Protein 5SV9 (pdb70)

Secondary structure (DSSP, 8-state):
-HHHHHHHHHHHTTHHHHH-SSTHHHHHHHHHHHHHHHHHHHHHHHHHHTTSSS-HHHHHHHHHHHHHHHHHH-S-SSS-EE--HHHHHHHHHHHHHHTTT-S-HHHHHHHHHHHHHHHHHHHHH--SGGGGGG-SSHHHHHHHHHHHHHHHHHHHHHHHHHHHSSS-SSS--S-HHHHHHHHHHHHHHHHHHHHHHS-SS-HHHHHHHTTTHHHHHHHHHHHHHHS-SSS--S--------SS--B-SSSS-B-TT------S-HHHHHTTHHHHHHHHHHHHHHHHHHHHHHH-TTTT---S--HHHHHHHHHHHHHHHHHHT----EE--SHHHHHHHHT--SSSSSS-------SHHHHHHHHSSTTS-HHHHHHHHHHS-HHHHHHHHHHHHHTTSTT-HHHHHHHHHHS-TTT--SSHHHHHSSHHHHHHHHHHHHHHHHHHHHHHHSSSGGGHHHHHHHHHHHGGGTT-/-HHHHHHHHHHHHHTTGGG-STTHHHHHHHHHHHHHHHHHHHHHHHHHHTTS-S-HHHHHHHHHHHHHHHHHH-S-SSS-B---HHHHHHHHHHHHHHGGG---HHHHHHHHHHHHHHHHHHHHHS-GGGGGGG-SSTTHHHHHHHHHHHHHHHHHHHHHHHHHSS--SSS--SHHHHHHHHHHHHHHHHHHHHHHHS--S-HHHHHHHHHTHHHHHHHHHHHHHHT--SS--S--------SS---S-SS--SS--SS------HHHHHTTHHHHHHHHHHHHHHHHHHHHHHH-TTTT--SS--SHHHHHHHHHHHHHHHHHS-----B-TTHHHHHHHHSB--TTTT----B---SHHHHHHHHSGGGS--TTTHHHHHHS-HHHHHHHHHHHHHTTTT--HHHHHHHHHHS-TT---TTHHHHHHTHHHHHHHHHHHHHHHHHHHHHHBTB-GGGHHHHHHHHHHHGGGGT-

Solvent-accessible surface area: 46030 Å² total; per-residue (Å²): 46,144,122,15,62,125,43,32,69,55,92,42,126,40,25,128,99,45,0,148,41,186,40,7,106,36,7,19,59,13,9,20,42,28,14,24,8,15,12,15,9,12,7,16,10,3,35,64,59,8,74,81,6,16,0,24,1,7,3,16,27,6,5,1,125,4,7,47,41,20,3,79,67,4,1,14,14,34,33,9,8,2,7,22,7,19,4,1,55,26,19,95,47,0,38,66,54,20,150,83,108,111,22,46,20,16,2,8,16,23,15,3,11,92,29,3,78,62,94,3,104,97,32,8,141,38,86,50,29,43,73,32,85,115,24,108,93,43,8,6,16,9,3,8,34,17,19,22,39,45,18,58,92,44,2,85,49,12,14,38,70,35,14,86,152,47,77,58,132,123,52,35,55,6,13,12,10,21,16,15,22,0,64,30,3,11,34,64,0,64,98,58,18,25,64,52,109,150,58,84,71,49,64,135,62,19,51,141,90,3,46,48,1,10,14,72,1,4,106,82,38,7,65,66,16,106,185,25,36,185,123,36,70,12,105,48,85,39,20,58,98,27,156,54,46,16,21,3,7,154,59,138,110,58,10,41,39,121,71,73,140,101,93,79,72,101,149,29,45,122,88,0,63,58,21,0,86,96,16,4,50,14,7,20,8,18,30,8,10,13,11,43,40,30,45,41,129,100,92,108,45,205,109,35,33,15,52,28,96,5,9,12,18,8,0,58,18,11,11,91,12,0,50,54,0,10,5,8,3,7,14,14,22,50,15,5,48,42,23,44,78,29,13,62,29,74,31,54,38,107,96,50,84,73,13,52,32,6,29,83,5,8,38,89,4,0,100,15,94,61,3,31,71,3,67,61,5,78,78,28,10,36,85,20,2,24,8,0,6,3,0,6,7,25,4,27,10,56,39,32,70,94,42,7,62,21,50,41,43,55,47,30,116,79,9,19,88,136,96,26,84,127,124,8,50,131,10,39,125,47,63,142,25,6,54,82,50,14,54,79,5,85,51,28,42,59,35,17,82,57,106,31,97,91,142,78,13,31,38,6,3,70,54,5,38,86,37,15,60,76,15,124,50,61,73,205,35,137,90,35,53,123,67,30,70,61,82,83,106,37,7,82,99,40,12,149,69,168,55,6,90,7,9,14,55,12,23,23,24,22,34,17,1,23,5,24,8,26,2,34,25,15,62,67,62,2,96,89,22,144,0,16,38,42,4,29,68,0,29,2,104,11,5,42,60,15,2,90,100,12,6,6,23,21,10,15,6,5,9,14,2,11,8,0,39,18,18,123,51,6,38,41,58,9,73,97,122,128,34,35,62,58,14,16,26,37,41,10,6,24,30,5,22,71,103,2,105,88,42,5,93,64,116,25,49,35,45,33,125,83,44,110,81,34,14,14,16,18,10,22,31,12,14,15,39,26,36,64,98,60,0,68,88,6,7,34,51,10,31,92,151,50,41,33,128,88,42,13,107,14,5,24,6,15,19,8,11,0,45,32,10,11,36,75,0,64,91,71,54,26,52,46,97,134,44,62,50,46,53,121,63,26,17,157,98,8,36,61,2,11,12,70,8,15,105,142,39,18,63,57,41,139,187,33,20,160,19,22,48,103,174,64,66,110,23,99,54,66,132,58,143,119,103,58,46,100,100,156,142,106,141,90,63,169,117,42,148,63,109,114,79,99,152,24,45,95,73,0,74,38,47,0,69,96,19,8,65,18,8,5,14,20,9,13,8,19,12,33,32,12,48,71,116,100,57,105,28,165,66,75,37,9,140,24,26,5,18,21,30,8,0,77,17,10,8,44,9,14,54,73,30,34,13,9,1,6,4,24,29,35,38,4,33,70,21,33,58,23,2,34,33,41,24,40,42,73,60,50,80,134,13,24,27,4,3,65,6,2,22,96,13,4,80,6,110,60,12,49,70,24,49,82,46,53,91,81,16,10,92,26,9,11,10,2,7,0,0,4,22,34,4,16,7,61,29,19,73,101,56,7,60,21,72,88,66,36,52,22,86,53,13,19,92,136,138,92,82,111,109,18,48,98,12,51,137,49,46,134,30,12,45,86,44,25,56,61,12,91,68,34,77,92,19,21,112,46,57,49,99,110,120,23,8,29,21,17,3,90,61,23,15,97,45,12,61,74,24,115,62,57,73,196

Structure (mmCIF, N/CA/C/O backbone):
data_5SV9
#
_entry.id   5SV9
#
_cell.length_a   1
_cell.length_b   1
_cell.length_c   1
_cell.angle_alpha   90
_cell.angle_beta   90
_cell.angle_gamma   90
#
_symmetry.space_group_name_H-M   'P 1'
#
loop_
_atom_site.group_PDB
_atom_site.id
_atom_site.type_symbol
_atom_site.label_atom_id
_atom_site.label_alt_id
_atom_site.label_comp_id
_atom_site.label_asym_id
_atom_site.label_entity_id
_atom_site.label_seq_id
_atom_site.pdbx_PDB_ins_code
_atom_site.Cartn_x
_atom_site.Cartn_y
_atom_site.Cartn_z
_atom_site.occupancy
_atom_site.B_iso_or_equiv
_atom_site.auth_seq_id
_atom_site.auth_comp_id
_atom_site.auth_asym_id
_atom_site.auth_atom_id
_atom_site.pdbx_PDB_model_num
ATOM 1 N N . ILE A 1 1 ? 47.121 -16.139 -1.993 1.00 0.00 24 ILE A N 1
ATOM 2 C CA . ILE A 1 1 ? 47.023 -15.104 -2.955 1.00 0.00 24 ILE A CA 1
ATOM 3 C C . ILE A 1 1 ? 46.905 -15.622 -4.325 1.00 0.00 24 ILE A C 1
ATOM 4 O O . ILE A 1 1 ? 46.089 -15.209 -5.123 1.00 0.00 24 ILE A O 1
ATOM 9 N N . TRP A 1 2 ? 47.710 -16.605 -4.664 1.00 0.00 25 TRP A N 1
ATOM 10 C CA . TRP A 1 2 ? 47.791 -17.165 -5.971 1.00 0.00 25 TRP A CA 1
ATOM 11 C C . TRP A 1 2 ? 46.584 -17.759 -6.294 1.00 0.00 25 TRP A C 1
ATOM 12 O O . TRP A 1 2 ? 46.062 -17.582 -7.340 1.00 0.00 25 TRP A O 1
ATOM 23 N N . LEU A 1 3 ? 46.081 -18.381 -5.305 1.00 0.00 26 LEU A N 1
ATOM 24 C CA . LEU A 1 3 ? 44.915 -19.133 -5.204 1.00 0.00 26 LEU A CA 1
ATOM 25 C C . LEU A 1 3 ? 43.768 -18.307 -5.524 1.00 0.00 26 LEU A C 1
ATOM 26 O O . LEU A 1 3 ? 42.762 -18.700 -6.109 1.00 0.00 26 LEU A O 1
ATOM 31 N N . ASP A 1 4 ? 43.878 -17.083 -5.046 1.00 0.00 27 ASP A N 1
ATOM 32 C CA . ASP A 1 4 ? 42.801 -16.179 -5.129 1.00 0.00 27 ASP A CA 1
ATOM 33 C C . ASP A 1 4 ? 42.593 -15.949 -6.566 1.00 0.00 27 ASP A C 1
ATOM 34 O O . ASP A 1 4 ? 41.517 -16.054 -7.164 1.00 0.00 27 ASP A O 1
ATOM 39 N N . LEU A 1 5 ? 43.772 -15.740 -7.157 1.00 0.00 28 LEU A N 1
ATOM 40 C CA . LEU A 1 5 ? 44.001 -15.451 -8.514 1.00 0.00 28 LEU A CA 1
ATOM 41 C C . LEU A 1 5 ? 43.492 -16.586 -9.242 1.00 0.00 28 LEU A C 1
ATOM 42 O O . LEU A 1 5 ? 42.891 -16.474 -10.299 1.00 0.00 28 LEU A O 1
ATOM 47 N N . LYS A 1 6 ? 43.781 -17.742 -8.670 1.00 0.00 29 LYS A N 1
ATOM 48 C CA . LYS A 1 6 ? 43.537 -18.959 -9.265 1.00 0.00 29 LYS A CA 1
ATOM 49 C C . LYS A 1 6 ? 42.102 -19.074 -9.505 1.00 0.00 29 LYS A C 1
ATOM 50 O O . LYS A 1 6 ? 41.797 -19.384 -10.634 1.00 0.00 29 LYS A O 1
ATOM 56 N N . ASP A 1 7 ? 41.157 -18.680 -8.628 1.00 0.00 30 ASP A N 1
ATOM 57 C CA . ASP A 1 7 ? 39.835 -18.736 -9.200 1.00 0.00 30 ASP A CA 1
ATOM 58 C C . ASP A 1 7 ? 39.679 -17.756 -10.305 1.00 0.00 30 ASP A C 1
ATOM 59 O O . ASP A 1 7 ? 38.979 -17.978 -11.277 1.00 0.00 30 ASP A O 1
ATOM 64 N N . ARG A 1 8 ? 40.063 -16.548 -9.983 1.00 0.00 31 ARG A N 1
ATOM 65 C CA . ARG A 1 8 ? 39.407 -15.541 -10.729 1.00 0.00 31 ARG A CA 1
ATOM 66 C C . ARG A 1 8 ? 39.863 -15.483 -12.117 1.00 0.00 31 ARG A C 1
ATOM 67 O O . ARG A 1 8 ? 39.045 -15.354 -12.997 1.00 0.00 31 ARG A O 1
ATOM 75 N N . ILE A 1 9 ? 41.133 -15.741 -12.374 1.00 0.00 32 ILE A N 1
ATOM 76 C CA . ILE A 1 9 ? 41.641 -15.644 -13.688 1.00 0.00 32 ILE A CA 1
ATOM 77 C C . ILE A 1 9 ? 40.951 -16.539 -14.621 1.00 0.00 32 ILE A C 1
ATOM 78 O O . ILE A 1 9 ? 40.630 -16.079 -15.698 1.00 0.00 32 ILE A O 1
ATOM 83 N N . PRO A 1 10 ? 40.593 -17.738 -14.294 1.00 0.00 33 PRO A N 1
ATOM 84 C CA . PRO A 1 10 ? 39.839 -18.567 -15.173 1.00 0.00 33 PRO A CA 1
ATOM 85 C C . PRO A 1 10 ? 38.564 -18.003 -15.447 1.00 0.00 33 PRO A C 1
ATOM 86 O O . PRO A 1 10 ? 38.012 -18.082 -16.526 1.00 0.00 33 PRO A O 1
ATOM 90 N N . TYR A 1 11 ? 38.023 -17.467 -14.410 1.00 0.00 34 TYR A N 1
ATOM 91 C CA . TYR A 1 11 ? 36.753 -16.958 -14.562 1.00 0.00 34 TYR A CA 1
ATOM 92 C C . TYR A 1 11 ? 36.735 -15.767 -15.410 1.00 0.00 34 TYR A C 1
ATOM 93 O O . TYR A 1 11 ? 35.760 -15.637 -16.097 1.00 0.00 34 TYR A O 1
ATOM 102 N N . TYR A 1 12 ? 37.795 -14.943 -15.355 1.00 0.00 35 TYR A N 1
ATOM 103 C CA . TYR A 1 12 ? 38.106 -13.639 -15.904 1.00 0.00 35 TYR A CA 1
ATOM 104 C C . TYR A 1 12 ? 37.874 -13.588 -17.312 1.00 0.00 35 TYR A C 1
ATOM 105 O O . TYR A 1 12 ? 37.360 -12.698 -17.970 1.00 0.00 35 TYR A O 1
ATOM 114 N N . LYS A 1 13 ? 38.324 -14.677 -17.803 1.00 0.00 36 LYS A N 1
ATOM 115 C CA . LYS A 1 13 ? 38.360 -14.999 -19.129 1.00 0.00 36 LYS A CA 1
ATOM 116 C C . LYS A 1 13 ? 36.951 -15.021 -19.627 1.00 0.00 36 LYS A C 1
ATOM 117 O O . LYS A 1 13 ? 36.711 -14.842 -20.803 1.00 0.00 36 LYS A O 1
ATOM 123 N N . SER A 1 14 ? 35.997 -15.458 -18.828 1.00 0.00 37 SER A N 1
ATOM 124 C CA . SER A 1 14 ? 34.733 -15.738 -19.414 1.00 0.00 37 SER A CA 1
ATOM 125 C C . SER A 1 14 ? 33.916 -14.534 -19.755 1.00 0.00 37 SER A C 1
ATOM 126 O O . SER A 1 14 ? 32.827 -14.651 -20.253 1.00 0.00 37 SER A O 1
ATOM 129 N N . ASP A 1 15 ? 34.279 -13.517 -19.046 1.00 0.00 38 ASP A N 1
ATOM 130 C CA . ASP A 1 15 ? 33.359 -12.558 -18.559 1.00 0.00 38 ASP A CA 1
ATOM 131 C C . ASP A 1 15 ? 32.574 -11.690 -19.396 1.00 0.00 38 ASP A C 1
ATOM 132 O O . ASP A 1 15 ? 31.560 -11.140 -19.027 1.00 0.00 38 ASP A O 1
ATOM 137 N N . TRP A 1 16 ? 33.145 -11.425 -20.488 1.00 0.00 39 TRP A N 1
ATOM 138 C CA . TRP A 1 16 ? 32.746 -10.581 -21.525 1.00 0.00 39 TRP A CA 1
ATOM 139 C C . TRP A 1 16 ? 31.590 -11.188 -22.151 1.00 0.00 39 TRP A C 1
ATOM 140 O O . TRP A 1 16 ? 30.568 -10.605 -22.466 1.00 0.00 39 TRP A O 1
ATOM 151 N N . VAL A 1 17 ? 31.731 -12.476 -22.354 1.00 0.00 40 VAL A N 1
ATOM 152 C CA . VAL A 1 17 ? 30.699 -13.193 -22.982 1.00 0.00 40 VAL A CA 1
ATOM 153 C C . VAL A 1 17 ? 29.566 -13.277 -22.058 1.00 0.00 40 VAL A C 1
ATOM 154 O O . VAL A 1 17 ? 28.402 -13.183 -22.415 1.00 0.00 40 VAL A O 1
ATOM 158 N N . ASP A 1 18 ? 29.962 -13.448 -20.785 1.00 0.00 41 ASP A N 1
ATOM 159 C CA . ASP A 1 18 ? 29.050 -13.664 -19.719 1.00 0.00 41 ASP A CA 1
ATOM 160 C C . ASP A 1 18 ? 28.240 -12.507 -19.549 1.00 0.00 41 ASP A C 1
ATOM 161 O O . ASP A 1 18 ? 27.080 -12.604 -19.214 1.00 0.00 41 ASP A O 1
ATOM 166 N N . ALA A 1 19 ? 28.884 -11.388 -19.879 1.00 0.00 42 ALA A N 1
ATOM 167 C CA . ALA A 1 19 ? 28.332 -10.118 -19.855 1.00 0.00 42 ALA A CA 1
ATOM 168 C C . ALA A 1 19 ? 27.345 -9.984 -20.928 1.00 0.00 42 ALA A C 1
ATOM 169 O O . ALA A 1 19 ? 26.351 -9.293 -20.785 1.00 0.00 42 ALA A O 1
ATOM 171 N N . PHE A 1 20 ? 27.618 -10.615 -22.074 1.00 0.00 43 PHE A N 1
ATOM 172 C CA . PHE A 1 20 ? 26.799 -10.459 -23.218 1.00 0.00 43 PHE A CA 1
ATOM 173 C C . PHE A 1 20 ? 25.534 -11.248 -22.977 1.00 0.00 43 PHE A C 1
ATOM 174 O O . PHE A 1 20 ? 25.620 -12.467 -23.022 1.00 0.00 43 PHE A O 1
ATOM 182 N N . ASN A 1 21 ? 24.373 -10.551 -22.723 1.00 0.00 44 ASN A N 1
ATOM 183 C CA . ASN A 1 21 ? 23.038 -11.113 -22.468 1.00 0.00 44 ASN A CA 1
ATOM 184 C C . ASN A 1 21 ? 21.953 -9.985 -22.481 1.00 0.00 44 ASN A C 1
ATOM 185 O O . ASN A 1 21 ? 22.330 -8.853 -22.749 1.00 0.00 44 ASN A O 1
ATOM 190 N N . TYR A 1 22 ? 20.593 -10.218 -22.288 1.00 0.00 45 TYR A N 1
ATOM 191 C CA . TYR A 1 22 ? 19.592 -9.141 -22.388 1.00 0.00 45 TYR A CA 1
ATOM 192 C C . TYR A 1 22 ? 19.028 -8.496 -21.159 1.00 0.00 45 TYR A C 1
ATOM 193 O O . TYR A 1 22 ? 18.626 -7.350 -21.246 1.00 0.00 45 TYR A O 1
ATOM 202 N N . ARG A 1 23 ? 19.196 -9.081 -19.958 1.00 0.00 46 ARG A N 1
ATOM 203 C CA . ARG A 1 23 ? 18.780 -8.487 -18.690 1.00 0.00 46 ARG A CA 1
ATOM 204 C C . ARG A 1 23 ? 19.614 -7.256 -18.473 1.00 0.00 46 ARG A C 1
ATOM 205 O O . ARG A 1 23 ? 19.408 -6.491 -17.556 1.00 0.00 46 ARG A O 1
ATOM 213 N N . VAL A 1 24 ? 20.785 -7.374 -19.095 1.00 0.00 47 VAL A N 1
ATOM 214 C CA . VAL A 1 24 ? 22.018 -6.681 -18.954 1.00 0.00 47 VAL A CA 1
ATOM 215 C C . VAL A 1 24 ? 21.829 -5.314 -19.207 1.00 0.00 47 VAL A C 1
ATOM 216 O O . VAL A 1 24 ? 22.310 -4.396 -18.578 1.00 0.00 47 VAL A O 1
ATOM 220 N N . ILE A 1 25 ? 21.063 -5.173 -20.214 1.00 0.00 48 ILE A N 1
ATOM 221 C CA . ILE A 1 25 ? 20.777 -4.003 -20.834 1.00 0.00 48 ILE A CA 1
ATOM 222 C C . ILE A 1 25 ? 20.087 -3.213 -19.805 1.00 0.00 48 ILE A C 1
ATOM 223 O O . ILE A 1 25 ? 20.515 -2.100 -19.523 1.00 0.00 48 ILE A O 1
ATOM 228 N N . PRO A 1 26 ? 19.109 -3.749 -19.123 1.00 0.00 49 PRO A N 1
ATOM 229 C CA . PRO A 1 26 ? 18.540 -2.957 -18.085 1.00 0.00 49 PRO A CA 1
ATOM 230 C C . PRO A 1 26 ? 19.493 -2.591 -17.014 1.00 0.00 49 PRO A C 1
ATOM 231 O O . PRO A 1 26 ? 19.395 -1.568 -16.324 1.00 0.00 49 PRO A O 1
ATOM 235 N N . SER A 1 27 ? 20.375 -3.526 -16.787 1.00 0.00 50 SER A N 1
ATOM 236 C CA . SER A 1 27 ? 21.180 -3.346 -15.650 1.00 0.00 50 SER A CA 1
ATOM 237 C C . SER A 1 27 ? 22.050 -2.192 -15.725 1.00 0.00 50 SER A C 1
ATOM 238 O O . SER A 1 27 ? 22.317 -1.444 -14.788 1.00 0.00 50 SER A O 1
ATOM 241 N N . THR A 1 28 ? 22.579 -2.113 -16.918 1.00 0.00 51 THR A N 1
ATOM 242 C CA . THR A 1 28 ? 23.649 -1.267 -17.160 1.00 0.00 51 THR A CA 1
ATOM 243 C C . THR A 1 28 ? 23.212 0.105 -16.916 1.00 0.00 51 THR A C 1
ATOM 244 O O . THR A 1 28 ? 23.891 0.867 -16.237 1.00 0.00 51 THR A O 1
ATOM 248 N N . VAL A 1 29 ? 22.034 0.415 -17.428 1.00 0.00 52 VAL A N 1
ATOM 249 C CA . VAL A 1 29 ? 21.560 1.745 -17.267 1.00 0.00 52 VAL A CA 1
ATOM 250 C C . VAL A 1 29 ? 21.227 2.245 -15.912 1.00 0.00 52 VAL A C 1
ATOM 251 O O . VAL A 1 29 ? 21.603 3.366 -15.519 1.00 0.00 52 VAL A O 1
ATOM 255 N N . ASP A 1 30 ? 20.468 1.456 -15.136 1.00 0.00 53 ASP A N 1
ATOM 256 C CA . ASP A 1 30 ? 19.951 2.010 -13.917 1.00 0.00 53 ASP A CA 1
ATOM 257 C C . ASP A 1 30 ? 21.087 2.412 -13.124 1.00 0.00 53 ASP A C 1
ATOM 258 O O . ASP A 1 30 ? 21.054 3.442 -12.499 1.00 0.00 53 ASP A O 1
ATOM 263 N N . THR A 1 31 ? 22.116 1.588 -13.109 1.00 0.00 54 THR A N 1
ATOM 264 C CA . THR A 1 31 ? 23.193 1.760 -12.206 1.00 0.00 54 THR A CA 1
ATOM 265 C C . THR A 1 31 ? 23.848 3.042 -12.253 1.00 0.00 54 THR A C 1
ATOM 266 O O . THR A 1 31 ? 24.293 3.564 -11.241 1.00 0.00 54 THR A O 1
ATOM 270 N N . TYR A 1 32 ? 23.898 3.632 -13.412 1.00 0.00 55 TYR A N 1
ATOM 271 C CA . TYR A 1 32 ? 24.486 4.898 -13.523 1.00 0.00 55 TYR A CA 1
ATOM 272 C C . TYR A 1 32 ? 23.804 5.851 -12.638 1.00 0.00 55 TYR A C 1
ATOM 273 O O . TYR A 1 32 ? 24.359 6.652 -11.900 1.00 0.00 55 TYR A O 1
ATOM 282 N N . PHE A 1 33 ? 22.515 5.788 -12.756 1.00 0.00 56 PHE A N 1
ATOM 283 C CA . PHE A 1 33 ? 21.732 6.735 -12.045 1.00 0.00 56 PHE A CA 1
ATOM 284 C C . PHE A 1 33 ? 21.885 6.560 -10.630 1.00 0.00 56 PHE A C 1
ATOM 285 O O . PHE A 1 33 ? 22.001 7.460 -9.805 1.00 0.00 56 PHE A O 1
ATOM 293 N N . ASN A 1 34 ? 21.952 5.302 -10.350 1.00 0.00 57 ASN A N 1
ATOM 294 C CA . ASN A 1 34 ? 22.047 4.813 -9.069 1.00 0.00 57 ASN A CA 1
ATOM 295 C C . ASN A 1 34 ? 23.241 5.360 -8.453 1.00 0.00 57 ASN A C 1
ATOM 296 O O . ASN A 1 34 ? 23.255 5.642 -7.276 1.00 0.00 57 ASN A O 1
ATOM 301 N N . ASN A 1 35 ? 24.298 5.540 -9.208 1.00 0.00 58 ASN A N 1
ATOM 302 C CA . ASN A 1 35 ? 25.421 6.157 -8.621 1.00 0.00 58 ASN A CA 1
ATOM 303 C C . ASN A 1 35 ? 25.183 7.559 -8.423 1.00 0.00 58 ASN A C 1
ATOM 304 O O . ASN A 1 35 ? 25.736 8.211 -7.551 1.00 0.00 58 ASN A O 1
ATOM 309 N N . LEU A 1 36 ? 24.591 8.121 -9.419 1.00 0.00 59 LEU A N 1
ATOM 310 C CA . LEU A 1 36 ? 24.764 9.470 -9.561 1.00 0.00 59 LEU A CA 1
ATOM 311 C C . LEU A 1 36 ? 24.207 10.153 -8.457 1.00 0.00 59 LEU A C 1
ATOM 312 O O . LEU A 1 36 ? 24.875 10.937 -7.847 1.00 0.00 59 LEU A O 1
ATOM 317 N N . LEU A 1 37 ? 23.063 9.754 -8.044 1.00 0.00 60 LEU A N 1
ATOM 318 C CA . LEU A 1 37 ? 22.581 10.416 -6.918 1.00 0.00 60 LEU A CA 1
ATOM 319 C C . LEU A 1 37 ? 23.365 10.328 -5.727 1.00 0.00 60 LEU A C 1
ATOM 320 O O . LEU A 1 37 ? 23.438 11.313 -5.083 1.00 0.00 60 LEU A O 1
ATOM 325 N N . PRO A 1 38 ? 23.870 9.323 -5.232 1.00 0.00 61 PRO A N 1
ATOM 326 C CA . PRO A 1 38 ? 24.470 9.356 -3.935 1.00 0.00 61 PRO A CA 1
ATOM 327 C C . PRO A 1 38 ? 25.613 10.098 -3.976 1.00 0.00 61 PRO A C 1
ATOM 328 O O . PRO A 1 38 ? 26.029 10.700 -3.011 1.00 0.00 61 PRO A O 1
ATOM 332 N N . ALA A 1 39 ? 26.140 10.017 -5.179 1.00 0.00 62 ALA A N 1
ATOM 333 C CA . ALA A 1 39 ? 27.325 10.632 -5.512 1.00 0.00 62 ALA A CA 1
ATOM 334 C C . ALA A 1 39 ? 27.021 12.013 -5.315 1.00 0.00 62 ALA A C 1
ATOM 335 O O . ALA A 1 39 ? 27.686 12.728 -4.602 1.00 0.00 62 ALA A O 1
ATOM 337 N N . ILE A 1 40 ? 25.863 12.385 -5.774 1.00 0.00 63 ILE A N 1
ATOM 338 C CA . ILE A 1 40 ? 25.411 13.664 -5.532 1.00 0.00 63 ILE A CA 1
ATOM 339 C C . ILE A 1 40 ? 25.255 13.859 -4.113 1.00 0.00 63 ILE A C 1
ATOM 340 O O . ILE A 1 40 ? 25.517 14.927 -3.609 1.00 0.00 63 ILE A O 1
ATOM 345 N N . ALA A 1 41 ? 24.643 12.925 -3.468 1.00 0.00 64 ALA A N 1
ATOM 346 C CA . ALA A 1 41 ? 24.065 13.202 -2.253 1.00 0.00 64 ALA A CA 1
ATOM 347 C C . ALA A 1 41 ? 25.053 13.611 -1.305 1.00 0.00 64 ALA A C 1
ATOM 348 O O . ALA A 1 41 ? 25.066 14.724 -0.799 1.00 0.00 64 ALA A O 1
ATOM 350 N N . PHE A 1 42 ? 26.058 12.811 -1.231 1.00 0.00 65 PHE A N 1
ATOM 351 C CA . PHE A 1 42 ? 27.130 13.165 -0.434 1.00 0.00 65 PHE A CA 1
ATOM 352 C C . PHE A 1 42 ? 27.740 14.328 -0.911 1.00 0.00 65 PHE A C 1
ATOM 353 O O . PHE A 1 42 ? 28.273 15.102 -0.155 1.00 0.00 65 PHE A O 1
ATOM 361 N N . ALA A 1 43 ? 27.791 14.461 -2.212 1.00 0.00 66 ALA A N 1
ATOM 362 C CA . ALA A 1 43 ? 28.585 15.515 -2.706 1.00 0.00 66 ALA A CA 1
ATOM 363 C C . ALA A 1 43 ? 28.176 16.788 -2.202 1.00 0.00 66 ALA A C 1
ATOM 364 O O . ALA A 1 43 ? 28.995 17.616 -1.841 1.00 0.00 66 ALA A O 1
ATOM 366 N N . GLN A 1 44 ? 26.883 16.975 -2.182 1.00 0.00 67 GLN A N 1
ATOM 367 C CA . GLN A 1 44 ? 26.457 18.243 -1.858 1.00 0.00 67 GLN A CA 1
ATOM 368 C C . GLN A 1 44 ? 26.830 18.596 -0.524 1.00 0.00 67 GLN A C 1
ATOM 369 O O . GLN A 1 44 ? 27.441 19.635 -0.314 1.00 0.00 67 GLN A O 1
ATOM 375 N N . ASP A 1 45 ? 26.600 17.694 0.393 1.00 0.00 68 ASP A N 1
ATOM 376 C CA . ASP A 1 45 ? 27.015 18.102 1.681 1.00 0.00 68 ASP A CA 1
ATOM 377 C C . ASP A 1 45 ? 28.458 18.303 1.823 1.00 0.00 68 ASP A C 1
ATOM 378 O O . ASP A 1 45 ? 28.959 19.218 2.436 1.00 0.00 68 ASP A O 1
ATOM 383 N N . MET A 1 46 ? 29.174 17.371 1.279 1.00 0.00 69 MET A N 1
ATOM 384 C CA . MET A 1 46 ? 30.542 17.344 1.535 1.00 0.00 69 MET A CA 1
ATOM 385 C C . MET A 1 46 ? 31.291 18.457 1.057 1.00 0.00 69 MET A C 1
ATOM 386 O O . MET A 1 46 ? 32.211 18.953 1.664 1.00 0.00 69 MET A O 1
ATOM 391 N N . PHE A 1 47 ? 30.950 18.822 -0.137 1.00 0.00 70 PHE A N 1
ATOM 392 C CA . PHE A 1 47 ? 31.663 19.794 -0.846 1.00 0.00 70 PHE A CA 1
ATOM 393 C C . PHE A 1 47 ? 31.542 21.030 -0.137 1.00 0.00 70 PHE A C 1
ATOM 394 O O . PHE A 1 47 ? 32.490 21.748 0.111 1.00 0.00 70 PHE A O 1
ATOM 402 N N . ASP A 1 48 ? 30.300 21.283 0.242 1.00 0.00 71 ASP A N 1
ATOM 403 C CA . ASP A 1 48 ? 29.969 22.503 0.849 1.00 0.00 71 ASP A CA 1
ATOM 404 C C . ASP A 1 48 ? 30.708 22.583 2.078 1.00 0.00 71 ASP A C 1
ATOM 405 O O . ASP A 1 48 ? 31.203 23.623 2.434 1.00 0.00 71 ASP A O 1
ATOM 410 N N . ARG A 1 49 ? 30.798 21.437 2.733 1.00 0.00 72 ARG A N 1
ATOM 411 C CA . ARG A 1 49 ? 31.390 21.275 3.982 1.00 0.00 72 ARG A CA 1
ATOM 412 C C . ARG A 1 49 ? 32.779 21.629 3.853 1.00 0.00 72 ARG A C 1
ATOM 413 O O . ARG A 1 49 ? 33.358 22.262 4.708 1.00 0.00 72 ARG A O 1
ATOM 421 N N . THR A 1 50 ? 33.393 21.286 2.758 1.00 0.00 73 THR A N 1
ATOM 422 C CA . THR A 1 50 ? 34.763 21.546 2.706 1.00 0.00 73 THR A CA 1
ATOM 423 C C . THR A 1 50 ? 34.937 22.765 1.983 1.00 0.00 73 THR A C 1
ATOM 424 O O . THR A 1 50 ? 36.031 23.132 1.612 1.00 0.00 73 THR A O 1
ATOM 428 N N . ASP A 1 51 ? 33.845 23.514 1.928 1.00 0.00 74 ASP A N 1
ATOM 429 C CA . ASP A 1 51 ? 33.681 24.850 1.487 1.00 0.00 74 ASP A CA 1
ATOM 430 C C . ASP A 1 51 ? 34.361 24.901 0.287 1.00 0.00 74 ASP A C 1
ATOM 431 O O . ASP A 1 51 ? 35.325 25.622 0.127 1.00 0.00 74 ASP A O 1
ATOM 436 N N . ASN A 1 52 ? 33.974 23.898 -0.464 1.00 0.00 75 ASN A N 1
ATOM 437 C CA . ASN A 1 52 ? 34.569 23.563 -1.659 1.00 0.00 75 ASN A CA 1
ATOM 438 C C . ASN A 1 52 ? 35.834 22.863 -1.368 1.00 0.00 75 ASN A C 1
ATOM 439 O O . ASN A 1 52 ? 36.795 23.494 -0.945 1.00 0.00 75 ASN A O 1
ATOM 444 N N . SER A 1 53 ? 35.881 21.597 -1.788 1.00 0.00 76 SER A N 1
ATOM 445 C CA . SER A 1 53 ? 37.086 20.845 -1.922 1.00 0.00 76 SER A CA 1
ATOM 446 C C . SER A 1 53 ? 36.777 19.737 -2.897 1.00 0.00 76 SER A C 1
ATOM 447 O O . SER A 1 53 ? 37.030 19.914 -4.085 1.00 0.00 76 SER A O 1
ATOM 450 N N . TYR A 1 54 ? 36.195 18.575 -2.506 1.00 0.00 77 TYR A N 1
ATOM 451 C CA . TYR A 1 54 ? 35.972 17.564 -3.507 1.00 0.00 77 TYR A CA 1
ATOM 452 C C . TYR A 1 54 ? 34.698 17.781 -4.143 1.00 0.00 77 TYR A C 1
ATOM 453 O O . TYR A 1 54 ? 33.664 17.356 -3.669 1.00 0.00 77 TYR A O 1
ATOM 462 N N . GLY A 1 55 ? 34.745 18.374 -5.317 1.00 0.00 78 GLY A N 1
ATOM 463 C CA . GLY A 1 55 ? 33.596 18.722 -6.014 1.00 0.00 78 GLY A CA 1
ATOM 464 C C . GLY A 1 55 ? 33.034 17.546 -6.620 1.00 0.00 78 GLY A C 1
ATOM 465 O O . GLY A 1 55 ? 33.355 16.409 -6.323 1.00 0.00 78 GLY A O 1
ATOM 466 N N . VAL A 1 56 ? 32.099 17.839 -7.497 1.00 0.00 79 VAL A N 1
ATOM 467 C CA . VAL A 1 56 ? 31.214 16.968 -8.177 1.00 0.00 79 VAL A CA 1
ATOM 468 C C . VAL A 1 56 ? 32.102 16.124 -8.877 1.00 0.00 79 VAL A C 1
ATOM 469 O O . VAL A 1 56 ? 32.070 14.928 -8.777 1.00 0.00 79 VAL A O 1
ATOM 473 N N . ASN A 1 57 ? 33.016 16.782 -9.520 1.00 0.00 80 ASN A N 1
ATOM 474 C CA . ASN A 1 57 ? 33.942 16.176 -10.329 1.00 0.00 80 ASN A CA 1
ATOM 475 C C . ASN A 1 57 ? 34.703 15.245 -9.539 1.00 0.00 80 ASN A C 1
ATOM 476 O O . ASN A 1 57 ? 35.112 14.223 -10.012 1.00 0.00 80 ASN A O 1
ATOM 481 N N . GLU A 1 58 ? 35.019 15.606 -8.312 1.00 0.00 81 GLU A N 1
ATOM 482 C CA . GLU A 1 58 ? 35.907 14.811 -7.548 1.00 0.00 81 GLU A CA 1
ATOM 483 C C . GLU A 1 58 ? 35.352 13.540 -7.364 1.00 0.00 81 GLU A C 1
ATOM 484 O O . GLU A 1 58 ? 35.924 12.544 -7.747 1.00 0.00 81 GLU A O 1
ATOM 490 N N . VAL A 1 59 ? 34.103 13.572 -7.058 1.00 0.00 82 VAL A N 1
ATOM 491 C CA . VAL A 1 59 ? 33.422 12.359 -7.142 1.00 0.00 82 VAL A CA 1
ATOM 492 C C . VAL A 1 59 ? 33.334 11.771 -8.496 1.00 0.00 82 VAL A C 1
ATOM 493 O O . VAL A 1 59 ? 33.310 10.581 -8.679 1.00 0.00 82 VAL A O 1
ATOM 497 N N . LEU A 1 60 ? 33.068 12.581 -9.471 1.00 0.00 83 LEU A N 1
ATOM 498 C CA . LEU A 1 60 ? 32.672 12.103 -10.731 1.00 0.00 83 LEU A CA 1
ATOM 499 C C . LEU A 1 60 ? 33.678 11.292 -11.336 1.00 0.00 83 LEU A C 1
ATOM 500 O O . LEU A 1 60 ? 33.453 10.183 -11.752 1.00 0.00 83 LEU A O 1
ATOM 505 N N . LEU A 1 61 ? 34.856 11.808 -11.222 1.00 0.00 84 LEU A N 1
ATOM 506 C CA . LEU A 1 61 ? 36.049 11.214 -11.597 1.00 0.00 84 LEU A CA 1
ATOM 507 C C . LEU A 1 61 ? 36.239 10.065 -10.766 1.00 0.00 84 LEU A C 1
ATOM 508 O O . LEU A 1 61 ? 36.658 9.031 -11.264 1.00 0.00 84 LEU A O 1
ATOM 513 N N . SER A 1 62 ? 35.997 10.248 -9.451 1.00 0.00 85 SER A N 1
ATOM 514 C CA . SER A 1 62 ? 36.367 9.261 -8.512 1.00 0.00 85 SER A CA 1
ATOM 515 C C . SER A 1 62 ? 35.728 8.031 -8.899 1.00 0.00 85 SER A C 1
ATOM 516 O O . SER A 1 62 ? 36.374 7.053 -9.235 1.00 0.00 85 SER A O 1
ATOM 519 N N . SER A 1 63 ? 34.449 8.134 -9.079 1.00 0.00 86 SER A N 1
ATOM 520 C CA . SER A 1 63 ? 33.716 7.063 -9.574 1.00 0.00 86 SER A CA 1
ATOM 521 C C . SER A 1 63 ? 34.104 6.642 -10.931 1.00 0.00 86 SER A C 1
ATOM 522 O O . SER A 1 63 ? 34.019 5.481 -11.263 1.00 0.00 86 SER A O 1
ATOM 525 N N . ALA A 1 64 ? 34.325 7.603 -11.811 1.00 0.00 87 ALA A N 1
ATOM 526 C CA . ALA A 1 64 ? 34.379 7.257 -13.177 1.00 0.00 87 ALA A CA 1
ATOM 527 C C . ALA A 1 64 ? 35.513 6.397 -13.499 1.00 0.00 87 ALA A C 1
ATOM 528 O O . ALA A 1 64 ? 35.307 5.281 -13.970 1.00 0.00 87 ALA A O 1
ATOM 530 N N . MET A 1 65 ? 36.743 6.810 -13.085 1.00 0.00 88 MET A N 1
ATOM 531 C CA . MET A 1 65 ? 37.952 6.025 -13.285 1.00 0.00 88 MET A CA 1
ATOM 532 C C . MET A 1 65 ? 37.648 4.831 -12.459 1.00 0.00 88 MET A C 1
ATOM 533 O O . MET A 1 65 ? 37.886 3.730 -12.906 1.00 0.00 88 MET A O 1
ATOM 538 N N . ALA A 1 66 ? 37.090 4.970 -11.235 1.00 0.00 89 ALA A N 1
ATOM 539 C CA . ALA A 1 66 ? 36.943 3.795 -10.440 1.00 0.00 89 ALA A CA 1
ATOM 540 C C . ALA A 1 66 ? 36.126 2.741 -11.036 1.00 0.00 89 ALA A C 1
ATOM 541 O O . ALA A 1 66 ? 36.494 1.596 -10.936 1.00 0.00 89 ALA A O 1
ATOM 543 N N . GLY A 1 67 ? 35.011 3.057 -11.683 1.00 0.00 90 GLY A N 1
ATOM 544 C CA . GLY A 1 67 ? 34.172 2.037 -12.190 1.00 0.00 90 GLY A CA 1
ATOM 545 C C . GLY A 1 67 ? 34.899 1.275 -13.173 1.00 0.00 90 GLY A C 1
ATOM 546 O O . GLY A 1 67 ? 34.935 0.055 -13.124 1.00 0.00 90 GLY A O 1
ATOM 547 N N . ILE A 1 68 ? 35.599 1.976 -14.046 1.00 0.00 91 ILE A N 1
ATOM 548 C CA . ILE A 1 68 ? 36.353 1.177 -14.927 1.00 0.00 91 ILE A CA 1
ATOM 549 C C . ILE A 1 68 ? 37.514 0.459 -14.354 1.00 0.00 91 ILE A C 1
ATOM 550 O O . ILE A 1 68 ? 37.654 -0.697 -14.651 1.00 0.00 91 ILE A O 1
ATOM 555 N N . VAL A 1 69 ? 38.393 1.091 -13.585 1.00 0.00 92 VAL A N 1
ATOM 556 C CA . VAL A 1 69 ? 39.622 0.517 -13.140 1.00 0.00 92 VAL A CA 1
ATOM 557 C C . VAL A 1 69 ? 39.389 -0.607 -12.271 1.00 0.00 92 VAL A C 1
ATOM 558 O O . VAL A 1 69 ? 39.980 -1.682 -12.386 1.00 0.00 92 VAL A O 1
ATOM 562 N N . PHE A 1 70 ? 38.418 -0.356 -11.380 1.00 0.00 93 PHE A N 1
ATOM 563 C CA . PHE A 1 70 ? 37.976 -1.275 -10.400 1.00 0.00 93 PHE A CA 1
ATOM 564 C C . PHE A 1 70 ? 37.406 -2.368 -11.179 1.00 0.00 93 PHE A C 1
ATOM 565 O O . PHE A 1 70 ? 37.684 -3.522 -10.908 1.00 0.00 93 PHE A O 1
ATOM 573 N N . GLY A 1 71 ? 36.723 -2.000 -12.271 1.00 0.00 94 GLY A N 1
ATOM 574 C CA . GLY A 1 71 ? 36.179 -2.917 -13.204 1.00 0.00 94 GLY A CA 1
ATOM 575 C C . GLY A 1 71 ? 37.271 -3.794 -13.729 1.00 0.00 94 GLY A C 1
ATOM 576 O O . GLY A 1 71 ? 37.026 -4.966 -13.988 1.00 0.00 94 GLY A O 1
ATOM 577 N N . VAL A 1 72 ? 38.457 -3.235 -14.040 1.00 0.00 95 VAL A N 1
ATOM 578 C CA . VAL A 1 72 ? 39.446 -4.014 -14.703 1.00 0.00 95 VAL A CA 1
ATOM 579 C C . VAL A 1 72 ? 39.981 -5.052 -13.839 1.00 0.00 95 VAL A C 1
ATOM 580 O O . VAL A 1 72 ? 39.889 -6.209 -14.223 1.00 0.00 95 VAL A O 1
ATOM 584 N N . LEU A 1 73 ? 40.494 -4.728 -12.653 1.00 0.00 96 LEU A N 1
ATOM 585 C CA . LEU A 1 73 ? 41.023 -5.848 -11.932 1.00 0.00 96 LEU A CA 1
ATOM 586 C C . LEU A 1 73 ? 39.963 -6.689 -11.303 1.00 0.00 96 LEU A C 1
ATOM 587 O O . LEU A 1 73 ? 40.144 -7.893 -11.319 1.00 0.00 96 LEU A O 1
ATOM 592 N N . ALA A 1 74 ? 38.815 -6.093 -10.891 1.00 0.00 97 ALA A N 1
ATOM 593 C CA . ALA A 1 74 ? 37.638 -6.591 -10.164 1.00 0.00 97 ALA A CA 1
ATOM 594 C C . ALA A 1 74 ? 37.669 -7.911 -9.441 1.00 0.00 97 ALA A C 1
ATOM 595 O O . ALA A 1 74 ? 38.063 -8.907 -10.022 1.00 0.00 97 ALA A O 1
ATOM 597 N N . GLY A 1 75 ? 37.306 -7.966 -8.134 1.00 0.00 98 GLY A N 1
ATOM 598 C CA . GLY A 1 75 ? 37.145 -9.217 -7.413 1.00 0.00 98 GLY A CA 1
ATOM 599 C C . GLY A 1 75 ? 35.755 -9.538 -7.150 1.00 0.00 98 GLY A C 1
ATOM 600 O O . GLY A 1 75 ? 35.408 -10.599 -6.671 1.00 0.00 98 GLY A O 1
ATOM 601 N N . GLN A 1 76 ? 34.967 -8.710 -7.759 1.00 0.00 99 GLN A N 1
ATOM 602 C CA . GLN A 1 76 ? 33.674 -9.013 -8.050 1.00 0.00 99 GLN A CA 1
ATOM 603 C C . GLN A 1 76 ? 33.407 -7.929 -8.962 1.00 0.00 99 GLN A C 1
ATOM 604 O O . GLN A 1 76 ? 34.062 -6.921 -8.804 1.00 0.00 99 GLN A O 1
ATOM 610 N N . PRO A 1 77 ? 32.481 -7.926 -9.823 1.00 0.00 100 PRO A N 1
ATOM 611 C CA . PRO A 1 77 ? 32.358 -6.701 -10.565 1.00 0.00 100 PRO A CA 1
ATOM 612 C C . PRO A 1 77 ? 30.939 -6.706 -10.782 1.00 0.00 100 PRO A C 1
ATOM 613 O O . PRO A 1 77 ? 30.451 -6.167 -11.754 1.00 0.00 100 PRO A O 1
ATOM 617 N N . LEU A 1 78 ? 30.237 -7.400 -9.926 1.00 0.00 101 LEU A N 1
ATOM 618 C CA . LEU A 1 78 ? 28.837 -7.459 -10.026 1.00 0.00 101 LEU A CA 1
ATOM 619 C C . LEU A 1 78 ? 28.352 -6.307 -9.300 1.00 0.00 101 LEU A C 1
ATOM 620 O O . LEU A 1 78 ? 27.744 -5.406 -9.843 1.00 0.00 101 LEU A O 1
ATOM 625 N N . CYS A 1 79 ? 28.931 -6.259 -8.124 1.00 0.00 102 CYS A N 1
ATOM 626 C CA . CYS A 1 79 ? 29.085 -5.255 -7.113 1.00 0.00 102 CYS A CA 1
ATOM 627 C C . CYS A 1 79 ? 29.311 -3.873 -7.658 1.00 0.00 102 CYS A C 1
ATOM 628 O O . CYS A 1 79 ? 29.764 -3.790 -8.799 1.00 0.00 102 CYS A O 1
ATOM 631 N N . ILE A 1 80 ? 29.114 -2.795 -6.828 1.00 0.00 103 ILE A N 1
ATOM 632 C CA . ILE A 1 80 ? 29.490 -1.450 -7.230 1.00 0.00 103 ILE A CA 1
ATOM 633 C C . ILE A 1 80 ? 30.128 -0.690 -6.090 1.00 0.00 103 ILE A C 1
ATOM 634 O O . ILE A 1 80 ? 29.559 -0.621 -5.021 1.00 0.00 103 ILE A O 1
ATOM 639 N N . VAL A 1 81 ? 31.261 0.000 -6.361 1.00 0.00 104 VAL A N 1
ATOM 640 C CA . VAL A 1 81 ? 31.925 0.795 -5.418 1.00 0.00 104 VAL A CA 1
ATOM 641 C C . VAL A 1 81 ? 31.833 2.217 -5.729 1.00 0.00 104 VAL A C 1
ATOM 642 O O . VAL A 1 81 ? 32.159 2.660 -6.807 1.00 0.00 104 VAL A O 1
ATOM 646 N N . GLY A 1 82 ? 31.532 3.024 -4.764 1.00 0.00 105 GLY A N 1
ATOM 647 C CA . GLY A 1 82 ? 31.547 4.399 -4.845 1.00 0.00 105 GLY A CA 1
ATOM 648 C C . GLY A 1 82 ? 31.534 4.779 -3.413 1.00 0.00 105 GLY A C 1
ATOM 649 O O . GLY A 1 82 ? 31.311 3.953 -2.534 1.00 0.00 105 GLY A O 1
ATOM 650 N N . VAL A 1 83 ? 31.684 6.113 -3.246 1.00 0.00 106 VAL A N 1
ATOM 651 C CA . VAL A 1 83 ? 31.689 7.084 -2.148 1.00 0.00 106 VAL A CA 1
ATOM 652 C C . VAL A 1 83 ? 30.693 6.908 -0.988 1.00 0.00 106 VAL A C 1
ATOM 653 O O . VAL A 1 83 ? 29.616 6.357 -1.181 1.00 0.00 106 VAL A O 1
ATOM 657 N N . THR A 1 84 ? 30.953 7.550 0.193 1.00 0.00 107 THR A N 1
ATOM 658 C CA . THR A 1 84 ? 29.939 7.713 1.186 1.00 0.00 107 THR A CA 1
ATOM 659 C C . THR A 1 84 ? 30.275 8.876 1.994 1.00 0.00 107 THR A C 1
ATOM 660 O O . THR A 1 84 ? 31.408 9.299 2.091 1.00 0.00 107 THR A O 1
ATOM 664 N N . GLY A 1 85 ? 29.245 9.320 2.703 1.00 0.00 108 GLY A N 1
ATOM 665 C CA . GLY A 1 85 ? 29.134 10.383 3.617 1.00 0.00 108 GLY A CA 1
ATOM 666 C C . GLY A 1 85 ? 30.109 10.027 4.609 1.00 0.00 108 GLY A C 1
ATOM 667 O O . GLY A 1 85 ? 30.879 10.850 4.978 1.00 0.00 108 GLY A O 1
ATOM 668 N N . PRO A 1 86 ? 30.225 8.850 5.010 1.00 0.00 109 PRO A N 1
ATOM 669 C CA . PRO A 1 86 ? 31.265 8.540 5.912 1.00 0.00 109 PRO A CA 1
ATOM 670 C C . PRO A 1 86 ? 32.634 8.756 5.453 1.00 0.00 109 PRO A C 1
ATOM 671 O O . PRO A 1 86 ? 33.442 9.141 6.272 1.00 0.00 109 PRO A O 1
ATOM 675 N N . ILE A 1 87 ? 32.996 8.581 4.184 1.00 0.00 110 ILE A N 1
ATOM 676 C CA . ILE A 1 87 ? 34.357 8.838 3.821 1.00 0.00 110 ILE A CA 1
ATOM 677 C C . ILE A 1 87 ? 34.582 10.227 4.066 1.00 0.00 110 ILE A C 1
ATOM 678 O O . ILE A 1 87 ? 35.585 10.676 4.563 1.00 0.00 110 ILE A O 1
ATOM 683 N N . SER A 1 88 ? 33.541 10.930 3.696 1.00 0.00 111 SER A N 1
ATOM 684 C CA . SER A 1 88 ? 33.415 12.311 3.729 1.00 0.00 111 SER A CA 1
ATOM 685 C C . SER A 1 88 ? 33.590 12.716 5.063 1.00 0.00 111 SER A C 1
ATOM 686 O O . SER A 1 88 ? 34.233 13.687 5.320 1.00 0.00 111 SER A O 1
ATOM 689 N N . ILE A 1 89 ? 33.035 11.995 5.987 1.00 0.00 112 ILE A N 1
ATOM 690 C CA . ILE A 1 89 ? 33.080 12.370 7.324 1.00 0.00 112 ILE A CA 1
ATOM 691 C C . ILE A 1 89 ? 34.488 12.370 7.723 1.00 0.00 112 ILE A C 1
ATOM 692 O O . ILE A 1 89 ? 34.965 13.274 8.384 1.00 0.00 112 ILE A O 1
ATOM 697 N N . PHE A 1 90 ? 35.234 11.384 7.267 1.00 0.00 113 PHE A N 1
ATOM 698 C CA . PHE A 1 90 ? 36.609 11.347 7.576 1.00 0.00 113 PHE A CA 1
ATOM 699 C C . PHE A 1 90 ? 37.282 12.519 7.042 1.00 0.00 113 PHE A C 1
ATOM 700 O O . PHE A 1 90 ? 38.073 13.185 7.670 1.00 0.00 113 PHE A O 1
ATOM 708 N N . ASN A 1 91 ? 36.890 12.827 5.851 1.00 0.00 114 ASN A N 1
ATOM 709 C CA . ASN A 1 91 ? 37.382 13.904 5.138 1.00 0.00 114 ASN A CA 1
ATOM 710 C C . ASN A 1 91 ? 37.103 15.158 5.886 1.00 0.00 114 ASN A C 1
ATOM 711 O O . ASN A 1 91 ? 37.915 16.043 5.896 1.00 0.00 114 ASN A O 1
ATOM 716 N N . TYR A 1 92 ? 35.943 15.309 6.523 1.00 0.00 115 TYR A N 1
ATOM 717 C CA . TYR A 1 92 ? 35.458 16.463 7.227 1.00 0.00 115 TYR A CA 1
ATOM 718 C C . TYR A 1 92 ? 36.388 16.655 8.333 1.00 0.00 115 TYR A C 1
ATOM 719 O O . TYR A 1 92 ? 36.815 17.756 8.604 1.00 0.00 115 TYR A O 1
ATOM 728 N N . THR A 1 93 ? 36.783 15.551 8.974 1.00 0.00 116 THR A N 1
ATOM 729 C CA . THR A 1 93 ? 37.642 15.517 10.117 1.00 0.00 116 THR A CA 1
ATOM 730 C C . THR A 1 93 ? 38.834 16.085 9.704 1.00 0.00 116 THR A C 1
ATOM 731 O O . THR A 1 93 ? 39.416 16.974 10.241 1.00 0.00 116 THR A O 1
ATOM 735 N N . VAL A 1 94 ? 39.192 15.620 8.581 1.00 0.00 117 VAL A N 1
ATOM 736 C CA . VAL A 1 94 ? 40.316 16.064 8.009 1.00 0.00 117 VAL A CA 1
ATOM 737 C C . VAL A 1 94 ? 40.166 17.500 7.679 1.00 0.00 117 VAL A C 1
ATOM 738 O O . VAL A 1 94 ? 41.083 18.233 7.876 1.00 0.00 117 VAL A O 1
ATOM 742 N N . TYR A 1 95 ? 39.064 18.013 7.188 1.00 0.00 118 TYR A N 1
ATOM 743 C CA . TYR A 1 95 ? 39.047 19.392 6.885 1.00 0.00 118 TYR A CA 1
ATOM 744 C C . TYR A 1 95 ? 39.173 20.264 8.025 1.00 0.00 118 TYR A C 1
ATOM 745 O O . TYR A 1 95 ? 40.032 21.132 8.058 1.00 0.00 118 TYR A O 1
ATOM 754 N N . GLU A 1 96 ? 38.397 20.006 9.048 1.00 0.00 119 GLU A N 1
ATOM 755 C CA . GLU A 1 96 ? 38.566 20.853 10.143 1.00 0.00 119 GLU A CA 1
ATOM 756 C C . GLU A 1 96 ? 39.844 20.675 10.805 1.00 0.00 119 GLU A C 1
ATOM 757 O O . GLU A 1 96 ? 40.435 21.617 11.286 1.00 0.00 119 GLU A O 1
ATOM 763 N N . ILE A 1 97 ? 40.196 19.409 10.993 1.00 0.00 120 ILE A N 1
ATOM 764 C CA . ILE A 1 97 ? 41.285 19.065 11.826 1.00 0.00 120 ILE A CA 1
ATOM 765 C C . ILE A 1 97 ? 42.499 19.508 11.186 1.00 0.00 120 ILE A C 1
ATOM 766 O O . ILE A 1 97 ? 43.409 19.981 11.845 1.00 0.00 120 ILE A O 1
ATOM 771 N N . ILE A 1 98 ? 42.536 19.412 9.863 1.00 0.00 121 ILE A N 1
ATOM 772 C CA . ILE A 1 98 ? 43.675 19.841 9.111 1.00 0.00 121 ILE A CA 1
ATOM 773 C C . ILE A 1 98 ? 43.790 21.292 9.198 1.00 0.00 121 ILE A C 1
ATOM 774 O O . ILE A 1 98 ? 44.894 21.774 9.099 1.00 0.00 121 ILE A O 1
ATOM 779 N N . LYS A 1 99 ? 42.701 22.054 9.256 1.00 0.00 122 LYS A N 1
ATOM 780 C CA . LYS A 1 99 ? 42.852 23.457 9.092 1.00 0.00 122 LYS A CA 1
ATOM 781 C C . LYS A 1 99 ? 43.819 24.065 10.094 1.00 0.00 122 LYS A C 1
ATOM 782 O O . LYS A 1 99 ? 44.718 24.743 9.620 1.00 0.00 122 LYS A O 1
ATOM 788 N N . PRO A 1 100 ? 43.823 23.914 11.376 1.00 0.00 123 PRO A N 1
ATOM 789 C CA . PRO A 1 100 ? 44.794 24.535 12.225 1.00 0.00 123 PRO A CA 1
ATOM 790 C C . PRO A 1 100 ? 45.962 23.691 12.338 1.00 0.00 123 PRO A C 1
ATOM 791 O O . PRO A 1 100 ? 46.868 24.042 13.069 1.00 0.00 123 PRO A O 1
ATOM 795 N N . LEU A 1 101 ? 46.001 22.596 11.621 1.00 0.00 124 LEU A N 1
ATOM 796 C CA . LEU A 1 101 ? 47.160 21.799 11.653 1.00 0.00 124 LEU A CA 1
ATOM 797 C C . LEU A 1 101 ? 47.840 21.971 10.338 1.00 0.00 124 LEU A C 1
ATOM 798 O O . LEU A 1 101 ? 49.026 21.735 10.225 1.00 0.00 124 LEU A O 1
ATOM 803 N N . ASN A 1 102 ? 47.193 22.820 9.541 1.00 0.00 125 ASN A N 1
ATOM 804 C CA . ASN A 1 102 ? 47.708 23.614 8.491 1.00 0.00 125 ASN A CA 1
ATOM 805 C C . ASN A 1 102 ? 48.289 23.019 7.276 1.00 0.00 125 ASN A C 1
ATOM 806 O O . ASN A 1 102 ? 48.260 23.713 6.266 1.00 0.00 125 ASN A O 1
ATOM 811 N N . THR A 1 103 ? 48.835 21.773 7.250 1.00 0.00 126 THR A N 1
ATOM 812 C CA . THR A 1 103 ? 49.300 21.229 5.992 1.00 0.00 126 THR A CA 1
ATOM 813 C C . THR A 1 103 ? 48.110 21.086 5.186 1.00 0.00 126 THR A C 1
ATOM 814 O O . THR A 1 103 ? 47.136 20.521 5.652 1.00 0.00 126 THR A O 1
ATOM 818 N N . SER A 1 104 ? 48.204 21.550 3.946 1.00 0.00 127 SER A N 1
ATOM 819 C CA . SER A 1 104 ? 47.252 21.425 2.895 1.00 0.00 127 SER A CA 1
ATOM 820 C C . SER A 1 104 ? 46.524 20.172 2.987 1.00 0.00 127 SER A C 1
ATOM 821 O O . SER A 1 104 ? 47.114 19.154 3.280 1.00 0.00 127 SER A O 1
ATOM 824 N N . TYR A 1 105 ? 45.237 20.203 2.697 1.00 0.00 128 TYR A N 1
ATOM 825 C CA . TYR A 1 105 ? 44.351 19.111 2.845 1.00 0.00 128 TYR A CA 1
ATOM 826 C C . TYR A 1 105 ? 44.902 18.055 1.972 1.00 0.00 128 TYR A C 1
ATOM 827 O O . TYR A 1 105 ? 45.092 16.913 2.313 1.00 0.00 128 TYR A O 1
ATOM 836 N N . PHE A 1 106 ? 45.242 18.501 0.804 1.00 0.00 129 PHE A N 1
ATOM 837 C CA . PHE A 1 106 ? 45.776 17.695 -0.181 1.00 0.00 129 PHE A CA 1
ATOM 838 C C . PHE A 1 106 ? 47.108 17.214 0.254 1.00 0.00 129 PHE A C 1
ATOM 839 O O . PHE A 1 106 ? 47.447 16.077 -0.005 1.00 0.00 129 PHE A O 1
ATOM 847 N N . GLY A 1 107 ? 47.952 18.079 0.850 1.00 0.00 130 GLY A N 1
ATOM 848 C CA . GLY A 1 107 ? 49.322 17.705 1.141 1.00 0.00 130 GLY A CA 1
ATOM 849 C C . GLY A 1 107 ? 49.337 16.647 2.117 1.00 0.00 130 GLY A C 1
ATOM 850 O O . GLY A 1 107 ? 49.976 15.621 1.947 1.00 0.00 130 GLY A O 1
ATOM 851 N N . PHE A 1 108 ? 48.472 16.823 3.089 1.00 0.00 131 PHE A N 1
ATOM 852 C CA . PHE A 1 108 ? 48.218 15.910 4.128 1.00 0.00 131 PHE A CA 1
ATOM 853 C C . PHE A 1 108 ? 47.797 14.565 3.596 1.00 0.00 131 PHE A C 1
ATOM 854 O O . PHE A 1 108 ? 48.059 13.476 4.133 1.00 0.00 131 PHE A O 1
ATOM 862 N N . MET A 1 109 ? 46.973 14.649 2.546 1.00 0.00 132 MET A N 1
ATOM 863 C CA . MET A 1 109 ? 46.315 13.512 2.059 1.00 0.00 132 MET A CA 1
ATOM 864 C C . MET A 1 109 ? 47.276 12.490 1.671 1.00 0.00 132 MET A C 1
ATOM 865 O O . MET A 1 109 ? 46.996 11.302 1.780 1.00 0.00 132 MET A O 1
ATOM 870 N N . PHE A 1 110 ? 48.399 12.935 1.105 1.00 0.00 133 PHE A N 1
ATOM 871 C CA . PHE A 1 110 ? 49.317 12.078 0.469 1.00 0.00 133 PHE A CA 1
ATOM 872 C C . PHE A 1 110 ? 49.698 11.025 1.425 1.00 0.00 133 PHE A C 1
ATOM 873 O O . PHE A 1 110 ? 49.682 9.865 1.106 1.00 0.00 133 PHE A O 1
ATOM 881 N N . TRP A 1 111 ? 50.004 11.337 2.655 1.00 0.00 134 TRP A N 1
ATOM 882 C CA . TRP A 1 111 ? 50.344 10.280 3.513 1.00 0.00 134 TRP A CA 1
ATOM 883 C C . TRP A 1 111 ? 49.240 9.353 3.764 1.00 0.00 134 TRP A C 1
ATOM 884 O O . TRP A 1 111 ? 49.470 8.172 3.978 1.00 0.00 134 TRP A O 1
ATOM 895 N N . ILE A 1 112 ? 48.022 9.883 3.856 1.00 0.00 135 ILE A N 1
ATOM 896 C CA . ILE A 1 112 ? 47.004 8.987 4.286 1.00 0.00 135 ILE A CA 1
ATOM 897 C C . ILE A 1 112 ? 46.799 7.760 3.534 1.00 0.00 135 ILE A C 1
ATOM 898 O O . ILE A 1 112 ? 46.628 6.641 4.018 1.00 0.00 135 ILE A O 1
ATOM 903 N N . CYS A 1 113 ? 46.843 7.960 2.266 1.00 0.00 136 CYS A N 1
ATOM 904 C CA . CYS A 1 113 ? 46.575 6.958 1.318 1.00 0.00 136 CYS A CA 1
ATOM 905 C C . CYS A 1 113 ? 47.551 5.896 1.463 1.00 0.00 136 CYS A C 1
ATOM 906 O O . CYS A 1 113 ? 47.253 4.716 1.298 1.00 0.00 136 CYS A O 1
ATOM 909 N N . LEU A 1 114 ? 48.790 6.315 1.713 1.00 0.00 137 LEU A N 1
ATOM 910 C CA . LEU A 1 114 ? 49.870 5.390 1.686 1.00 0.00 137 LEU A CA 1
ATOM 911 C C . LEU A 1 114 ? 49.680 4.321 2.661 1.00 0.00 137 LEU A C 1
ATOM 912 O O . LEU A 1 114 ? 49.934 3.148 2.415 1.00 0.00 137 LEU A O 1
ATOM 917 N N . TRP A 1 115 ? 49.243 4.745 3.826 1.00 0.00 138 TRP A N 1
ATOM 918 C CA . TRP A 1 115 ? 49.149 3.818 4.899 1.00 0.00 138 TRP A CA 1
ATOM 919 C C . TRP A 1 115 ? 48.220 2.756 4.609 1.00 0.00 138 TRP A C 1
ATOM 920 O O . TRP A 1 115 ? 48.408 1.578 4.894 1.00 0.00 138 TRP A O 1
ATOM 931 N N . SER A 1 116 ? 47.144 3.212 3.974 1.00 0.00 139 SER A N 1
ATOM 932 C CA . SER A 1 116 ? 46.112 2.302 3.664 1.00 0.00 139 SER A CA 1
ATOM 933 C C . SER A 1 116 ? 46.638 1.253 2.844 1.00 0.00 139 SER A C 1
ATOM 934 O O . SER A 1 116 ? 46.394 0.097 3.111 1.00 0.00 139 SER A O 1
ATOM 937 N N . MET A 1 117 ? 47.438 1.637 1.867 1.00 0.00 140 MET A N 1
ATOM 938 C CA . MET A 1 117 ? 47.890 0.601 1.081 1.00 0.00 140 MET A CA 1
ATOM 939 C C . MET A 1 117 ? 48.683 -0.387 1.705 1.00 0.00 140 MET A C 1
ATOM 940 O O . MET A 1 117 ? 48.546 -1.559 1.447 1.00 0.00 140 MET A O 1
ATOM 945 N N . ILE A 1 118 ? 49.608 0.074 2.473 1.00 0.00 141 ILE A N 1
ATOM 946 C CA . ILE A 1 118 ? 50.590 -0.824 2.899 1.00 0.00 141 ILE A CA 1
ATOM 947 C C . ILE A 1 118 ? 50.071 -1.798 3.766 1.00 0.00 141 ILE A C 1
ATOM 948 O O . ILE A 1 118 ? 50.195 -2.993 3.615 1.00 0.00 141 ILE A O 1
ATOM 953 N N . PHE A 1 119 ? 49.331 -1.258 4.662 1.00 0.00 142 PHE A N 1
ATOM 954 C CA . PHE A 1 119 ? 48.694 -1.978 5.633 1.00 0.00 142 PHE A CA 1
ATOM 955 C C . PHE A 1 119 ? 47.785 -2.872 4.997 1.00 0.00 142 PHE A C 1
ATOM 956 O O . PHE A 1 119 ? 47.774 -4.049 5.257 1.00 0.00 142 PHE A O 1
ATOM 964 N N . HIS A 1 120 ? 47.126 -2.381 3.991 1.00 0.00 143 HIS A N 1
ATOM 965 C CA . HIS A 1 120 ? 46.336 -3.209 3.219 1.00 0.00 143 HIS A CA 1
ATOM 966 C C . HIS A 1 120 ? 47.050 -4.295 2.556 1.00 0.00 143 HIS A C 1
ATOM 967 O O . HIS A 1 120 ? 46.472 -5.343 2.475 1.00 0.00 143 HIS A O 1
ATOM 974 N N . LEU A 1 121 ? 48.292 -4.203 2.075 1.00 0.00 144 LEU A N 1
ATOM 975 C CA . LEU A 1 121 ? 48.958 -5.290 1.359 1.00 0.00 144 LEU A CA 1
ATOM 976 C C . LEU A 1 121 ? 48.969 -6.457 2.211 1.00 0.00 144 LEU A C 1
ATOM 977 O O . LEU A 1 121 ? 48.778 -7.631 1.879 1.00 0.00 144 LEU A O 1
ATOM 982 N N . LEU A 1 122 ? 49.306 -6.087 3.410 1.00 0.00 145 LEU A N 1
ATOM 983 C CA . LEU A 1 122 ? 49.565 -6.975 4.418 1.00 0.00 145 LEU A CA 1
ATOM 984 C C . LEU A 1 122 ? 48.294 -7.666 4.658 1.00 0.00 145 LEU A C 1
ATOM 985 O O . LEU A 1 122 ? 48.225 -8.882 4.568 1.00 0.00 145 LEU A O 1
ATOM 990 N N . LEU A 1 123 ? 47.233 -6.849 4.714 1.00 0.00 146 LEU A N 1
ATOM 991 C CA . LEU A 1 123 ? 45.866 -7.256 4.853 1.00 0.00 146 LEU A CA 1
ATOM 992 C C . LEU A 1 123 ? 45.473 -8.178 3.753 1.00 0.00 146 LEU A C 1
ATOM 993 O O . LEU A 1 123 ? 44.642 -9.056 3.948 1.00 0.00 146 LEU A O 1
ATOM 998 N N . ALA A 1 124 ? 45.946 -7.967 2.517 1.00 0.00 147 ALA A N 1
ATOM 999 C CA . ALA A 1 124 ? 45.479 -8.715 1.385 1.00 0.00 147 ALA A CA 1
ATOM 1000 C C . ALA A 1 124 ? 45.819 -10.106 1.647 1.00 0.00 147 ALA A C 1
ATOM 1001 O O . ALA A 1 124 ? 44.918 -10.932 1.669 1.00 0.00 147 ALA A O 1
ATOM 1003 N N . PHE A 1 125 ? 47.031 -10.324 2.140 1.00 0.00 148 PHE A N 1
ATOM 1004 C CA . PHE A 1 125 ? 47.292 -11.622 2.613 1.00 0.00 148 PHE A CA 1
ATOM 1005 C C . PHE A 1 125 ? 46.384 -12.020 3.830 1.00 0.00 148 PHE A C 1
ATOM 1006 O O . PHE A 1 125 ? 45.872 -13.127 3.805 1.00 0.00 148 PHE A O 1
ATOM 1014 N N . THR A 1 126 ? 46.161 -11.193 4.905 1.00 0.00 149 THR A N 1
ATOM 1015 C CA . THR A 1 126 ? 45.297 -11.446 6.094 1.00 0.00 149 THR A CA 1
ATOM 1016 C C . THR A 1 126 ? 43.916 -12.013 5.996 1.00 0.00 149 THR A C 1
ATOM 1017 O O . THR A 1 126 ? 43.309 -12.088 4.941 1.00 0.00 149 THR A O 1
ATOM 1021 N N . ASN A 1 127 ? 43.424 -12.442 7.181 1.00 0.00 150 ASN A N 1
ATOM 1022 C CA . ASN A 1 127 ? 42.183 -13.058 7.422 1.00 0.00 150 ASN A CA 1
ATOM 1023 C C . ASN A 1 127 ? 41.729 -12.580 8.694 1.00 0.00 150 ASN A C 1
ATOM 1024 O O . ASN A 1 127 ? 41.030 -13.213 9.438 1.00 0.00 150 ASN A O 1
ATOM 1029 N N . VAL A 1 128 ? 41.771 -11.280 8.738 1.00 0.00 151 VAL A N 1
ATOM 1030 C CA . VAL A 1 128 ? 40.888 -10.492 9.520 1.00 0.00 151 VAL A CA 1
ATOM 1031 C C . VAL A 1 128 ? 39.623 -10.663 8.778 1.00 0.00 151 VAL A C 1
ATOM 1032 O O . VAL A 1 128 ? 38.522 -10.732 9.256 1.00 0.00 151 VAL A O 1
ATOM 1036 N N . VAL A 1 129 ? 39.779 -10.893 7.499 1.00 0.00 152 VAL A N 1
ATOM 1037 C CA . VAL A 1 129 ? 38.750 -11.158 6.611 1.00 0.00 152 VAL A CA 1
ATOM 1038 C C . VAL A 1 129 ? 38.040 -12.375 7.053 1.00 0.00 152 VAL A C 1
ATOM 1039 O O . VAL A 1 129 ? 36.865 -12.561 6.803 1.00 0.00 152 VAL A O 1
ATOM 1043 N N . CYS A 1 130 ? 38.727 -13.213 7.819 1.00 0.00 153 CYS A N 1
ATOM 1044 C CA . CYS A 1 130 ? 38.158 -14.379 8.312 1.00 0.00 153 CYS A CA 1
ATOM 1045 C C . CYS A 1 130 ? 36.936 -14.098 9.032 1.00 0.00 153 CYS A C 1
ATOM 1046 O O . CYS A 1 130 ? 35.992 -14.830 9.115 1.00 0.00 153 CYS A O 1
ATOM 1049 N N . LEU A 1 131 ? 36.990 -13.043 9.723 1.00 0.00 154 LEU A N 1
ATOM 1050 C CA . LEU A 1 131 ? 36.039 -12.760 10.662 1.00 0.00 154 LEU A CA 1
ATOM 1051 C C . LEU A 1 131 ? 34.686 -12.664 10.186 1.00 0.00 154 LEU A C 1
ATOM 1052 O O . LEU A 1 131 ? 33.727 -12.885 10.892 1.00 0.00 154 LEU A O 1
ATOM 1057 N N . LEU A 1 132 ? 34.536 -12.193 8.995 1.00 0.00 155 LEU A N 1
ATOM 1058 C CA . LEU A 1 132 ? 33.217 -11.847 8.621 1.00 0.00 155 LEU A CA 1
ATOM 1059 C C . LEU A 1 132 ? 32.246 -12.922 8.621 1.00 0.00 155 LEU A C 1
ATOM 1060 O O . LEU A 1 132 ? 31.049 -12.802 8.603 1.00 0.00 155 LEU A O 1
ATOM 1065 N N . GLN A 1 133 ? 32.875 -13.934 8.211 1.00 0.00 156 GLN A N 1
ATOM 1066 C CA . GLN A 1 133 ? 32.330 -14.989 7.530 1.00 0.00 156 GLN A CA 1
ATOM 1067 C C . GLN A 1 133 ? 31.250 -15.640 8.223 1.00 0.00 156 GLN A C 1
ATOM 1068 O O . GLN A 1 133 ? 30.450 -16.434 7.771 1.00 0.00 156 GLN A O 1
ATOM 1074 N N . TYR A 1 134 ? 31.448 -15.486 9.467 1.00 0.00 157 TYR A N 1
ATOM 1075 C CA . TYR A 1 134 ? 30.912 -16.165 10.527 1.00 0.00 157 TYR A CA 1
ATOM 1076 C C . TYR A 1 134 ? 29.517 -15.982 10.493 1.00 0.00 157 TYR A C 1
ATOM 1077 O O . TYR A 1 134 ? 28.731 -16.905 10.569 1.00 0.00 157 TYR A O 1
ATOM 1086 N N . VAL A 1 135 ? 29.239 -14.813 10.032 1.00 0.00 158 VAL A N 1
ATOM 1087 C CA . VAL A 1 135 ? 28.026 -14.471 9.586 1.00 0.00 158 VAL A CA 1
ATOM 1088 C C . VAL A 1 135 ? 27.437 -15.441 8.718 1.00 0.00 158 VAL A C 1
ATOM 1089 O O . VAL A 1 135 ? 27.900 -15.855 7.682 1.00 0.00 158 VAL A O 1
ATOM 1093 N N . THR A 1 136 ? 26.287 -15.716 9.194 1.00 0.00 159 THR A N 1
ATOM 1094 C CA . THR A 1 136 ? 25.385 -16.568 8.656 1.00 0.00 159 THR A CA 1
ATOM 1095 C C . THR A 1 136 ? 24.308 -15.573 8.913 1.00 0.00 159 THR A C 1
ATOM 1096 O O . THR A 1 136 ? 24.521 -14.514 8.358 1.00 0.00 159 THR A O 1
ATOM 1100 N N . THR A 1 137 ? 23.077 -15.786 9.442 1.00 0.00 160 THR A N 1
ATOM 1101 C CA . THR A 1 137 ? 22.104 -14.682 9.206 1.00 0.00 160 THR A CA 1
ATOM 1102 C C . THR A 1 137 ? 22.161 -13.123 9.773 1.00 0.00 160 THR A C 1
ATOM 1103 O O . THR A 1 137 ? 21.822 -12.057 9.146 1.00 0.00 160 THR A O 1
ATOM 1107 N N . PHE A 1 138 ? 22.535 -12.936 11.039 1.00 0.00 161 PHE A N 1
ATOM 1108 C CA . PHE A 1 138 ? 22.348 -11.637 11.680 1.00 0.00 161 PHE A CA 1
ATOM 1109 C C . PHE A 1 138 ? 22.853 -10.248 11.380 1.00 0.00 161 PHE A C 1
ATOM 1110 O O . PHE A 1 138 ? 22.094 -9.341 11.611 1.00 0.00 161 PHE A O 1
ATOM 1118 N N . PRO A 1 139 ? 24.030 -9.951 11.118 1.00 0.00 162 PRO A N 1
ATOM 1119 C CA . PRO A 1 139 ? 24.429 -8.595 10.990 1.00 0.00 162 PRO A CA 1
ATOM 1120 C C . PRO A 1 139 ? 23.987 -7.909 9.853 1.00 0.00 162 PRO A C 1
ATOM 1121 O O . PRO A 1 139 ? 23.709 -6.750 9.917 1.00 0.00 162 PRO A O 1
ATOM 1125 N N . CYS A 1 140 ? 24.230 -8.531 8.740 1.00 0.00 163 CYS A N 1
ATOM 1126 C CA . CYS A 1 140 ? 24.500 -7.793 7.592 1.00 0.00 163 CYS A CA 1
ATOM 1127 C C . CYS A 1 140 ? 23.358 -7.054 7.281 1.00 0.00 163 CYS A C 1
ATOM 1128 O O . CYS A 1 140 ? 23.417 -5.940 6.819 1.00 0.00 163 CYS A O 1
ATOM 1131 N N . ASP A 1 141 ? 22.236 -7.694 7.492 1.00 0.00 164 ASP A N 1
ATOM 1132 C CA . ASP A 1 141 ? 21.059 -7.022 7.057 1.00 0.00 164 ASP A CA 1
ATOM 1133 C C . ASP A 1 141 ? 20.898 -5.753 7.799 1.00 0.00 164 ASP A C 1
ATOM 1134 O O . ASP A 1 141 ? 20.560 -4.712 7.275 1.00 0.00 164 ASP A O 1
ATOM 1139 N N . ILE A 1 142 ? 21.295 -5.804 9.033 1.00 0.00 165 ILE A N 1
ATOM 1140 C CA . ILE A 1 142 ? 21.407 -4.710 9.871 1.00 0.00 165 ILE A CA 1
ATOM 1141 C C . ILE A 1 142 ? 22.344 -3.748 9.354 1.00 0.00 165 ILE A C 1
ATOM 1142 O O . ILE A 1 142 ? 22.166 -2.550 9.404 1.00 0.00 165 ILE A O 1
ATOM 1147 N N . PHE A 1 143 ? 23.434 -4.228 8.833 1.00 0.00 166 PHE A N 1
ATOM 1148 C CA . PHE A 1 143 ? 24.494 -3.428 8.391 1.00 0.00 166 PHE A CA 1
ATOM 1149 C C . PHE A 1 143 ? 23.921 -2.529 7.392 1.00 0.00 166 PHE A C 1
ATOM 1150 O O . PHE A 1 143 ? 24.021 -1.309 7.439 1.00 0.00 166 PHE A O 1
ATOM 1158 N N . GLY A 1 144 ? 23.234 -3.139 6.462 1.00 0.00 167 GLY A N 1
ATOM 1159 C CA . GLY A 1 144 ? 22.704 -2.383 5.382 1.00 0.00 167 GLY A CA 1
ATOM 1160 C C . GLY A 1 144 ? 21.726 -1.409 5.935 1.00 0.00 167 GLY A C 1
ATOM 1161 O O . GLY A 1 144 ? 21.565 -0.310 5.444 1.00 0.00 167 GLY A O 1
ATOM 1162 N N . LEU A 1 145 ? 21.038 -1.795 6.995 1.00 0.00 168 LEU A N 1
ATOM 1163 C CA . LEU A 1 145 ? 20.107 -0.943 7.592 1.00 0.00 168 LEU A CA 1
ATOM 1164 C C . LEU A 1 145 ? 20.759 0.276 8.052 1.00 0.00 168 LEU A C 1
ATOM 1165 O O . LEU A 1 145 ? 20.190 1.337 7.902 1.00 0.00 168 LEU A O 1
ATOM 1170 N N . PHE A 1 146 ? 21.978 0.221 8.557 1.00 0.00 169 PHE A N 1
ATOM 1171 C CA . PHE A 1 146 ? 22.665 1.382 9.020 1.00 0.00 169 PHE A CA 1
ATOM 1172 C C . PHE A 1 146 ? 22.718 2.321 7.898 1.00 0.00 169 PHE A C 1
ATOM 1173 O O . PHE A 1 146 ? 22.420 3.502 7.999 1.00 0.00 169 PHE A O 1
ATOM 1181 N N . ILE A 1 147 ? 23.033 1.777 6.765 1.00 0.00 170 ILE A N 1
ATOM 1182 C CA . ILE A 1 147 ? 23.122 2.584 5.614 1.00 0.00 170 ILE A CA 1
ATOM 1183 C C . ILE A 1 147 ? 21.856 3.220 5.307 1.00 0.00 170 ILE A C 1
ATOM 1184 O O . ILE A 1 147 ? 21.781 4.385 4.968 1.00 0.00 170 ILE A O 1
ATOM 1189 N N . ASN A 1 148 ? 20.794 2.450 5.426 1.00 0.00 171 ASN A N 1
ATOM 1190 C CA . ASN A 1 148 ? 19.504 2.894 5.039 1.00 0.00 171 ASN A CA 1
ATOM 1191 C C . ASN A 1 148 ? 19.183 4.074 5.767 1.00 0.00 171 ASN A C 1
ATOM 1192 O O . ASN A 1 148 ? 18.490 4.952 5.287 1.00 0.00 171 ASN A O 1
ATOM 1197 N N . VAL A 1 149 ? 19.528 4.000 7.041 1.00 0.00 172 VAL A N 1
ATOM 1198 C CA . VAL A 1 149 ? 18.978 4.930 7.932 1.00 0.00 172 VAL A CA 1
ATOM 1199 C C . VAL A 1 149 ? 19.428 6.254 7.531 1.00 0.00 172 VAL A C 1
ATOM 1200 O O . VAL A 1 149 ? 18.671 7.212 7.359 1.00 0.00 172 VAL A O 1
ATOM 1204 N N . VAL A 1 150 ? 20.723 6.304 7.319 1.00 0.00 173 VAL A N 1
ATOM 1205 C CA . VAL A 1 150 ? 21.285 7.556 6.996 1.00 0.00 173 VAL A CA 1
ATOM 1206 C C . VAL A 1 150 ? 20.790 8.055 5.726 1.00 0.00 173 VAL A C 1
ATOM 1207 O O . VAL A 1 150 ? 20.622 9.239 5.503 1.00 0.00 173 VAL A O 1
ATOM 1211 N N . TYR A 1 151 ? 20.565 7.120 4.853 1.00 0.00 174 TYR A N 1
ATOM 1212 C CA . TYR A 1 151 ? 20.195 7.410 3.551 1.00 0.00 174 TYR A CA 1
ATOM 1213 C C . TYR A 1 151 ? 18.955 8.140 3.515 1.00 0.00 174 TYR A C 1
ATOM 1214 O O . TYR A 1 151 ? 18.825 9.200 2.934 1.00 0.00 174 TYR A O 1
ATOM 1223 N N . ILE A 1 152 ? 18.013 7.653 4.243 1.00 0.00 175 ILE A N 1
ATOM 1224 C CA . ILE A 1 152 ? 16.787 8.324 4.280 1.00 0.00 175 ILE A CA 1
ATOM 1225 C C . ILE A 1 152 ? 16.889 9.633 4.875 1.00 0.00 175 ILE A C 1
ATOM 1226 O O . ILE A 1 152 ? 16.265 10.575 4.417 1.00 0.00 175 ILE A O 1
ATOM 1231 N N . GLN A 1 153 ? 17.637 9.699 5.963 1.00 0.00 176 GLN A N 1
ATOM 1232 C CA . GLN A 1 153 ? 17.659 10.883 6.746 1.00 0.00 176 GLN A CA 1
ATOM 1233 C C . GLN A 1 153 ? 18.177 11.959 5.978 1.00 0.00 176 GLN A C 1
ATOM 1234 O O . GLN A 1 153 ? 17.778 13.107 6.013 1.00 0.00 176 GLN A O 1
ATOM 1240 N N . LYS A 1 154 ? 19.150 11.554 5.219 1.00 0.00 177 LYS A N 1
ATOM 1241 C CA . LYS A 1 154 ? 19.829 12.438 4.427 1.00 0.00 177 LYS A CA 1
ATOM 1242 C C . LYS A 1 154 ? 18.901 12.961 3.481 1.00 0.00 177 LYS A C 1
ATOM 1243 O O . LYS A 1 154 ? 18.964 14.124 3.189 1.00 0.00 177 LYS A O 1
ATOM 1249 N N . GLY A 1 155 ? 18.065 12.093 2.907 1.00 0.00 178 GLY A N 1
ATOM 1250 C CA . GLY A 1 155 ? 17.280 12.485 1.787 1.00 0.00 178 GLY A CA 1
ATOM 1251 C C . GLY A 1 155 ? 16.465 13.592 2.205 1.00 0.00 178 GLY A C 1
ATOM 1252 O O . GLY A 1 155 ? 16.346 14.619 1.563 1.00 0.00 178 GLY A O 1
ATOM 1253 N N . ILE A 1 156 ? 15.955 13.438 3.388 1.00 0.00 179 ILE A N 1
ATOM 1254 C CA . ILE A 1 156 ? 15.175 14.435 3.944 1.00 0.00 179 ILE A CA 1
ATOM 1255 C C . ILE A 1 156 ? 15.939 15.621 4.173 1.00 0.00 179 ILE A C 1
ATOM 1256 O O . ILE A 1 156 ? 15.547 16.738 3.916 1.00 0.00 179 ILE A O 1
ATOM 1261 N N . GLN A 1 157 ? 17.125 15.412 4.643 1.00 0.00 180 GLN A N 1
ATOM 1262 C CA . GLN A 1 157 ? 17.896 16.489 4.954 1.00 0.00 180 GLN A CA 1
ATOM 1263 C C . GLN A 1 157 ? 18.180 17.247 3.763 1.00 0.00 180 GLN A C 1
ATOM 1264 O O . GLN A 1 157 ? 18.165 18.437 3.730 1.00 0.00 180 GLN A O 1
ATOM 1270 N N . ILE A 1 158 ? 18.368 16.616 2.665 1.00 0.00 181 ILE A N 1
ATOM 1271 C CA . ILE A 1 158 ? 18.592 17.349 1.491 1.00 0.00 181 ILE A CA 1
ATOM 1272 C C . ILE A 1 158 ? 17.441 18.150 1.187 1.00 0.00 181 ILE A C 1
ATOM 1273 O O . ILE A 1 158 ? 17.526 19.243 0.682 1.00 0.00 181 ILE A O 1
ATOM 1278 N N . LEU A 1 159 ? 16.297 17.585 1.407 1.00 0.00 182 LEU A N 1
ATOM 1279 C CA . LEU A 1 159 ? 15.150 18.228 0.959 1.00 0.00 182 LEU A CA 1
ATOM 1280 C C . LEU A 1 159 ? 15.006 19.528 1.592 1.00 0.00 182 LEU A C 1
ATOM 1281 O O . LEU A 1 159 ? 14.878 20.603 1.037 1.00 0.00 182 LEU A O 1
ATOM 1286 N N . THR A 1 160 ? 15.208 19.427 2.854 1.00 0.00 183 THR A N 1
ATOM 1287 C CA . THR A 1 160 ? 15.213 20.516 3.671 1.00 0.00 183 THR A CA 1
ATOM 1288 C C . THR A 1 160 ? 16.316 21.347 3.374 1.00 0.00 183 THR A C 1
ATOM 1289 O O . THR A 1 160 ? 16.208 22.532 3.471 1.00 0.00 183 THR A O 1
ATOM 1293 N N . ARG A 1 161 ? 17.413 20.765 2.970 1.00 0.00 184 ARG A N 1
ATOM 1294 C CA . ARG A 1 161 ? 18.586 21.464 2.647 1.00 0.00 184 ARG A CA 1
ATOM 1295 C C . ARG A 1 161 ? 18.344 22.427 1.617 1.00 0.00 184 ARG A C 1
ATOM 1296 O O . ARG A 1 161 ? 18.808 23.574 1.642 1.00 0.00 184 ARG A O 1
ATOM 1304 N N . GLN A 1 162 ? 17.548 21.967 0.672 1.00 0.00 185 GLN A N 1
ATOM 1305 C CA . GLN A 1 162 ? 17.211 22.757 -0.439 1.00 0.00 185 GLN A CA 1
ATOM 1306 C C . GLN A 1 162 ? 16.495 23.953 -0.002 1.00 0.00 185 GLN A C 1
ATOM 1307 O O . GLN A 1 162 ? 16.687 25.041 -0.524 1.00 0.00 185 GLN A O 1
ATOM 1313 N N . PHE A 1 163 ? 15.672 23.768 1.006 1.00 0.00 186 PHE A N 1
ATOM 1314 C CA . PHE A 1 163 ? 14.919 24.807 1.609 1.00 0.00 186 PHE A CA 1
ATOM 1315 C C . PHE A 1 163 ? 15.757 25.843 2.238 1.00 0.00 186 PHE A C 1
ATOM 1316 O O . PHE A 1 163 ? 15.440 27.033 2.215 1.00 0.00 186 PHE A O 1
ATOM 1324 N N . HIS A 1 164 ? 16.798 25.333 2.908 1.00 0.00 187 HIS A N 1
ATOM 1325 C CA . HIS A 1 164 ? 17.698 26.036 3.768 1.00 0.00 187 HIS A CA 1
ATOM 1326 C C . HIS A 1 164 ? 18.552 27.168 3.160 1.00 0.00 187 HIS A C 1
ATOM 1327 O O . HIS A 1 164 ? 18.718 28.178 3.845 1.00 0.00 187 HIS A O 1
ATOM 1334 N N . ASN A 1 165 ? 19.176 27.074 1.942 1.00 0.00 188 ASN A N 1
ATOM 1335 C CA . ASN A 1 165 ? 20.153 28.150 1.558 1.00 0.00 188 ASN A CA 1
ATOM 1336 C C . ASN A 1 165 ? 19.547 29.501 1.567 1.00 0.00 188 ASN A C 1
ATOM 1337 O O . ASN A 1 165 ? 20.048 30.446 2.165 1.00 0.00 188 ASN A O 1
ATOM 1342 N N . THR A 1 166 ? 18.380 29.594 0.972 1.00 0.00 189 THR A N 1
ATOM 1343 C CA . THR A 1 166 ? 17.668 30.792 1.030 1.00 0.00 189 THR A CA 1
ATOM 1344 C C . THR A 1 166 ? 16.988 30.674 2.318 1.00 0.00 189 THR A C 1
ATOM 1345 O O . THR A 1 166 ? 16.701 29.584 2.777 1.00 0.00 189 THR A O 1
ATOM 1349 N N . SER A 1 167 ? 16.747 31.810 2.911 1.00 0.00 190 SER A N 1
ATOM 1350 C CA . SER A 1 167 ? 16.230 32.037 4.215 1.00 0.00 190 SER A CA 1
ATOM 1351 C C . SER A 1 167 ? 15.093 31.172 4.684 1.00 0.00 190 SER A C 1
ATOM 1352 O O . SER A 1 167 ? 14.504 30.433 3.913 1.00 0.00 190 SER A O 1
ATOM 1355 N N . GLY A 1 168 ? 14.723 31.304 5.988 1.00 0.00 191 GLY A N 1
ATOM 1356 C CA . GLY A 1 168 ? 13.628 30.589 6.666 1.00 0.00 191 GLY A CA 1
ATOM 1357 C C . GLY A 1 168 ? 14.112 29.641 7.756 1.00 0.00 191 GLY A C 1
ATOM 1358 O O . GLY A 1 168 ? 15.242 29.168 7.641 1.00 0.00 191 GLY A O 1
ATOM 1359 N N . GLU A 1 169 ? 13.303 29.335 8.846 1.00 0.00 192 GLU A N 1
ATOM 1360 C CA . GLU A 1 169 ? 13.711 28.310 9.808 1.00 0.00 192 GLU A CA 1
ATOM 1361 C C . GLU A 1 169 ? 12.942 27.034 9.696 1.00 0.00 192 GLU A C 1
ATOM 1362 O O . GLU A 1 169 ? 13.566 25.999 9.499 1.00 0.00 192 GLU A O 1
ATOM 1368 N N . LYS A 1 170 ? 11.602 27.024 9.852 1.00 0.00 193 LYS A N 1
ATOM 1369 C CA . LYS A 1 170 ? 10.866 25.772 9.844 1.00 0.00 193 LYS A CA 1
ATOM 1370 C C . LYS A 1 170 ? 9.481 26.060 9.338 1.00 0.00 193 LYS A C 1
ATOM 1371 O O . LYS A 1 170 ? 8.558 25.253 9.450 1.00 0.00 193 LYS A O 1
ATOM 1377 N N . SER A 1 171 ? 9.341 27.287 8.822 1.00 0.00 194 SER A N 1
ATOM 1378 C CA . SER A 1 171 ? 8.154 27.880 8.305 1.00 0.00 194 SER A CA 1
ATOM 1379 C C . SER A 1 171 ? 7.513 27.393 7.016 1.00 0.00 194 SER A C 1
ATOM 1380 O O . SER A 1 171 ? 6.294 27.294 7.040 1.00 0.00 194 SER A O 1
ATOM 1383 N N . VAL A 1 172 ? 8.132 27.096 5.819 1.00 0.00 195 VAL A N 1
ATOM 1384 C CA . VAL A 1 172 ? 9.490 27.012 5.262 1.00 0.00 195 VAL A CA 1
ATOM 1385 C C . VAL A 1 172 ? 9.610 27.587 3.795 1.00 0.00 195 VAL A C 1
ATOM 1386 O O . VAL A 1 172 ? 8.638 27.666 3.046 1.00 0.00 195 VAL A O 1
ATOM 1390 N N . GLN A 1 173 ? 10.826 28.012 3.320 1.00 0.00 196 GLN A N 1
ATOM 1391 C CA . GLN A 1 173 ? 11.017 28.521 1.972 1.00 0.00 196 GLN A CA 1
ATOM 1392 C C . GLN A 1 173 ? 11.413 27.373 1.182 1.00 0.00 196 GLN A C 1
ATOM 1393 O O . GLN A 1 173 ? 12.545 26.923 1.261 1.00 0.00 196 GLN A O 1
ATOM 1399 N N . ASP A 1 174 ? 10.513 26.867 0.368 1.00 0.00 197 ASP A N 1
ATOM 1400 C CA . ASP A 1 174 ? 10.864 25.688 -0.288 1.00 0.00 197 ASP A CA 1
ATOM 1401 C C . ASP A 1 174 ? 10.216 25.868 -1.509 1.00 0.00 197 ASP A C 1
ATOM 1402 O O . ASP A 1 174 ? 9.106 26.347 -1.514 1.00 0.00 197 ASP A O 1
ATOM 1407 N N . GLY A 1 175 ? 10.704 24.998 -2.387 1.00 0.00 198 GLY A N 1
ATOM 1408 C CA . GLY A 1 175 ? 9.870 24.517 -3.407 1.00 0.00 198 GLY A CA 1
ATOM 1409 C C . GLY A 1 175 ? 9.134 23.494 -2.638 1.00 0.00 198 GLY A C 1
ATOM 1410 O O . GLY A 1 175 ? 9.615 22.444 -2.270 1.00 0.00 198 GLY A O 1
ATOM 1411 N N . PHE A 1 176 ? 7.881 23.817 -2.393 1.00 0.00 199 PHE A N 1
ATOM 1412 C CA . PHE A 1 176 ? 6.887 23.008 -1.769 1.00 0.00 199 PHE A CA 1
ATOM 1413 C C . PHE A 1 176 ? 6.669 21.954 -2.720 1.00 0.00 199 PHE A C 1
ATOM 1414 O O . PHE A 1 176 ? 6.606 20.800 -2.415 1.00 0.00 199 PHE A O 1
ATOM 1422 N N . ALA A 1 177 ? 6.699 22.394 -3.962 1.00 0.00 200 ALA A N 1
ATOM 1423 C CA . ALA A 1 177 ? 6.614 21.685 -5.168 1.00 0.00 200 ALA A CA 1
ATOM 1424 C C . ALA A 1 177 ? 7.734 20.761 -5.175 1.00 0.00 200 ALA A C 1
ATOM 1425 O O . ALA A 1 177 ? 7.603 19.643 -5.622 1.00 0.00 200 ALA A O 1
ATOM 1427 N N . SER A 1 178 ? 8.901 21.169 -4.659 1.00 0.00 201 SER A N 1
ATOM 1428 C CA . SER A 1 178 ? 10.016 20.283 -4.666 1.00 0.00 201 SER A CA 1
ATOM 1429 C C . SER A 1 178 ? 9.642 19.113 -3.883 1.00 0.00 201 SER A C 1
ATOM 1430 O O . SER A 1 178 ? 9.780 17.961 -4.286 1.00 0.00 201 SER A O 1
ATOM 1433 N N . VAL A 1 179 ? 9.015 19.418 -2.757 1.00 0.00 202 VAL A N 1
ATOM 1434 C CA . VAL A 1 179 ? 8.584 18.404 -1.878 1.00 0.00 202 VAL A CA 1
ATOM 1435 C C . VAL A 1 179 ? 7.635 17.559 -2.615 1.00 0.00 202 VAL A C 1
ATOM 1436 O O . VAL A 1 179 ? 7.678 16.333 -2.575 1.00 0.00 202 VAL A O 1
ATOM 1440 N N . VAL A 1 180 ? 6.761 18.203 -3.363 1.00 0.00 203 VAL A N 1
ATOM 1441 C CA . VAL A 1 180 ? 5.796 17.422 -3.976 1.00 0.00 203 VAL A CA 1
ATOM 1442 C C . VAL A 1 180 ? 6.383 16.467 -4.885 1.00 0.00 203 VAL A C 1
ATOM 1443 O O . VAL A 1 180 ? 6.062 15.317 -4.797 1.00 0.00 203 VAL A O 1
ATOM 1447 N N . VAL A 1 181 ? 7.225 16.912 -5.763 1.00 0.00 204 VAL A N 1
ATOM 1448 C CA . VAL A 1 181 ? 7.642 16.054 -6.782 1.00 0.00 204 VAL A CA 1
ATOM 1449 C C . VAL A 1 181 ? 8.351 14.910 -6.348 1.00 0.00 204 VAL A C 1
ATOM 1450 O O . VAL A 1 181 ? 8.176 13.846 -6.893 1.00 0.00 204 VAL A O 1
ATOM 1454 N N . ALA A 1 182 ? 9.248 15.145 -5.419 1.00 0.00 205 ALA A N 1
ATOM 1455 C CA . ALA A 1 182 ? 10.151 14.143 -5.041 1.00 0.00 205 ALA A CA 1
ATOM 1456 C C . ALA A 1 182 ? 9.381 13.067 -4.493 1.00 0.00 205 ALA A C 1
ATOM 1457 O O . ALA A 1 182 ? 9.493 11.940 -4.910 1.00 0.00 205 ALA A O 1
ATOM 1459 N N . LEU A 1 183 ? 8.450 13.454 -3.647 1.00 0.00 206 LEU A N 1
ATOM 1460 C CA . LEU A 1 183 ? 7.608 12.540 -3.006 1.00 0.00 206 LEU A CA 1
ATOM 1461 C C . LEU A 1 183 ? 6.819 11.822 -3.945 1.00 0.00 206 LEU A C 1
ATOM 1462 O O . LEU A 1 183 ? 6.455 10.680 -3.758 1.00 0.00 206 LEU A O 1
ATOM 1467 N N . VAL A 1 184 ? 6.356 12.584 -4.901 1.00 0.00 207 VAL A N 1
ATOM 1468 C CA . VAL A 1 184 ? 5.288 12.174 -5.709 1.00 0.00 207 VAL A CA 1
ATOM 1469 C C . VAL A 1 184 ? 5.749 11.100 -6.472 1.00 0.00 207 VAL A C 1
ATOM 1470 O O . VAL A 1 184 ? 5.187 10.029 -6.567 1.00 0.00 207 VAL A O 1
ATOM 1474 N N . MET A 1 185 ? 6.956 11.331 -6.890 1.00 0.00 208 MET A N 1
ATOM 1475 C CA . MET A 1 185 ? 7.716 10.444 -7.581 1.00 0.00 208 MET A CA 1
ATOM 1476 C C . MET A 1 185 ? 7.833 9.269 -6.764 1.00 0.00 208 MET A C 1
ATOM 1477 O O . MET A 1 185 ? 7.702 8.173 -7.263 1.00 0.00 208 MET A O 1
ATOM 1482 N N . THR A 1 186 ? 8.106 9.450 -5.497 1.00 0.00 209 THR A N 1
ATOM 1483 C CA . THR A 1 186 ? 8.425 8.353 -4.689 1.00 0.00 209 THR A CA 1
ATOM 1484 C C . THR A 1 186 ? 7.351 7.395 -4.597 1.00 0.00 209 THR A C 1
ATOM 1485 O O . THR A 1 186 ? 7.569 6.192 -4.705 1.00 0.00 209 THR A O 1
ATOM 1489 N N . ALA A 1 187 ? 6.137 7.900 -4.517 1.00 0.00 210 ALA A N 1
ATOM 1490 C CA . ALA A 1 187 ? 5.037 7.028 -4.432 1.00 0.00 210 ALA A CA 1
ATOM 1491 C C . ALA A 1 187 ? 5.010 6.164 -5.617 1.00 0.00 210 ALA A C 1
ATOM 1492 O O . ALA A 1 187 ? 4.779 4.964 -5.622 1.00 0.00 210 ALA A O 1
ATOM 1494 N N . PHE A 1 188 ? 5.248 6.824 -6.709 1.00 0.00 211 PHE A N 1
ATOM 1495 C CA . PHE A 1 188 ? 5.123 6.176 -7.946 1.00 0.00 211 PHE A CA 1
ATOM 1496 C C . PHE A 1 188 ? 6.046 5.087 -8.132 1.00 0.00 211 PHE A C 1
ATOM 1497 O O . PHE A 1 188 ? 5.719 4.091 -8.737 1.00 0.00 211 PHE A O 1
ATOM 1505 N N . GLY A 1 189 ? 7.258 5.326 -7.650 1.00 0.00 212 GLY A N 1
ATOM 1506 C CA . GLY A 1 189 ? 8.425 4.513 -7.756 1.00 0.00 212 GLY A CA 1
ATOM 1507 C C . GLY A 1 189 ? 8.131 3.248 -7.149 1.00 0.00 212 GLY A C 1
ATOM 1508 O O . GLY A 1 189 ? 8.476 2.169 -7.597 1.00 0.00 212 GLY A O 1
ATOM 1509 N N . LEU A 1 190 ? 7.411 3.403 -6.059 1.00 0.00 213 LEU A N 1
ATOM 1510 C CA . LEU A 1 190 ? 6.993 2.354 -5.258 1.00 0.00 213 LEU A CA 1
ATOM 1511 C C . LEU A 1 190 ? 6.138 1.535 -6.138 1.00 0.00 213 LEU A C 1
ATOM 1512 O O . LEU A 1 190 ? 6.354 0.351 -6.305 1.00 0.00 213 LEU A O 1
ATOM 1517 N N . PHE A 1 191 ? 5.260 2.161 -6.886 1.00 0.00 214 PHE A N 1
ATOM 1518 C CA . PHE A 1 191 ? 4.451 1.434 -7.816 1.00 0.00 214 PHE A CA 1
ATOM 1519 C C . PHE A 1 191 ? 5.232 0.776 -8.811 1.00 0.00 214 PHE A C 1
ATOM 1520 O O . PHE A 1 191 ? 4.962 -0.361 -9.155 1.00 0.00 214 PHE A O 1
ATOM 1528 N N . PHE A 1 192 ? 6.253 1.464 -9.268 1.00 0.00 215 PHE A N 1
ATOM 1529 C CA . PHE A 1 192 ? 7.103 0.980 -10.283 1.00 0.00 215 PHE A CA 1
ATOM 1530 C C . PHE A 1 192 ? 7.732 -0.262 -9.858 1.00 0.00 215 PHE A C 1
ATOM 1531 O O . PHE A 1 192 ? 7.693 -1.206 -10.583 1.00 0.00 215 PHE A O 1
ATOM 1539 N N . LYS A 1 193 ? 8.119 -0.382 -8.641 1.00 0.00 216 LYS A N 1
ATOM 1540 C CA . LYS A 1 193 ? 8.490 -1.600 -8.049 1.00 0.00 216 LYS A CA 1
ATOM 1541 C C . LYS A 1 193 ? 7.456 -2.700 -7.914 1.00 0.00 216 LYS A C 1
ATOM 1542 O O . LYS A 1 193 ? 7.779 -3.866 -7.719 1.00 0.00 216 LYS A O 1
ATOM 1548 N N . SER A 1 194 ? 6.236 -2.306 -7.566 1.00 0.00 217 SER A N 1
ATOM 1549 C CA . SER A 1 194 ? 5.382 -3.202 -6.826 1.00 0.00 217 SER A CA 1
ATOM 1550 C C . SER A 1 194 ? 4.967 -4.508 -7.332 1.00 0.00 217 SER A C 1
ATOM 1551 O O . SER A 1 194 ? 4.956 -5.474 -6.596 1.00 0.00 217 SER A O 1
ATOM 1554 N N . PHE A 1 195 ? 4.712 -4.645 -8.603 1.00 0.00 218 PHE A N 1
ATOM 1555 C CA . PHE A 1 195 ? 4.408 -5.918 -9.106 1.00 0.00 218 PHE A CA 1
ATOM 1556 C C . PHE A 1 195 ? 5.513 -6.775 -8.958 1.00 0.00 218 PHE A C 1
ATOM 1557 O O . PHE A 1 195 ? 5.316 -7.929 -8.668 1.00 0.00 218 PHE A O 1
ATOM 1565 N N . HIS A 1 196 ? 6.730 -6.250 -9.109 1.00 0.00 219 HIS A N 1
ATOM 1566 C CA . HIS A 1 196 ? 7.803 -7.153 -8.948 1.00 0.00 219 HIS A CA 1
ATOM 1567 C C . HIS A 1 196 ? 7.880 -7.830 -7.611 1.00 0.00 219 HIS A C 1
ATOM 1568 O O . HIS A 1 196 ? 7.843 -9.056 -7.612 1.00 0.00 219 HIS A O 1
ATOM 1575 N N . HIS A 1 197 ? 7.806 -7.186 -6.441 1.00 0.00 220 HIS A N 1
ATOM 1576 C CA . HIS A 1 197 ? 7.712 -8.150 -5.342 1.00 0.00 220 HIS A CA 1
ATOM 1577 C C . HIS A 1 197 ? 6.390 -8.792 -5.249 1.00 0.00 220 HIS A C 1
ATOM 1578 O O . HIS A 1 197 ? 6.278 -9.942 -4.867 1.00 0.00 220 HIS A O 1
ATOM 1585 N N . TYR A 1 198 ? 5.386 -7.950 -5.455 1.00 0.00 221 TYR A N 1
ATOM 1586 C CA . TYR A 1 198 ? 4.048 -8.235 -5.079 1.00 0.00 221 TYR A CA 1
ATOM 1587 C C . TYR A 1 198 ? 3.231 -7.909 -6.340 1.00 0.00 221 TYR A C 1
ATOM 1588 O O . TYR A 1 198 ? 2.681 -6.837 -6.380 1.00 0.00 221 TYR A O 1
ATOM 1597 N N . PRO A 1 199 ? 3.094 -8.760 -7.330 1.00 0.00 222 PRO A N 1
ATOM 1598 C CA . PRO A 1 199 ? 2.386 -8.680 -8.611 1.00 0.00 222 PRO A CA 1
ATOM 1599 C C . PRO A 1 199 ? 1.037 -8.143 -8.764 1.00 0.00 222 PRO A C 1
ATOM 1600 O O . PRO A 1 199 ? 0.322 -8.187 -7.792 1.00 0.00 222 PRO A O 1
ATOM 1604 N N . LEU A 1 200 ? 0.682 -7.843 -10.030 1.00 0.00 223 LEU A N 1
ATOM 1605 C CA . LEU A 1 200 ? -0.597 -7.459 -10.529 1.00 0.00 223 LEU A CA 1
ATOM 1606 C C . LEU A 1 200 ? -0.696 -7.347 -12.103 1.00 0.00 223 LEU A C 1
ATOM 1607 O O . LEU A 1 200 ? -1.790 -7.047 -12.558 1.00 0.00 223 LEU A O 1
ATOM 1612 N N . PHE A 1 201 ? 0.292 -7.630 -13.039 1.00 0.00 224 PHE A N 1
ATOM 1613 C CA . PHE A 1 201 ? 0.083 -7.707 -14.531 1.00 0.00 224 PHE A CA 1
ATOM 1614 C C . PHE A 1 201 ? 0.753 -8.936 -15.158 1.00 0.00 224 PHE A C 1
ATOM 1615 O O . PHE A 1 201 ? 0.221 -10.000 -14.894 1.00 0.00 224 PHE A O 1
ATOM 1623 N N . THR A 1 202 ? 1.919 -8.897 -15.922 1.00 0.00 225 THR A N 1
ATOM 1624 C CA . THR A 1 202 ? 2.530 -10.131 -16.439 1.00 0.00 225 THR A CA 1
ATOM 1625 C C . THR A 1 202 ? 3.964 -10.078 -16.237 1.00 0.00 225 THR A C 1
ATOM 1626 O O . THR A 1 202 ? 4.535 -9.029 -16.172 1.00 0.00 225 THR A O 1
ATOM 1630 N N . HIS A 1 203 ? 4.597 -11.250 -16.215 1.00 0.00 226 HIS A N 1
ATOM 1631 C CA . HIS A 1 203 ? 5.944 -11.576 -15.862 1.00 0.00 226 HIS A CA 1
ATOM 1632 C C . HIS A 1 203 ? 6.709 -10.774 -16.690 1.00 0.00 226 HIS A C 1
ATOM 1633 O O . HIS A 1 203 ? 7.452 -9.941 -16.276 1.00 0.00 226 HIS A O 1
ATOM 1640 N N . LYS A 1 204 ? 6.405 -10.950 -17.925 1.00 0.00 227 LYS A N 1
ATOM 1641 C CA . LYS A 1 204 ? 7.020 -10.285 -18.927 1.00 0.00 227 LYS A CA 1
ATOM 1642 C C . LYS A 1 204 ? 6.755 -8.858 -18.791 1.00 0.00 227 LYS A C 1
ATOM 1643 O O . LYS A 1 204 ? 7.633 -8.043 -18.935 1.00 0.00 227 LYS A O 1
ATOM 1649 N N . ILE A 1 205 ? 5.533 -8.464 -18.529 1.00 0.00 228 ILE A N 1
ATOM 1650 C CA . ILE A 1 205 ? 5.200 -7.092 -18.574 1.00 0.00 228 ILE A CA 1
ATOM 1651 C C . ILE A 1 205 ? 5.989 -6.378 -17.599 1.00 0.00 228 ILE A C 1
ATOM 1652 O O . ILE A 1 205 ? 6.679 -5.426 -17.936 1.00 0.00 228 ILE A O 1
ATOM 1657 N N . ARG A 1 206 ? 6.063 -6.931 -16.403 1.00 0.00 229 ARG A N 1
ATOM 1658 C CA . ARG A 1 206 ? 6.855 -6.388 -15.383 1.00 0.00 229 ARG A CA 1
ATOM 1659 C C . ARG A 1 206 ? 8.173 -6.440 -15.800 1.00 0.00 229 ARG A C 1
ATOM 1660 O O . ARG A 1 206 ? 8.941 -5.580 -15.442 1.00 0.00 229 ARG A O 1
ATOM 1668 N N . THR A 1 207 ? 8.529 -7.547 -16.402 1.00 0.00 230 THR A N 1
ATOM 1669 C CA . THR A 1 207 ? 9.861 -7.832 -16.555 1.00 0.00 230 THR A CA 1
ATOM 1670 C C . THR A 1 207 ? 10.442 -6.783 -17.392 1.00 0.00 230 THR A C 1
ATOM 1671 O O . THR A 1 207 ? 11.447 -6.264 -16.944 1.00 0.00 230 THR A O 1
ATOM 1675 N N . PHE A 1 208 ? 9.798 -6.264 -18.472 1.00 0.00 231 PHE A N 1
ATOM 1676 C CA . PHE A 1 208 ? 10.442 -5.065 -18.991 1.00 0.00 231 PHE A CA 1
ATOM 1677 C C . PHE A 1 208 ? 10.280 -4.025 -17.914 1.00 0.00 231 PHE A C 1
ATOM 1678 O O . PHE A 1 208 ? 11.217 -3.447 -17.430 1.00 0.00 231 PHE A O 1
ATOM 1686 N N . ILE A 1 209 ? 9.084 -3.737 -17.476 1.00 0.00 232 ILE A N 1
ATOM 1687 C CA . ILE A 1 209 ? 9.049 -2.590 -16.622 1.00 0.00 232 ILE A CA 1
ATOM 1688 C C . ILE A 1 209 ? 9.550 -2.263 -15.205 1.00 0.00 232 ILE A C 1
ATOM 1689 O O . ILE A 1 209 ? 9.890 -1.114 -14.986 1.00 0.00 232 ILE A O 1
ATOM 1694 N N . SER A 1 210 ? 9.282 -3.104 -14.186 1.00 0.00 233 SER A N 1
ATOM 1695 C CA . SER A 1 210 ? 9.219 -2.629 -12.790 1.00 0.00 233 SER A CA 1
ATOM 1696 C C . SER A 1 210 ? 10.471 -2.295 -12.097 1.00 0.00 233 SER A C 1
ATOM 1697 O O . SER A 1 210 ? 10.584 -1.519 -11.162 1.00 0.00 233 SER A O 1
ATOM 1700 N N . ASP A 1 211 ? 11.403 -2.906 -12.707 1.00 0.00 234 ASP A N 1
ATOM 1701 C CA . ASP A 1 211 ? 12.759 -2.916 -12.603 1.00 0.00 234 ASP A CA 1
ATOM 1702 C C . ASP A 1 211 ? 13.280 -1.676 -13.134 1.00 0.00 234 ASP A C 1
ATOM 1703 O O . ASP A 1 211 ? 14.395 -1.294 -12.828 1.00 0.00 234 ASP A O 1
ATOM 1708 N N . TYR A 1 212 ? 12.606 -1.055 -14.083 1.00 0.00 235 TYR A N 1
ATOM 1709 C CA . TYR A 1 212 ? 13.332 0.026 -14.656 1.00 0.00 235 TYR A CA 1
ATOM 1710 C C . TYR A 1 212 ? 12.976 1.241 -14.024 1.00 0.00 235 TYR A C 1
ATOM 1711 O O . TYR A 1 212 ? 12.873 2.312 -14.604 1.00 0.00 235 TYR A O 1
ATOM 1720 N N . SER A 1 213 ? 12.754 1.100 -12.763 1.00 0.00 236 SER A N 1
ATOM 1721 C CA . SER A 1 213 ? 12.223 2.153 -12.107 1.00 0.00 236 SER A CA 1
ATOM 1722 C C . SER A 1 213 ? 13.111 3.266 -12.119 1.00 0.00 236 SER A C 1
ATOM 1723 O O . SER A 1 213 ? 12.669 4.365 -12.365 1.00 0.00 236 SER A O 1
ATOM 1726 N N . THR A 1 214 ? 14.357 3.025 -11.749 1.00 0.00 237 THR A N 1
ATOM 1727 C CA . THR A 1 214 ? 15.111 4.177 -11.463 1.00 0.00 237 THR A CA 1
ATOM 1728 C C . THR A 1 214 ? 15.292 5.023 -12.583 1.00 0.00 237 THR A C 1
ATOM 1729 O O . THR A 1 214 ? 15.065 6.212 -12.535 1.00 0.00 237 THR A O 1
ATOM 1733 N N . ALA A 1 215 ? 15.737 4.417 -13.637 1.00 0.00 238 ALA A N 1
ATOM 1734 C CA . ALA A 1 215 ? 16.105 5.215 -14.700 1.00 0.00 238 ALA A CA 1
ATOM 1735 C C . ALA A 1 215 ? 14.964 5.917 -15.214 1.00 0.00 238 ALA A C 1
ATOM 1736 O O . ALA A 1 215 ? 15.004 7.065 -15.649 1.00 0.00 238 ALA A O 1
ATOM 1738 N N . LEU A 1 216 ? 13.894 5.120 -15.254 1.00 0.00 239 LEU A N 1
ATOM 1739 C CA . LEU A 1 216 ? 12.787 5.587 -15.954 1.00 0.00 239 LEU A CA 1
ATOM 1740 C C . LEU A 1 216 ? 12.350 6.750 -15.355 1.00 0.00 239 LEU A C 1
ATOM 1741 O O . LEU A 1 216 ? 12.166 7.728 -16.002 1.00 0.00 239 LEU A O 1
ATOM 1746 N N . SER A 1 217 ? 12.281 6.660 -14.091 1.00 0.00 240 SER A N 1
ATOM 1747 C CA . SER A 1 217 ? 11.837 7.707 -13.363 1.00 0.00 240 SER A CA 1
ATOM 1748 C C . SER A 1 217 ? 12.624 8.842 -13.463 1.00 0.00 240 SER A C 1
ATOM 1749 O O . SER A 1 217 ? 12.112 9.927 -13.427 1.00 0.00 240 SER A O 1
ATOM 1752 N N . VAL A 1 218 ? 13.919 8.650 -13.378 1.00 0.00 241 VAL A N 1
ATOM 1753 C CA . VAL A 1 218 ? 14.677 9.809 -13.093 1.00 0.00 241 VAL A CA 1
ATOM 1754 C C . VAL A 1 218 ? 14.522 10.709 -14.158 1.00 0.00 241 VAL A C 1
ATOM 1755 O O . VAL A 1 218 ? 14.131 11.847 -14.037 1.00 0.00 241 VAL A O 1
ATOM 1759 N N . LEU A 1 219 ? 14.625 10.080 -15.275 1.00 0.00 242 LEU A N 1
ATOM 1760 C CA . LEU A 1 219 ? 14.385 10.750 -16.421 1.00 0.00 242 LEU A CA 1
ATOM 1761 C C . LEU A 1 219 ? 13.007 11.206 -16.458 1.00 0.00 242 LEU A C 1
ATOM 1762 O O . LEU A 1 219 ? 12.737 12.334 -16.843 1.00 0.00 242 LEU A O 1
ATOM 1767 N N . PHE A 1 220 ? 12.113 10.288 -16.135 1.00 0.00 243 PHE A N 1
ATOM 1768 C CA . PHE A 1 220 ? 10.746 10.468 -16.438 1.00 0.00 243 PHE A CA 1
ATOM 1769 C C . PHE A 1 220 ? 10.283 11.616 -15.783 1.00 0.00 243 PHE A C 1
ATOM 1770 O O . PHE A 1 220 ? 9.821 12.524 -16.440 1.00 0.00 243 PHE A O 1
ATOM 1778 N N . TRP A 1 221 ? 10.496 11.706 -14.509 1.00 0.00 244 TRP A N 1
ATOM 1779 C CA . TRP A 1 221 ? 10.078 12.868 -13.930 1.00 0.00 244 TRP A CA 1
ATOM 1780 C C . TRP A 1 221 ? 10.805 14.071 -14.220 1.00 0.00 244 TRP A C 1
ATOM 1781 O O . TRP A 1 221 ? 10.229 15.142 -14.153 1.00 0.00 244 TRP A O 1
ATOM 1792 N N . SER A 1 222 ? 12.105 13.950 -14.374 1.00 0.00 245 SER A N 1
ATOM 1793 C CA . SER A 1 222 ? 12.850 15.159 -14.418 1.00 0.00 245 SER A CA 1
ATOM 1794 C C . SER A 1 222 ? 12.429 16.099 -15.464 1.00 0.00 245 SER A C 1
ATOM 1795 O O . SER A 1 222 ? 12.389 17.303 -15.236 1.00 0.00 245 SER A O 1
ATOM 1798 N N . SER A 1 223 ? 12.065 15.569 -16.632 1.00 0.00 246 SER A N 1
ATOM 1799 C CA . SER A 1 223 ? 11.626 16.461 -17.678 1.00 0.00 246 SER A CA 1
ATOM 1800 C C . SER A 1 223 ? 10.359 17.184 -17.376 1.00 0.00 246 SER A C 1
ATOM 1801 O O . SER A 1 223 ? 10.188 18.329 -17.759 1.00 0.00 246 SER A O 1
ATOM 1804 N N . PHE A 1 224 ? 9.454 16.578 -16.605 1.00 0.00 247 PHE A N 1
ATOM 1805 C CA . PHE A 1 224 ? 8.246 17.206 -16.189 1.00 0.00 247 PHE A CA 1
ATOM 1806 C C . PHE A 1 224 ? 8.661 18.324 -15.435 1.00 0.00 247 PHE A C 1
ATOM 1807 O O . PHE A 1 224 ? 8.163 19.409 -15.542 1.00 0.00 247 PHE A O 1
ATOM 1815 N N . THR A 1 225 ? 9.621 18.086 -14.582 1.00 0.00 248 THR A N 1
ATOM 1816 C CA . THR A 1 225 ? 10.034 19.127 -13.743 1.00 0.00 248 THR A CA 1
ATOM 1817 C C . THR A 1 225 ? 10.604 20.236 -14.531 1.00 0.00 248 THR A C 1
ATOM 1818 O O . THR A 1 225 ? 10.302 21.403 -14.315 1.00 0.00 248 THR A O 1
ATOM 1822 N N . HIS A 1 226 ? 11.348 19.885 -15.564 1.00 0.00 249 HIS A N 1
ATOM 1823 C CA . HIS A 1 226 ? 11.878 20.891 -16.382 1.00 0.00 249 HIS A CA 1
ATOM 1824 C C . HIS A 1 226 ? 10.808 21.644 -17.091 1.00 0.00 249 HIS A C 1
ATOM 1825 O O . HIS A 1 226 ? 10.892 22.853 -17.180 1.00 0.00 249 HIS A O 1
ATOM 1832 N N . PHE A 1 227 ? 9.737 20.971 -17.511 1.00 0.00 250 PHE A N 1
ATOM 1833 C CA . PHE A 1 227 ? 8.686 21.545 -18.292 1.00 0.00 250 PHE A CA 1
ATOM 1834 C C . PHE A 1 227 ? 7.573 20.763 -17.789 1.00 0.00 250 PHE A C 1
ATOM 1835 O O . PHE A 1 227 ? 7.468 19.591 -18.121 1.00 0.00 250 PHE A O 1
ATOM 1843 N N . GLY A 1 228 ? 6.671 21.393 -17.037 1.00 0.00 251 GLY A N 1
ATOM 1844 C CA . GLY A 1 228 ? 5.467 20.723 -16.654 1.00 0.00 251 GLY A CA 1
ATOM 1845 C C . GLY A 1 228 ? 5.341 20.548 -15.199 1.00 0.00 251 GLY A C 1
ATOM 1846 O O . GLY A 1 228 ? 6.292 20.651 -14.438 1.00 0.00 251 GLY A O 1
ATOM 1847 N N . GLY A 1 229 ? 4.091 20.243 -14.825 1.00 0.00 252 GLY A N 1
ATOM 1848 C CA . GLY A 1 229 ? 3.581 20.071 -13.494 1.00 0.00 252 GLY A CA 1
ATOM 1849 C C . GLY A 1 229 ? 2.097 20.182 -13.649 1.00 0.00 252 GLY A C 1
ATOM 1850 O O . GLY A 1 229 ? 1.650 20.582 -14.724 1.00 0.00 252 GLY A O 1
ATOM 1851 N N . TYR A 1 230 ? 1.279 19.901 -12.569 1.00 0.00 253 TYR A N 1
ATOM 1852 C CA . TYR A 1 230 ? -0.177 20.024 -12.561 1.00 0.00 253 TYR A CA 1
ATOM 1853 C C . TYR A 1 230 ? -0.428 21.477 -13.053 1.00 0.00 253 TYR A C 1
ATOM 1854 O O . TYR A 1 230 ? -1.164 21.638 -14.018 1.00 0.00 253 TYR A O 1
ATOM 1863 N N . LEU A 1 231 ? 0.514 22.395 -12.657 1.00 0.00 254 LEU A N 1
ATOM 1864 C CA . LEU A 1 231 ? 1.035 23.533 -13.412 1.00 0.00 254 LEU A CA 1
ATOM 1865 C C . LEU A 1 231 ? 2.397 23.703 -12.784 1.00 0.00 254 LEU A C 1
ATOM 1866 O O . LEU A 1 231 ? 2.699 22.981 -11.856 1.00 0.00 254 LEU A O 1
ATOM 1871 N N . ASN A 1 232 ? 3.283 24.616 -13.209 1.00 0.00 255 ASN A N 1
ATOM 1872 C CA . ASN A 1 232 ? 4.586 24.706 -12.590 1.00 0.00 255 ASN A CA 1
ATOM 1873 C C . ASN A 1 232 ? 5.122 25.885 -13.239 1.00 0.00 255 ASN A C 1
ATOM 1874 O O . ASN A 1 232 ? 4.726 26.152 -14.357 1.00 0.00 255 ASN A O 1
ATOM 1879 N N . ASP A 1 233 ? 5.886 26.703 -12.540 1.00 0.00 256 ASP A N 1
ATOM 1880 C CA . ASP A 1 233 ? 6.126 28.004 -13.053 1.00 0.00 256 ASP A CA 1
ATOM 1881 C C . ASP A 1 233 ? 6.915 28.681 -12.018 1.00 0.00 256 ASP A C 1
ATOM 1882 O O . ASP A 1 233 ? 6.655 29.815 -11.676 1.00 0.00 256 ASP A O 1
ATOM 1887 N N . VAL A 1 234 ? 7.778 27.949 -11.345 1.00 0.00 257 VAL A N 1
ATOM 1888 C CA . VAL A 1 234 ? 8.376 28.392 -10.130 1.00 0.00 257 VAL A CA 1
ATOM 1889 C C . VAL A 1 234 ? 9.813 28.179 -10.260 1.00 0.00 257 VAL A C 1
ATOM 1890 O O . VAL A 1 234 ? 10.202 27.470 -11.161 1.00 0.00 257 VAL A O 1
ATOM 1894 N N . LYS A 1 235 ? 10.680 28.730 -9.368 1.00 0.00 258 LYS A N 1
ATOM 1895 C CA . LYS A 1 235 ? 12.074 28.438 -9.519 1.00 0.00 258 LYS A CA 1
ATOM 1896 C C . LYS A 1 235 ? 12.298 27.111 -8.987 1.00 0.00 258 LYS A C 1
ATOM 1897 O O . LYS A 1 235 ? 11.876 26.734 -7.908 1.00 0.00 258 LYS A O 1
ATOM 1903 N N . PHE A 1 236 ? 12.858 26.351 -9.884 1.00 0.00 259 PHE A N 1
ATOM 1904 C CA . PHE A 1 236 ? 13.106 24.990 -9.750 1.00 0.00 259 PHE A CA 1
ATOM 1905 C C . PHE A 1 23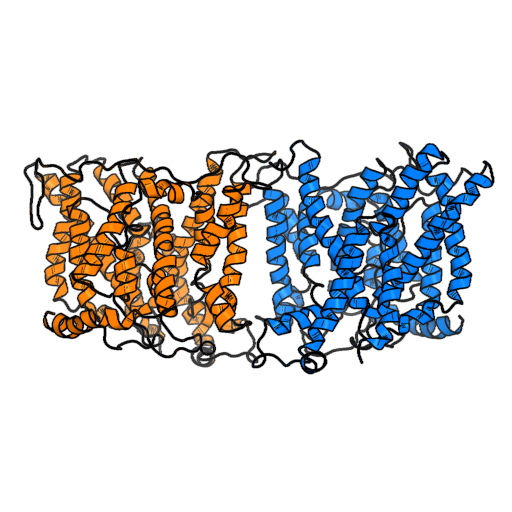6 ? 14.561 24.931 -9.523 1.00 0.00 259 PHE A C 1
ATOM 1906 O O . PHE A 1 236 ? 15.235 25.929 -9.725 1.00 0.00 259 PHE A O 1
ATOM 1914 N N . LYS A 1 237 ? 15.051 23.830 -8.916 1.00 0.00 260 LYS A N 1
ATOM 1915 C CA . LYS A 1 237 ? 16.419 23.770 -8.477 1.00 0.00 260 LYS A CA 1
ATOM 1916 C C . LYS A 1 237 ? 17.057 22.489 -8.842 1.00 0.00 260 LYS A C 1
ATOM 1917 O O . LYS A 1 237 ? 16.502 21.422 -8.637 1.00 0.00 260 LYS A O 1
ATOM 1923 N N . LYS A 1 238 ? 18.167 22.648 -9.576 1.00 0.00 261 LYS A N 1
ATOM 1924 C CA . LYS A 1 238 ? 18.832 21.625 -10.280 1.00 0.00 261 LYS A CA 1
ATOM 1925 C C . LYS A 1 238 ? 20.024 21.030 -9.703 1.00 0.00 261 LYS A C 1
ATOM 1926 O O . LYS A 1 238 ? 19.797 20.090 -8.974 1.00 0.00 261 LYS A O 1
ATOM 1932 N N . LEU A 1 239 ? 21.266 21.442 -10.081 1.00 0.00 262 LEU A N 1
ATOM 1933 C CA . LEU A 1 239 ? 22.485 20.752 -9.734 1.00 0.00 262 LEU A CA 1
ATOM 1934 C C . LEU A 1 239 ? 23.722 21.580 -10.064 1.00 0.00 262 LEU A C 1
ATOM 1935 O O . LEU A 1 239 ? 23.865 21.974 -11.213 1.00 0.00 262 LEU A O 1
ATOM 1940 N N . PRO A 1 240 ? 24.628 21.807 -9.143 1.00 0.00 263 PRO A N 1
ATOM 1941 C CA . PRO A 1 240 ? 25.974 22.407 -9.232 1.00 0.00 263 PRO A CA 1
ATOM 1942 C C . PRO A 1 240 ? 26.950 22.067 -10.327 1.00 0.00 263 PRO A C 1
ATOM 1943 O O . PRO A 1 240 ? 26.466 21.550 -11.303 1.00 0.00 263 PRO A O 1
ATOM 1947 N N . ILE A 1 241 ? 28.185 22.687 -10.319 1.00 0.00 264 ILE A N 1
ATOM 1948 C CA . ILE A 1 241 ? 28.988 22.804 -11.551 1.00 0.00 264 ILE A CA 1
ATOM 1949 C C . ILE A 1 241 ? 30.521 23.200 -11.506 1.00 0.00 264 ILE A C 1
ATOM 1950 O O . ILE A 1 241 ? 30.943 23.753 -10.499 1.00 0.00 264 ILE A O 1
ATOM 1955 N N . THR A 1 242 ? 31.273 23.091 -12.704 1.00 0.00 265 THR A N 1
ATOM 1956 C CA . THR A 1 242 ? 32.630 23.498 -13.226 1.00 0.00 265 THR A CA 1
ATOM 1957 C C . THR A 1 242 ? 32.764 23.035 -14.690 1.00 0.00 265 THR A C 1
ATOM 1958 O O . THR A 1 242 ? 32.307 21.956 -15.031 1.00 0.00 265 THR A O 1
ATOM 1962 N N . LYS A 1 243 ? 33.444 23.777 -15.610 1.00 0.00 266 LYS A N 1
ATOM 1963 C CA . LYS A 1 243 ? 33.567 23.327 -16.984 1.00 0.00 266 LYS A CA 1
ATOM 1964 C C . LYS A 1 243 ? 34.823 22.581 -17.155 1.00 0.00 266 LYS A C 1
ATOM 1965 O O . LYS A 1 243 ? 35.178 22.192 -18.253 1.00 0.00 266 LYS A O 1
ATOM 1971 N N . SER A 1 244 ? 35.592 22.460 -16.099 1.00 0.00 267 SER A N 1
ATOM 1972 C CA . SER A 1 244 ? 36.875 21.926 -16.229 1.00 0.00 267 SER A CA 1
ATOM 1973 C C . SER A 1 244 ? 36.905 20.997 -15.173 1.00 0.00 267 SER A C 1
ATOM 1974 O O . SER A 1 244 ? 35.889 20.567 -14.675 1.00 0.00 267 SER A O 1
ATOM 1977 N N . PHE A 1 245 ? 38.099 20.777 -14.699 1.00 0.00 268 PHE A N 1
ATOM 1978 C CA . PHE A 1 245 ? 38.309 20.023 -13.547 1.00 0.00 268 PHE A CA 1
ATOM 1979 C C . PHE A 1 245 ? 38.108 21.019 -12.443 1.00 0.00 268 PHE A C 1
ATOM 1980 O O . PHE A 1 245 ? 38.093 22.206 -12.727 1.00 0.00 268 PHE A O 1
ATOM 1988 N N . PHE A 1 246 ? 37.836 20.557 -11.199 1.00 0.00 269 PHE A N 1
ATOM 1989 C CA . PHE A 1 246 ? 37.566 21.311 -9.958 1.00 0.00 269 PHE A CA 1
ATOM 1990 C C . PHE A 1 246 ? 38.846 21.675 -9.151 1.00 0.00 269 PHE A C 1
ATOM 1991 O O . PHE A 1 246 ? 39.922 21.269 -9.584 1.00 0.00 269 PHE A O 1
ATOM 1999 N N . PRO A 1 247 ? 38.795 22.384 -7.961 1.00 0.00 270 PRO A N 1
ATOM 2000 C CA . PRO A 1 247 ? 39.911 22.614 -7.027 1.00 0.00 270 PRO A CA 1
ATOM 2001 C C . PRO A 1 247 ? 40.123 21.408 -6.129 1.00 0.00 270 PRO A C 1
ATOM 2002 O O . PRO A 1 247 ? 39.363 20.458 -6.297 1.00 0.00 270 PRO A O 1
ATOM 2006 N N . THR A 1 248 ? 41.158 21.372 -5.219 1.00 0.00 271 THR A N 1
ATOM 2007 C CA . THR A 1 248 ? 41.378 20.200 -4.348 1.00 0.00 271 THR A CA 1
ATOM 2008 C C . THR A 1 248 ? 41.630 20.579 -2.893 1.00 0.00 271 THR A C 1
ATOM 2009 O O . THR A 1 248 ? 40.738 20.456 -2.054 1.00 0.00 271 THR A O 1
ATOM 2013 N N . SER A 1 249 ? 42.791 21.214 -2.566 1.00 0.00 272 SER A N 1
ATOM 2014 C CA . SER A 1 249 ? 43.007 21.794 -1.265 1.00 0.00 272 SER A CA 1
ATOM 2015 C C . SER A 1 249 ? 42.260 23.048 -1.405 1.00 0.00 272 SER A C 1
ATOM 2016 O O . SER A 1 249 ? 41.637 23.298 -2.432 1.00 0.00 272 SER A O 1
ATOM 2019 N N . LYS A 1 250 ? 42.171 23.843 -0.337 1.00 0.00 273 LYS A N 1
ATOM 2020 C CA . LYS A 1 250 ? 41.401 25.049 -0.404 1.00 0.00 273 LYS A CA 1
ATOM 2021 C C . LYS A 1 250 ? 41.930 25.869 -1.516 1.00 0.00 273 LYS A C 1
ATOM 2022 O O . LYS A 1 250 ? 43.128 26.090 -1.668 1.00 0.00 273 LYS A O 1
ATOM 2028 N N . PHE A 1 251 ? 41.037 26.007 -2.474 1.00 0.00 274 PHE A N 1
ATOM 2029 C CA . PHE A 1 251 ? 41.555 26.445 -3.647 1.00 0.00 274 PHE A CA 1
ATOM 2030 C C . PHE A 1 251 ? 40.498 26.946 -4.369 1.00 0.00 274 PHE A C 1
ATOM 2031 O O . PHE A 1 251 ? 39.386 26.460 -4.424 1.00 0.00 274 PHE A O 1
ATOM 2039 N N . ASN A 1 252 ? 41.071 27.773 -5.176 1.00 0.00 275 ASN A N 1
ATOM 2040 C CA . ASN A 1 252 ? 40.573 28.304 -6.328 1.00 0.00 275 ASN A CA 1
ATOM 2041 C C . ASN A 1 252 ? 41.180 27.294 -7.212 1.00 0.00 275 ASN A C 1
ATOM 2042 O O . ASN A 1 252 ? 40.452 26.564 -7.851 1.00 0.00 275 ASN A O 1
ATOM 2047 N N . ARG A 1 253 ? 42.528 27.174 -7.220 1.00 0.00 276 ARG A N 1
ATOM 2048 C CA . ARG A 1 253 ? 43.247 26.195 -7.995 1.00 0.00 276 ARG A CA 1
ATOM 2049 C C . ARG A 1 253 ? 42.680 24.851 -8.180 1.00 0.00 276 ARG A C 1
ATOM 2050 O O . ARG A 1 253 ? 42.505 24.130 -7.214 1.00 0.00 276 ARG A O 1
ATOM 2058 N N . PRO A 1 254 ? 42.701 24.459 -9.437 1.00 0.00 277 PRO A N 1
ATOM 2059 C CA . PRO A 1 254 ? 42.614 23.094 -9.827 1.00 0.00 277 PRO A CA 1
ATOM 2060 C C . PRO A 1 254 ? 43.991 22.660 -9.883 1.00 0.00 277 PRO A C 1
ATOM 2061 O O . PRO A 1 254 ? 44.893 23.434 -10.202 1.00 0.00 277 PRO A O 1
ATOM 2065 N N . GLN A 1 255 ? 44.113 21.386 -9.596 1.00 0.00 278 GLN A N 1
ATOM 2066 C CA . GLN A 1 255 ? 45.343 20.756 -9.657 1.00 0.00 278 GLN A CA 1
ATOM 2067 C C . GLN A 1 255 ? 44.981 19.383 -9.928 1.00 0.00 278 GLN A C 1
ATOM 2068 O O . GLN A 1 255 ? 45.255 18.504 -9.127 1.00 0.00 278 GLN A O 1
ATOM 2074 N N . ASN A 1 256 ? 44.270 19.230 -11.060 1.00 0.00 279 ASN A N 1
ATOM 2075 C CA . ASN A 1 256 ? 43.696 18.057 -11.618 1.00 0.00 279 ASN A CA 1
ATOM 2076 C C . ASN A 1 256 ? 44.634 16.941 -11.506 1.00 0.00 279 ASN A C 1
ATOM 2077 O O . ASN A 1 256 ? 45.313 16.642 -12.461 1.00 0.00 279 ASN A O 1
ATOM 2082 N N . THR A 1 257 ? 44.601 16.276 -10.357 1.00 0.00 280 THR A N 1
ATOM 2083 C CA . THR A 1 257 ? 45.289 15.100 -10.046 1.00 0.00 280 THR A CA 1
ATOM 2084 C C . THR A 1 257 ? 46.673 15.167 -9.661 1.00 0.00 280 THR A C 1
ATOM 2085 O O . THR A 1 257 ? 47.358 14.168 -9.717 1.00 0.00 280 THR A O 1
ATOM 2089 N N . TRP A 1 258 ? 47.161 16.354 -9.404 1.00 0.00 281 TRP A N 1
ATOM 2090 C CA . TRP A 1 258 ? 48.558 16.599 -9.201 1.00 0.00 281 TRP A CA 1
ATOM 2091 C C . TRP A 1 258 ? 49.128 16.141 -7.846 1.00 0.00 281 TRP A C 1
ATOM 2092 O O . TRP A 1 258 ? 48.419 15.448 -7.130 1.00 0.00 281 TRP A O 1
ATOM 2103 N N . LEU A 1 259 ? 50.442 16.427 -7.523 1.00 0.00 282 LEU A N 1
ATOM 2104 C CA . LEU A 1 259 ? 51.176 16.088 -6.297 1.00 0.00 282 LEU A CA 1
ATOM 2105 C C . LEU A 1 259 ? 52.481 16.748 -6.408 1.00 0.00 282 LEU A C 1
ATOM 2106 O O . LEU A 1 259 ? 53.402 16.256 -7.043 1.00 0.00 282 LEU A O 1
ATOM 2111 N N . ALA A 1 260 ? 52.590 17.931 -5.866 1.00 0.00 283 ALA A N 1
ATOM 2112 C CA . ALA A 1 260 ? 53.776 18.637 -6.115 1.00 0.00 283 ALA A CA 1
ATOM 2113 C C . ALA A 1 260 ? 54.132 19.223 -4.856 1.00 0.00 283 ALA A C 1
ATOM 2114 O O . ALA A 1 260 ? 54.935 20.129 -4.842 1.00 0.00 283 ALA A O 1
ATOM 2116 N N . TYR A 1 261 ? 53.605 18.745 -3.741 1.00 0.00 284 TYR A N 1
ATOM 2117 C CA . TYR A 1 261 ? 54.005 19.374 -2.551 1.00 0.00 284 TYR A CA 1
ATOM 2118 C C . TYR A 1 261 ? 54.509 18.369 -1.723 1.00 0.00 284 TYR A C 1
ATOM 2119 O O . TYR A 1 261 ? 53.895 17.952 -0.765 1.00 0.00 284 TYR A O 1
ATOM 2128 N N . GLU A 1 262 ? 55.765 18.114 -2.021 1.00 0.00 285 GLU A N 1
ATOM 2129 C CA . GLU A 1 262 ? 56.547 17.215 -1.306 1.00 0.00 285 GLU A CA 1
ATOM 2130 C C . GLU A 1 262 ? 57.722 17.845 -0.533 1.00 0.00 285 GLU A C 1
ATOM 2131 O O . GLU A 1 262 ? 58.820 17.359 -0.765 1.00 0.00 285 GLU A O 1
ATOM 2137 N N . PRO A 1 263 ? 57.604 18.745 0.490 1.00 0.00 286 PRO A N 1
ATOM 2138 C CA . PRO A 1 263 ? 58.823 19.225 1.136 1.00 0.00 286 PRO A CA 1
ATOM 2139 C C . PRO A 1 263 ? 58.540 19.975 2.455 1.00 0.00 286 PRO A C 1
ATOM 2140 O O . PRO A 1 263 ? 58.654 21.197 2.485 1.00 0.00 286 PRO A O 1
ATOM 2144 N N . ILE A 1 264 ? 58.185 19.278 3.567 1.00 0.00 287 ILE A N 1
ATOM 2145 C CA . ILE A 1 264 ? 57.796 19.862 4.859 1.00 0.00 287 ILE A CA 1
ATOM 2146 C C . ILE A 1 264 ? 58.151 18.861 5.958 1.00 0.00 287 ILE A C 1
ATOM 2147 O O . ILE A 1 264 ? 58.686 17.829 5.579 1.00 0.00 287 ILE A O 1
ATOM 2152 N N . PRO A 1 265 ? 57.990 19.018 7.287 1.00 0.00 288 PRO A N 1
ATOM 2153 C CA . PRO A 1 265 ? 58.379 18.021 8.256 1.00 0.00 288 PRO A CA 1
ATOM 2154 C C . PRO A 1 265 ? 57.669 16.745 8.129 1.00 0.00 288 PRO A C 1
ATOM 2155 O O . PRO A 1 265 ? 56.622 16.621 7.514 1.00 0.00 288 PRO A O 1
ATOM 2159 N N . VAL A 1 266 ? 58.294 15.751 8.712 1.00 0.00 289 VAL A N 1
ATOM 2160 C CA . VAL A 1 266 ? 57.959 14.371 8.696 1.00 0.00 289 VAL A CA 1
ATOM 2161 C C . VAL A 1 266 ? 56.689 14.216 9.347 1.00 0.00 289 VAL A C 1
ATOM 2162 O O . VAL A 1 266 ? 55.899 13.334 9.157 1.00 0.00 289 VAL A O 1
ATOM 2166 N N . LYS A 1 267 ? 56.560 15.070 10.285 1.00 0.00 290 LYS A N 1
ATOM 2167 C CA . LYS A 1 267 ? 55.672 15.214 11.305 1.00 0.00 290 LYS A CA 1
ATOM 2168 C C . LYS A 1 267 ? 54.368 15.308 10.650 1.00 0.00 290 LYS A C 1
ATOM 2169 O O . LYS A 1 267 ? 53.365 14.690 11.006 1.00 0.00 290 LYS A O 1
ATOM 2175 N N . ASP A 1 268 ? 54.384 16.116 9.599 1.00 0.00 291 ASP A N 1
ATOM 2176 C CA . ASP A 1 268 ? 53.217 16.410 8.890 1.00 0.00 291 ASP A CA 1
ATOM 2177 C C . ASP A 1 268 ? 52.778 15.220 8.253 1.00 0.00 291 ASP A C 1
ATOM 2178 O O . ASP A 1 268 ? 51.614 14.916 8.299 1.00 0.00 291 ASP A O 1
ATOM 2183 N N . VAL A 1 269 ? 53.730 14.491 7.720 1.00 0.00 292 VAL A N 1
ATOM 2184 C CA . VAL A 1 269 ? 53.521 13.259 7.086 1.00 0.00 292 VAL A CA 1
ATOM 2185 C C . VAL A 1 269 ? 52.952 12.280 7.945 1.00 0.00 292 VAL A C 1
ATOM 2186 O O . VAL A 1 269 ? 52.466 11.258 7.514 1.00 0.00 292 VAL A O 1
ATOM 2190 N N . PHE A 1 270 ? 53.334 12.428 9.171 1.00 0.00 293 PHE A N 1
ATOM 2191 C CA . PHE A 1 270 ? 53.083 11.443 10.079 1.00 0.00 293 PHE A CA 1
ATOM 2192 C C . PHE A 1 270 ? 51.663 11.316 10.402 1.00 0.00 293 PHE A C 1
ATOM 2193 O O . PHE A 1 270 ? 51.121 10.221 10.445 1.00 0.00 293 PHE A O 1
ATOM 2201 N N . ILE A 1 271 ? 50.996 12.406 10.679 1.00 0.00 294 ILE A N 1
ATOM 2202 C CA . ILE A 1 271 ? 49.757 12.120 11.342 1.00 0.00 294 ILE A CA 1
ATOM 2203 C C . ILE A 1 271 ? 48.588 11.803 10.489 1.00 0.00 294 ILE A C 1
ATOM 2204 O O . ILE A 1 271 ? 47.463 11.737 10.924 1.00 0.00 294 ILE A O 1
ATOM 2209 N N . ALA A 1 272 ? 48.771 11.435 9.241 1.00 0.00 295 ALA A N 1
ATOM 2210 C CA . ALA A 1 272 ? 47.675 10.962 8.448 1.00 0.00 295 ALA A CA 1
ATOM 2211 C C . ALA A 1 272 ? 47.173 9.663 8.880 1.00 0.00 295 ALA A C 1
ATOM 2212 O O . ALA A 1 272 ? 46.162 9.148 8.408 1.00 0.00 295 ALA A O 1
ATOM 2214 N N . LEU A 1 273 ? 48.041 8.979 9.593 1.00 0.00 296 LEU A N 1
ATOM 2215 C CA . LEU A 1 273 ? 47.880 7.595 9.773 1.00 0.00 296 LEU A CA 1
ATOM 2216 C C . LEU A 1 273 ? 46.601 7.157 10.347 1.00 0.00 296 LEU A C 1
ATOM 2217 O O . LEU A 1 273 ? 46.099 6.160 9.849 1.00 0.00 296 LEU A O 1
ATOM 2222 N N . PRO A 1 274 ? 46.009 7.746 11.313 1.00 0.00 297 PRO A N 1
ATOM 2223 C CA . PRO A 1 274 ? 44.821 7.208 11.924 1.00 0.00 297 PRO A CA 1
ATOM 2224 C C . PRO A 1 274 ? 43.742 6.994 10.976 1.00 0.00 297 PRO A C 1
ATOM 2225 O O . PRO A 1 274 ? 42.888 6.130 11.103 1.00 0.00 297 PRO A O 1
ATOM 2229 N N . PHE A 1 275 ? 43.682 8.030 10.194 1.00 0.00 298 PHE A N 1
ATOM 2230 C CA . PHE A 1 275 ? 42.626 8.323 9.354 1.00 0.00 298 PHE A CA 1
ATOM 2231 C C . PHE A 1 275 ? 42.625 7.292 8.340 1.00 0.00 298 PHE A C 1
ATOM 2232 O O . PHE A 1 275 ? 41.597 6.709 8.025 1.00 0.00 298 PHE A O 1
ATOM 2240 N N . GLY A 1 276 ? 43.830 6.889 7.941 1.00 0.00 299 GLY A N 1
ATOM 2241 C CA . GLY A 1 276 ? 43.833 5.740 7.143 1.00 0.00 299 GLY A CA 1
ATOM 2242 C C . GLY A 1 276 ? 43.358 4.536 7.826 1.00 0.00 299 GLY A C 1
ATOM 2243 O O . GLY A 1 276 ? 42.810 3.672 7.176 1.00 0.00 299 GLY A O 1
ATOM 2244 N N . ILE A 1 277 ? 43.700 4.341 9.105 1.00 0.00 300 ILE A N 1
ATOM 2245 C CA . ILE A 1 277 ? 43.429 3.025 9.612 1.00 0.00 300 ILE A CA 1
ATOM 2246 C C . ILE A 1 277 ? 42.042 2.756 9.662 1.00 0.00 300 ILE A C 1
ATOM 2247 O O . ILE A 1 277 ? 41.523 1.732 9.250 1.00 0.00 300 ILE A O 1
ATOM 2252 N N . ILE A 1 278 ? 41.375 3.724 10.180 1.00 0.00 301 ILE A N 1
ATOM 2253 C CA . ILE A 1 278 ? 40.020 3.539 10.360 1.00 0.00 301 ILE A CA 1
ATOM 2254 C C . ILE A 1 278 ? 39.367 3.432 9.071 1.00 0.00 301 ILE A C 1
ATOM 2255 O O . ILE A 1 278 ? 38.458 2.652 8.861 1.00 0.00 301 ILE A O 1
ATOM 2260 N N . LEU A 1 279 ? 39.850 4.215 8.137 1.00 0.00 302 LEU A N 1
ATOM 2261 C CA . LEU A 1 279 ? 39.273 4.190 6.880 1.00 0.00 302 LEU A CA 1
ATOM 2262 C C . LEU A 1 279 ? 39.340 2.892 6.272 1.00 0.00 302 LEU A C 1
ATOM 2263 O O . LEU A 1 279 ? 38.449 2.421 5.607 1.00 0.00 302 LEU A O 1
ATOM 2268 N N . THR A 1 280 ? 40.471 2.281 6.412 1.00 0.00 303 THR A N 1
ATOM 2269 C CA . THR A 1 280 ? 40.696 1.098 5.688 1.00 0.00 303 THR A CA 1
ATOM 2270 C C . THR A 1 280 ? 39.799 0.100 6.101 1.00 0.00 303 THR A C 1
ATOM 2271 O O . THR A 1 280 ? 39.240 -0.705 5.396 1.00 0.00 303 THR A O 1
ATOM 2275 N N . ILE A 1 281 ? 39.665 0.144 7.373 1.00 0.00 304 ILE A N 1
ATOM 2276 C CA . ILE A 1 281 ? 38.923 -0.803 7.989 1.00 0.00 304 ILE A CA 1
ATOM 2277 C C . ILE A 1 281 ? 37.583 -0.702 7.576 1.00 0.00 304 ILE A C 1
ATOM 2278 O O . ILE A 1 281 ? 36.885 -1.641 7.316 1.00 0.00 304 ILE A O 1
ATOM 2283 N N . LEU A 1 282 ? 37.201 0.524 7.483 1.00 0.00 305 LEU A N 1
ATOM 2284 C CA . LEU A 1 282 ? 35.917 0.865 7.146 1.00 0.00 305 LEU A CA 1
ATOM 2285 C C . LEU A 1 282 ? 35.661 0.323 5.847 1.00 0.00 305 LEU A C 1
ATOM 2286 O O . LEU A 1 282 ? 34.710 -0.373 5.612 1.00 0.00 305 LEU A O 1
ATOM 2291 N N . PHE A 1 283 ? 36.547 0.554 4.944 1.00 0.00 306 PHE A N 1
ATOM 2292 C CA . PHE A 1 283 ? 36.351 0.107 3.645 1.00 0.00 306 PHE A CA 1
ATOM 2293 C C . PHE A 1 283 ? 36.237 -1.300 3.585 1.00 0.00 306 PHE A C 1
ATOM 2294 O O . PHE A 1 283 ? 35.460 -1.868 2.849 1.00 0.00 306 PHE A O 1
ATOM 2302 N N . TYR A 1 284 ? 37.062 -1.937 4.380 1.00 0.00 307 TYR A N 1
ATOM 2303 C CA . TYR A 1 284 ? 37.176 -3.315 4.383 1.00 0.00 307 TYR A CA 1
ATOM 2304 C C . TYR A 1 284 ? 35.858 -3.745 4.711 1.00 0.00 307 TYR A C 1
ATOM 2305 O O . TYR A 1 284 ? 35.253 -4.585 4.123 1.00 0.00 307 TYR A O 1
ATOM 2314 N N . PHE A 1 285 ? 35.360 -3.130 5.712 1.00 0.00 308 PHE A N 1
ATOM 2315 C CA . PHE A 1 285 ? 34.224 -3.483 6.358 1.00 0.00 308 PHE A CA 1
ATOM 2316 C C . PHE A 1 285 ? 33.195 -3.455 5.393 1.00 0.00 308 PHE A C 1
ATOM 2317 O O . PHE A 1 285 ? 32.420 -4.365 5.294 1.00 0.00 308 PHE A O 1
ATOM 2325 N N . ASP A 1 286 ? 33.170 -2.406 4.620 1.00 0.00 309 ASP A N 1
ATOM 2326 C CA . ASP A 1 286 ? 32.151 -2.125 3.705 1.00 0.00 309 ASP A CA 1
ATOM 2327 C C . ASP A 1 286 ? 32.096 -3.203 2.827 1.00 0.00 309 ASP A C 1
ATOM 2328 O O . ASP A 1 286 ? 31.045 -3.778 2.584 1.00 0.00 309 ASP A O 1
ATOM 2333 N N . HIS A 1 287 ? 33.272 -3.568 2.368 1.00 0.00 310 HIS A N 1
ATOM 2334 C CA . HIS A 1 287 ? 33.332 -4.536 1.394 1.00 0.00 310 HIS A CA 1
ATOM 2335 C C . HIS A 1 287 ? 32.735 -5.690 1.933 1.00 0.00 310 HIS A C 1
ATOM 2336 O O . HIS A 1 287 ? 32.006 -6.383 1.281 1.00 0.00 310 HIS A O 1
ATOM 2343 N N . ASN A 1 288 ? 33.098 -5.977 3.124 1.00 0.00 311 ASN A N 1
ATOM 2344 C CA . ASN A 1 288 ? 32.722 -7.214 3.562 1.00 0.00 311 ASN A CA 1
ATOM 2345 C C . ASN A 1 288 ? 31.324 -7.361 3.653 1.00 0.00 311 ASN A C 1
ATOM 2346 O O . ASN A 1 288 ? 30.767 -8.330 3.214 1.00 0.00 311 ASN A O 1
ATOM 2351 N N . VAL A 1 289 ? 30.736 -6.444 4.334 1.00 0.00 312 VAL A N 1
ATOM 2352 C CA . VAL A 1 289 ? 29.413 -6.713 4.720 1.00 0.00 312 VAL A CA 1
ATOM 2353 C C . VAL A 1 289 ? 28.524 -6.814 3.640 1.00 0.00 312 VAL A C 1
ATOM 2354 O O . VAL A 1 289 ? 27.657 -7.656 3.496 1.00 0.00 312 VAL A O 1
ATOM 2358 N N . SER A 1 290 ? 28.796 -5.882 2.785 1.00 0.00 313 SER A N 1
ATOM 2359 C CA . SER A 1 290 ? 28.034 -5.717 1.676 1.00 0.00 313 SER A CA 1
ATOM 2360 C C . SER A 1 290 ? 28.171 -6.924 0.905 1.00 0.00 313 SER A C 1
ATOM 2361 O O . SER A 1 290 ? 27.210 -7.507 0.451 1.00 0.00 313 SER A O 1
ATOM 2364 N N . SER A 1 291 ? 29.425 -7.317 0.748 1.00 0.00 314 SER A N 1
ATOM 2365 C CA . SER A 1 291 ? 29.673 -8.401 -0.089 1.00 0.00 314 SER A CA 1
ATOM 2366 C C . SER A 1 291 ? 29.076 -9.550 0.403 1.00 0.00 314 SER A C 1
ATOM 2367 O O . SER A 1 291 ? 28.618 -10.343 -0.336 1.00 0.00 314 SER A O 1
ATOM 2370 N N . LEU A 1 292 ? 29.038 -9.756 1.672 1.00 0.00 315 LEU A N 1
ATOM 2371 C CA . LEU A 1 292 ? 28.450 -10.973 2.039 1.00 0.00 315 LEU A CA 1
ATOM 2372 C C . LEU A 1 292 ? 27.059 -10.997 1.700 1.00 0.00 315 LEU A C 1
ATOM 2373 O O . LEU A 1 292 ? 26.483 -11.967 1.251 1.00 0.00 315 LEU A O 1
ATOM 2378 N N . MET A 1 293 ? 26.454 -9.897 2.027 1.00 0.00 316 MET A N 1
ATOM 2379 C CA . MET A 1 293 ? 25.079 -9.875 1.956 1.00 0.00 316 MET A CA 1
ATOM 2380 C C . MET A 1 293 ? 24.633 -10.062 0.631 1.00 0.00 316 MET A C 1
ATOM 2381 O O . MET A 1 293 ? 23.744 -10.826 0.316 1.00 0.00 316 MET A O 1
ATOM 2386 N N . ALA A 1 294 ? 25.393 -9.429 -0.199 1.00 0.00 317 ALA A N 1
ATOM 2387 C CA . ALA A 1 294 ? 25.221 -9.584 -1.539 1.00 0.00 317 ALA A CA 1
ATOM 2388 C C . ALA A 1 294 ? 25.464 -10.940 -1.924 1.00 0.00 317 ALA A C 1
ATOM 2389 O O . ALA A 1 294 ? 24.676 -11.527 -2.625 1.00 0.00 317 ALA A O 1
ATOM 2391 N N . GLN A 1 295 ? 26.547 -11.515 -1.471 1.00 0.00 318 GLN A N 1
ATOM 2392 C CA . GLN A 1 295 ? 26.976 -12.716 -2.070 1.00 0.00 318 GLN A CA 1
ATOM 2393 C C . GLN A 1 295 ? 26.063 -13.754 -1.849 1.00 0.00 318 GLN A C 1
ATOM 2394 O O . GLN A 1 295 ? 25.759 -14.516 -2.748 1.00 0.00 318 GLN A O 1
ATOM 2400 N N . ARG A 1 296 ? 25.457 -13.613 -0.703 1.00 0.00 319 ARG A N 1
ATOM 2401 C CA . ARG A 1 296 ? 24.479 -14.439 -0.222 1.00 0.00 319 ARG A CA 1
ATOM 2402 C C . ARG A 1 296 ? 24.500 -15.833 -0.691 1.00 0.00 319 ARG A C 1
ATOM 2403 O O . ARG A 1 296 ? 23.999 -16.088 -1.767 1.00 0.00 319 ARG A O 1
ATOM 2411 N N . HIS A 1 297 ? 24.960 -16.819 0.119 1.00 0.00 320 HIS A N 1
ATOM 2412 C CA . HIS A 1 297 ? 24.954 -18.217 -0.284 1.00 0.00 320 HIS A CA 1
ATOM 2413 C C . HIS A 1 297 ? 23.408 -18.409 -0.441 1.00 0.00 320 HIS A C 1
ATOM 2414 O O . HIS A 1 297 ? 22.946 -18.919 -1.447 1.00 0.00 320 HIS A O 1
ATOM 2421 N N . GLN A 1 298 ? 22.551 -17.797 0.436 1.00 0.00 321 GLN A N 1
ATOM 2422 C CA . GLN A 1 298 ? 21.111 -17.819 0.314 1.00 0.00 321 GLN A CA 1
ATOM 2423 C C . GLN A 1 298 ? 20.673 -17.296 -0.939 1.00 0.00 321 GLN A C 1
ATOM 2424 O O . GLN A 1 298 ? 19.980 -17.996 -1.632 1.00 0.00 321 GLN A O 1
ATOM 2430 N N . TYR A 1 299 ? 21.142 -16.149 -1.369 1.00 0.00 322 TYR A N 1
ATOM 2431 C CA . TYR A 1 299 ? 20.809 -15.788 -2.674 1.00 0.00 322 TYR A CA 1
ATOM 2432 C C . TYR A 1 299 ? 21.912 -16.228 -3.469 1.00 0.00 322 TYR A C 1
ATOM 2433 O O . TYR A 1 299 ? 22.783 -15.531 -3.950 1.00 0.00 322 TYR A O 1
ATOM 2442 N N . LYS A 1 300 ? 21.692 -17.482 -3.677 1.00 0.00 323 LYS A N 1
ATOM 2443 C CA . LYS A 1 300 ? 22.210 -18.529 -4.385 1.00 0.00 323 LYS A CA 1
ATOM 2444 C C . LYS A 1 300 ? 23.436 -18.293 -5.110 1.00 0.00 323 LYS A C 1
ATOM 2445 O O . LYS A 1 300 ? 23.311 -18.345 -6.322 1.00 0.00 323 LYS A O 1
ATOM 2451 N N . LEU A 1 301 ? 24.587 -18.309 -4.367 1.00 0.00 324 LEU A N 1
ATOM 2452 C CA . LEU A 1 301 ? 25.968 -18.254 -4.855 1.00 0.00 324 LEU A CA 1
ATOM 2453 C C . LEU A 1 301 ? 27.041 -18.258 -3.690 1.00 0.00 324 LEU A C 1
ATOM 2454 O O . LEU A 1 301 ? 26.977 -17.400 -2.802 1.00 0.00 324 LEU A O 1
ATOM 2459 N N . ARG A 1 302 ? 28.079 -19.219 -3.764 1.00 0.00 325 ARG A N 1
ATOM 2460 C CA . ARG A 1 302 ? 29.451 -19.336 -3.157 1.00 0.00 325 ARG A CA 1
ATOM 2461 C C . ARG A 1 302 ? 30.336 -19.638 -4.388 1.00 0.00 325 ARG A C 1
ATOM 2462 O O . ARG A 1 302 ? 31.504 -19.975 -4.188 1.00 0.00 325 ARG A O 1
ATOM 2470 N N . LYS A 1 303 ? 29.784 -19.343 -5.658 1.00 0.00 326 LYS A N 1
ATOM 2471 C CA . LYS A 1 303 ? 30.215 -19.456 -7.085 1.00 0.00 326 LYS A CA 1
ATOM 2472 C C . LYS A 1 303 ? 31.383 -18.512 -7.419 1.00 0.00 326 LYS A C 1
ATOM 2473 O O . LYS A 1 303 ? 31.892 -17.965 -6.449 1.00 0.00 326 LYS A O 1
ATOM 2479 N N . PRO A 1 304 ? 32.020 -18.346 -8.605 1.00 0.00 327 PRO A N 1
ATOM 2480 C CA . PRO A 1 304 ? 33.465 -17.960 -8.565 1.00 0.00 327 PRO A CA 1
ATOM 2481 C C . PRO A 1 304 ? 33.961 -16.464 -8.585 1.00 0.00 327 PRO A C 1
ATOM 2482 O O . PRO A 1 304 ? 33.987 -15.916 -9.681 1.00 0.00 327 PRO A O 1
ATOM 2486 N N . SER A 1 305 ? 34.496 -15.839 -7.442 1.00 0.00 328 SER A N 1
ATOM 2487 C CA . SER A 1 305 ? 35.058 -14.446 -7.309 1.00 0.00 328 SER A CA 1
ATOM 2488 C C . SER A 1 305 ? 36.116 -14.339 -6.191 1.00 0.00 328 SER A C 1
ATOM 2489 O O . SER A 1 305 ? 36.242 -15.299 -5.434 1.00 0.00 328 SER A O 1
ATOM 2492 N N . SER A 1 306 ? 36.811 -13.161 -5.955 1.00 0.00 329 SER A N 1
ATOM 2493 C CA . SER A 1 306 ? 37.748 -13.083 -4.829 1.00 0.00 329 SER A CA 1
ATOM 2494 C C . SER A 1 306 ? 37.859 -11.734 -4.294 1.00 0.00 329 SER A C 1
ATOM 2495 O O . SER A 1 306 ? 38.138 -10.746 -4.932 1.00 0.00 329 SER A O 1
ATOM 2498 N N . PHE A 1 307 ? 37.638 -11.755 -3.022 1.00 0.00 330 PHE A N 1
ATOM 2499 C CA . PHE A 1 307 ? 37.680 -10.719 -2.132 1.00 0.00 330 PHE A CA 1
ATOM 2500 C C . PHE A 1 307 ? 39.009 -10.351 -1.780 1.00 0.00 330 PHE A C 1
ATOM 2501 O O . PHE A 1 307 ? 39.277 -9.206 -1.539 1.00 0.00 330 PHE A O 1
ATOM 2509 N N . HIS A 1 308 ? 39.910 -11.286 -1.581 1.00 0.00 331 HIS A N 1
ATOM 2510 C CA . HIS A 1 308 ? 41.114 -10.939 -0.901 1.00 0.00 331 HIS A CA 1
ATOM 2511 C C . HIS A 1 308 ? 41.888 -9.991 -1.711 1.00 0.00 331 HIS A C 1
ATOM 2512 O O . HIS A 1 308 ? 42.275 -8.929 -1.247 1.00 0.00 331 HIS A O 1
ATOM 2519 N N . TYR A 1 309 ? 41.992 -10.283 -3.002 1.00 0.00 332 TYR A N 1
ATOM 2520 C CA . TYR A 1 309 ? 42.718 -9.413 -3.874 1.00 0.00 332 TYR A CA 1
ATOM 2521 C C . TYR A 1 309 ? 42.028 -8.135 -3.984 1.00 0.00 332 TYR A C 1
ATOM 2522 O O . TYR A 1 309 ? 42.634 -7.084 -4.098 1.00 0.00 332 TYR A O 1
ATOM 2531 N N . ASP A 1 310 ? 40.713 -8.216 -4.129 1.00 0.00 333 ASP A N 1
ATOM 2532 C CA . ASP A 1 310 ? 40.070 -7.051 -4.595 1.00 0.00 333 ASP A CA 1
ATOM 2533 C C . ASP A 1 310 ? 40.147 -5.990 -3.642 1.00 0.00 333 ASP A C 1
ATOM 2534 O O . ASP A 1 310 ? 40.142 -4.827 -3.963 1.00 0.00 333 ASP A O 1
ATOM 2539 N N . PHE A 1 311 ? 40.155 -6.412 -2.415 1.00 0.00 334 PHE A N 1
ATOM 2540 C CA . PHE A 1 311 ? 40.133 -5.599 -1.300 1.00 0.00 334 PHE A CA 1
ATOM 2541 C C . PHE A 1 311 ? 41.377 -4.821 -1.294 1.00 0.00 334 PHE A C 1
ATOM 2542 O O . PHE A 1 311 ? 41.411 -3.611 -1.119 1.00 0.00 334 PHE A O 1
ATOM 2550 N N . ALA A 1 312 ? 42.463 -5.510 -1.539 1.00 0.00 335 ALA A N 1
ATOM 2551 C CA . ALA A 1 312 ? 43.712 -4.850 -1.520 1.00 0.00 335 ALA A CA 1
ATOM 2552 C C . ALA A 1 312 ? 43.781 -3.809 -2.550 1.00 0.00 335 ALA A C 1
ATOM 2553 O O . ALA A 1 312 ? 44.262 -2.704 -2.380 1.00 0.00 335 ALA A O 1
ATOM 2555 N N . LEU A 1 313 ? 43.363 -4.275 -3.703 1.00 0.00 336 LEU A N 1
ATOM 2556 C CA . LEU A 1 313 ? 43.505 -3.693 -4.960 1.00 0.00 336 LEU A CA 1
ATOM 2557 C C . LEU A 1 313 ? 42.787 -2.441 -4.903 1.00 0.00 336 LEU A C 1
ATOM 2558 O O . LEU A 1 313 ? 43.329 -1.385 -5.150 1.00 0.00 336 LEU A O 1
ATOM 2563 N N . LEU A 1 314 ? 41.589 -2.526 -4.381 1.00 0.00 337 LEU A N 1
ATOM 2564 C CA . LEU A 1 314 ? 40.666 -1.466 -4.280 1.00 0.00 337 LEU A CA 1
ATOM 2565 C C . LEU A 1 314 ? 41.264 -0.470 -3.419 1.00 0.00 337 LEU A C 1
ATOM 2566 O O . LEU A 1 314 ? 41.161 0.734 -3.593 1.00 0.00 337 LEU A O 1
ATOM 2571 N N . GLY A 1 315 ? 41.823 -0.972 -2.337 1.00 0.00 338 GLY A N 1
ATOM 2572 C CA . GLY A 1 315 ? 42.254 -0.104 -1.334 1.00 0.00 338 GLY A CA 1
ATOM 2573 C C . GLY A 1 315 ? 43.327 0.650 -1.897 1.00 0.00 338 GLY A C 1
ATOM 2574 O O . GLY A 1 315 ? 43.524 1.789 -1.604 1.00 0.00 338 GLY A O 1
ATOM 2575 N N . LEU A 1 316 ? 44.107 0.015 -2.729 1.00 0.00 339 LEU A N 1
ATOM 2576 C CA . LEU A 1 316 ? 45.195 0.619 -3.328 1.00 0.00 339 LEU A CA 1
ATOM 2577 C C . LEU A 1 316 ? 44.674 1.657 -4.128 1.00 0.00 339 LEU A C 1
ATOM 2578 O O . LEU A 1 316 ? 45.250 2.704 -4.228 1.00 0.00 339 LEU A O 1
ATOM 2583 N N . THR A 1 317 ? 43.586 1.366 -4.779 1.00 0.00 340 THR A N 1
ATOM 2584 C CA . THR A 1 317 ? 43.077 2.281 -5.701 1.00 0.00 340 THR A CA 1
ATOM 2585 C C . THR A 1 317 ? 42.712 3.523 -5.091 1.00 0.00 340 THR A C 1
ATOM 2586 O O . THR A 1 317 ? 43.027 4.609 -5.514 1.00 0.00 340 THR A O 1
ATOM 2590 N N . THR A 1 318 ? 42.129 3.394 -3.955 1.00 0.00 341 THR A N 1
ATOM 2591 C CA . THR A 1 318 ? 41.738 4.481 -3.191 1.00 0.00 341 THR A CA 1
ATOM 2592 C C . THR A 1 318 ? 42.918 5.218 -2.798 1.00 0.00 341 THR A C 1
ATOM 2593 O O . THR A 1 318 ? 42.973 6.437 -2.819 1.00 0.00 341 THR A O 1
ATOM 2597 N N . CYS A 1 319 ? 43.964 4.472 -2.479 1.00 0.00 342 CYS A N 1
ATOM 2598 C CA . CYS A 1 319 ? 45.165 5.104 -2.119 1.00 0.00 342 CYS A CA 1
ATOM 2599 C C . CYS A 1 319 ? 45.603 5.993 -3.254 1.00 0.00 342 CYS A C 1
ATOM 2600 O O . CYS A 1 319 ? 45.791 7.179 -3.031 1.00 0.00 342 CYS A O 1
ATOM 2603 N N . ILE A 1 320 ? 45.586 5.509 -4.510 1.00 0.00 343 ILE A N 1
ATOM 2604 C CA . ILE A 1 320 ? 45.924 6.262 -5.706 1.00 0.00 343 ILE A CA 1
ATOM 2605 C C . ILE A 1 320 ? 45.042 7.440 -5.932 1.00 0.00 343 ILE A C 1
ATOM 2606 O O . ILE A 1 320 ? 45.478 8.475 -6.451 1.00 0.00 343 ILE A O 1
ATOM 2611 N N . SER A 1 321 ? 43.750 7.315 -5.579 1.00 0.00 344 SER A N 1
ATOM 2612 C CA . SER A 1 321 ? 42.745 8.314 -5.838 1.00 0.00 344 SER A CA 1
ATOM 2613 C C . SER A 1 321 ? 43.202 9.582 -5.213 1.00 0.00 344 SER A C 1
ATOM 2614 O O . SER A 1 321 ? 43.137 10.643 -5.808 1.00 0.00 344 SER A O 1
ATOM 2617 N N . GLY A 1 322 ? 43.872 9.424 -4.077 1.00 0.00 345 GLY A N 1
ATOM 2618 C CA . GLY A 1 322 ? 44.493 10.534 -3.439 1.00 0.00 345 GLY A CA 1
ATOM 2619 C C . GLY A 1 322 ? 45.485 11.338 -4.273 1.00 0.00 345 GLY A C 1
ATOM 2620 O O . GLY A 1 322 ? 45.570 12.542 -4.088 1.00 0.00 345 GLY A O 1
ATOM 2621 N N . VAL A 1 323 ? 46.281 10.769 -5.200 1.00 0.00 346 VAL A N 1
ATOM 2622 C CA . VAL A 1 323 ? 47.206 11.523 -6.043 1.00 0.00 346 VAL A CA 1
ATOM 2623 C C . VAL A 1 323 ? 46.419 12.425 -6.854 1.00 0.00 346 VAL A C 1
ATOM 2624 O O . VAL A 1 323 ? 46.672 13.593 -7.089 1.00 0.00 346 VAL A O 1
ATOM 2628 N N . LEU A 1 324 ? 45.344 11.838 -7.289 1.00 0.00 347 LEU A N 1
ATOM 2629 C CA . LEU A 1 324 ? 44.470 12.542 -8.085 1.00 0.00 347 LEU A CA 1
ATOM 2630 C C . LEU A 1 324 ? 43.789 13.585 -7.315 1.00 0.00 347 LEU A C 1
ATOM 2631 O O . LEU A 1 324 ? 43.338 14.598 -7.813 1.00 0.00 347 LEU A O 1
ATOM 2636 N N . GLY A 1 325 ? 43.751 13.375 -6.007 1.00 0.00 348 GLY A N 1
ATOM 2637 C CA . GLY A 1 325 ? 43.130 14.265 -5.092 1.00 0.00 348 GLY A CA 1
ATOM 2638 C C . GLY A 1 325 ? 41.684 14.042 -5.240 1.00 0.00 348 GLY A C 1
ATOM 2639 O O . GLY A 1 325 ? 40.948 14.959 -5.571 1.00 0.00 348 GLY A O 1
ATOM 2640 N N . ILE A 1 326 ? 41.264 12.776 -5.164 1.00 0.00 349 ILE A N 1
ATOM 2641 C CA . ILE A 1 326 ? 39.940 12.424 -5.536 1.00 0.00 349 ILE A CA 1
ATOM 2642 C C . ILE A 1 326 ? 39.427 11.587 -4.427 1.00 0.00 349 ILE A C 1
ATOM 2643 O O . ILE A 1 326 ? 40.216 10.972 -3.721 1.00 0.00 349 ILE A O 1
ATOM 2648 N N . PRO A 1 327 ? 38.146 11.551 -4.209 1.00 0.00 350 PRO A N 1
ATOM 2649 C CA . PRO A 1 327 ? 37.504 10.688 -3.232 1.00 0.00 350 PRO A CA 1
ATOM 2650 C C . PRO A 1 327 ? 37.699 9.192 -3.453 1.00 0.00 350 PRO A C 1
ATOM 2651 O O . PRO A 1 327 ? 38.463 8.844 -4.336 1.00 0.00 350 PRO A O 1
ATOM 2655 N N . ALA A 1 328 ? 37.097 8.278 -2.636 1.00 0.00 351 ALA A N 1
ATOM 2656 C CA . ALA A 1 328 ? 37.294 6.841 -2.780 1.00 0.00 351 ALA A CA 1
ATOM 2657 C C . ALA A 1 328 ? 36.032 6.038 -3.012 1.00 0.00 351 ALA A C 1
ATOM 2658 O O . ALA A 1 328 ? 35.085 6.194 -2.264 1.00 0.00 351 ALA A O 1
ATOM 2660 N N . PRO A 1 329 ? 35.887 5.181 -3.999 1.00 0.00 352 PRO A N 1
ATOM 2661 C CA . PRO A 1 329 ? 34.744 4.327 -4.169 1.00 0.00 352 PRO A CA 1
ATOM 2662 C C . PRO A 1 329 ? 34.828 3.223 -3.212 1.00 0.00 352 PRO A C 1
ATOM 2663 O O . PRO A 1 329 ? 35.918 2.850 -2.843 1.00 0.00 352 PRO A O 1
ATOM 2667 N N . ASN A 1 330 ? 33.711 2.893 -2.621 1.00 0.00 353 ASN A N 1
ATOM 2668 C CA . ASN A 1 330 ? 33.607 2.007 -1.512 1.00 0.00 353 ASN A CA 1
ATOM 2669 C C . ASN A 1 330 ? 32.483 1.197 -1.825 1.00 0.00 353 ASN A C 1
ATOM 2670 O O . ASN A 1 330 ? 31.891 1.411 -2.809 1.00 0.00 353 ASN A O 1
ATOM 2675 N N . GLY A 1 331 ? 32.103 0.169 -1.122 1.00 0.00 354 GLY A N 1
ATOM 2676 C CA . GLY A 1 331 ? 31.060 -0.591 -1.716 1.00 0.00 354 GLY A CA 1
ATOM 2677 C C . GLY A 1 331 ? 29.745 -0.083 -1.442 1.00 0.00 354 GLY A C 1
ATOM 2678 O O . GLY A 1 331 ? 29.282 0.177 -0.353 1.00 0.00 354 GLY A O 1
ATOM 2679 N N . LEU A 1 332 ? 29.088 0.075 -2.543 1.00 0.00 355 LEU A N 1
ATOM 2680 C CA . LEU A 1 332 ? 27.846 0.645 -2.623 1.00 0.00 355 LEU A CA 1
ATOM 2681 C C . LEU A 1 332 ? 26.967 -0.420 -2.442 1.00 0.00 355 LEU A C 1
ATOM 2682 O O . LEU A 1 332 ? 27.297 -1.570 -2.612 1.00 0.00 355 LEU A O 1
ATOM 2687 N N . ILE A 1 333 ? 25.926 -0.030 -1.811 1.00 0.00 356 ILE A N 1
ATOM 2688 C CA . ILE A 1 333 ? 25.083 -0.908 -1.222 1.00 0.00 356 ILE A CA 1
ATOM 2689 C C . ILE A 1 333 ? 23.809 -1.152 -1.815 1.00 0.00 356 ILE A C 1
ATOM 2690 O O . ILE A 1 333 ? 23.537 -2.295 -1.972 1.00 0.00 356 ILE A O 1
ATOM 2695 N N . PRO A 1 334 ? 22.891 -0.309 -1.908 1.00 0.00 357 PRO A N 1
ATOM 2696 C CA . PRO A 1 334 ? 21.504 -0.679 -2.062 1.00 0.00 357 PRO A CA 1
ATOM 2697 C C . PRO A 1 334 ? 21.239 -1.109 -3.386 1.00 0.00 357 PRO A C 1
ATOM 2698 O O . PRO A 1 334 ? 20.317 -1.836 -3.689 1.00 0.00 357 PRO A O 1
ATOM 2702 N N . GLN A 1 335 ? 22.084 -0.649 -4.223 1.00 0.00 358 GLN A N 1
ATOM 2703 C CA . GLN A 1 335 ? 22.140 -0.894 -5.577 1.00 0.00 358 GLN A CA 1
ATOM 2704 C C . GLN A 1 335 ? 22.556 -2.252 -5.626 1.00 0.00 358 GLN A C 1
ATOM 2705 O O . GLN A 1 335 ? 22.328 -2.954 -6.583 1.00 0.00 358 GLN A O 1
ATOM 2711 N N . ALA A 1 336 ? 23.406 -2.611 -4.696 1.00 0.00 359 ALA A N 1
ATOM 2712 C CA . ALA A 1 336 ? 24.061 -3.781 -4.835 1.00 0.00 359 ALA A CA 1
ATOM 2713 C C . ALA A 1 336 ? 23.101 -4.885 -4.920 1.00 0.00 359 ALA A C 1
ATOM 2714 O O . ALA A 1 336 ? 23.166 -5.555 -5.914 1.00 0.00 359 ALA A O 1
ATOM 2716 N N . PRO A 1 337 ? 22.131 -5.129 -4.131 1.00 0.00 360 PRO A N 1
ATOM 2717 C CA . PRO A 1 337 ? 21.184 -6.178 -4.350 1.00 0.00 360 PRO A CA 1
ATOM 2718 C C . PRO A 1 337 ? 20.496 -5.984 -5.561 1.00 0.00 360 PRO A C 1
ATOM 2719 O O . PRO A 1 337 ? 20.047 -6.914 -6.163 1.00 0.00 360 PRO A O 1
ATOM 2723 N N . LEU A 1 338 ? 20.196 -4.765 -5.806 1.00 0.00 361 LEU A N 1
ATOM 2724 C CA . LEU A 1 338 ? 19.273 -4.470 -6.789 1.00 0.00 361 LEU A CA 1
ATOM 2725 C C . LEU A 1 338 ? 19.786 -4.877 -8.105 1.00 0.00 361 LEU A C 1
ATOM 2726 O O . LEU A 1 338 ? 19.044 -5.202 -9.004 1.00 0.00 361 LEU A O 1
ATOM 2731 N N . HIS A 1 339 ? 21.089 -4.873 -8.292 1.00 0.00 362 HIS A N 1
ATOM 2732 C CA . HIS A 1 339 ? 21.638 -5.313 -9.522 1.00 0.00 362 HIS A CA 1
ATOM 2733 C C . HIS A 1 339 ? 21.369 -6.700 -9.698 1.00 0.00 362 HIS A C 1
ATOM 2734 O O . HIS A 1 339 ? 21.193 -7.288 -10.732 1.00 0.00 362 HIS A O 1
ATOM 2741 N N . THR A 1 340 ? 21.345 -7.288 -8.581 1.00 0.00 363 THR A N 1
ATOM 2742 C CA . THR A 1 340 ? 21.097 -8.619 -8.444 1.00 0.00 363 THR A CA 1
ATOM 2743 C C . THR A 1 340 ? 19.698 -8.751 -8.680 1.00 0.00 363 THR A C 1
ATOM 2744 O O . THR A 1 340 ? 19.242 -9.695 -9.216 1.00 0.00 363 THR A O 1
ATOM 2748 N N . GLU A 1 341 ? 18.901 -7.783 -8.416 1.00 0.00 364 GLU A N 1
ATOM 2749 C CA . GLU A 1 341 ? 17.575 -7.906 -8.805 1.00 0.00 364 GLU A CA 1
ATOM 2750 C C . GLU A 1 341 ? 17.470 -7.876 -10.238 1.00 0.00 364 GLU A C 1
ATOM 2751 O O . GLU A 1 341 ? 16.654 -8.555 -10.817 1.00 0.00 364 GLU A O 1
ATOM 2757 N N . THR A 1 342 ? 18.407 -7.214 -10.907 1.00 0.00 365 THR A N 1
ATOM 2758 C CA . THR A 1 342 ? 18.395 -7.237 -12.340 1.00 0.00 365 THR A CA 1
ATOM 2759 C C . THR A 1 342 ? 18.638 -8.551 -12.779 1.00 0.00 365 THR A C 1
ATOM 2760 O O . THR A 1 342 ? 18.188 -9.056 -13.781 1.00 0.00 365 THR A O 1
ATOM 2764 N N . LEU A 1 343 ? 19.552 -9.076 -12.036 1.00 0.00 366 LEU A N 1
ATOM 2765 C CA . LEU A 1 343 ? 20.051 -10.301 -12.307 1.00 0.00 366 LEU A CA 1
ATOM 2766 C C . LEU A 1 343 ? 19.358 -11.107 -11.405 1.00 0.00 366 LEU A C 1
ATOM 2767 O O . LEU A 1 343 ? 19.945 -11.832 -10.639 1.00 0.00 366 LEU A O 1
ATOM 2772 N N . LEU A 1 344 ? 18.050 -11.022 -11.492 1.00 0.00 367 LEU A N 1
ATOM 2773 C CA . LEU A 1 344 ? 17.219 -11.865 -10.771 1.00 0.00 367 LEU A CA 1
ATOM 2774 C C . LEU A 1 344 ? 16.409 -12.355 -11.862 1.00 0.00 367 LEU A C 1
ATOM 2775 O O . LEU A 1 344 ? 16.523 -11.925 -12.999 1.00 0.00 367 LEU A O 1
ATOM 2780 N N . VAL A 1 345 ? 15.720 -13.422 -11.513 1.00 0.00 368 VAL A N 1
ATOM 2781 C CA . VAL A 1 345 ? 15.026 -14.256 -12.374 1.00 0.00 368 VAL A CA 1
ATOM 2782 C C . VAL A 1 345 ? 14.410 -14.977 -11.305 1.00 0.00 368 VAL A C 1
ATOM 2783 O O . VAL A 1 345 ? 14.887 -15.994 -10.897 1.00 0.00 368 VAL A O 1
ATOM 2787 N N . ARG A 1 346 ? 13.256 -14.529 -10.929 1.00 0.00 369 ARG A N 1
ATOM 2788 C CA . ARG A 1 346 ? 12.377 -15.281 -10.173 1.00 0.00 369 ARG A CA 1
ATOM 2789 C C . ARG A 1 346 ? 11.179 -14.648 -10.608 1.00 0.00 369 ARG A C 1
ATOM 2790 O O . ARG A 1 346 ? 10.212 -14.761 -9.924 1.00 0.00 369 ARG A O 1
ATOM 2798 N N . ASP A 1 347 ? 11.151 -13.792 -11.621 1.00 0.00 370 ASP A N 1
ATOM 2799 C CA . ASP A 1 347 ? 9.954 -13.018 -11.785 1.00 0.00 370 ASP A CA 1
ATOM 2800 C C . ASP A 1 347 ? 9.698 -12.566 -13.164 1.00 0.00 370 ASP A C 1
ATOM 2801 O O . ASP A 1 347 ? 8.616 -12.094 -13.448 1.00 0.00 370 ASP A O 1
ATOM 2806 N N . SER A 1 348 ? 10.448 -13.173 -14.062 1.00 0.00 371 SER A N 1
ATOM 2807 C CA . SER A 1 348 ? 9.840 -13.394 -15.324 1.00 0.00 371 SER A CA 1
ATOM 2808 C C . SER A 1 348 ? 9.968 -14.864 -15.266 1.00 0.00 371 SER A C 1
ATOM 2809 O O . SER A 1 348 ? 9.954 -15.509 -16.295 1.00 0.00 371 SER A O 1
ATOM 2812 N N . ASN A 1 349 ? 10.081 -15.404 -14.026 1.00 0.00 372 ASN A N 1
ATOM 2813 C CA . ASN A 1 349 ? 10.097 -16.738 -13.658 1.00 0.00 372 ASN A CA 1
ATOM 2814 C C . ASN A 1 349 ? 9.782 -16.675 -12.254 1.00 0.00 372 ASN A C 1
ATOM 2815 O O . ASN A 1 349 ? 8.982 -15.881 -11.842 1.00 0.00 372 ASN A O 1
ATOM 2820 N N . GLN A 1 350 ? 10.324 -17.561 -11.467 1.00 0.00 373 GLN A N 1
ATOM 2821 C CA . GLN A 1 350 ? 9.870 -17.643 -10.161 1.00 0.00 373 GLN A CA 1
ATOM 2822 C C . GLN A 1 350 ? 10.889 -18.200 -9.365 1.00 0.00 373 GLN A C 1
ATOM 2823 O O . GLN A 1 350 ? 10.714 -18.296 -8.169 1.00 0.00 373 GLN A O 1
ATOM 2829 N N . ASN A 1 351 ? 12.008 -18.549 -9.963 1.00 0.00 374 ASN A N 1
ATOM 2830 C CA . ASN A 1 351 ? 13.026 -19.083 -9.184 1.00 0.00 374 ASN A CA 1
ATOM 2831 C C . ASN A 1 351 ? 14.177 -18.321 -9.568 1.00 0.00 374 ASN A C 1
ATOM 2832 O O . ASN A 1 351 ? 14.450 -17.385 -8.856 1.00 0.00 374 ASN A O 1
ATOM 2837 N N . VAL A 1 352 ? 15.011 -18.954 -10.386 1.00 0.00 375 VAL A N 1
ATOM 2838 C CA . VAL A 1 352 ? 16.335 -18.553 -10.614 1.00 0.00 375 VAL A CA 1
ATOM 2839 C C . VAL A 1 352 ? 16.669 -18.994 -11.947 1.00 0.00 375 VAL A C 1
ATOM 2840 O O . VAL A 1 352 ? 16.320 -20.087 -12.337 1.00 0.00 375 VAL A O 1
ATOM 2844 N N . VAL A 1 353 ? 17.701 -18.319 -12.397 1.00 0.00 376 VAL A N 1
ATOM 2845 C CA . VAL A 1 353 ? 18.589 -18.761 -13.378 1.00 0.00 376 VAL A CA 1
ATOM 2846 C C . VAL A 1 353 ? 19.705 -18.159 -12.681 1.00 0.00 376 VAL A C 1
ATOM 2847 O O . VAL A 1 353 ? 19.692 -16.941 -12.565 1.00 0.00 376 VAL A O 1
ATOM 2851 N N . ARG A 1 354 ? 20.745 -18.912 -12.173 1.00 0.00 377 ARG A N 1
ATOM 2852 C CA . ARG A 1 354 ? 21.793 -18.248 -11.403 1.00 0.00 377 ARG A CA 1
ATOM 2853 C C . ARG A 1 354 ? 22.364 -17.445 -12.413 1.00 0.00 377 ARG A C 1
ATOM 2854 O O . ARG A 1 354 ? 22.345 -17.778 -13.596 1.00 0.00 377 ARG A O 1
ATOM 2862 N N . CYS A 1 355 ? 22.655 -16.247 -12.014 1.00 0.00 378 CYS A N 1
ATOM 2863 C CA . CYS A 1 355 ? 22.970 -15.374 -13.025 1.00 0.00 378 CYS A CA 1
ATOM 2864 C C . CYS A 1 355 ? 24.251 -15.755 -13.581 1.00 0.00 378 CYS A C 1
ATOM 2865 O O . CYS A 1 355 ? 25.048 -16.395 -12.922 1.00 0.00 378 CYS A O 1
ATOM 2868 N N . VAL A 1 356 ? 24.406 -15.158 -14.743 1.00 0.00 379 VAL A N 1
ATOM 2869 C CA . VAL A 1 356 ? 25.535 -15.006 -15.552 1.00 0.00 379 VAL A CA 1
ATOM 2870 C C . VAL A 1 356 ? 25.956 -13.749 -14.949 1.00 0.00 379 VAL A C 1
ATOM 2871 O O . VAL A 1 356 ? 25.338 -13.257 -14.019 1.00 0.00 379 VAL A O 1
ATOM 2875 N N . GLU A 1 357 ? 26.996 -13.111 -15.405 1.00 0.00 380 GLU A N 1
ATOM 2876 C CA . GLU A 1 357 ? 27.196 -11.906 -14.700 1.00 0.00 380 GLU A CA 1
ATOM 2877 C C . GLU A 1 357 ? 27.896 -11.007 -15.664 1.00 0.00 380 GLU A C 1
ATOM 2878 O O . GLU A 1 357 ? 28.086 -11.397 -16.815 1.00 0.00 380 GLU A O 1
ATOM 2884 N N . GLN A 1 358 ? 28.125 -9.722 -15.253 1.00 0.00 381 GLN A N 1
ATOM 2885 C CA . GLN A 1 358 ? 28.585 -8.655 -16.128 1.00 0.00 381 GLN A CA 1
ATOM 2886 C C . GLN A 1 358 ? 29.599 -7.762 -15.480 1.00 0.00 381 GLN A C 1
ATOM 2887 O O . GLN A 1 358 ? 29.537 -7.354 -14.317 1.00 0.00 381 GLN A O 1
ATOM 2893 N N . ARG A 1 359 ? 30.598 -7.479 -16.319 1.00 0.00 382 ARG A N 1
ATOM 2894 C CA . ARG A 1 359 ? 31.528 -6.432 -16.164 1.00 0.00 382 ARG A CA 1
ATOM 2895 C C . ARG A 1 359 ? 30.857 -5.195 -16.637 1.00 0.00 382 ARG A C 1
ATOM 2896 O O . ARG A 1 359 ? 31.298 -4.100 -16.400 1.00 0.00 382 ARG A O 1
ATOM 2904 N N . LEU A 1 360 ? 29.939 -5.340 -17.576 1.00 0.00 383 LEU A N 1
ATOM 2905 C CA . LEU A 1 360 ? 29.642 -4.205 -18.378 1.00 0.00 383 LEU A CA 1
ATOM 2906 C C . LEU A 1 360 ? 29.046 -3.096 -17.698 1.00 0.00 383 LEU A C 1
ATOM 2907 O O . LEU A 1 360 ? 29.417 -1.971 -17.959 1.00 0.00 383 LEU A O 1
ATOM 2912 N N . THR A 1 361 ? 28.101 -3.358 -16.825 1.00 0.00 384 THR A N 1
ATOM 2913 C CA . THR A 1 361 ? 27.420 -2.277 -16.238 1.00 0.00 384 THR A CA 1
ATOM 2914 C C . THR A 1 361 ? 28.351 -1.435 -15.523 1.00 0.00 384 THR A C 1
ATOM 2915 O O . THR A 1 361 ? 28.318 -0.233 -15.625 1.00 0.00 384 THR A O 1
ATOM 2919 N N . ASN A 1 362 ? 29.152 -2.105 -14.748 1.00 0.00 385 ASN A N 1
ATOM 2920 C CA . ASN A 1 362 ? 30.064 -1.558 -13.849 1.00 0.00 385 ASN A CA 1
ATOM 2921 C C . ASN A 1 362 ? 31.113 -0.822 -14.547 1.00 0.00 385 ASN A C 1
ATOM 2922 O O . ASN A 1 362 ? 31.503 0.303 -14.253 1.00 0.00 385 ASN A O 1
ATOM 2927 N N . THR A 1 363 ? 31.560 -1.424 -15.607 1.00 0.00 386 THR A N 1
ATOM 2928 C CA . THR A 1 363 ? 32.561 -0.843 -16.386 1.00 0.00 386 THR A CA 1
ATOM 2929 C C . THR A 1 363 ? 32.050 0.398 -16.952 1.00 0.00 386 THR A C 1
ATOM 2930 O O . THR A 1 363 ? 32.700 1.417 -16.941 1.00 0.00 386 THR A O 1
ATOM 2934 N N . PHE A 1 364 ? 30.819 0.319 -17.421 1.00 0.00 387 PHE A N 1
ATOM 2935 C CA . PHE A 1 364 ? 30.119 1.355 -18.064 1.00 0.00 387 PHE A CA 1
ATOM 2936 C C . PHE A 1 364 ? 29.960 2.460 -17.144 1.00 0.00 387 PHE A C 1
ATOM 2937 O O . PHE A 1 364 ? 30.052 3.597 -17.529 1.00 0.00 387 PHE A O 1
ATOM 2945 N N . GLN A 1 365 ? 29.679 2.135 -15.897 1.00 0.00 388 GLN A N 1
ATOM 2946 C CA . GLN A 1 365 ? 29.384 3.009 -14.812 1.00 0.00 388 GLN A CA 1
ATOM 2947 C C . GLN A 1 365 ? 30.558 3.867 -14.642 1.00 0.00 388 GLN A C 1
ATOM 2948 O O . GLN A 1 365 ? 30.484 5.083 -14.500 1.00 0.00 388 GLN A O 1
ATOM 2954 N N . GLY A 1 366 ? 31.726 3.268 -14.779 1.00 0.00 389 GLY A N 1
ATOM 2955 C CA . GLY A 1 366 ? 32.891 4.052 -14.768 1.00 0.00 389 GLY A CA 1
ATOM 2956 C C . GLY A 1 366 ? 32.830 4.841 -15.999 1.00 0.00 389 GLY A C 1
ATOM 2957 O O . GLY A 1 366 ? 33.087 6.030 -16.008 1.00 0.00 389 GLY A O 1
ATOM 2958 N N . LEU A 1 367 ? 32.652 4.126 -17.078 1.00 0.00 390 LEU A N 1
ATOM 2959 C CA . LEU A 1 367 ? 33.082 4.514 -18.334 1.00 0.00 390 LEU A CA 1
ATOM 2960 C C . LEU A 1 367 ? 32.319 5.583 -18.872 1.00 0.00 390 LEU A C 1
ATOM 2961 O O . LEU A 1 367 ? 32.979 6.556 -19.164 1.00 0.00 390 LEU A O 1
ATOM 2966 N N . MET A 1 368 ? 31.002 5.537 -19.002 1.00 0.00 391 MET A N 1
ATOM 2967 C CA . MET A 1 368 ? 30.276 6.461 -19.798 1.00 0.00 391 MET A CA 1
ATOM 2968 C C . MET A 1 368 ? 30.736 7.793 -19.505 1.00 0.00 391 MET A C 1
ATOM 2969 O O . MET A 1 368 ? 30.992 8.124 -18.371 1.00 0.00 391 MET A O 1
ATOM 2974 N N . ILE A 1 369 ? 31.116 8.461 -20.557 1.00 0.00 392 ILE A N 1
ATOM 2975 C CA . ILE A 1 369 ? 31.841 9.665 -20.476 1.00 0.00 392 ILE A CA 1
ATOM 2976 C C . ILE A 1 369 ? 31.164 10.676 -19.638 1.00 0.00 392 ILE A C 1
ATOM 2977 O O . ILE A 1 369 ? 31.783 11.469 -18.986 1.00 0.00 392 ILE A O 1
ATOM 2982 N N . LEU A 1 370 ? 29.854 10.614 -19.489 1.00 0.00 393 LEU A N 1
ATOM 2983 C CA . LEU A 1 370 ? 29.119 11.636 -18.812 1.00 0.00 393 LEU A CA 1
ATOM 2984 C C . LEU A 1 370 ? 29.481 11.432 -17.416 1.00 0.00 393 LEU A C 1
ATOM 2985 O O . LEU A 1 370 ? 29.951 12.325 -16.744 1.00 0.00 393 LEU A O 1
ATOM 2990 N N . GLY A 1 371 ? 29.446 10.139 -17.074 1.00 0.00 394 GLY A N 1
ATOM 2991 C CA . GLY A 1 371 ? 29.704 9.586 -15.806 1.00 0.00 394 GLY A CA 1
ATOM 2992 C C . GLY A 1 371 ? 31.094 9.211 -15.867 1.00 0.00 394 GLY A C 1
ATOM 2993 O O . GLY A 1 371 ? 31.447 8.047 -15.750 1.00 0.00 394 GLY A O 1
ATOM 2994 N N . THR A 1 372 ? 31.842 10.282 -16.062 1.00 0.00 395 THR A N 1
ATOM 2995 C CA . THR A 1 372 ? 33.195 10.487 -16.317 1.00 0.00 395 THR A CA 1
ATOM 2996 C C . THR A 1 372 ? 33.118 11.918 -16.665 1.00 0.00 395 THR A C 1
ATOM 2997 O O . THR A 1 372 ? 32.365 12.598 -16.008 1.00 0.00 395 THR A O 1
ATOM 3001 N N . MET A 1 373 ? 33.863 12.485 -17.658 1.00 0.00 396 MET A N 1
ATOM 3002 C CA . MET A 1 373 ? 33.898 13.922 -17.842 1.00 0.00 396 MET A CA 1
ATOM 3003 C C . MET A 1 373 ? 32.538 14.544 -18.049 1.00 0.00 396 MET A C 1
ATOM 3004 O O . MET A 1 373 ? 31.542 14.029 -18.562 1.00 0.00 396 MET A O 1
ATOM 3009 N N . THR A 1 374 ? 32.543 15.662 -17.328 1.00 0.00 397 THR A N 1
ATOM 3010 C CA . THR A 1 374 ? 31.496 16.542 -16.969 1.00 0.00 397 THR A CA 1
ATOM 3011 C C . THR A 1 374 ? 30.970 17.218 -18.175 1.00 0.00 397 THR A C 1
ATOM 3012 O O . THR A 1 374 ? 29.830 17.655 -18.194 1.00 0.00 397 THR A O 1
ATOM 3016 N N . ARG A 1 375 ? 31.921 17.579 -19.064 1.00 0.00 398 ARG A N 1
ATOM 3017 C CA . ARG A 1 375 ? 31.697 18.548 -20.085 1.00 0.00 398 ARG A CA 1
ATOM 3018 C C . ARG A 1 375 ? 30.598 18.069 -20.997 1.00 0.00 398 ARG A C 1
ATOM 3019 O O . ARG A 1 375 ? 29.663 18.819 -21.199 1.00 0.00 398 ARG A O 1
ATOM 3027 N N . PRO A 1 376 ? 30.464 16.865 -21.440 1.00 0.00 399 PRO A N 1
ATOM 3028 C CA . PRO A 1 376 ? 29.182 16.449 -21.963 1.00 0.00 399 PRO A CA 1
ATOM 3029 C C . PRO A 1 376 ? 28.151 16.111 -20.909 1.00 0.00 399 PRO A C 1
ATOM 3030 O O . PRO A 1 376 ? 26.955 16.182 -21.169 1.00 0.00 399 PRO A O 1
ATOM 3034 N N . LEU A 1 377 ? 28.534 15.758 -19.678 1.00 0.00 400 LEU A N 1
ATOM 3035 C CA . LEU A 1 377 ? 27.580 15.338 -18.687 1.00 0.00 400 LEU A CA 1
ATOM 3036 C C . LEU A 1 377 ? 26.763 16.438 -18.285 1.00 0.00 400 LEU A C 1
ATOM 3037 O O . LEU A 1 377 ? 25.690 16.302 -17.782 1.00 0.00 400 LEU A O 1
ATOM 3042 N N . LEU A 1 378 ? 27.228 17.573 -18.663 1.00 0.00 401 LEU A N 1
ATOM 3043 C CA . LEU A 1 378 ? 26.864 18.840 -18.367 1.00 0.00 401 LEU A CA 1
ATOM 3044 C C . LEU A 1 378 ? 25.476 18.999 -18.474 1.00 0.00 401 LEU A C 1
ATOM 3045 O O . LEU A 1 378 ? 24.859 19.525 -17.599 1.00 0.00 401 LEU A O 1
ATOM 3050 N N . VAL A 1 379 ? 24.939 18.517 -19.581 1.00 0.00 402 VAL A N 1
ATOM 3051 C CA . VAL A 1 379 ? 23.587 18.713 -19.861 1.00 0.00 402 VAL A CA 1
ATOM 3052 C C . VAL A 1 379 ? 22.812 18.090 -18.817 1.00 0.00 402 VAL A C 1
ATOM 3053 O O . VAL A 1 379 ? 21.890 18.654 -18.286 1.00 0.00 402 VAL A O 1
ATOM 3057 N N . CYS A 1 380 ? 23.191 16.881 -18.492 1.00 0.00 403 CYS A N 1
ATOM 3058 C CA . CYS A 1 380 ? 22.549 16.060 -17.557 1.00 0.00 403 CYS A CA 1
ATOM 3059 C C . CYS A 1 380 ? 22.708 16.675 -16.278 1.00 0.00 403 CYS A C 1
ATOM 3060 O O . CYS A 1 380 ? 21.750 16.810 -15.539 1.00 0.00 403 CYS A O 1
ATOM 3063 N N . LEU A 1 381 ? 23.902 17.173 -15.999 1.00 0.00 404 LEU A N 1
ATOM 3064 C CA . LEU A 1 381 ? 24.101 17.744 -14.752 1.00 0.00 404 LEU A CA 1
ATOM 3065 C C . LEU A 1 381 ? 23.289 18.936 -14.637 1.00 0.00 404 LEU A C 1
ATOM 3066 O O . LEU A 1 381 ? 22.753 19.258 -13.606 1.00 0.00 404 LEU A O 1
ATOM 3071 N N . GLY A 1 382 ? 23.148 19.676 -15.707 1.00 0.00 405 GLY A N 1
ATOM 3072 C CA . GLY A 1 382 ? 22.348 20.814 -15.554 1.00 0.00 405 GLY A CA 1
ATOM 3073 C C . GLY A 1 382 ? 20.910 20.545 -15.363 1.00 0.00 405 GLY A C 1
ATOM 3074 O O . GLY A 1 382 ? 20.202 21.293 -14.704 1.00 0.00 405 GLY A O 1
ATOM 3075 N N . GLU A 1 383 ? 20.441 19.552 -16.125 1.00 0.00 406 GLU A N 1
ATOM 3076 C CA . GLU A 1 383 ? 19.027 19.348 -16.301 1.00 0.00 406 GLU A CA 1
ATOM 3077 C C . GLU A 1 383 ? 18.211 18.876 -15.080 1.00 0.00 406 GLU A C 1
ATOM 3078 O O . GLU A 1 383 ? 17.006 19.133 -15.030 1.00 0.00 406 GLU A O 1
ATOM 3084 N N . ILE A 1 384 ? 18.782 18.080 -14.129 1.00 0.00 407 ILE A N 1
ATOM 3085 C CA . ILE A 1 384 ? 17.982 17.395 -13.116 1.00 0.00 407 ILE A CA 1
ATOM 3086 C C . ILE A 1 384 ? 17.851 18.127 -11.812 1.00 0.00 407 ILE A C 1
ATOM 3087 O O . ILE A 1 384 ? 18.772 18.780 -11.378 1.00 0.00 407 ILE A O 1
ATOM 3092 N N . PRO A 1 385 ? 16.770 18.067 -11.104 1.00 0.00 408 PRO A N 1
ATOM 3093 C CA . PRO A 1 385 ? 16.676 18.735 -9.866 1.00 0.00 408 PRO A CA 1
ATOM 3094 C C . PRO A 1 385 ? 17.229 17.929 -8.859 1.00 0.00 408 PRO A C 1
ATOM 3095 O O . PRO A 1 385 ? 17.092 16.722 -8.915 1.00 0.00 408 PRO A O 1
ATOM 3099 N N . GLN A 1 386 ? 17.701 18.613 -7.829 1.00 0.00 409 GLN A N 1
ATOM 3100 C CA . GLN A 1 386 ? 18.217 17.953 -6.700 1.00 0.00 409 GLN A CA 1
ATOM 3101 C C . GLN A 1 386 ? 17.080 17.192 -6.139 1.00 0.00 409 GLN A C 1
ATOM 3102 O O . GLN A 1 386 ? 17.160 16.040 -5.772 1.00 0.00 409 GLN A O 1
ATOM 3108 N N . ALA A 1 387 ? 15.927 17.821 -6.198 1.00 0.00 410 ALA A N 1
ATOM 3109 C CA . ALA A 1 387 ? 14.722 17.292 -5.682 1.00 0.00 410 ALA A CA 1
ATOM 3110 C C . ALA A 1 387 ? 14.353 15.991 -6.268 1.00 0.00 410 ALA A C 1
ATOM 3111 O O . ALA A 1 387 ? 13.824 15.115 -5.596 1.00 0.00 410 ALA A O 1
ATOM 3113 N N . VAL A 1 388 ? 14.601 15.810 -7.577 1.00 0.00 411 VAL A N 1
ATOM 3114 C CA . VAL A 1 388 ? 14.224 14.587 -8.211 1.00 0.00 411 VAL A CA 1
ATOM 3115 C C . VAL A 1 388 ? 14.959 13.552 -7.532 1.00 0.00 411 VAL A C 1
ATOM 3116 O O . VAL A 1 388 ? 14.409 12.530 -7.180 1.00 0.00 411 VAL A O 1
ATOM 3120 N N . LEU A 1 389 ? 16.221 13.828 -7.279 1.00 0.00 412 LEU A N 1
ATOM 3121 C CA . LEU A 1 389 ? 17.038 12.871 -6.659 1.00 0.00 412 LEU A CA 1
ATOM 3122 C C . LEU A 1 389 ? 16.625 12.587 -5.305 1.00 0.00 412 LEU A C 1
ATOM 3123 O O . LEU A 1 389 ? 16.828 11.544 -4.731 1.00 0.00 412 LEU A O 1
ATOM 3128 N N . SER A 1 390 ? 16.062 13.574 -4.698 1.00 0.00 413 SER A N 1
ATOM 3129 C CA . SER A 1 390 ? 15.620 13.402 -3.388 1.00 0.00 413 SER A CA 1
ATOM 3130 C C . SER A 1 390 ? 14.528 12.459 -3.352 1.00 0.00 413 SER A C 1
ATOM 3131 O O . SER A 1 390 ? 14.432 11.631 -2.476 1.00 0.00 413 SER A O 1
ATOM 3134 N N . GLY A 1 391 ? 13.688 12.517 -4.380 1.00 0.00 414 GLY A N 1
ATOM 3135 C CA . GLY A 1 391 ? 12.590 11.632 -4.537 1.00 0.00 414 GLY A CA 1
ATOM 3136 C C . GLY A 1 391 ? 13.176 10.319 -4.625 1.00 0.00 414 GLY A C 1
ATOM 3137 O O . GLY A 1 391 ? 12.743 9.373 -3.991 1.00 0.00 414 GLY A O 1
ATOM 3138 N N . LEU A 1 392 ? 14.271 10.267 -5.374 1.00 0.00 415 LEU A N 1
ATOM 3139 C CA . LEU A 1 392 ? 15.001 9.092 -5.561 1.00 0.00 415 LEU A CA 1
ATOM 3140 C C . LEU A 1 392 ? 15.479 8.638 -4.314 1.00 0.00 415 LEU A C 1
ATOM 3141 O O . LEU A 1 392 ? 15.497 7.448 -4.143 1.00 0.00 415 LEU A O 1
ATOM 3146 N N . PHE A 1 393 ? 15.882 9.515 -3.383 1.00 0.00 416 PHE A N 1
ATOM 3147 C CA . PHE A 1 393 ? 16.452 9.080 -2.174 1.00 0.00 416 PHE A CA 1
ATOM 3148 C C . PHE A 1 393 ? 15.480 8.179 -1.647 1.00 0.00 416 PHE A C 1
ATOM 3149 O O . PHE A 1 393 ? 15.730 7.026 -1.386 1.00 0.00 416 PHE A O 1
ATOM 3157 N N . PHE A 1 394 ? 14.308 8.690 -1.649 1.00 0.00 417 PHE A N 1
ATOM 3158 C CA . PHE A 1 394 ? 13.273 7.928 -1.198 1.00 0.00 417 PHE A CA 1
ATOM 3159 C C . PHE A 1 394 ? 12.911 6.685 -1.878 1.00 0.00 417 PHE A C 1
ATOM 3160 O O . PHE A 1 394 ? 12.699 5.697 -1.197 1.00 0.00 417 PHE A O 1
ATOM 3168 N N . ILE A 1 395 ? 12.776 6.612 -3.205 1.00 0.00 418 ILE A N 1
ATOM 3169 C CA . ILE A 1 395 ? 12.257 5.337 -3.683 1.00 0.00 418 ILE A CA 1
ATOM 3170 C C . ILE A 1 395 ? 13.168 4.243 -3.422 1.00 0.00 418 ILE A C 1
ATOM 3171 O O . ILE A 1 395 ? 12.841 3.158 -2.974 1.00 0.00 418 ILE A O 1
ATOM 3176 N N . MET A 1 396 ? 14.393 4.612 -3.640 1.00 0.00 419 MET A N 1
ATOM 3177 C CA . MET A 1 396 ? 15.543 3.843 -3.472 1.00 0.00 419 MET A CA 1
ATOM 3178 C C . MET A 1 396 ? 15.585 3.412 -2.083 1.00 0.00 419 MET A C 1
ATOM 3179 O O . MET A 1 396 ? 15.901 2.274 -1.780 1.00 0.00 419 MET A O 1
ATOM 3184 N N . GLY A 1 397 ? 15.180 4.305 -1.201 1.00 0.00 420 GLY A N 1
ATOM 3185 C CA . GLY A 1 397 ? 15.135 3.973 0.168 1.00 0.00 420 GLY A CA 1
ATOM 3186 C C . GLY A 1 397 ? 14.189 2.862 0.555 1.00 0.00 420 GLY A C 1
ATOM 3187 O O . GLY A 1 397 ? 14.466 2.182 1.537 1.00 0.00 420 GLY A O 1
ATOM 3188 N N . ILE A 1 398 ? 12.946 2.820 0.024 1.00 0.00 421 ILE A N 1
ATOM 3189 C CA . ILE A 1 398 ? 11.975 1.984 0.717 1.00 0.00 421 ILE A CA 1
ATOM 3190 C C . ILE A 1 398 ? 12.330 0.596 0.689 1.00 0.00 421 ILE A C 1
ATOM 3191 O O . ILE A 1 398 ? 12.469 0.005 1.718 1.00 0.00 421 ILE A O 1
ATOM 3196 N N . ASN A 1 399 ? 12.737 0.175 -0.474 1.00 0.00 422 ASN A N 1
ATOM 3197 C CA . ASN A 1 399 ? 13.505 -0.933 -0.877 1.00 0.00 422 ASN A CA 1
ATOM 3198 C C . ASN A 1 399 ? 14.475 -1.137 0.137 1.00 0.00 422 ASN A C 1
ATOM 3199 O O . ASN A 1 399 ? 15.029 -0.159 0.588 1.00 0.00 422 ASN A O 1
ATOM 3204 N N . GLY A 1 400 ? 14.736 -2.328 0.580 1.00 0.00 423 GLY A N 1
ATOM 3205 C CA . GLY A 1 400 ? 15.779 -2.349 1.535 1.00 0.00 423 GLY A CA 1
ATOM 3206 C C . GLY A 1 400 ? 15.327 -1.998 2.888 1.00 0.00 423 GLY A C 1
ATOM 3207 O O . GLY A 1 400 ? 16.056 -2.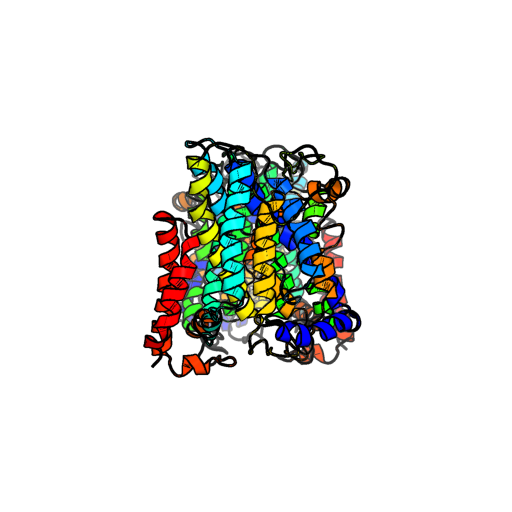172 3.838 1.00 0.00 423 GLY A O 1
ATOM 3208 N N . LEU A 1 401 ? 14.027 -1.926 3.041 1.00 0.00 424 LEU A N 1
ATOM 3209 C CA . LEU A 1 401 ? 13.510 -2.200 4.336 1.00 0.00 424 LEU A CA 1
ATOM 3210 C C . LEU A 1 401 ? 13.446 -3.714 4.382 1.00 0.00 424 LEU A C 1
ATOM 3211 O O . LEU A 1 401 ? 12.973 -4.323 5.328 1.00 0.00 424 LEU A O 1
ATOM 3216 N N . MET A 1 402 ? 13.579 -4.238 3.173 1.00 0.00 425 MET A N 1
ATOM 3217 C CA . MET A 1 402 ? 13.059 -5.450 2.760 1.00 0.00 425 MET A CA 1
ATOM 3218 C C . MET A 1 402 ? 13.814 -6.713 2.942 1.00 0.00 425 MET A C 1
ATOM 3219 O O . MET A 1 402 ? 13.252 -7.765 2.682 1.00 0.00 425 MET A O 1
ATOM 3224 N N . THR A 1 403 ? 14.968 -6.735 3.588 1.00 0.00 426 THR A N 1
ATOM 3225 C CA . THR A 1 403 ? 15.621 -8.013 3.788 1.00 0.00 426 THR A CA 1
ATOM 3226 C C . THR A 1 403 ? 16.170 -7.757 5.095 1.00 0.00 426 THR A C 1
ATOM 3227 O O . THR A 1 403 ? 17.318 -7.975 5.438 1.00 0.00 426 THR A O 1
ATOM 3231 N N . ASN A 1 404 ? 15.268 -7.293 5.923 1.00 0.00 427 ASN A N 1
ATOM 3232 C CA . ASN A 1 404 ? 15.597 -6.971 7.219 1.00 0.00 427 ASN A CA 1
ATOM 3233 C C . ASN A 1 404 ? 14.481 -7.742 7.582 1.00 0.00 427 ASN A C 1
ATOM 3234 O O . ASN A 1 404 ? 13.338 -7.395 7.554 1.00 0.00 427 ASN A O 1
ATOM 3239 N N . VAL A 1 405 ? 14.842 -8.995 7.641 1.00 0.00 428 VAL A N 1
ATOM 3240 C CA . VAL A 1 405 ? 14.003 -10.096 7.651 1.00 0.00 428 VAL A CA 1
ATOM 3241 C C . VAL A 1 405 ? 13.280 -10.043 8.835 1.00 0.00 428 VAL A C 1
ATOM 3242 O O . VAL A 1 405 ? 12.131 -10.304 8.884 1.00 0.00 428 VAL A O 1
ATOM 3246 N N . ILE A 1 406 ? 13.957 -9.493 9.766 1.00 0.00 429 ILE A N 1
ATOM 3247 C CA . ILE A 1 406 ? 13.639 -9.155 11.037 1.00 0.00 429 ILE A CA 1
ATOM 3248 C C . ILE A 1 406 ? 12.525 -8.275 10.946 1.00 0.00 429 ILE A C 1
ATOM 3249 O O . ILE A 1 406 ? 11.617 -8.388 11.699 1.00 0.00 429 ILE A O 1
ATOM 3254 N N . ILE A 1 407 ? 12.499 -7.358 10.023 1.00 0.00 430 ILE A N 1
ATOM 3255 C CA . ILE A 1 407 ? 11.442 -6.461 9.907 1.00 0.00 430 ILE A CA 1
ATOM 3256 C C . ILE A 1 407 ? 10.323 -7.175 9.607 1.00 0.00 430 ILE A C 1
ATOM 3257 O O . ILE A 1 407 ? 9.293 -7.056 10.169 1.00 0.00 430 ILE A O 1
ATOM 3262 N N . HIS A 1 408 ? 10.515 -8.085 8.765 1.00 0.00 431 HIS A N 1
ATOM 3263 C CA . HIS A 1 408 ? 9.525 -8.943 8.374 1.00 0.00 431 HIS A CA 1
ATOM 3264 C C . HIS A 1 408 ? 9.135 -9.654 9.524 1.00 0.00 431 HIS A C 1
ATOM 3265 O O . HIS A 1 408 ? 8.010 -9.870 9.815 1.00 0.00 431 HIS A O 1
ATOM 3272 N N . ARG A 1 409 ? 10.088 -10.021 10.308 1.00 0.00 432 ARG A N 1
ATOM 3273 C CA . ARG A 1 409 ? 9.874 -10.769 11.437 1.00 0.00 432 ARG A CA 1
ATOM 3274 C C . ARG A 1 409 ? 9.019 -9.869 12.338 1.00 0.00 432 ARG A C 1
ATOM 3275 O O . ARG A 1 409 ? 8.068 -10.328 12.922 1.00 0.00 432 ARG A O 1
ATOM 3283 N N . ILE A 1 410 ? 9.120 -8.550 12.336 1.00 0.00 433 ILE A N 1
ATOM 3284 C CA . ILE A 1 410 ? 8.210 -7.627 12.953 1.00 0.00 433 ILE A CA 1
ATOM 3285 C C . ILE A 1 410 ? 6.877 -7.737 12.489 1.00 0.00 433 ILE A C 1
ATOM 3286 O O . ILE A 1 410 ? 5.883 -7.596 13.187 1.00 0.00 433 ILE A O 1
ATOM 3291 N N . VAL A 1 411 ? 6.808 -7.900 11.199 1.00 0.00 434 VAL A N 1
ATOM 3292 C CA . VAL A 1 411 ? 5.626 -7.849 10.459 1.00 0.00 434 VAL A CA 1
ATOM 3293 C C . VAL A 1 411 ? 4.806 -8.854 10.995 1.00 0.00 434 VAL A C 1
ATOM 3294 O O . VAL A 1 411 ? 3.615 -8.702 11.083 1.00 0.00 434 VAL A O 1
ATOM 3298 N N . PHE A 1 412 ? 5.451 -9.912 11.386 1.00 0.00 435 PHE A N 1
ATOM 3299 C CA . PHE A 1 412 ? 4.817 -11.042 11.849 1.00 0.00 435 PHE A CA 1
ATOM 3300 C C . PHE A 1 412 ? 3.974 -10.769 12.961 1.00 0.00 435 PHE A C 1
ATOM 3301 O O . PHE A 1 412 ? 2.904 -11.338 12.959 1.00 0.00 435 PHE A O 1
ATOM 3309 N N . LEU A 1 413 ? 4.297 -9.801 13.835 1.00 0.00 436 LEU A N 1
ATOM 3310 C CA . LEU A 1 413 ? 3.302 -9.455 14.812 1.00 0.00 436 LEU A CA 1
ATOM 3311 C C . LEU A 1 413 ? 2.060 -8.981 14.194 1.00 0.00 436 LEU A C 1
ATOM 3312 O O . LEU A 1 413 ? 0.962 -9.418 14.486 1.00 0.00 436 LEU A O 1
ATOM 3317 N N . PHE A 1 414 ? 2.188 -8.062 13.289 1.00 0.00 437 PHE A N 1
ATOM 3318 C CA . PHE A 1 414 ? 1.024 -7.512 12.705 1.00 0.00 437 PHE A CA 1
ATOM 3319 C C . PHE A 1 414 ? 0.255 -8.400 11.837 1.00 0.00 437 PHE A C 1
ATOM 3320 O O . PHE A 1 414 ? -0.970 -8.414 11.897 1.00 0.00 437 PHE A O 1
ATOM 3328 N N . SER A 1 415 ? 0.968 -9.229 11.059 1.00 0.00 438 SER A N 1
ATOM 3329 C CA . SER A 1 415 ? 0.397 -10.163 10.135 1.00 0.00 438 SER A CA 1
ATOM 3330 C C . SER A 1 415 ? -0.096 -11.289 10.932 1.00 0.00 438 SER A C 1
ATOM 3331 O O . SER A 1 415 ? 0.110 -11.283 12.136 1.00 0.00 438 SER A O 1
ATOM 3334 N N . ASP A 1 416 ? -0.979 -12.095 10.316 1.00 0.00 439 ASP A N 1
ATOM 3335 C CA . ASP A 1 416 ? -1.777 -13.019 11.069 1.00 0.00 439 ASP A CA 1
ATOM 3336 C C . ASP A 1 416 ? -1.423 -14.375 10.603 1.00 0.00 439 ASP A C 1
ATOM 3337 O O . ASP A 1 416 ? -0.830 -14.514 9.549 1.00 0.00 439 ASP A O 1
ATOM 3342 N N . PRO A 1 417 ? -1.461 -15.299 11.540 1.00 0.00 440 PRO A N 1
ATOM 3343 C CA . PRO A 1 417 ? -0.804 -16.566 11.433 1.00 0.00 440 PRO A CA 1
ATOM 3344 C C . PRO A 1 417 ? -1.438 -17.339 10.419 1.00 0.00 440 PRO A C 1
ATOM 3345 O O . PRO A 1 417 ? -0.778 -18.170 9.818 1.00 0.00 440 PRO A O 1
ATOM 3349 N N . LYS A 1 418 ? -2.745 -17.105 10.276 1.00 0.00 441 LYS A N 1
ATOM 3350 C CA . LYS A 1 418 ? -3.579 -17.817 9.413 1.00 0.00 441 LYS A CA 1
ATOM 3351 C C . LYS A 1 418 ? -3.451 -17.187 8.086 1.00 0.00 441 LYS A C 1
ATOM 3352 O O . LYS A 1 418 ? -4.293 -17.336 7.215 1.00 0.00 441 LYS A O 1
ATOM 3358 N N . ARG A 1 419 ? -2.309 -16.526 7.878 1.00 0.00 442 ARG A N 1
ATOM 3359 C CA . ARG A 1 419 ? -1.932 -15.935 6.672 1.00 0.00 442 ARG A CA 1
ATOM 3360 C C . ARG A 1 419 ? -0.454 -16.079 6.619 1.00 0.00 442 ARG A C 1
ATOM 3361 O O . ARG A 1 419 ? 0.138 -15.852 5.576 1.00 0.00 442 ARG A O 1
ATOM 3369 N N . ARG A 1 420 ? 0.204 -16.328 7.757 1.00 0.00 443 ARG A N 1
ATOM 3370 C CA . ARG A 1 420 ? 1.630 -16.295 7.827 1.00 0.00 443 ARG A CA 1
ATOM 3371 C C . ARG A 1 420 ? 2.198 -17.608 7.541 1.00 0.00 443 ARG A C 1
ATOM 3372 O O . ARG A 1 420 ? 1.587 -18.546 8.024 1.00 0.00 443 ARG A O 1
ATOM 3380 N N . ASP A 1 421 ? 3.262 -17.713 6.679 1.00 0.00 444 ASP A N 1
ATOM 3381 C CA . ASP A 1 421 ? 3.734 -19.023 6.270 1.00 0.00 444 ASP A CA 1
ATOM 3382 C C . ASP A 1 421 ? 4.878 -19.187 5.287 1.00 0.00 444 ASP A C 1
ATOM 3383 O O . ASP A 1 421 ? 5.192 -20.333 5.013 1.00 0.00 444 ASP A O 1
ATOM 3388 N N . ASN A 1 422 ? 5.407 -18.177 4.571 1.00 0.00 445 ASN A N 1
ATOM 3389 C CA . ASN A 1 422 ? 6.264 -18.520 3.427 1.00 0.00 445 ASN A CA 1
ATOM 3390 C C . ASN A 1 422 ? 7.482 -19.264 3.693 1.00 0.00 445 ASN A C 1
ATOM 3391 O O . ASN A 1 422 ? 7.747 -20.300 3.113 1.00 0.00 445 ASN A O 1
ATOM 3396 N N . ASN A 1 423 ? 8.235 -18.725 4.601 1.00 0.00 446 ASN A N 1
ATOM 3397 C CA . ASN A 1 423 ? 9.482 -19.231 5.033 1.00 0.00 446 ASN A CA 1
ATOM 3398 C C . ASN A 1 423 ? 9.453 -18.767 6.427 1.00 0.00 446 ASN A C 1
ATOM 3399 O O . ASN A 1 423 ? 10.467 -18.643 7.107 1.00 0.00 446 ASN A O 1
ATOM 3404 N N . SER A 1 424 ? 8.218 -18.449 6.864 1.00 0.00 447 SER A N 1
ATOM 3405 C CA . SER A 1 424 ? 7.898 -17.839 8.069 1.00 0.00 447 SER A CA 1
ATOM 3406 C C . SER A 1 424 ? 8.348 -18.660 9.161 1.00 0.00 447 SER A C 1
ATOM 3407 O O . SER A 1 424 ? 8.823 -18.020 10.051 1.00 0.00 447 SER A O 1
ATOM 3410 N N . PRO A 1 425 ? 8.326 -19.931 9.208 1.00 0.00 448 PRO A N 1
ATOM 3411 C CA . PRO A 1 425 ? 8.739 -20.662 10.353 1.00 0.00 448 PRO A CA 1
ATOM 3412 C C . PRO A 1 425 ? 10.101 -20.443 10.818 1.00 0.00 448 PRO A C 1
ATOM 3413 O O . PRO A 1 425 ? 10.212 -20.586 12.027 1.00 0.00 448 PRO A O 1
ATOM 3417 N N . LEU A 1 426 ? 11.138 -20.080 9.968 1.00 0.00 449 LEU A N 1
ATOM 3418 C CA . LEU A 1 426 ? 12.563 -19.927 10.357 1.00 0.00 449 LEU A CA 1
ATOM 3419 C C . LEU A 1 426 ? 12.393 -18.973 11.410 1.00 0.00 449 LEU A C 1
ATOM 3420 O O . LEU A 1 426 ? 12.683 -19.290 12.549 1.00 0.00 449 LEU A O 1
ATOM 3425 N N . ALA A 1 427 ? 11.701 -17.897 11.096 1.00 0.00 450 ALA A N 1
ATOM 3426 C CA . ALA A 1 427 ? 11.272 -17.069 12.166 1.00 0.00 450 ALA A CA 1
ATOM 3427 C C . ALA A 1 427 ? 10.154 -17.506 13.120 1.00 0.00 450 ALA A C 1
ATOM 3428 O O . ALA A 1 427 ? 10.144 -17.160 14.292 1.00 0.00 450 ALA A O 1
ATOM 3430 N N . LYS A 1 428 ? 9.075 -18.051 12.595 1.00 0.00 451 LYS A N 1
ATOM 3431 C CA . LYS A 1 428 ? 7.792 -18.065 13.189 1.00 0.00 451 LYS A CA 1
ATOM 3432 C C . LYS A 1 428 ? 7.808 -18.759 14.419 1.00 0.00 451 LYS A C 1
ATOM 3433 O O . LYS A 1 428 ? 7.090 -18.458 15.352 1.00 0.00 451 LYS A O 1
ATOM 3439 N N . ILE A 1 429 ? 8.498 -19.861 14.345 1.00 0.00 452 ILE A N 1
ATOM 3440 C CA . ILE A 1 429 ? 8.376 -20.819 15.332 1.00 0.00 452 ILE A CA 1
ATOM 3441 C C . ILE A 1 429 ? 8.826 -20.371 16.681 1.00 0.00 452 ILE A C 1
ATOM 3442 O O . ILE A 1 429 ? 8.134 -20.670 17.637 1.00 0.00 452 ILE A O 1
ATOM 3447 N N . SER A 1 430 ? 9.888 -19.606 16.869 1.00 0.00 453 SER A N 1
ATOM 3448 C CA . SER A 1 430 ? 10.197 -19.213 18.214 1.00 0.00 453 SER A CA 1
ATOM 3449 C C . SER A 1 430 ? 9.775 -17.817 18.318 1.00 0.00 453 SER A C 1
ATOM 3450 O O . SER A 1 430 ? 10.496 -16.880 18.093 1.00 0.00 453 SER A O 1
ATOM 3453 N N . LYS A 1 431 ? 8.475 -17.726 18.311 1.00 0.00 454 LYS A N 1
ATOM 3454 C CA . LYS A 1 431 ? 7.754 -16.587 17.960 1.00 0.00 454 LYS A CA 1
ATOM 3455 C C . LYS A 1 431 ? 7.928 -15.386 18.749 1.00 0.00 454 LYS A C 1
ATOM 3456 O O . LYS A 1 431 ? 7.885 -14.271 18.296 1.00 0.00 454 LYS A O 1
ATOM 3462 N N . ARG A 1 432 ? 7.794 -15.577 19.990 1.00 0.00 455 ARG A N 1
ATOM 3463 C CA . ARG A 1 432 ? 7.718 -14.552 20.927 1.00 0.00 455 ARG A CA 1
ATOM 3464 C C . ARG A 1 432 ? 9.060 -14.099 21.171 1.00 0.00 455 ARG A C 1
ATOM 3465 O O . ARG A 1 432 ? 9.410 -12.941 21.199 1.00 0.00 455 ARG A O 1
ATOM 3473 N N . SER A 1 433 ? 9.919 -15.057 21.242 1.00 0.00 456 SER A N 1
ATOM 3474 C CA . SER A 1 433 ? 11.272 -14.888 21.524 1.00 0.00 456 SER A CA 1
ATOM 3475 C C . SER A 1 433 ? 11.898 -14.194 20.372 1.00 0.00 456 SER A C 1
ATOM 3476 O O . SER A 1 433 ? 12.950 -13.571 20.405 1.00 0.00 456 SER A O 1
ATOM 3479 N N . MET A 1 434 ? 11.251 -14.351 19.237 1.00 0.00 457 MET A N 1
ATOM 3480 C CA . MET A 1 434 ? 11.727 -13.881 17.992 1.00 0.00 457 MET A CA 1
ATOM 3481 C C . MET A 1 434 ? 11.978 -12.470 18.115 1.00 0.00 457 MET A C 1
ATOM 3482 O O . MET A 1 434 ? 12.947 -11.870 17.671 1.00 0.00 457 MET A O 1
ATOM 3487 N N . VAL A 1 435 ? 10.991 -11.896 18.753 1.00 0.00 458 VAL A N 1
ATOM 3488 C CA . VAL A 1 435 ? 10.827 -10.534 18.815 1.00 0.00 458 VAL A CA 1
ATOM 3489 C C . VAL A 1 435 ? 11.985 -10.017 19.418 1.00 0.00 458 VAL A C 1
ATOM 3490 O O . VAL A 1 435 ? 12.554 -9.058 19.002 1.00 0.00 458 VAL A O 1
ATOM 3494 N N . ILE A 1 436 ? 12.362 -10.698 20.426 1.00 0.00 459 ILE A N 1
ATOM 3495 C CA . ILE A 1 436 ? 13.386 -10.301 21.243 1.00 0.00 459 ILE A CA 1
ATOM 3496 C C . ILE A 1 436 ? 14.583 -10.218 20.521 1.00 0.00 459 ILE A C 1
ATOM 3497 O O . ILE A 1 436 ? 15.363 -9.315 20.656 1.00 0.00 459 ILE A O 1
ATOM 3502 N N . PHE A 1 437 ? 14.762 -11.164 19.675 1.00 0.00 460 PHE A N 1
ATOM 3503 C CA . PHE A 1 437 ? 15.948 -11.152 18.938 1.00 0.00 460 PHE A CA 1
ATOM 3504 C C . PHE A 1 437 ? 16.093 -10.024 18.189 1.00 0.00 460 PHE A C 1
ATOM 3505 O O . PHE A 1 437 ? 17.073 -9.337 18.242 1.00 0.00 460 PHE A O 1
ATOM 3513 N N . LEU A 1 438 ? 15.011 -9.761 17.566 1.00 0.00 461 LEU A N 1
ATOM 3514 C CA . LEU A 1 438 ? 14.890 -8.639 16.797 1.00 0.00 461 LEU A CA 1
ATOM 3515 C C . LEU A 1 438 ? 15.043 -7.445 17.613 1.00 0.00 461 LEU A C 1
ATOM 3516 O O . LEU A 1 438 ? 15.512 -6.411 17.193 1.00 0.00 461 LEU A O 1
ATOM 3521 N N . CYS A 1 439 ? 14.603 -7.490 18.820 1.00 0.00 462 CYS A N 1
ATOM 3522 C CA . CYS A 1 439 ? 14.636 -6.338 19.598 1.00 0.00 462 CYS A CA 1
ATOM 3523 C C . CYS A 1 439 ? 15.920 -5.904 19.800 1.00 0.00 462 CYS A C 1
ATOM 3524 O O . CYS A 1 439 ? 16.194 -4.750 19.654 1.00 0.00 462 CYS A O 1
ATOM 3527 N N . PHE A 1 440 ? 16.756 -6.856 20.019 1.00 0.00 463 PHE A N 1
ATOM 3528 C CA . PHE A 1 440 ? 18.111 -6.591 20.147 1.00 0.00 463 PHE A CA 1
ATOM 3529 C C . PHE A 1 440 ? 18.606 -5.982 18.982 1.00 0.00 463 PHE A C 1
ATOM 3530 O O . PHE A 1 440 ? 19.402 -5.097 18.998 1.00 0.00 463 PHE A O 1
ATOM 3538 N N . SER A 1 441 ? 18.214 -6.538 17.896 1.00 0.00 464 SER A N 1
ATOM 3539 C CA . SER A 1 441 ? 18.824 -6.202 16.695 1.00 0.00 464 SER A CA 1
ATOM 3540 C C . SER A 1 441 ? 18.615 -4.785 16.397 1.00 0.00 464 SER A C 1
ATOM 3541 O O . SER A 1 441 ? 19.487 -4.003 16.068 1.00 0.00 464 SER A O 1
ATOM 3544 N N . LEU A 1 442 ? 17.367 -4.402 16.616 1.00 0.00 465 LEU A N 1
ATOM 3545 C CA . LEU A 1 442 ? 16.946 -3.091 16.376 1.00 0.00 465 LEU A CA 1
ATOM 3546 C C . LEU A 1 442 ? 17.588 -2.303 17.324 1.00 0.00 465 LEU A C 1
ATOM 3547 O O . LEU A 1 442 ? 17.977 -1.215 17.044 1.00 0.00 465 LEU A O 1
ATOM 3552 N N . ALA A 1 443 ? 17.759 -2.880 18.479 1.00 0.00 466 ALA A N 1
ATOM 3553 C CA . ALA A 1 443 ? 18.361 -2.269 19.569 1.00 0.00 466 ALA A CA 1
ATOM 3554 C C . ALA A 1 443 ? 19.691 -1.901 19.219 1.00 0.00 466 ALA A C 1
ATOM 3555 O O . ALA A 1 443 ? 20.144 -0.845 19.570 1.00 0.00 466 ALA A O 1
ATOM 3557 N N . GLY A 1 444 ? 20.385 -2.732 18.483 1.00 0.00 467 GLY A N 1
ATOM 3558 C CA . GLY A 1 444 ? 21.680 -2.378 18.116 1.00 0.00 467 GLY A CA 1
ATOM 3559 C C . GLY A 1 444 ? 21.555 -1.206 17.254 1.00 0.00 467 GLY A C 1
ATOM 3560 O O . GLY A 1 444 ? 22.328 -0.278 17.400 1.00 0.00 467 GLY A O 1
ATOM 3561 N N . PHE A 1 445 ? 20.545 -1.202 16.352 1.00 0.00 468 PHE A N 1
ATOM 3562 C CA . PHE A 1 445 ? 20.389 -0.148 15.416 1.00 0.00 468 PHE A CA 1
ATOM 3563 C C . PHE A 1 445 ? 20.335 1.111 16.155 1.00 0.00 468 PHE A C 1
ATOM 3564 O O . PHE A 1 445 ? 20.923 2.114 15.829 1.00 0.00 468 PHE A O 1
ATOM 3572 N N . THR A 1 446 ? 19.584 1.064 17.178 1.00 0.00 469 THR A N 1
ATOM 3573 C CA . THR A 1 446 ? 19.353 2.150 17.981 1.00 0.00 469 THR A CA 1
ATOM 3574 C C . THR A 1 446 ? 20.536 2.601 18.669 1.00 0.00 469 THR A C 1
ATOM 3575 O O . THR A 1 446 ? 20.733 3.776 18.865 1.00 0.00 469 THR A O 1
ATOM 3579 N N . GLY A 1 447 ? 21.273 1.626 19.216 1.00 0.00 470 GLY A N 1
ATOM 3580 C CA . GLY A 1 447 ? 22.258 1.840 20.226 1.00 0.00 470 GLY A CA 1
ATOM 3581 C C . GLY A 1 447 ? 23.220 2.660 19.575 1.00 0.00 470 GLY A C 1
ATOM 3582 O O . GLY A 1 447 ? 23.527 3.754 19.982 1.00 0.00 470 GLY A O 1
ATOM 3583 N N . GLU A 1 448 ? 23.513 2.187 18.388 1.00 0.00 471 GLU A N 1
ATOM 3584 C CA . GLU A 1 448 ? 24.301 2.841 17.456 1.00 0.00 471 GLU A CA 1
ATOM 3585 C C . GLU A 1 448 ? 23.717 4.077 16.992 1.00 0.00 471 GLU A C 1
ATOM 3586 O O . GLU A 1 448 ? 24.429 5.018 16.750 1.00 0.00 471 GLU A O 1
ATOM 3592 N N . PHE A 1 449 ? 22.426 4.163 16.815 1.00 0.00 472 PHE A N 1
ATOM 3593 C CA . PHE A 1 449 ? 21.851 5.321 16.271 1.00 0.00 472 PHE A CA 1
ATOM 3594 C C . PHE A 1 449 ? 22.136 6.470 17.144 1.00 0.00 472 PHE A C 1
ATOM 3595 O O . PHE A 1 449 ? 22.432 7.573 16.722 1.00 0.00 472 PHE A O 1
ATOM 3603 N N . ALA A 1 450 ? 21.966 6.216 18.408 1.00 0.00 473 ALA A N 1
ATOM 3604 C CA . ALA A 1 450 ? 22.103 7.169 19.416 1.00 0.00 473 ALA A CA 1
ATOM 3605 C C . ALA A 1 450 ? 23.516 7.575 19.449 1.00 0.00 473 ALA A C 1
ATOM 3606 O O . ALA A 1 450 ? 23.878 8.739 19.544 1.00 0.00 473 ALA A O 1
ATOM 3608 N N . ILE A 1 451 ? 24.359 6.562 19.319 1.00 0.00 474 ILE A N 1
ATOM 3609 C CA . ILE A 1 451 ? 25.771 6.657 19.375 1.00 0.00 474 ILE A CA 1
ATOM 3610 C C . ILE A 1 451 ? 26.223 7.557 18.275 1.00 0.00 474 ILE A C 1
ATOM 3611 O O . ILE A 1 451 ? 27.192 8.280 18.444 1.00 0.00 474 ILE A O 1
ATOM 3616 N N . THR A 1 452 ? 25.611 7.467 17.089 1.00 0.00 475 THR A N 1
ATOM 3617 C CA . THR A 1 452 ? 26.054 8.046 15.849 1.00 0.00 475 THR A CA 1
ATOM 3618 C C . THR A 1 452 ? 26.141 9.496 15.978 1.00 0.00 475 THR A C 1
ATOM 3619 O O . THR A 1 452 ? 26.961 10.190 15.381 1.00 0.00 475 THR A O 1
ATOM 3623 N N . ASN A 1 453 ? 25.253 9.980 16.821 1.00 0.00 476 ASN A N 1
ATOM 3624 C CA . ASN A 1 453 ? 25.087 11.349 17.049 1.00 0.00 476 ASN A CA 1
ATOM 3625 C C . ASN A 1 453 ? 26.369 11.834 17.642 1.00 0.00 476 ASN A C 1
ATOM 3626 O O . ASN A 1 453 ? 26.954 12.761 17.104 1.00 0.00 476 ASN A O 1
ATOM 3631 N N . THR A 1 454 ? 27.003 10.983 18.473 1.00 0.00 477 THR A N 1
ATOM 3632 C CA . THR A 1 454 ? 28.363 11.216 18.808 1.00 0.00 477 THR A CA 1
ATOM 3633 C C . THR A 1 454 ? 29.125 10.801 17.611 1.00 0.00 477 THR A C 1
ATOM 3634 O O . THR A 1 454 ? 29.057 9.701 17.089 1.00 0.00 477 THR A O 1
ATOM 3638 N N . ILE A 1 455 ? 29.885 11.770 17.173 1.00 0.00 478 ILE A N 1
ATOM 3639 C CA . ILE A 1 455 ? 30.853 11.822 16.152 1.00 0.00 478 ILE A CA 1
ATOM 3640 C C . ILE A 1 455 ? 31.805 10.678 16.179 1.00 0.00 478 ILE A C 1
ATOM 3641 O O . ILE A 1 455 ? 31.829 9.910 17.126 1.00 0.00 478 ILE A O 1
ATOM 3646 N N . ALA A 1 456 ? 32.521 10.466 15.051 1.00 0.00 479 ALA A N 1
ATOM 3647 C CA . ALA A 1 456 ? 33.427 9.373 14.784 1.00 0.00 479 ALA A CA 1
ATOM 3648 C C . ALA A 1 456 ? 32.559 8.184 14.659 1.00 0.00 479 ALA A C 1
ATOM 3649 O O . ALA A 1 456 ? 33.000 7.061 14.860 1.00 0.00 479 ALA A O 1
ATOM 3651 N N . ALA A 1 457 ? 31.266 8.502 14.394 1.00 0.00 480 ALA A N 1
ATOM 3652 C CA . ALA A 1 457 ? 30.024 7.793 14.444 1.00 0.00 480 ALA A CA 1
ATOM 3653 C C . ALA A 1 457 ? 30.103 6.496 13.736 1.00 0.00 480 ALA A C 1
ATOM 3654 O O . ALA A 1 457 ? 29.519 5.466 14.040 1.00 0.00 480 ALA A O 1
ATOM 3656 N N . ILE A 1 458 ? 30.990 6.570 12.803 1.00 0.00 481 ILE A N 1
ATOM 3657 C CA . ILE A 1 458 ? 31.527 5.698 11.892 1.00 0.00 481 ILE 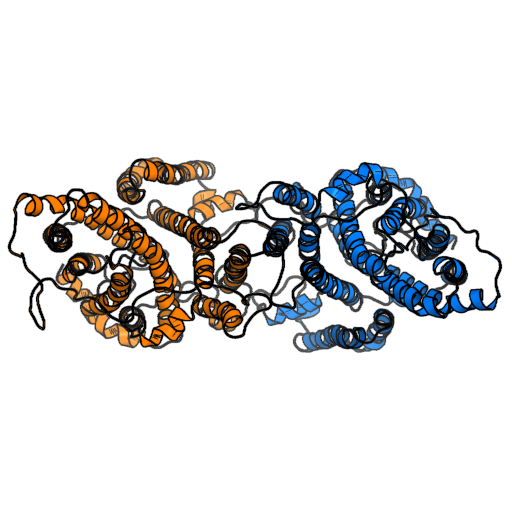A CA 1
ATOM 3658 C C . ILE A 1 458 ? 32.003 4.466 12.523 1.00 0.00 481 ILE A C 1
ATOM 3659 O O . ILE A 1 458 ? 31.999 3.467 11.858 1.00 0.00 481 ILE A O 1
ATOM 3664 N N . GLY A 1 459 ? 32.434 4.449 13.784 1.00 0.00 482 GLY A N 1
ATOM 3665 C CA . GLY A 1 459 ? 32.967 3.323 14.519 1.00 0.00 482 GLY A CA 1
ATOM 3666 C C . GLY A 1 459 ? 31.967 2.210 14.544 1.00 0.00 482 GLY A C 1
ATOM 3667 O O . GLY A 1 459 ? 32.295 1.043 14.700 1.00 0.00 482 GLY A O 1
ATOM 3668 N N . PHE A 1 460 ? 30.705 2.539 14.271 1.00 0.00 483 PHE A N 1
ATOM 3669 C CA . PHE A 1 460 ? 29.622 1.646 14.362 1.00 0.00 483 PHE A CA 1
ATOM 3670 C C . PHE A 1 460 ? 29.763 0.317 13.695 1.00 0.00 483 PHE A C 1
ATOM 3671 O O . PHE A 1 460 ? 29.303 -0.633 14.263 1.00 0.00 483 PHE A O 1
ATOM 3679 N N . PRO A 1 461 ? 30.252 0.063 12.560 1.00 0.00 484 PRO A N 1
ATOM 3680 C CA . PRO A 1 461 ? 30.253 -1.220 11.995 1.00 0.00 484 PRO A CA 1
ATOM 3681 C C . PRO A 1 461 ? 31.060 -2.132 12.779 1.00 0.00 484 PRO A C 1
ATOM 3682 O O . PRO A 1 461 ? 30.991 -3.326 12.663 1.00 0.00 484 PRO A O 1
ATOM 3686 N N . LEU A 1 462 ? 32.039 -1.579 13.434 1.00 0.00 485 LEU A N 1
ATOM 3687 C CA . LEU A 1 462 ? 32.968 -2.334 14.146 1.00 0.00 485 LEU A CA 1
ATOM 3688 C C . LEU A 1 462 ? 32.280 -2.872 15.222 1.00 0.00 485 LEU A C 1
ATOM 3689 O O . LEU A 1 462 ? 32.275 -3.998 15.593 1.00 0.00 485 LEU A O 1
ATOM 3694 N N . VAL A 1 463 ? 31.528 -2.004 15.713 1.00 0.00 486 VAL A N 1
ATOM 3695 C CA . VAL A 1 463 ? 30.699 -2.181 16.749 1.00 0.00 486 VAL A CA 1
ATOM 3696 C C . VAL A 1 463 ? 29.712 -3.175 16.304 1.00 0.00 486 VAL A C 1
ATOM 3697 O O . VAL A 1 463 ? 29.350 -4.122 16.952 1.00 0.00 486 VAL A O 1
ATOM 3701 N N . LEU A 1 464 ? 29.346 -3.083 15.064 1.00 0.00 487 LEU A N 1
ATOM 3702 C CA . LEU A 1 464 ? 28.496 -3.985 14.461 1.00 0.00 487 LEU A CA 1
ATOM 3703 C C . LEU A 1 464 ? 29.089 -5.267 14.491 1.00 0.00 487 LEU A C 1
ATOM 3704 O O . LEU A 1 464 ? 28.506 -6.301 14.654 1.00 0.00 487 LEU A O 1
ATOM 3709 N N . LEU A 1 465 ? 30.341 -5.276 14.270 1.00 0.00 488 LEU A N 1
ATOM 3710 C CA . LEU A 1 465 ? 31.024 -6.460 14.265 1.00 0.00 488 LEU A CA 1
ATOM 3711 C C . LEU A 1 465 ? 30.993 -6.990 15.572 1.00 0.00 488 LEU A C 1
ATOM 3712 O O . LEU A 1 465 ? 30.714 -8.147 15.755 1.00 0.00 488 LEU A O 1
ATOM 3717 N N . LEU A 1 466 ? 31.126 -6.154 16.553 1.00 0.00 489 LEU A N 1
ATOM 3718 C CA . LEU A 1 466 ? 31.107 -6.690 17.838 1.00 0.00 489 LEU A CA 1
ATOM 3719 C C . LEU A 1 466 ? 29.883 -7.366 18.116 1.00 0.00 489 LEU A C 1
ATOM 3720 O O . LEU A 1 466 ? 29.844 -8.400 18.712 1.00 0.00 489 LEU A O 1
ATOM 3725 N N . SER A 1 467 ? 28.846 -6.668 17.802 1.00 0.00 490 SER A N 1
ATOM 3726 C CA . SER A 1 467 ? 27.561 -6.974 18.264 1.00 0.00 490 SER A CA 1
ATOM 3727 C C . SER A 1 467 ? 27.232 -8.250 17.821 1.00 0.00 490 SER A C 1
ATOM 3728 O O . SER A 1 467 ? 26.953 -9.185 18.548 1.00 0.00 490 SER A O 1
ATOM 3731 N N . VAL A 1 468 ? 27.343 -8.339 16.548 1.00 0.00 491 VAL A N 1
ATOM 3732 C CA . VAL A 1 468 ? 26.962 -9.456 15.903 1.00 0.00 491 VAL A CA 1
ATOM 3733 C C . VAL A 1 468 ? 27.812 -10.497 16.386 1.00 0.00 491 VAL A C 1
ATOM 3734 O O . VAL A 1 468 ? 27.241 -11.475 16.798 1.00 0.00 491 VAL A O 1
ATOM 3738 N N . ILE A 1 469 ? 29.123 -10.361 16.490 1.00 0.00 492 ILE A N 1
ATOM 3739 C CA . ILE A 1 469 ? 29.772 -11.523 16.986 1.00 0.00 492 ILE A CA 1
ATOM 3740 C C . ILE A 1 469 ? 29.428 -11.982 18.317 1.00 0.00 492 ILE A C 1
ATOM 3741 O O . ILE A 1 469 ? 29.322 -13.159 18.561 1.00 0.00 492 ILE A O 1
ATOM 3746 N N . VAL A 1 470 ? 29.254 -11.107 19.254 1.00 0.00 493 VAL A N 1
ATOM 3747 C CA . VAL A 1 470 ? 29.003 -11.548 20.554 1.00 0.00 493 VAL A CA 1
ATOM 3748 C C . VAL A 1 470 ? 27.729 -12.190 20.684 1.00 0.00 493 VAL A C 1
ATOM 3749 O O . VAL A 1 470 ? 27.451 -12.916 21.628 1.00 0.00 493 VAL A O 1
ATOM 3753 N N . SER A 1 471 ? 26.881 -11.925 19.705 1.00 0.00 494 SER A N 1
ATOM 3754 C CA . SER A 1 471 ? 25.587 -12.447 19.682 1.00 0.00 494 SER A CA 1
ATOM 3755 C C . SER A 1 471 ? 25.606 -13.903 19.523 1.00 0.00 494 SER A C 1
ATOM 3756 O O . SER A 1 471 ? 24.591 -14.478 19.186 1.00 0.00 494 SER A O 1
ATOM 3759 N N . PHE A 1 472 ? 26.769 -14.567 19.682 1.00 0.00 495 PHE A N 1
ATOM 3760 C CA . PHE A 1 472 ? 26.884 -15.937 19.399 1.00 0.00 495 PHE A CA 1
ATOM 3761 C C . PHE A 1 472 ? 25.970 -16.681 20.181 1.00 0.00 495 PHE A C 1
ATOM 3762 O O . PHE A 1 472 ? 25.297 -17.568 19.736 1.00 0.00 495 PHE A O 1
ATOM 3770 N N . SER A 1 473 ? 25.752 -16.213 21.326 1.00 0.00 496 SER A N 1
ATOM 3771 C CA . SER A 1 473 ? 24.708 -16.793 21.999 1.00 0.00 496 SER A CA 1
ATOM 3772 C C . SER A 1 473 ? 23.301 -16.847 21.608 1.00 0.00 496 SER A C 1
ATOM 3773 O O . SER A 1 473 ? 22.520 -17.450 22.280 1.00 0.00 496 SER A O 1
ATOM 3776 N N . PHE A 1 474 ? 23.007 -15.813 20.893 1.00 0.00 497 PHE A N 1
ATOM 3777 C CA . PHE A 1 474 ? 21.727 -15.278 21.209 1.00 0.00 497 PHE A CA 1
ATOM 3778 C C . PHE A 1 474 ? 20.623 -16.150 20.982 1.00 0.00 497 PHE A C 1
ATOM 3779 O O . PHE A 1 474 ? 19.603 -16.238 21.621 1.00 0.00 497 PHE A O 1
ATOM 3787 N N . THR A 1 475 ? 20.895 -16.705 19.872 1.00 0.00 498 THR A N 1
ATOM 3788 C CA . THR A 1 475 ? 20.157 -17.454 19.020 1.00 0.00 498 THR A CA 1
ATOM 3789 C C . THR A 1 475 ? 19.715 -18.621 19.729 1.00 0.00 498 THR A C 1
ATOM 3790 O O . THR A 1 475 ? 18.740 -19.242 19.346 1.00 0.00 498 THR A O 1
ATOM 3794 N N . TYR A 1 476 ? 20.464 -19.027 20.714 1.00 0.00 499 TYR A N 1
ATOM 3795 C CA . TYR A 1 476 ? 20.219 -20.288 21.256 1.00 0.00 499 TYR A CA 1
ATOM 3796 C C . TYR A 1 476 ? 18.793 -20.405 21.765 1.00 0.00 499 TYR A C 1
ATOM 3797 O O . TYR A 1 476 ? 18.176 -21.489 21.629 1.00 0.00 499 TYR A O 1
ATOM 3807 N N . ILE B 1 1 ? -48.808 0.989 -1.189 1.00 0.00 24 ILE B N 1
ATOM 3808 C CA . ILE B 1 1 ? -47.886 1.950 -0.681 1.00 0.00 24 ILE B CA 1
ATOM 3809 C C . ILE B 1 1 ? -47.980 1.947 0.742 1.00 0.00 24 ILE B C 1
ATOM 3810 O O . ILE B 1 1 ? -47.031 1.899 1.475 1.00 0.00 24 ILE B O 1
ATOM 3815 N N . TRP B 1 2 ? -49.141 1.995 1.258 1.00 0.00 25 TRP B N 1
ATOM 3816 C CA . TRP B 1 2 ? -49.439 2.145 2.635 1.00 0.00 25 TRP B CA 1
ATOM 3817 C C . TRP B 1 2 ? -48.962 1.006 3.307 1.00 0.00 25 TRP B C 1
ATOM 3818 O O . TRP B 1 2 ? -48.381 1.024 4.357 1.00 0.00 25 TRP B O 1
ATOM 3829 N N . LEU B 1 3 ? -49.157 -0.052 2.619 1.00 0.00 26 LEU B N 1
ATOM 3830 C CA . LEU B 1 3 ? -48.957 -1.368 2.996 1.00 0.00 26 LEU B CA 1
ATOM 3831 C C . LEU B 1 3 ? -47.610 -1.597 3.414 1.00 0.00 26 LEU B C 1
ATOM 3832 O O . LEU B 1 3 ? -47.251 -2.332 4.301 1.00 0.00 26 LEU B O 1
ATOM 3837 N N . ASP B 1 4 ? -46.819 -0.959 2.641 1.00 0.00 27 ASP B N 1
ATOM 3838 C CA . ASP B 1 4 ? -45.451 -1.012 2.572 1.00 0.00 27 ASP B CA 1
ATOM 3839 C C . ASP B 1 4 ? -44.974 -0.532 3.863 1.00 0.00 27 ASP B C 1
ATOM 3840 O O . ASP B 1 4 ? -44.118 -1.072 4.546 1.00 0.00 27 ASP B O 1
ATOM 3845 N N . LEU B 1 5 ? -45.623 0.529 4.315 1.00 0.00 28 LEU B N 1
ATOM 3846 C CA . LEU B 1 5 ? -45.258 1.144 5.550 1.00 0.00 28 LEU B CA 1
ATOM 3847 C C . LEU B 1 5 ? -45.465 0.186 6.580 1.00 0.00 28 LEU B C 1
ATOM 3848 O O . LEU B 1 5 ? -44.668 0.035 7.489 1.00 0.00 28 LEU B O 1
ATOM 3853 N N . LYS B 1 6 ? -46.595 -0.481 6.442 1.00 0.00 29 LYS B N 1
ATOM 3854 C CA . LYS B 1 6 ? -47.005 -1.342 7.467 1.00 0.00 29 LYS B CA 1
ATOM 3855 C C . LYS B 1 6 ? -45.976 -2.364 7.675 1.00 0.00 29 LYS B C 1
ATOM 3856 O O . LYS B 1 6 ? -45.584 -2.597 8.806 1.00 0.00 29 LYS B O 1
ATOM 3862 N N . ASP B 1 7 ? -45.399 -2.885 6.591 1.00 0.00 30 ASP B N 1
ATOM 3863 C CA . ASP B 1 7 ? -44.337 -3.816 6.789 1.00 0.00 30 ASP B CA 1
ATOM 3864 C C . ASP B 1 7 ? -43.203 -3.217 7.467 1.00 0.00 30 ASP B C 1
ATOM 3865 O O . ASP B 1 7 ? -42.642 -3.782 8.380 1.00 0.00 30 ASP B O 1
ATOM 3870 N N . ARG B 1 8 ? -42.790 -2.073 7.029 1.00 0.00 31 ARG B N 1
ATOM 3871 C CA . ARG B 1 8 ? -41.591 -1.596 7.571 1.00 0.00 31 ARG B CA 1
ATOM 3872 C C . ARG B 1 8 ? -41.650 -1.070 8.924 1.00 0.00 31 ARG B C 1
ATOM 3873 O O . ARG B 1 8 ? -40.705 -1.215 9.667 1.00 0.00 31 ARG B O 1
ATOM 3881 N N . ILE B 1 9 ? -42.725 -0.445 9.329 1.00 0.00 32 ILE B N 1
ATOM 3882 C CA . ILE B 1 9 ? -42.777 0.311 10.530 1.00 0.00 32 ILE B CA 1
ATOM 3883 C C . ILE B 1 9 ? -42.410 -0.452 11.751 1.00 0.00 32 ILE B C 1
ATOM 3884 O O . ILE B 1 9 ? -41.752 0.135 12.589 1.00 0.00 32 ILE B O 1
ATOM 3889 N N . PRO B 1 10 ? -42.684 -1.701 11.963 1.00 0.00 33 PRO B N 1
ATOM 3890 C CA . PRO B 1 10 ? -42.261 -2.423 13.134 1.00 0.00 33 PRO B CA 1
ATOM 3891 C C . PRO B 1 10 ? -40.802 -2.407 13.233 1.00 0.00 33 PRO B C 1
ATOM 3892 O O . PRO B 1 10 ? -40.208 -2.419 14.297 1.00 0.00 33 PRO B O 1
ATOM 3896 N N . TYR B 1 11 ? -40.174 -2.452 12.105 1.00 0.00 34 TYR B N 1
ATOM 3897 C CA . TYR B 1 11 ? -38.783 -2.526 12.047 1.00 0.00 34 TYR B CA 1
ATOM 3898 C C . TYR B 1 11 ? -38.206 -1.303 12.606 1.00 0.00 34 TYR B C 1
ATOM 3899 O O . TYR B 1 11 ? -37.168 -1.342 13.232 1.00 0.00 34 TYR B O 1
ATOM 3908 N N . TYR B 1 12 ? -38.931 -0.186 12.519 1.00 0.00 35 TYR B N 1
ATOM 3909 C CA . TYR B 1 12 ? -38.496 1.050 13.067 1.00 0.00 35 TYR B CA 1
ATOM 3910 C C . TYR B 1 12 ? -38.183 0.864 14.478 1.00 0.00 35 TYR B C 1
ATOM 3911 O O . TYR B 1 12 ? -37.196 1.244 15.051 1.00 0.00 35 TYR B O 1
ATOM 3920 N N . LYS B 1 13 ? -39.064 0.198 15.119 1.00 0.00 36 LYS B N 1
ATOM 3921 C CA . LYS B 1 13 ? -38.954 0.000 16.489 1.00 0.00 36 LYS B CA 1
ATOM 3922 C C . LYS B 1 13 ? -37.685 -0.745 16.767 1.00 0.00 36 LYS B C 1
ATOM 3923 O O . LYS B 1 13 ? -37.040 -0.672 17.785 1.00 0.00 36 LYS B O 1
ATOM 3929 N N . SER B 1 14 ? -37.334 -1.608 15.864 1.00 0.00 37 SER B N 1
ATOM 3930 C CA . SER B 1 14 ? -36.266 -2.514 16.004 1.00 0.00 37 SER B CA 1
ATOM 3931 C C . SER B 1 14 ? -34.961 -1.897 15.939 1.00 0.00 37 SER B C 1
ATOM 3932 O O . SER B 1 14 ? -33.979 -2.497 16.298 1.00 0.00 37 SER B O 1
ATOM 3935 N N . ASP B 1 15 ? -34.864 -0.709 15.427 1.00 0.00 38 ASP B N 1
ATOM 3936 C CA . ASP B 1 15 ? -33.637 -0.069 15.094 1.00 0.00 38 ASP B CA 1
ATOM 3937 C C . ASP B 1 15 ? -32.787 0.135 16.239 1.00 0.00 38 ASP B C 1
ATOM 3938 O O . ASP B 1 15 ? -31.603 0.387 16.175 1.00 0.00 38 ASP B O 1
ATOM 3943 N N . TRP B 1 16 ? -33.476 0.162 17.334 1.00 0.00 39 TRP B N 1
ATOM 3944 C CA . TRP B 1 16 ? -33.009 0.354 18.631 1.00 0.00 39 TRP B CA 1
ATOM 3945 C C . TRP B 1 16 ? -32.216 -0.810 19.013 1.00 0.00 39 TRP B C 1
ATOM 3946 O O . TRP B 1 16 ? -31.170 -0.655 19.612 1.00 0.00 39 TRP B O 1
ATOM 3957 N N . VAL B 1 17 ? -32.686 -2.023 18.688 1.00 0.00 40 VAL B N 1
ATOM 3958 C CA . VAL B 1 17 ? -32.046 -3.268 19.063 1.00 0.00 40 VAL B CA 1
ATOM 3959 C C . VAL B 1 17 ? -30.768 -3.346 18.376 1.00 0.00 40 VAL B C 1
ATOM 3960 O O . VAL B 1 17 ? -29.737 -3.846 18.801 1.00 0.00 40 VAL B O 1
ATOM 3964 N N . ASP B 1 18 ? -30.881 -2.823 17.201 1.00 0.00 41 ASP B N 1
ATOM 3965 C CA . ASP B 1 18 ? -29.928 -2.854 16.203 1.00 0.00 41 ASP B CA 1
ATOM 3966 C C . ASP B 1 18 ? -28.714 -2.156 16.599 1.00 0.00 41 ASP B C 1
ATOM 3967 O O . ASP B 1 18 ? -27.657 -2.351 16.034 1.00 0.00 41 ASP B O 1
ATOM 3972 N N . ALA B 1 19 ? -28.877 -1.232 17.517 1.00 0.00 42 ALA B N 1
ATOM 3973 C CA . ALA B 1 19 ? -27.913 -0.285 17.913 1.00 0.00 42 ALA B CA 1
ATOM 3974 C C . ALA B 1 19 ? -26.638 -0.775 18.542 1.00 0.00 42 ALA B C 1
ATOM 3975 O O . ALA B 1 19 ? -25.687 -0.008 18.618 1.00 0.00 42 ALA B O 1
ATOM 3977 N N . PHE B 1 20 ? -26.673 -1.876 19.281 1.00 0.00 43 PHE B N 1
ATOM 3978 C CA . PHE B 1 20 ? -25.634 -2.101 20.263 1.00 0.00 43 PHE B CA 1
ATOM 3979 C C . PHE B 1 20 ? -24.271 -2.562 19.868 1.00 0.00 43 PHE B C 1
ATOM 3980 O O . PHE B 1 20 ? -23.751 -3.474 20.504 1.00 0.00 43 PHE B O 1
ATOM 3988 N N . ASN B 1 21 ? -23.551 -1.861 18.976 1.00 0.00 44 ASN B N 1
ATOM 3989 C CA . ASN B 1 21 ? -22.193 -2.246 18.894 1.00 0.00 44 ASN B CA 1
ATOM 3990 C C . ASN B 1 21 ? -21.417 -1.213 18.292 1.00 0.00 44 ASN B C 1
ATOM 3991 O O . ASN B 1 21 ? -21.852 -0.126 17.964 1.00 0.00 44 ASN B O 1
ATOM 3996 N N . TYR B 1 22 ? -20.144 -1.539 18.344 1.00 0.00 45 TYR B N 1
ATOM 3997 C CA . TYR B 1 22 ? -19.025 -0.766 18.054 1.00 0.00 45 TYR B CA 1
ATOM 3998 C C . TYR B 1 22 ? -19.239 -0.073 16.847 1.00 0.00 45 TYR B C 1
ATOM 3999 O O . TYR B 1 22 ? -19.173 1.112 16.871 1.00 0.00 45 TYR B O 1
ATOM 4008 N N . ARG B 1 23 ? -19.582 -0.779 15.801 1.00 0.00 46 ARG B N 1
ATOM 4009 C CA . ARG B 1 23 ? -19.686 -0.268 14.492 1.00 0.00 46 ARG B CA 1
ATOM 4010 C C . ARG B 1 23 ? -20.669 0.762 14.334 1.00 0.00 46 ARG B C 1
ATOM 4011 O O . ARG B 1 23 ? -20.615 1.547 13.411 1.00 0.00 46 ARG B O 1
ATOM 4019 N N . VAL B 1 24 ? -21.668 0.761 15.186 1.00 0.00 47 VAL B N 1
ATOM 4020 C CA . VAL B 1 24 ? -22.655 1.761 15.117 1.00 0.00 47 VAL B CA 1
ATOM 4021 C C . VAL B 1 24 ? -22.058 3.025 15.338 1.00 0.00 47 VAL B C 1
ATOM 4022 O O . VAL B 1 24 ? -22.283 4.015 14.700 1.00 0.00 47 VAL B O 1
ATOM 4026 N N . ILE B 1 25 ? -21.211 3.008 16.277 1.00 0.00 48 ILE B N 1
ATOM 4027 C CA . ILE B 1 25 ? -20.642 4.186 16.669 1.00 0.00 48 ILE B CA 1
ATOM 4028 C C . ILE B 1 25 ? -19.820 4.805 15.628 1.00 0.00 48 ILE B C 1
ATOM 4029 O O . ILE B 1 25 ? -20.083 5.946 15.350 1.00 0.00 48 ILE B O 1
ATOM 4034 N N . PRO B 1 26 ? -18.875 4.253 14.945 1.00 0.00 49 PRO B N 1
ATOM 4035 C CA . PRO B 1 26 ? -18.158 4.943 13.948 1.00 0.00 49 PRO B CA 1
ATOM 4036 C C . PRO B 1 26 ? -19.048 5.295 12.908 1.00 0.00 49 PRO B C 1
ATOM 4037 O O . PRO B 1 26 ? -18.737 6.213 12.179 1.00 0.00 49 PRO B O 1
ATOM 4041 N N . SER B 1 27 ? -20.063 4.458 12.705 1.00 0.00 50 SER B N 1
ATOM 4042 C CA . SER B 1 27 ? -20.786 4.646 11.519 1.00 0.00 50 SER B CA 1
ATOM 4043 C C . SER B 1 27 ? -21.423 5.924 11.556 1.00 0.00 50 SER B C 1
ATOM 4044 O O . SER B 1 27 ? -21.305 6.742 10.645 1.00 0.00 50 SER B O 1
ATOM 4047 N N . THR B 1 28 ? -21.897 6.185 12.755 1.00 0.00 51 THR B N 1
ATOM 4048 C CA . THR B 1 28 ? -22.442 7.421 12.984 1.00 0.00 51 THR B CA 1
ATOM 4049 C C . THR B 1 28 ? -21.414 8.438 12.801 1.00 0.00 51 THR B C 1
ATOM 4050 O O . THR B 1 28 ? -21.685 9.460 12.207 1.00 0.00 51 THR B O 1
ATOM 4054 N N . VAL B 1 29 ? -20.238 8.240 13.371 1.00 0.00 52 VAL B N 1
ATOM 4055 C CA . VAL B 1 29 ? -19.337 9.363 13.351 1.00 0.00 52 VAL B CA 1
ATOM 4056 C C . VAL B 1 29 ? -18.731 9.828 12.052 1.00 0.00 52 VAL B C 1
ATOM 4057 O O . VAL B 1 29 ? -18.703 11.031 11.702 1.00 0.00 52 VAL B O 1
ATOM 4061 N N . ASP B 1 30 ? -18.131 8.852 11.338 1.00 0.00 53 ASP B N 1
ATOM 4062 C CA . ASP B 1 30 ? -17.251 9.173 10.269 1.00 0.00 53 ASP B CA 1
ATOM 4063 C C . ASP B 1 30 ? -18.068 9.923 9.321 1.00 0.00 53 ASP B C 1
ATOM 4064 O O . ASP B 1 30 ? -17.682 10.974 8.834 1.00 0.00 53 ASP B O 1
ATOM 4069 N N . THR B 1 31 ? -19.257 9.413 9.051 1.00 0.00 54 THR B N 1
ATOM 4070 C CA . THR B 1 31 ? -19.970 10.037 8.014 1.00 0.00 54 THR B CA 1
ATOM 4071 C C . THR B 1 31 ? -20.312 11.423 8.135 1.00 0.00 54 THR B C 1
ATOM 4072 O O . THR B 1 31 ? -20.451 12.064 7.133 1.00 0.00 54 THR B O 1
ATOM 4076 N N . TYR B 1 32 ? -20.597 11.900 9.311 1.00 0.00 55 TYR B N 1
ATOM 4077 C CA . TYR B 1 32 ? -21.162 13.191 9.378 1.00 0.00 55 TYR B CA 1
ATOM 4078 C C . TYR B 1 32 ? -20.324 14.196 8.726 1.00 0.00 55 TYR B C 1
ATOM 4079 O O . TYR B 1 32 ? -20.666 14.971 7.839 1.00 0.00 55 TYR B O 1
ATOM 4088 N N . PHE B 1 33 ? -19.109 14.146 9.157 1.00 0.00 56 PHE B N 1
ATOM 4089 C CA . PHE B 1 33 ? -18.211 15.081 8.595 1.00 0.00 56 PHE B CA 1
ATOM 4090 C C . PHE B 1 33 ? -18.020 14.772 7.225 1.00 0.00 56 PHE B C 1
ATOM 4091 O O . PHE B 1 33 ? -17.896 15.634 6.378 1.00 0.00 56 PHE B O 1
ATOM 4099 N N . ASN B 1 34 ? -18.010 13.472 6.979 1.00 0.00 57 ASN B N 1
ATOM 4100 C CA . ASN B 1 34 ? -17.708 12.991 5.710 1.00 0.00 57 ASN B CA 1
ATOM 4101 C C . ASN B 1 34 ? -18.583 13.576 4.769 1.00 0.00 57 ASN B C 1
ATOM 4102 O O . ASN B 1 34 ? -18.201 13.751 3.650 1.00 0.00 57 ASN B O 1
ATOM 4107 N N . ASN B 1 35 ? -19.802 13.820 5.119 1.00 0.00 58 ASN B N 1
ATOM 4108 C CA . ASN B 1 35 ? -20.632 14.386 4.139 1.00 0.00 58 ASN B CA 1
ATOM 4109 C C . ASN B 1 35 ? -20.303 15.733 3.979 1.00 0.00 58 ASN B C 1
ATOM 4110 O O . ASN B 1 35 ? -20.422 16.331 2.939 1.00 0.00 58 ASN B O 1
ATOM 4115 N N . LEU B 1 36 ? -20.144 16.280 5.135 1.00 0.00 59 LEU B N 1
ATOM 4116 C CA . LEU B 1 36 ? -20.287 17.623 5.255 1.00 0.00 59 LEU B CA 1
ATOM 4117 C C . LEU B 1 36 ? -19.303 18.265 4.508 1.00 0.00 59 LEU B C 1
ATOM 4118 O O . LEU B 1 36 ? -19.587 19.133 3.760 1.00 0.00 59 LEU B O 1
ATOM 4123 N N . LEU B 1 37 ? -18.139 17.777 4.553 1.00 0.00 60 LEU B N 1
ATOM 4124 C CA . LEU B 1 37 ? -17.122 18.338 3.821 1.00 0.00 60 LEU B CA 1
ATOM 4125 C C . LEU B 1 37 ? -17.398 18.308 2.406 1.00 0.00 60 LEU B C 1
ATOM 4126 O O . LEU B 1 37 ? -17.158 19.268 1.759 1.00 0.00 60 LEU B O 1
ATOM 4131 N N . PRO B 1 38 ? -17.851 17.341 1.806 1.00 0.00 61 PRO B N 1
ATOM 4132 C CA . PRO B 1 38 ? -18.094 17.360 0.416 1.00 0.00 61 PRO B CA 1
ATOM 4133 C C . PRO B 1 38 ? -19.136 18.200 0.150 1.00 0.00 61 PRO B C 1
ATOM 4134 O O . PRO B 1 38 ? -19.295 18.785 -0.896 1.00 0.00 61 PRO B O 1
ATOM 4138 N N . ALA B 1 39 ? -19.966 18.219 1.145 1.00 0.00 62 ALA B N 1
ATOM 4139 C CA . ALA B 1 39 ? -21.119 18.924 1.018 1.00 0.00 62 ALA B CA 1
ATOM 4140 C C . ALA B 1 39 ? -20.689 20.287 0.856 1.00 0.00 62 ALA B C 1
ATOM 4141 O O . ALA B 1 39 ? -21.007 20.982 -0.078 1.00 0.00 62 ALA B O 1
ATOM 4143 N N . ILE B 1 40 ? -19.751 20.632 1.677 1.00 0.00 63 ILE B N 1
ATOM 4144 C CA . ILE B 1 40 ? -19.086 21.835 1.751 1.00 0.00 63 ILE B CA 1
ATOM 4145 C C . ILE B 1 40 ? -18.500 21.975 0.507 1.00 0.00 63 ILE B C 1
ATOM 4146 O O . ILE B 1 40 ? -18.514 23.048 -0.030 1.00 0.00 63 ILE B O 1
ATOM 4151 N N . ALA B 1 41 ? -17.939 20.955 -0.019 1.00 0.00 64 ALA B N 1
ATOM 4152 C CA . ALA B 1 41 ? -17.197 21.162 -1.126 1.00 0.00 64 ALA B CA 1
ATOM 4153 C C . ALA B 1 41 ? -18.005 21.694 -2.208 1.00 0.00 64 ALA B C 1
ATOM 4154 O O . ALA B 1 41 ? -17.683 22.773 -2.661 1.00 0.00 64 ALA B O 1
ATOM 4156 N N . PHE B 1 42 ? -19.156 21.130 -2.532 1.00 0.00 65 PHE B N 1
ATOM 4157 C CA . PHE B 1 42 ? -19.931 21.755 -3.575 1.00 0.00 65 PHE B CA 1
ATOM 4158 C C . PHE B 1 42 ? -20.310 23.023 -3.158 1.00 0.00 65 PHE B C 1
ATOM 4159 O O . PHE B 1 42 ? -20.515 23.915 -3.924 1.00 0.00 65 PHE B O 1
ATOM 4167 N N . ALA B 1 43 ? -20.543 23.136 -1.891 1.00 0.00 66 ALA B N 1
ATOM 4168 C CA . ALA B 1 43 ? -21.109 24.312 -1.383 1.00 0.00 66 ALA B CA 1
ATOM 4169 C C . ALA B 1 43 ? -20.287 25.429 -1.707 1.00 0.00 66 ALA B C 1
ATOM 4170 O O . ALA B 1 43 ? -20.732 26.520 -1.982 1.00 0.00 66 ALA B O 1
ATOM 4172 N N . GLN B 1 44 ? -19.021 25.188 -1.572 1.00 0.00 67 GLN B N 1
ATOM 4173 C CA . GLN B 1 44 ? -18.141 26.236 -1.620 1.00 0.00 67 GLN B CA 1
ATOM 4174 C C . GLN B 1 44 ? -18.189 26.833 -2.915 1.00 0.00 67 GLN B C 1
ATOM 4175 O O . GLN B 1 44 ? -18.497 27.996 -3.083 1.00 0.00 67 GLN B O 1
ATOM 4181 N N . ASP B 1 45 ? -18.119 25.983 -3.886 1.00 0.00 68 ASP B N 1
ATOM 4182 C CA . ASP B 1 45 ? -18.287 26.472 -5.183 1.00 0.00 68 ASP B CA 1
ATOM 4183 C C . ASP B 1 45 ? -19.595 27.006 -5.359 1.00 0.00 68 ASP B C 1
ATOM 4184 O O . ASP B 1 45 ? -19.768 28.014 -5.962 1.00 0.00 68 ASP B O 1
ATOM 4189 N N . MET B 1 46 ? -20.585 26.368 -4.839 1.00 0.00 69 MET B N 1
ATOM 4190 C CA . MET B 1 46 ? -21.874 26.806 -5.139 1.00 0.00 69 MET B CA 1
ATOM 4191 C C . MET B 1 46 ? -22.190 28.115 -4.742 1.00 0.00 69 MET B C 1
ATOM 4192 O O . MET B 1 46 ? -22.784 28.907 -5.443 1.00 0.00 69 MET B O 1
ATOM 4197 N N . PHE B 1 47 ? -21.773 28.420 -3.575 1.00 0.00 70 PHE B N 1
ATOM 4198 C CA . PHE B 1 47 ? -22.057 29.663 -3.078 1.00 0.00 70 PHE B CA 1
ATOM 4199 C C . PHE B 1 47 ? -21.390 30.666 -3.892 1.00 0.00 70 PHE B C 1
ATOM 4200 O O . PHE B 1 47 ? -22.009 31.607 -4.324 1.00 0.00 70 PHE B O 1
ATOM 4208 N N . ASP B 1 48 ? -20.124 30.479 -4.208 1.00 0.00 71 ASP B N 1
ATOM 4209 C CA . ASP B 1 48 ? -19.441 31.503 -4.932 1.00 0.00 71 ASP B CA 1
ATOM 4210 C C . ASP B 1 48 ? -20.056 31.716 -6.209 1.00 0.00 71 ASP B C 1
ATOM 4211 O O . ASP B 1 48 ? -20.115 32.810 -6.740 1.00 0.00 71 ASP B O 1
ATOM 4216 N N . ARG B 1 49 ? -20.462 30.583 -6.730 1.00 0.00 72 ARG B N 1
ATOM 4217 C CA . ARG B 1 49 ? -20.919 30.290 -8.002 1.00 0.00 72 ARG B CA 1
ATOM 4218 C C . ARG B 1 49 ? -22.068 31.153 -8.209 1.00 0.00 72 ARG B C 1
ATOM 4219 O O . ARG B 1 49 ? -22.330 31.547 -9.337 1.00 0.00 72 ARG B O 1
ATOM 4227 N N . THR B 1 50 ? -22.863 31.459 -7.202 1.00 0.00 73 THR B N 1
ATOM 4228 C CA . THR B 1 50 ? -24.114 32.076 -7.464 1.00 0.00 73 THR B CA 1
ATOM 4229 C C . THR B 1 50 ? -23.909 33.511 -7.396 1.00 0.00 73 THR B C 1
ATOM 4230 O O . THR B 1 50 ? -24.778 34.253 -7.014 1.00 0.00 73 THR B O 1
ATOM 4234 N N . ASP B 1 51 ? -22.642 33.906 -7.657 1.00 0.00 74 ASP B N 1
ATOM 4235 C CA . ASP B 1 51 ? -21.983 35.168 -7.583 1.00 0.00 74 ASP B CA 1
ATOM 4236 C C . ASP B 1 51 ? -22.079 35.456 -6.202 1.00 0.00 74 ASP B C 1
ATOM 4237 O O . ASP B 1 51 ? -22.214 36.608 -5.850 1.00 0.00 74 ASP B O 1
ATOM 4242 N N . ASN B 1 52 ? -22.250 34.378 -5.402 1.00 0.00 75 ASN B N 1
ATOM 4243 C CA . ASN B 1 52 ? -22.522 34.461 -4.046 1.00 0.00 75 ASN B CA 1
ATOM 4244 C C . ASN B 1 52 ? -23.964 34.714 -4.068 1.00 0.00 75 ASN B C 1
ATOM 4245 O O . ASN B 1 52 ? -24.424 35.582 -4.792 1.00 0.00 75 ASN B O 1
ATOM 4250 N N . SER B 1 53 ? -24.712 33.966 -3.273 1.00 0.00 76 SER B N 1
ATOM 4251 C CA . SER B 1 53 ? -26.119 34.150 -3.102 1.00 0.00 76 SER B CA 1
ATOM 4252 C C . SER B 1 53 ? -26.457 33.233 -1.983 1.00 0.00 76 SER B C 1
ATOM 4253 O O . SER B 1 53 ? -26.532 32.022 -2.195 1.00 0.00 76 SER B O 1
ATOM 4256 N N . TYR B 1 54 ? -26.581 33.859 -0.771 1.00 0.00 77 TYR B N 1
ATOM 4257 C CA . TYR B 1 54 ? -26.755 33.379 0.590 1.00 0.00 77 TYR B CA 1
ATOM 4258 C C . TYR B 1 54 ? -26.802 31.818 0.668 1.00 0.00 77 TYR B C 1
ATOM 4259 O O . T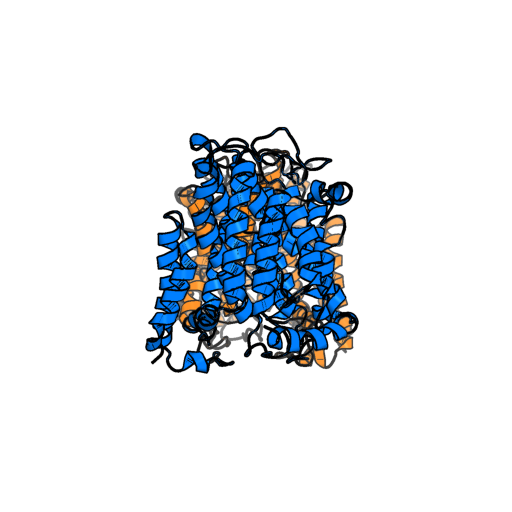YR B 1 54 ? -27.842 31.242 0.914 1.00 0.00 77 TYR B O 1
ATOM 4268 N N . GLY B 1 55 ? -25.726 31.083 0.271 1.00 0.00 78 GLY B N 1
ATOM 4269 C CA . GLY B 1 55 ? -25.832 29.695 -0.124 1.00 0.00 78 GLY B CA 1
ATOM 4270 C C . GLY B 1 55 ? -25.613 28.601 0.851 1.00 0.00 78 GLY B C 1
ATOM 4271 O O . GLY B 1 55 ? -26.227 27.552 0.788 1.00 0.00 78 GLY B O 1
ATOM 4272 N N . VAL B 1 56 ? -24.555 28.738 1.625 1.00 0.00 79 VAL B N 1
ATOM 4273 C CA . VAL B 1 56 ? -23.905 27.674 2.359 1.00 0.00 79 VAL B CA 1
ATOM 4274 C C . VAL B 1 56 ? -24.758 27.046 3.339 1.00 0.00 79 VAL B C 1
ATOM 4275 O O . VAL B 1 56 ? -24.884 25.880 3.635 1.00 0.00 79 VAL B O 1
ATOM 4279 N N . ASN B 1 57 ? -25.287 27.982 3.999 1.00 0.00 80 ASN B N 1
ATOM 4280 C CA . ASN B 1 57 ? -25.931 27.985 5.213 1.00 0.00 80 ASN B CA 1
ATOM 4281 C C . ASN B 1 57 ? -27.056 27.114 4.992 1.00 0.00 80 ASN B C 1
ATOM 4282 O O . ASN B 1 57 ? -27.453 26.300 5.800 1.00 0.00 80 ASN B O 1
ATOM 4287 N N . GLU B 1 58 ? -27.602 27.313 3.789 1.00 0.00 81 GLU B N 1
ATOM 4288 C CA . GLU B 1 58 ? -28.742 26.676 3.342 1.00 0.00 81 GLU B CA 1
ATOM 4289 C C . GLU B 1 58 ? -28.475 25.288 3.367 1.00 0.00 81 GLU B C 1
ATOM 4290 O O . GLU B 1 58 ? -29.224 24.533 3.903 1.00 0.00 81 GLU B O 1
ATOM 4296 N N . VAL B 1 59 ? -27.338 24.924 2.896 1.00 0.00 82 VAL B N 1
ATOM 4297 C CA . VAL B 1 59 ? -26.972 23.597 2.961 1.00 0.00 82 VAL B CA 1
ATOM 4298 C C . VAL B 1 59 ? -26.807 23.103 4.307 1.00 0.00 82 VAL B C 1
ATOM 4299 O O . VAL B 1 59 ? -27.029 21.959 4.598 1.00 0.00 82 VAL B O 1
ATOM 4303 N N . LEU B 1 60 ? -26.188 23.899 5.136 1.00 0.00 83 LEU B N 1
ATOM 4304 C CA . LEU B 1 60 ? -25.710 23.390 6.364 1.00 0.00 83 LEU B CA 1
ATOM 4305 C C . LEU B 1 60 ? -26.775 22.910 7.157 1.00 0.00 83 LEU B C 1
ATOM 4306 O O . LEU B 1 60 ? -26.879 21.777 7.595 1.00 0.00 83 LEU B O 1
ATOM 4311 N N . LEU B 1 61 ? -27.728 23.766 7.082 1.00 0.00 84 LEU B N 1
ATOM 4312 C CA . LEU B 1 61 ? -28.995 23.513 7.549 1.00 0.00 84 LEU B CA 1
ATOM 4313 C C . LEU B 1 61 ? -29.622 22.432 6.815 1.00 0.00 84 LEU B C 1
ATOM 4314 O O . LEU B 1 61 ? -30.340 21.638 7.398 1.00 0.00 84 LEU B O 1
ATOM 4319 N N . SER B 1 62 ? -29.512 22.487 5.487 1.00 0.00 85 SER B N 1
ATOM 4320 C CA . SER B 1 62 ? -30.333 21.754 4.592 1.00 0.00 85 SER B CA 1
ATOM 4321 C C . SER B 1 62 ? -30.175 20.391 4.965 1.00 0.00 85 SER B C 1
ATOM 4322 O O . SER B 1 62 ? -31.092 19.691 5.348 1.00 0.00 85 SER B O 1
ATOM 4325 N N . SER B 1 63 ? -28.935 20.063 5.038 1.00 0.00 86 SER B N 1
ATOM 4326 C CA . SER B 1 63 ? -28.546 18.816 5.459 1.00 0.00 86 SER B CA 1
ATOM 4327 C C . SER B 1 63 ? -28.965 18.510 6.837 1.00 0.00 86 SER B C 1
ATOM 4328 O O . SER B 1 63 ? -29.334 17.384 7.130 1.00 0.00 86 SER B O 1
ATOM 4331 N N . ALA B 1 64 ? -28.816 19.459 7.750 1.00 0.00 87 ALA B N 1
ATOM 4332 C CA . ALA B 1 64 ? -29.031 19.045 9.085 1.00 0.00 87 ALA B CA 1
ATOM 4333 C C . ALA B 1 64 ? -30.414 18.596 9.418 1.00 0.00 87 ALA B C 1
ATOM 4334 O O . ALA B 1 64 ? -30.578 17.451 9.833 1.00 0.00 87 ALA B O 1
ATOM 4336 N N . MET B 1 65 ? -31.431 19.437 9.113 1.00 0.00 88 MET B N 1
ATOM 4337 C CA . MET B 1 65 ? -32.857 19.194 9.356 1.00 0.00 88 MET B CA 1
ATOM 4338 C C . MET B 1 65 ? -33.157 18.063 8.505 1.00 0.00 88 MET B C 1
ATOM 4339 O O . MET B 1 65 ? -33.864 17.180 8.940 1.00 0.00 88 MET B O 1
ATOM 4344 N N . ALA B 1 66 ? -32.651 18.033 7.251 1.00 0.00 89 ALA B N 1
ATOM 4345 C CA . ALA B 1 66 ? -33.045 17.002 6.345 1.00 0.00 89 ALA B CA 1
ATOM 4346 C C . ALA B 1 66 ? -32.692 15.700 6.910 1.00 0.00 89 ALA B C 1
ATOM 4347 O O . ALA B 1 66 ? -33.497 14.787 6.900 1.00 0.00 89 ALA B O 1
ATOM 4349 N N . GLY B 1 67 ? -31.528 15.618 7.539 1.00 0.00 90 GLY B N 1
ATOM 4350 C CA . GLY B 1 67 ? -31.145 14.420 8.166 1.00 0.00 90 GLY B CA 1
ATOM 4351 C C . GLY B 1 67 ? -32.126 14.066 9.210 1.00 0.00 90 GLY B C 1
ATOM 4352 O O . GLY B 1 67 ? -32.549 12.919 9.310 1.00 0.00 90 GLY B O 1
ATOM 4353 N N . ILE B 1 68 ? -32.550 15.056 9.994 1.00 0.00 91 ILE B N 1
ATOM 4354 C CA . ILE B 1 68 ? -33.496 14.733 11.030 1.00 0.00 91 ILE B CA 1
ATOM 4355 C C . ILE B 1 68 ? -34.861 14.293 10.559 1.00 0.00 91 ILE B C 1
ATOM 4356 O O . ILE B 1 68 ? -35.383 13.283 11.005 1.00 0.00 91 ILE B O 1
ATOM 4361 N N . VAL B 1 69 ? -35.480 15.033 9.651 1.00 0.00 92 VAL B N 1
ATOM 4362 C CA . VAL B 1 69 ? -36.805 14.841 9.191 1.00 0.00 92 VAL B CA 1
ATOM 4363 C C . VAL B 1 69 ? -36.920 13.550 8.505 1.00 0.00 92 VAL B C 1
ATOM 4364 O O . VAL B 1 69 ? -37.901 12.804 8.635 1.00 0.00 92 VAL B O 1
ATOM 4368 N N . PHE B 1 70 ? -35.832 13.266 7.745 1.00 0.00 93 PHE B N 1
ATOM 4369 C CA . PHE B 1 70 ? -35.673 12.096 6.928 1.00 0.00 93 PHE B CA 1
ATOM 4370 C C . PHE B 1 70 ? -35.745 10.965 7.888 1.00 0.00 93 PHE B C 1
ATOM 4371 O O . PHE B 1 70 ? -36.497 10.027 7.667 1.00 0.00 93 PHE B O 1
ATOM 4379 N N . GLY B 1 71 ? -35.131 11.142 9.067 1.00 0.00 94 GLY B N 1
ATOM 4380 C CA . GLY B 1 71 ? -35.253 10.208 10.145 1.00 0.00 94 GLY B CA 1
ATOM 4381 C C . GLY B 1 71 ? -36.673 10.001 10.571 1.00 0.00 94 GLY B C 1
ATOM 4382 O O . GLY B 1 71 ? -37.042 8.923 11.021 1.00 0.00 94 GLY B O 1
ATOM 4383 N N . VAL B 1 72 ? -37.432 11.101 10.663 1.00 0.00 95 VAL B N 1
ATOM 4384 C CA . VAL B 1 72 ? -38.683 11.034 11.330 1.00 0.00 95 VAL B CA 1
ATOM 4385 C C . VAL B 1 72 ? -39.674 10.223 10.637 1.00 0.00 95 VAL B C 1
ATOM 4386 O O . VAL B 1 72 ? -40.107 9.261 11.263 1.00 0.00 95 VAL B O 1
ATOM 4390 N N . LEU B 1 73 ? -40.003 10.439 9.346 1.00 0.00 96 LEU B N 1
ATOM 4391 C CA . LEU B 1 73 ? -40.961 9.452 8.870 1.00 0.00 96 LEU B CA 1
ATOM 4392 C C . LEU B 1 73 ? -40.246 8.214 8.623 1.00 0.00 96 LEU B C 1
ATOM 4393 O O . LEU B 1 73 ? -40.798 7.173 8.939 1.00 0.00 96 LEU B O 1
ATOM 4398 N N . ALA B 1 74 ? -38.954 8.374 8.234 1.00 0.00 97 ALA B N 1
ATOM 4399 C CA . ALA B 1 74 ? -38.016 7.338 7.878 1.00 0.00 97 ALA B CA 1
ATOM 4400 C C . ALA B 1 74 ? -38.249 6.812 6.492 1.00 0.00 97 ALA B C 1
ATOM 4401 O O . ALA B 1 74 ? -39.401 6.630 6.131 1.00 0.00 97 ALA B O 1
ATOM 4403 N N . GLY B 1 75 ? -37.188 6.622 5.652 1.00 0.00 98 GLY B N 1
ATOM 4404 C CA . GLY B 1 75 ? -37.282 5.984 4.352 1.00 0.00 98 GLY B CA 1
ATOM 4405 C C . GLY B 1 75 ? -36.429 4.780 4.328 1.00 0.00 98 GLY B C 1
ATOM 4406 O O . GLY B 1 75 ? -36.835 3.682 4.662 1.00 0.00 98 GLY B O 1
ATOM 4407 N N . GLN B 1 76 ? -35.178 4.932 3.932 1.00 0.00 99 GLN B N 1
ATOM 4408 C CA . GLN B 1 76 ? -34.330 3.831 4.006 1.00 0.00 99 GLN B CA 1
ATOM 4409 C C . GLN B 1 76 ? -33.452 4.284 5.021 1.00 0.00 99 GLN B C 1
ATOM 4410 O O . GLN B 1 76 ? -33.063 5.419 4.930 1.00 0.00 99 GLN B O 1
ATOM 4416 N N . PRO B 1 77 ? -33.100 3.569 5.984 1.00 0.00 100 PRO B N 1
ATOM 4417 C CA . PRO B 1 77 ? -32.300 4.101 7.048 1.00 0.00 100 PRO B CA 1
ATOM 4418 C C . PRO B 1 77 ? -31.026 3.584 6.729 1.00 0.00 100 PRO B C 1
ATOM 4419 O O . PRO B 1 77 ? -30.048 3.855 7.381 1.00 0.00 100 PRO B O 1
ATOM 4423 N N . LEU B 1 78 ? -31.043 2.743 5.751 1.00 0.00 101 LEU B N 1
ATOM 4424 C CA . LEU B 1 78 ? -29.911 2.159 5.263 1.00 0.00 101 LEU B CA 1
ATOM 4425 C C . LEU B 1 78 ? -29.560 3.015 4.138 1.00 0.00 101 LEU B C 1
ATOM 4426 O O . LEU B 1 78 ? -28.481 2.856 3.603 1.00 0.00 101 LEU B O 1
ATOM 4431 N N . CYS B 1 79 ? -30.322 4.092 3.889 1.00 0.00 102 CYS B N 1
ATOM 4432 C CA . CYS B 1 79 ? -29.818 5.082 2.991 1.00 0.00 102 CYS B CA 1
ATOM 4433 C C . CYS B 1 79 ? -30.139 6.339 3.684 1.00 0.00 102 CYS B C 1
ATOM 4434 O O . CYS B 1 79 ? -30.744 6.292 4.751 1.00 0.00 102 CYS B O 1
ATOM 4437 N N . ILE B 1 80 ? -29.446 7.408 3.207 1.00 0.00 103 ILE B N 1
ATOM 4438 C CA . ILE B 1 80 ? -29.307 8.684 3.851 1.00 0.00 103 ILE B CA 1
ATOM 4439 C C . ILE B 1 80 ? -29.236 9.707 2.759 1.00 0.00 103 ILE B C 1
ATOM 4440 O O . ILE B 1 80 ? -28.446 9.602 1.830 1.00 0.00 103 ILE B O 1
ATOM 4445 N N . VAL B 1 81 ? -30.001 10.779 2.892 1.00 0.00 104 VAL B N 1
ATOM 4446 C CA . VAL B 1 81 ? -29.939 11.737 1.897 1.00 0.00 104 VAL B CA 1
ATOM 4447 C C . VAL B 1 81 ? -29.344 12.957 2.386 1.00 0.00 104 VAL B C 1
ATOM 4448 O O . VAL B 1 81 ? -29.945 13.619 3.202 1.00 0.00 104 VAL B O 1
ATOM 4452 N N . GLY B 1 82 ? -28.429 13.425 1.573 1.00 0.00 105 GLY B N 1
ATOM 4453 C CA . GLY B 1 82 ? -28.020 14.740 1.481 1.00 0.00 105 GLY B CA 1
ATOM 4454 C C . GLY B 1 82 ? -27.335 14.822 0.156 1.00 0.00 105 GLY B C 1
ATOM 4455 O O . GLY B 1 82 ? -27.107 13.846 -0.539 1.00 0.00 105 GLY B O 1
ATOM 4456 N N . VAL B 1 83 ? -27.089 16.089 -0.168 1.00 0.00 106 VAL B N 1
ATOM 4457 C CA . VAL B 1 83 ? -26.596 16.914 -1.260 1.00 0.00 106 VAL B CA 1
ATOM 4458 C C . VAL B 1 83 ? -25.802 16.330 -2.447 1.00 0.00 106 VAL B C 1
ATOM 4459 O O . VAL B 1 83 ? -25.390 15.177 -2.401 1.00 0.00 106 VAL B O 1
ATOM 4463 N N . THR B 1 84 ? -25.509 17.154 -3.510 1.00 0.00 107 THR B N 1
ATOM 4464 C CA . THR B 1 84 ? -24.620 16.812 -4.581 1.00 0.00 107 THR B CA 1
ATOM 4465 C C . THR B 1 84 ? -24.199 17.998 -5.338 1.00 0.00 107 THR B C 1
ATOM 4466 O O . THR B 1 84 ? -24.921 18.945 -5.509 1.00 0.00 107 THR B O 1
ATOM 4470 N N . GLY B 1 85 ? -23.061 17.860 -6.012 1.00 0.00 108 GLY B N 1
ATOM 4471 C CA . GLY B 1 85 ? -22.512 18.796 -6.911 1.00 0.00 108 GLY B CA 1
ATOM 4472 C C . GLY B 1 85 ? -23.536 18.944 -7.957 1.00 0.00 108 GLY B C 1
ATOM 4473 O O . GLY B 1 85 ? -23.890 20.036 -8.299 1.00 0.00 108 GLY B O 1
ATOM 4474 N N . PRO B 1 86 ? -24.130 17.935 -8.416 1.00 0.00 109 PRO B N 1
ATOM 4475 C CA . PRO B 1 86 ? -25.185 18.128 -9.340 1.00 0.00 109 PRO B CA 1
ATOM 4476 C C . PRO B 1 86 ? -26.379 18.864 -8.934 1.00 0.00 109 PRO B C 1
ATOM 4477 O O . PRO B 1 86 ? -26.866 19.601 -9.766 1.00 0.00 109 PRO B O 1
ATOM 4481 N N . ILE B 1 87 ? -26.884 18.823 -7.697 1.00 0.00 110 ILE B N 1
ATOM 4482 C CA . ILE B 1 87 ? -28.015 19.642 -7.324 1.00 0.00 110 ILE B CA 1
ATOM 4483 C C . ILE B 1 87 ? -27.541 21.012 -7.481 1.00 0.00 110 ILE B C 1
ATOM 4484 O O . ILE B 1 87 ? -28.225 21.934 -7.880 1.00 0.00 110 ILE B O 1
ATOM 4489 N N . SER B 1 88 ? -26.274 21.176 -7.159 1.00 0.00 111 SER B N 1
ATOM 4490 C CA . SER B 1 88 ? -25.639 22.427 -7.220 1.00 0.00 111 SER B CA 1
ATOM 4491 C C . SER B 1 88 ? -25.705 22.936 -8.601 1.00 0.00 111 SER B C 1
ATOM 4492 O O . SER B 1 88 ? -26.025 24.089 -8.832 1.00 0.00 111 SER B O 1
ATOM 4495 N N . ILE B 1 89 ? -25.494 22.069 -9.574 1.00 0.00 112 ILE B N 1
ATOM 4496 C CA . ILE B 1 89 ? -25.516 22.463 -10.935 1.00 0.00 112 ILE B CA 1
ATOM 4497 C C . ILE B 1 89 ? -26.864 23.010 -11.230 1.00 0.00 112 ILE B C 1
ATOM 4498 O O . ILE B 1 89 ? -27.019 24.023 -11.888 1.00 0.00 112 ILE B O 1
ATOM 4503 N N . PHE B 1 90 ? -27.893 22.375 -10.700 1.00 0.00 113 PHE B N 1
ATOM 4504 C CA . PHE B 1 90 ? -29.206 22.840 -10.924 1.00 0.00 113 PHE B CA 1
ATOM 4505 C C . PHE B 1 90 ? -29.361 24.178 -10.411 1.00 0.00 113 PHE B C 1
ATOM 4506 O O . PHE B 1 90 ? -29.837 25.067 -11.049 1.00 0.00 113 PHE B O 1
ATOM 4514 N N . ASN B 1 91 ? -28.839 24.395 -9.282 1.00 0.00 114 ASN B N 1
ATOM 4515 C CA . ASN B 1 91 ? -28.848 25.645 -8.702 1.00 0.00 114 ASN B CA 1
ATOM 4516 C C . ASN B 1 91 ? -28.161 26.655 -9.481 1.00 0.00 114 ASN B C 1
ATOM 4517 O O . ASN B 1 91 ? -28.589 27.789 -9.522 1.00 0.00 114 ASN B O 1
ATOM 4522 N N . TYR B 1 92 ? -27.053 26.319 -10.154 1.00 0.00 115 TYR B N 1
ATOM 4523 C CA . TYR B 1 92 ? -26.258 27.251 -10.930 1.00 0.00 115 TYR B CA 1
ATOM 4524 C C . TYR B 1 92 ? -27.208 27.715 -11.911 1.00 0.00 115 TYR B C 1
ATOM 4525 O O . TYR B 1 92 ? -27.440 28.876 -12.110 1.00 0.00 115 TYR B O 1
ATOM 4534 N N . THR B 1 93 ? -27.967 26.813 -12.441 1.00 0.00 116 THR B N 1
ATOM 4535 C CA . THR B 1 93 ? -28.959 27.188 -13.346 1.00 0.00 116 THR B CA 1
ATOM 4536 C C . THR B 1 93 ? -29.904 28.051 -12.742 1.00 0.00 116 THR B C 1
ATOM 4537 O O . THR B 1 93 ? -30.392 28.965 -13.362 1.00 0.00 116 THR B O 1
ATOM 4541 N N . VAL B 1 94 ? -30.291 27.652 -11.556 1.00 0.00 117 VAL B N 1
ATOM 4542 C CA . VAL B 1 94 ? -31.421 28.229 -11.035 1.00 0.00 117 VAL B CA 1
ATOM 4543 C C . VAL B 1 94 ? -31.244 29.625 -10.815 1.00 0.00 117 VAL B C 1
ATOM 4544 O O . VAL B 1 94 ? -32.024 30.417 -11.323 1.00 0.00 117 VAL B O 1
ATOM 4548 N N . TYR B 1 95 ? -30.147 30.044 -10.237 1.00 0.00 118 TYR B N 1
ATOM 4549 C CA . TYR B 1 95 ? -29.965 31.429 -10.213 1.00 0.00 118 TYR B CA 1
ATOM 4550 C C . TYR B 1 95 ? -29.751 31.924 -11.564 1.00 0.00 118 TYR B C 1
ATOM 4551 O O . TYR B 1 95 ? -30.189 32.993 -11.914 1.00 0.00 118 TYR B O 1
ATOM 4560 N N . GLU B 1 96 ? -28.975 31.223 -12.338 1.00 0.00 119 GLU B N 1
ATOM 4561 C CA . GLU B 1 96 ? -28.565 31.834 -13.515 1.00 0.00 119 GLU B CA 1
ATOM 4562 C C . GLU B 1 96 ? -29.583 32.185 -14.470 1.00 0.00 119 GLU B C 1
ATOM 4563 O O . GLU B 1 96 ? -29.553 33.288 -14.975 1.00 0.00 119 GLU B O 1
ATOM 4569 N N . ILE B 1 97 ? -30.532 31.315 -14.723 1.00 0.00 120 ILE B N 1
ATOM 4570 C CA . ILE B 1 97 ? -31.595 31.575 -15.616 1.00 0.00 120 ILE B CA 1
ATOM 4571 C C . ILE B 1 97 ? -32.472 32.581 -15.055 1.00 0.00 120 ILE B C 1
ATOM 4572 O O . ILE B 1 97 ? -32.998 33.413 -15.784 1.00 0.00 120 ILE B O 1
ATOM 4577 N N . ILE B 1 98 ? -32.644 32.574 -13.728 1.00 0.00 121 ILE B N 1
ATOM 4578 C CA . ILE B 1 98 ? -33.498 33.580 -13.161 1.00 0.00 121 ILE B CA 1
ATOM 4579 C C . ILE B 1 98 ? -32.915 34.919 -13.323 1.00 0.00 121 ILE B C 1
ATOM 4580 O O . ILE B 1 98 ? -33.654 35.868 -13.383 1.00 0.00 121 ILE B O 1
ATOM 4585 N N . LYS B 1 99 ? -31.608 35.107 -13.289 1.00 0.00 122 LYS B N 1
ATOM 4586 C CA . LYS B 1 99 ? -31.096 36.431 -13.225 1.00 0.00 122 LYS B CA 1
ATOM 4587 C C . LYS B 1 99 ? -31.595 37.302 -14.351 1.00 0.00 122 LYS B C 1
ATOM 4588 O O . LYS B 1 99 ? -32.111 38.357 -14.020 1.00 0.00 122 LYS B O 1
ATOM 4594 N N . PRO B 1 100 ? -31.586 37.005 -15.612 1.00 0.00 123 PRO B N 1
ATOM 4595 C CA . PRO B 1 100 ? -32.131 37.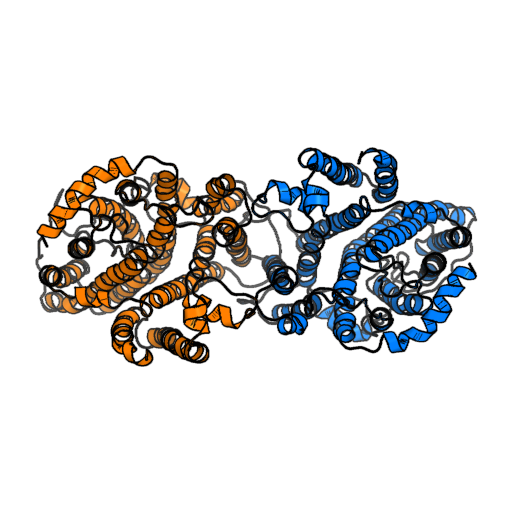864 -16.643 1.00 0.00 123 PRO B CA 1
ATOM 4596 C C . PRO B 1 100 ? -33.575 37.985 -16.587 1.00 0.00 123 PRO B C 1
ATOM 4597 O O . PRO B 1 100 ? -34.179 38.641 -17.411 1.00 0.00 123 PRO B O 1
ATOM 4601 N N . LEU B 1 101 ? -34.179 37.222 -15.749 1.00 0.00 124 LEU B N 1
ATOM 4602 C CA . LEU B 1 101 ? -35.551 37.163 -15.779 1.00 0.00 124 LEU B CA 1
ATOM 4603 C C . LEU B 1 101 ? -35.692 37.295 -14.353 1.00 0.00 124 LEU B C 1
ATOM 4604 O O . LEU B 1 101 ? -36.185 36.379 -13.736 1.00 0.00 124 LEU B O 1
ATOM 4609 N N . ASN B 1 102 ? -35.127 38.376 -13.748 1.00 0.00 125 ASN B N 1
ATOM 4610 C CA . ASN B 1 102 ? -35.031 38.562 -12.318 1.00 0.00 125 ASN B CA 1
ATOM 4611 C C . ASN B 1 102 ? -36.398 38.456 -11.789 1.00 0.00 125 ASN B C 1
ATOM 4612 O O . ASN B 1 102 ? -37.288 38.996 -12.417 1.00 0.00 125 ASN B O 1
ATOM 4617 N N . THR B 1 103 ? -36.606 37.632 -10.751 1.00 0.00 126 THR B N 1
ATOM 4618 C CA . THR B 1 103 ? -37.933 37.373 -10.278 1.00 0.00 126 THR B CA 1
ATOM 4619 C C . THR B 1 103 ? -37.809 36.951 -8.879 1.00 0.00 126 THR B C 1
ATOM 4620 O O . THR B 1 103 ? -36.722 36.793 -8.333 1.00 0.00 126 THR B O 1
ATOM 4624 N N . SER B 1 104 ? -39.001 36.649 -8.348 1.00 0.00 127 SER B N 1
ATOM 4625 C CA . SER B 1 104 ? -39.388 36.037 -7.145 1.00 0.00 127 SER B CA 1
ATOM 4626 C C . SER B 1 104 ? -38.633 34.831 -7.077 1.00 0.00 127 SER B C 1
ATOM 4627 O O . SER B 1 104 ? -39.082 33.764 -7.450 1.00 0.00 127 SER B O 1
ATOM 4630 N N . TYR B 1 105 ? -37.502 34.963 -6.399 1.00 0.00 128 TYR B N 1
ATOM 4631 C CA . TYR B 1 105 ? -36.632 33.906 -6.139 1.00 0.00 128 TYR B CA 1
ATOM 4632 C C . TYR B 1 105 ? -37.478 33.024 -5.321 1.00 0.00 128 TYR B C 1
ATOM 4633 O O . TYR B 1 105 ? -37.580 31.855 -5.561 1.00 0.00 128 TYR B O 1
ATOM 4642 N N . PHE B 1 106 ? -38.196 33.623 -4.364 1.00 0.00 129 PHE B N 1
ATOM 4643 C CA . PHE B 1 106 ? -39.032 32.931 -3.422 1.00 0.00 129 PHE B CA 1
ATOM 4644 C C . PHE B 1 106 ? -40.080 32.205 -4.121 1.00 0.00 129 PHE B C 1
ATOM 4645 O O . PHE B 1 106 ? -40.355 31.064 -3.774 1.00 0.00 129 PHE B O 1
ATOM 4653 N N . GLY B 1 107 ? -40.701 32.814 -5.135 1.00 0.00 130 GLY B N 1
ATOM 4654 C CA . GLY B 1 107 ? -41.752 32.115 -5.792 1.00 0.00 130 GLY B CA 1
ATOM 4655 C C . GLY B 1 107 ? -41.183 30.945 -6.457 1.00 0.00 130 GLY B C 1
ATOM 4656 O O . GLY B 1 107 ? -41.686 29.837 -6.386 1.00 0.00 130 GLY B O 1
ATOM 4657 N N . PHE B 1 108 ? -40.049 31.161 -7.075 1.00 0.00 131 PHE B N 1
ATOM 4658 C CA . PHE B 1 108 ? -39.458 30.103 -7.755 1.00 0.00 131 PHE B CA 1
ATOM 4659 C C . PHE B 1 108 ? -39.114 28.949 -6.954 1.00 0.00 131 PHE B C 1
ATOM 4660 O O . PHE B 1 108 ? -39.213 27.850 -7.441 1.00 0.00 131 PHE B O 1
ATOM 4668 N N . MET B 1 109 ? -38.547 29.180 -5.777 1.00 0.00 132 MET B N 1
ATOM 4669 C CA . MET B 1 109 ? -37.969 28.100 -5.051 1.00 0.00 132 MET B CA 1
ATOM 4670 C C . MET B 1 109 ? -38.958 27.159 -4.689 1.00 0.00 132 MET B C 1
ATOM 4671 O O . MET B 1 109 ? -38.889 25.968 -4.881 1.00 0.00 132 MET B O 1
ATOM 4676 N N . PHE B 1 110 ? -40.017 27.780 -4.277 1.00 0.00 133 PHE B N 1
ATOM 4677 C CA . PHE B 1 110 ? -41.191 27.162 -3.935 1.00 0.00 133 PHE B CA 1
ATOM 4678 C C . PHE B 1 110 ? -41.650 26.447 -5.096 1.00 0.00 133 PHE B C 1
ATOM 4679 O O . PHE B 1 110 ? -42.257 25.398 -5.035 1.00 0.00 133 PHE B O 1
ATOM 4687 N N . TRP B 1 111 ? -41.591 27.148 -6.189 1.00 0.00 134 TRP B N 1
ATOM 4688 C CA . TRP B 1 111 ? -42.342 26.611 -7.187 1.00 0.00 134 TRP B CA 1
ATOM 4689 C C . TRP B 1 111 ? -41.918 25.383 -7.666 1.00 0.00 134 TRP B C 1
ATOM 4690 O O . TRP B 1 111 ? -42.726 24.545 -7.984 1.00 0.00 134 TRP B O 1
ATOM 4701 N N . ILE B 1 112 ? -40.626 25.343 -7.812 1.00 0.00 135 ILE B N 1
ATOM 4702 C CA . ILE B 1 112 ? -40.071 24.253 -8.451 1.00 0.00 135 ILE B CA 1
ATOM 4703 C C . ILE B 1 112 ? -40.343 23.023 -7.781 1.00 0.00 135 ILE B C 1
ATOM 4704 O O . ILE B 1 112 ? -40.730 22.006 -8.375 1.00 0.00 135 ILE B O 1
ATOM 4709 N N . CYS B 1 113 ? -40.197 23.170 -6.460 1.00 0.00 136 CYS B N 1
ATOM 4710 C CA . CYS B 1 113 ? -40.369 22.071 -5.607 1.00 0.00 136 CYS B CA 1
ATOM 4711 C C . CYS B 1 113 ? -41.735 21.593 -5.674 1.00 0.00 136 CYS B C 1
ATOM 4712 O O . CYS B 1 113 ? -41.984 20.384 -5.740 1.00 0.00 136 CYS B O 1
ATOM 4715 N N . LEU B 1 114 ? -42.666 22.543 -5.669 1.00 0.00 137 LEU B N 1
ATOM 4716 C CA . LEU B 1 114 ? -44.004 22.090 -5.630 1.00 0.00 137 LEU B CA 1
ATOM 4717 C C . LEU B 1 114 ? -44.410 21.280 -6.816 1.00 0.00 137 LEU B C 1
ATOM 4718 O O . LEU B 1 114 ? -45.165 20.322 -6.685 1.00 0.00 137 LEU B O 1
ATOM 4723 N N . TRP B 1 115 ? -44.038 21.736 -8.018 1.00 0.00 138 TRP B N 1
ATOM 4724 C CA . TRP B 1 115 ? -44.713 21.101 -9.117 1.00 0.00 138 TRP B CA 1
ATOM 4725 C C . TRP B 1 115 ? -44.416 19.645 -9.223 1.00 0.00 138 TRP B C 1
ATOM 4726 O O . TRP B 1 115 ? -45.245 18.735 -9.375 1.00 0.00 138 TRP B O 1
ATOM 4737 N N . SER B 1 116 ? -43.127 19.443 -9.019 1.00 0.00 139 SER B N 1
ATOM 4738 C CA . SER B 1 116 ? -42.533 18.176 -9.054 1.00 0.00 139 SER B CA 1
ATOM 4739 C C . SER B 1 116 ? -43.144 17.304 -8.100 1.00 0.00 139 SER B C 1
ATOM 4740 O O . SER B 1 116 ? -43.475 16.168 -8.341 1.00 0.00 139 SER B O 1
ATOM 4743 N N . MET B 1 117 ? -43.356 17.868 -6.962 1.00 0.00 140 MET B N 1
ATOM 4744 C CA . MET B 1 117 ? -43.904 17.154 -5.945 1.00 0.00 140 MET B CA 1
ATOM 4745 C C . MET B 1 117 ? -45.218 16.657 -6.152 1.00 0.00 140 MET B C 1
ATOM 4746 O O . MET B 1 117 ? -45.597 15.603 -5.692 1.00 0.00 140 MET B O 1
ATOM 4751 N N . ILE B 1 118 ? -46.047 17.436 -6.780 1.00 0.00 141 ILE B N 1
ATOM 4752 C CA . ILE B 1 118 ? -47.417 17.084 -6.844 1.00 0.00 141 ILE B CA 1
ATOM 4753 C C . ILE B 1 118 ? -47.483 15.870 -7.576 1.00 0.00 141 ILE B C 1
ATOM 4754 O O . ILE B 1 118 ? -48.024 14.864 -7.195 1.00 0.00 141 ILE B O 1
ATOM 4759 N N . PHE B 1 119 ? -46.731 15.964 -8.616 1.00 0.00 142 PHE B N 1
ATOM 4760 C CA . PHE B 1 119 ? -46.542 14.94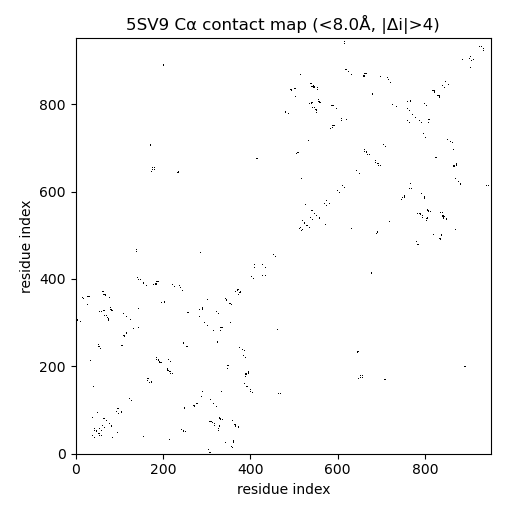6 -9.506 1.00 0.00 142 PHE B CA 1
ATOM 4761 C C . PHE B 1 119 ? -46.006 13.805 -8.848 1.00 0.00 142 PHE B C 1
ATOM 4762 O O . PHE B 1 119 ? -46.395 12.692 -9.126 1.00 0.00 142 PHE B O 1
ATOM 4770 N N . HIS B 1 120 ? -45.110 14.052 -7.927 1.00 0.00 143 HIS B N 1
ATOM 4771 C CA . HIS B 1 120 ? -44.438 13.068 -7.195 1.00 0.00 143 HIS B CA 1
ATOM 4772 C C . HIS B 1 120 ? -45.446 12.271 -6.496 1.00 0.00 143 HIS B C 1
ATOM 4773 O O . HIS B 1 120 ? -45.317 11.062 -6.443 1.00 0.00 143 HIS B O 1
ATOM 4780 N N . LEU B 1 121 ? -46.506 12.864 -5.961 1.00 0.00 144 LEU B N 1
ATOM 4781 C CA . LEU B 1 121 ? -47.444 12.101 -5.189 1.00 0.00 144 LEU B CA 1
ATOM 4782 C C . LEU B 1 121 ? -47.996 10.988 -5.975 1.00 0.00 144 LEU B C 1
ATOM 4783 O O . LEU B 1 121 ? -48.101 9.808 -5.637 1.00 0.00 144 LEU B O 1
ATOM 4788 N N . LEU B 1 122 ? -48.344 11.413 -7.140 1.00 0.00 145 LEU B N 1
ATOM 4789 C CA . LEU B 1 122 ? -48.974 10.576 -8.057 1.00 0.00 145 LEU B CA 1
ATOM 4790 C C . LEU B 1 122 ? -48.051 9.483 -8.409 1.00 0.00 145 LEU B C 1
ATOM 4791 O O . LEU B 1 122 ? -48.363 8.303 -8.393 1.00 0.00 145 LEU B O 1
ATOM 4796 N N . LEU B 1 123 ? -46.829 9.907 -8.646 1.00 0.00 146 LEU B N 1
ATOM 4797 C CA . LEU B 1 123 ? -45.714 9.161 -9.097 1.00 0.00 146 LEU B CA 1
ATOM 4798 C C . LEU B 1 123 ? -45.461 8.053 -8.164 1.00 0.00 146 LEU B C 1
ATOM 4799 O O . LEU B 1 123 ? -45.035 6.978 -8.566 1.00 0.00 146 LEU B O 1
ATOM 4804 N N . ALA B 1 124 ? -45.651 8.314 -6.859 1.00 0.00 147 ALA B N 1
ATOM 4805 C CA . ALA B 1 124 ? -45.333 7.404 -5.797 1.00 0.00 147 ALA B CA 1
ATOM 4806 C C . ALA B 1 124 ? -46.150 6.218 -6.043 1.00 0.00 147 ALA B C 1
ATOM 4807 O O . ALA B 1 124 ? -45.614 5.123 -6.120 1.00 0.00 147 ALA B O 1
ATOM 4809 N N . PHE B 1 125 ? -47.389 6.444 -6.429 1.00 0.00 148 PHE B N 1
ATOM 4810 C CA . PHE B 1 125 ? -48.127 5.29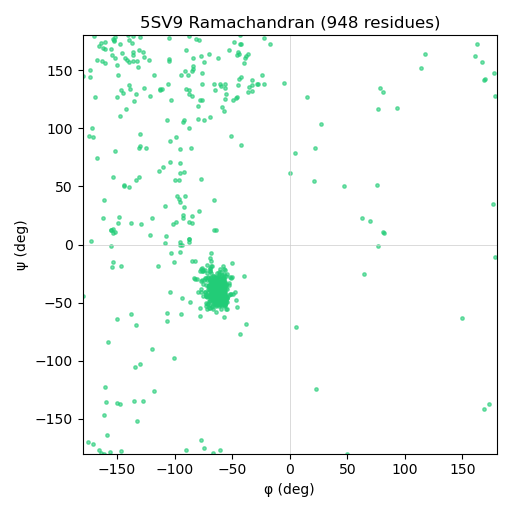3 -6.876 1.00 0.00 148 PHE B CA 1
ATOM 4811 C C . PHE B 1 125 ? -47.549 4.637 -8.120 1.00 0.00 148 PHE B C 1
ATOM 4812 O O . PHE B 1 125 ? -47.420 3.424 -8.126 1.00 0.00 148 PHE B O 1
ATOM 4820 N N . THR B 1 126 ? -47.151 5.356 -9.183 1.00 0.00 149 THR B N 1
ATOM 4821 C CA . THR B 1 126 ? -46.483 4.784 -10.353 1.00 0.00 149 THR B CA 1
ATOM 4822 C C . THR B 1 126 ? -45.396 3.805 -10.108 1.00 0.00 149 THR B C 1
ATOM 4823 O O . THR B 1 126 ? -44.518 4.008 -9.282 1.00 0.00 149 THR B O 1
ATOM 4827 N N . ASN B 1 127 ? -45.427 2.737 -10.909 1.00 0.00 150 ASN B N 1
ATOM 4828 C CA . ASN B 1 127 ? -44.469 1.691 -10.901 1.00 0.00 150 ASN B CA 1
ATOM 4829 C C . ASN B 1 127 ? -43.455 2.099 -11.895 1.00 0.00 150 ASN B C 1
ATOM 4830 O O . ASN B 1 127 ? -43.164 1.412 -12.842 1.00 0.00 150 ASN B O 1
ATOM 4835 N N . VAL B 1 128 ? -42.793 3.203 -11.645 1.00 0.00 151 VAL B N 1
ATOM 4836 C CA . VAL B 1 128 ? -41.628 3.719 -12.292 1.00 0.00 151 VAL B CA 1
ATOM 4837 C C . VAL B 1 128 ? -40.555 2.823 -11.931 1.00 0.00 151 VAL B C 1
ATOM 4838 O O . VAL B 1 128 ? -39.536 2.729 -12.562 1.00 0.00 151 VAL B O 1
ATOM 4842 N N . VAL B 1 129 ? -40.815 2.175 -10.830 1.00 0.00 152 VAL B N 1
ATOM 4843 C CA . VAL B 1 129 ? -40.194 1.328 -9.937 1.00 0.00 152 VAL B CA 1
ATOM 4844 C C . VAL B 1 129 ? -39.716 0.152 -10.685 1.00 0.00 152 VAL B C 1
ATOM 4845 O O . VAL B 1 129 ? -38.723 -0.479 -10.406 1.00 0.00 152 VAL B O 1
ATOM 4849 N N . CYS B 1 130 ? -40.291 -0.081 -11.804 1.00 0.00 153 CYS B N 1
ATOM 4850 C CA . CYS B 1 130 ? -39.837 -1.041 -12.719 1.00 0.00 153 CYS B CA 1
ATOM 4851 C C . CYS B 1 130 ? -38.438 -0.813 -13.081 1.00 0.00 153 CYS B C 1
ATOM 4852 O O . CYS B 1 130 ? -37.656 -1.666 -13.392 1.00 0.00 153 CYS B O 1
ATOM 4855 N N . LEU B 1 131 ? -38.101 0.430 -13.187 1.00 0.00 154 LEU B N 1
ATOM 4856 C CA . LEU B 1 131 ? -36.923 0.843 -13.762 1.00 0.00 154 LEU B CA 1
ATOM 4857 C C . LEU B 1 131 ? -35.803 0.247 -13.080 1.00 0.00 154 LEU B C 1
ATOM 4858 O O . LEU B 1 131 ? -34.744 -0.104 -13.520 1.00 0.00 154 LEU B O 1
ATOM 4863 N N . LEU B 1 132 ? -36.027 0.107 -11.862 1.00 0.00 155 LEU B N 1
ATOM 4864 C CA . LEU B 1 132 ? -35.095 -0.345 -10.976 1.00 0.00 155 LEU B CA 1
ATOM 4865 C C . LEU B 1 132 ? -34.616 -1.690 -11.252 1.00 0.00 155 LEU B C 1
ATOM 4866 O O . LEU B 1 132 ? -33.550 -2.129 -10.870 1.00 0.00 155 LEU B O 1
ATOM 4871 N N . GLN B 1 133 ? -35.524 -2.445 -11.768 1.00 0.00 156 GLN B N 1
ATOM 4872 C CA . GLN B 1 133 ? -35.419 -3.839 -11.803 1.00 0.00 156 GLN B CA 1
ATOM 4873 C C . GLN B 1 133 ? -34.258 -4.378 -12.419 1.00 0.00 156 GLN B C 1
ATOM 4874 O O . GLN B 1 133 ? -33.947 -5.552 -12.451 1.00 0.00 156 GLN B O 1
ATOM 4880 N N . TYR B 1 134 ? -33.878 -3.527 -13.270 1.00 0.00 157 TYR B N 1
ATOM 4881 C CA . TYR B 1 134 ? -33.136 -3.726 -14.389 1.00 0.00 157 TYR B CA 1
ATOM 4882 C C . TYR B 1 134 ? -31.901 -4.252 -14.019 1.00 0.00 157 TYR B C 1
ATOM 4883 O O . TYR B 1 134 ? -31.343 -5.090 -14.690 1.00 0.00 157 TYR B O 1
ATOM 4892 N N . VAL B 1 135 ? -31.486 -3.900 -12.883 1.00 0.00 158 VAL B N 1
ATOM 4893 C CA . VAL B 1 135 ? -30.354 -4.480 -12.396 1.00 0.00 158 VAL B CA 1
ATOM 4894 C C . VAL B 1 135 ? -30.279 -5.982 -12.273 1.00 0.00 158 VAL B C 1
ATOM 4895 O O . VAL B 1 135 ? -30.960 -6.581 -11.460 1.00 0.00 158 VAL B O 1
ATOM 4899 N N . THR B 1 136 ? -29.084 -6.322 -12.756 1.00 0.00 159 THR B N 1
ATOM 4900 C CA . THR B 1 136 ? -28.217 -7.416 -12.545 1.00 0.00 159 THR B CA 1
ATOM 4901 C C . THR B 1 136 ? -27.042 -6.683 -13.053 1.00 0.00 159 THR B C 1
ATOM 4902 O O . THR B 1 136 ? -26.807 -5.658 -12.452 1.00 0.00 159 THR B O 1
ATOM 4906 N N . THR B 1 137 ? -26.125 -7.173 -13.896 1.00 0.00 160 THR B N 1
ATOM 4907 C CA . THR B 1 137 ? -24.889 -6.431 -13.933 1.00 0.00 160 THR B CA 1
ATOM 4908 C C . THR B 1 137 ? -24.694 -4.890 -14.448 1.00 0.00 160 THR B C 1
ATOM 4909 O O . THR B 1 137 ? -23.979 -4.028 -13.854 1.00 0.00 160 THR B O 1
ATOM 4913 N N . PHE B 1 138 ? -25.324 -4.428 -15.547 1.00 0.00 161 PHE B N 1
ATOM 4914 C CA . PHE B 1 138 ? -25.048 -3.065 -16.087 1.00 0.00 161 PHE B CA 1
ATOM 4915 C C . PHE B 1 138 ? -25.225 -1.664 -15.532 1.00 0.00 161 PHE B C 1
ATOM 4916 O O . PHE B 1 138 ? -24.446 -0.835 -15.929 1.00 0.00 161 PHE B O 1
ATOM 4924 N N . PRO B 1 139 ? -26.216 -1.177 -14.930 1.00 0.00 162 PRO B N 1
ATOM 4925 C CA . PRO B 1 139 ? -26.228 0.240 -14.672 1.00 0.00 162 PRO B CA 1
ATOM 4926 C C . PRO B 1 139 ? -25.327 0.694 -13.645 1.00 0.00 162 PRO B C 1
ATOM 4927 O O . PRO B 1 139 ? -24.633 1.683 -13.777 1.00 0.00 162 PRO B O 1
ATOM 4931 N N . CYS B 1 140 ? -25.492 0.029 -12.531 1.00 0.00 163 CYS B N 1
ATOM 4932 C CA . CYS B 1 140 ? -25.119 0.611 -11.331 1.00 0.00 163 CYS B CA 1
ATOM 4933 C C . CYS B 1 140 ? -23.733 0.826 -11.214 1.00 0.00 163 CYS B C 1
ATOM 4934 O O . CYS B 1 140 ? -23.340 1.792 -10.584 1.00 0.00 163 CYS B O 1
ATOM 4937 N N . ASP B 1 141 ? -22.915 -0.156 -11.649 1.00 0.00 164 ASP B N 1
ATOM 4938 C CA . ASP B 1 141 ? -21.571 0.080 -11.140 1.00 0.00 164 ASP B CA 1
ATOM 4939 C C . ASP B 1 141 ? -20.982 1.294 -11.728 1.00 0.00 164 ASP B C 1
ATOM 4940 O O . ASP B 1 141 ? -20.272 2.102 -11.165 1.00 0.00 164 ASP B O 1
ATOM 4945 N N . ILE B 1 142 ? -21.388 1.394 -12.934 1.00 0.00 165 ILE B N 1
ATOM 4946 C CA . ILE B 1 142 ? -21.149 2.400 -13.839 1.00 0.00 165 ILE B CA 1
ATOM 4947 C C . ILE B 1 142 ? -21.639 3.639 -13.324 1.00 0.00 165 ILE B C 1
ATOM 4948 O O . ILE B 1 142 ? -21.014 4.680 -13.397 1.00 0.00 165 ILE B O 1
ATOM 4953 N N . PHE B 1 143 ? -22.804 3.549 -12.725 1.00 0.00 166 PHE B N 1
ATOM 4954 C CA . PHE B 1 143 ? -23.505 4.635 -12.198 1.00 0.00 166 PHE B CA 1
ATOM 4955 C C . PHE B 1 143 ? -22.553 5.228 -11.239 1.00 0.00 166 PHE B C 1
ATOM 4956 O O . PHE B 1 143 ? -22.207 6.408 -11.292 1.00 0.00 166 PHE B O 1
ATOM 4964 N N . GLY B 1 144 ? -22.034 4.359 -10.392 1.00 0.00 167 GLY B N 1
ATOM 4965 C CA . GLY B 1 144 ? -21.132 4.815 -9.391 1.00 0.00 167 GLY B CA 1
ATOM 4966 C C . GLY B 1 144 ? -19.912 5.394 -10.012 1.00 0.00 167 GLY B C 1
ATOM 4967 O O . GLY B 1 144 ? -19.322 6.343 -9.525 1.00 0.00 167 GLY B O 1
ATOM 4968 N N . LEU B 1 145 ? -19.476 4.893 -11.136 1.00 0.00 168 LEU B N 1
ATOM 4969 C CA . LEU B 1 145 ? -18.365 5.532 -11.725 1.00 0.00 168 LEU B CA 1
ATOM 4970 C C . LEU B 1 145 ? -18.631 6.956 -12.092 1.00 0.00 168 LEU B C 1
ATOM 4971 O O . LEU B 1 145 ? -17.767 7.795 -11.896 1.00 0.00 168 LEU B O 1
ATOM 4976 N N . PHE B 1 146 ? -19.820 7.305 -12.587 1.00 0.00 169 PHE B N 1
ATOM 4977 C CA . PHE B 1 146 ? -20.102 8.668 -12.977 1.00 0.00 169 PHE B CA 1
ATOM 4978 C C . PHE B 1 146 ? -19.875 9.525 -11.824 1.00 0.00 169 PHE B C 1
ATOM 4979 O O . PHE B 1 146 ? -19.246 10.573 -11.874 1.00 0.00 169 PHE B O 1
ATOM 4987 N N . ILE B 1 147 ? -20.375 9.059 -10.728 1.00 0.00 170 ILE B N 1
ATOM 4988 C CA . ILE B 1 147 ? -20.300 9.801 -9.555 1.00 0.00 170 ILE B CA 1
ATOM 4989 C C . ILE B 1 147 ? -18.929 10.035 -9.185 1.00 0.00 170 ILE B C 1
ATOM 4990 O O . ILE B 1 147 ? -18.538 11.124 -8.833 1.00 0.00 170 ILE B O 1
ATOM 4995 N N . ASN B 1 148 ? -18.141 8.994 -9.277 1.00 0.00 171 ASN B N 1
ATOM 4996 C CA . ASN B 1 148 ? -16.814 9.095 -8.813 1.00 0.00 171 ASN B CA 1
ATOM 4997 C C . ASN B 1 148 ? -16.084 10.128 -9.483 1.00 0.00 171 ASN B C 1
ATOM 4998 O O . ASN B 1 148 ? -15.295 10.856 -8.912 1.00 0.00 171 ASN B O 1
ATOM 5003 N N . VAL B 1 149 ? -16.273 10.120 -10.777 1.00 0.00 172 VAL B N 1
ATOM 5004 C CA . VAL B 1 149 ? -15.461 10.889 -11.607 1.00 0.00 172 VAL B CA 1
ATOM 5005 C C . VAL B 1 149 ? -15.652 12.276 -11.273 1.00 0.00 172 VAL B C 1
ATOM 5006 O O . VAL B 1 149 ? -14.726 13.069 -11.138 1.00 0.00 172 VAL B O 1
ATOM 5010 N N . VAL B 1 150 ? -16.921 12.615 -11.135 1.00 0.00 173 VAL B N 1
ATOM 5011 C CA . VAL B 1 150 ? -17.176 13.982 -10.922 1.00 0.00 173 VAL B CA 1
ATOM 5012 C C . VAL B 1 150 ? -16.590 14.401 -9.651 1.00 0.00 173 VAL B C 1
ATOM 5013 O O . VAL B 1 150 ? -16.064 15.494 -9.491 1.00 0.00 173 VAL B O 1
ATOM 5017 N N . TYR B 1 151 ? -16.631 13.494 -8.713 1.00 0.00 174 TYR B N 1
ATOM 5018 C CA . TYR B 1 151 ? -16.146 13.835 -7.451 1.00 0.00 174 TYR B CA 1
ATOM 5019 C C . TYR B 1 151 ? -14.761 14.203 -7.463 1.00 0.00 174 TYR B C 1
ATOM 5020 O O . TYR B 1 151 ? -14.340 15.226 -6.953 1.00 0.00 174 TYR B O 1
ATOM 5029 N N . ILE B 1 152 ? -14.003 13.388 -8.119 1.00 0.00 175 ILE B N 1
ATOM 5030 C CA . ILE B 1 152 ? -12.659 13.694 -8.135 1.00 0.00 175 ILE B CA 1
ATOM 5031 C C . ILE B 1 152 ? -12.318 14.913 -8.836 1.00 0.00 175 ILE B C 1
ATOM 5032 O O . ILE B 1 152 ? -11.457 15.591 -8.319 1.00 0.00 175 ILE B O 1
ATOM 5037 N N . GLN B 1 153 ? -12.913 15.204 -10.010 1.00 0.00 176 GLN B N 1
ATOM 5038 C CA . GLN B 1 153 ? -12.459 16.316 -10.807 1.00 0.00 176 GLN B CA 1
ATOM 5039 C C . GLN B 1 153 ? -12.661 17.533 -10.056 1.00 0.00 176 GLN B C 1
ATOM 5040 O O . GLN B 1 153 ? -11.845 18.444 -9.982 1.00 0.00 176 GLN B O 1
ATOM 5046 N N . LYS B 1 154 ? -13.766 17.519 -9.363 1.00 0.00 177 LYS B N 1
ATOM 5047 C CA . LYS B 1 154 ? -14.068 18.602 -8.541 1.00 0.00 177 LYS B CA 1
ATOM 5048 C C . LYS B 1 154 ? -13.066 18.781 -7.500 1.00 0.00 177 LYS B C 1
ATOM 5049 O O . LYS B 1 154 ? -12.713 19.901 -7.184 1.00 0.00 177 LYS B O 1
ATOM 5055 N N . GLY B 1 155 ? -12.600 17.679 -6.913 1.00 0.00 178 GLY B N 1
ATOM 5056 C CA . GLY B 1 155 ? -11.733 17.752 -5.794 1.00 0.00 178 GLY B CA 1
ATOM 5057 C C . GLY B 1 155 ? -10.574 18.492 -6.190 1.00 0.00 178 GLY B C 1
ATOM 5058 O O . GLY B 1 155 ? -10.080 19.371 -5.504 1.00 0.00 178 GLY B O 1
ATOM 5059 N N . ILE B 1 156 ? -10.144 18.197 -7.391 1.00 0.00 179 ILE B N 1
ATOM 5060 C CA . ILE B 1 156 ? -9.024 18.853 -7.903 1.00 0.00 179 ILE B CA 1
ATOM 5061 C C . ILE B 1 156 ? -9.271 20.245 -8.046 1.00 0.00 179 ILE B C 1
ATOM 5062 O O . ILE B 1 156 ? -8.441 21.052 -7.712 1.00 0.00 179 ILE B O 1
ATOM 5067 N N . GLN B 1 157 ? -10.449 20.600 -8.511 1.00 0.00 180 GLN B N 1
ATOM 5068 C CA . GLN B 1 157 ? -10.649 21.959 -8.723 1.00 0.00 180 GLN B CA 1
ATOM 5069 C C . GLN B 1 157 ? -10.552 22.664 -7.479 1.00 0.00 180 GLN B C 1
ATOM 5070 O O . GLN B 1 157 ? -10.058 23.750 -7.329 1.00 0.00 180 GLN B O 1
ATOM 5076 N N . ILE B 1 158 ? -11.036 22.044 -6.475 1.00 0.00 181 ILE B N 1
ATOM 5077 C CA . ILE B 1 158 ? -11.035 22.721 -5.272 1.00 0.00 181 ILE B CA 1
ATOM 5078 C C . ILE B 1 158 ? -9.703 23.023 -4.839 1.00 0.00 181 ILE B C 1
ATOM 5079 O O . ILE B 1 158 ? -9.397 24.149 -4.518 1.00 0.00 181 ILE B O 1
ATOM 5084 N N . LEU B 1 159 ? -8.816 22.083 -4.987 1.00 0.00 182 LEU B N 1
ATOM 5085 C CA . LEU B 1 159 ? -7.495 22.432 -4.669 1.00 0.00 182 LEU B CA 1
ATOM 5086 C C . LEU B 1 159 ? -6.990 23.476 -5.491 1.00 0.00 182 LEU B C 1
ATOM 5087 O O . LEU B 1 159 ? -6.277 24.349 -5.058 1.00 0.00 182 LEU B O 1
ATOM 5092 N N . THR B 1 160 ? -7.230 23.320 -6.756 1.00 0.00 183 THR B N 1
ATOM 5093 C CA . THR B 1 160 ? -6.547 24.131 -7.648 1.00 0.00 183 THR B CA 1
ATOM 5094 C C . THR B 1 160 ? -6.976 25.481 -7.477 1.00 0.00 183 THR B C 1
ATOM 5095 O O . THR B 1 160 ? -6.184 26.389 -7.501 1.00 0.00 183 THR B O 1
ATOM 5099 N N . ARG B 1 161 ? -8.233 25.641 -7.157 1.00 0.00 184 ARG B N 1
ATOM 5100 C CA . ARG B 1 161 ? -8.735 26.900 -6.863 1.00 0.00 184 ARG B CA 1
ATOM 5101 C C . ARG B 1 161 ? -8.013 27.521 -5.736 1.00 0.00 184 ARG B C 1
ATOM 5102 O O . ARG B 1 161 ? -7.588 28.691 -5.746 1.00 0.00 184 ARG B O 1
ATOM 5110 N N . GLN B 1 162 ? -7.789 26.658 -4.760 1.00 0.00 185 GLN B N 1
ATOM 5111 C CA . GLN B 1 162 ? -7.092 27.032 -3.596 1.00 0.00 185 GLN B CA 1
ATOM 5112 C C . GLN B 1 162 ? -5.713 27.460 -3.886 1.00 0.00 185 GLN B C 1
ATOM 5113 O O . GLN B 1 162 ? -5.258 28.452 -3.327 1.00 0.00 185 GLN B O 1
ATOM 5119 N N . PHE B 1 163 ? -5.041 26.842 -4.849 1.00 0.00 186 PHE B N 1
ATOM 5120 C CA . PHE B 1 163 ? -3.782 27.356 -5.249 1.00 0.00 186 PHE B CA 1
ATOM 5121 C C . PHE B 1 163 ? -3.847 28.757 -5.825 1.00 0.00 186 PHE B C 1
ATOM 5122 O O . PHE B 1 163 ? -2.929 29.557 -5.762 1.00 0.00 186 PHE B O 1
ATOM 5130 N N . HIS B 1 164 ? -4.824 28.928 -6.682 1.00 0.00 187 HIS B N 1
ATOM 5131 C CA . HIS B 1 164 ? -4.763 29.984 -7.630 1.00 0.00 187 HIS B CA 1
ATOM 5132 C C . HIS B 1 164 ? -4.733 31.396 -7.204 1.00 0.00 187 HIS B C 1
ATOM 5133 O O . HIS B 1 164 ? -4.025 32.160 -7.851 1.00 0.00 187 HIS B O 1
ATOM 5140 N N . ASN B 1 165 ? -5.538 31.821 -6.204 1.00 0.00 188 ASN B N 1
ATOM 5141 C CA . ASN B 1 165 ? -5.644 33.287 -5.996 1.00 0.00 188 ASN B CA 1
ATOM 5142 C C . ASN B 1 165 ? -4.291 33.870 -5.731 1.00 0.00 188 ASN B C 1
ATOM 5143 O O . ASN B 1 165 ? -3.850 34.815 -6.380 1.00 0.00 188 ASN B O 1
ATOM 5148 N N . THR B 1 166 ? -3.569 33.163 -4.874 1.00 0.00 189 THR B N 1
ATOM 5149 C CA . THR B 1 166 ? -2.205 33.410 -4.631 1.00 0.00 189 THR B CA 1
ATOM 5150 C C . THR B 1 166 ? -1.438 32.902 -5.789 1.00 0.00 189 THR B C 1
ATOM 5151 O O . THR B 1 166 ? -1.810 31.942 -6.442 1.00 0.00 189 THR B O 1
ATOM 5155 N N . SER B 1 167 ? -0.268 33.522 -5.866 1.00 0.00 190 SER B N 1
ATOM 5156 C CA . SER B 1 167 ? 0.895 33.451 -6.683 1.00 0.00 190 SER B CA 1
ATOM 5157 C C . SER B 1 167 ? 1.199 32.187 -7.446 1.00 0.00 190 SER B C 1
ATOM 5158 O O . SER B 1 167 ? 0.441 31.226 -7.411 1.00 0.00 190 SER B O 1
ATOM 5161 N N . GLY B 1 168 ? 2.321 32.238 -8.234 1.00 0.00 191 GLY B N 1
ATOM 5162 C CA . GLY B 1 168 ? 2.766 31.217 -9.182 1.00 0.00 191 GLY B CA 1
ATOM 5163 C C . GLY B 1 168 ? 4.241 31.274 -9.615 1.00 0.00 191 GLY B C 1
ATOM 5164 O O . GLY B 1 168 ? 4.552 31.048 -10.786 1.00 0.00 191 GLY B O 1
ATOM 5165 N N . GLU B 1 169 ? 5.173 31.601 -8.673 1.00 0.00 192 GLU B N 1
ATOM 5166 C CA . GLU B 1 169 ? 6.617 31.572 -8.870 1.00 0.00 192 GLU B CA 1
ATOM 5167 C C . GLU B 1 169 ? 7.322 31.396 -7.510 1.00 0.00 192 GLU B C 1
ATOM 5168 O O . GLU B 1 169 ? 6.674 31.509 -6.470 1.00 0.00 192 GLU B O 1
ATOM 5174 N N . LYS B 1 170 ? 8.663 31.093 -7.503 1.00 0.00 193 LYS B N 1
ATOM 5175 C CA . LYS B 1 170 ? 9.611 30.806 -6.394 1.00 0.00 193 LYS B CA 1
ATOM 5176 C C . LYS B 1 170 ? 9.363 31.333 -4.946 1.00 0.00 193 LYS B C 1
ATOM 5177 O O . LYS B 1 170 ? 8.925 32.471 -4.796 1.00 0.00 193 LYS B O 1
ATOM 5183 N N . SER B 1 171 ? 9.779 30.540 -3.879 1.00 0.00 194 SER B N 1
ATOM 5184 C CA . SER B 1 171 ? 9.858 30.837 -2.431 1.00 0.00 194 SER B CA 1
ATOM 5185 C C . SER B 1 171 ? 9.649 29.646 -1.557 1.00 0.00 194 SER B C 1
ATOM 5186 O O . SER B 1 171 ? 10.550 29.326 -0.808 1.00 0.00 194 SER B O 1
ATOM 5189 N N . VAL B 1 172 ? 8.488 28.983 -1.543 1.00 0.00 195 VAL B N 1
ATOM 5190 C CA . VAL B 1 172 ? 7.345 29.184 -2.377 1.00 0.00 195 VAL B CA 1
ATOM 5191 C C . VAL B 1 172 ? 6.328 29.871 -1.547 1.00 0.00 195 VAL B C 1
ATOM 5192 O O . VAL B 1 172 ? 6.628 30.199 -0.407 1.00 0.00 195 VAL B O 1
ATOM 5196 N N . GLN B 1 173 ? 5.160 30.213 -2.141 1.00 0.00 196 GLN B N 1
ATOM 5197 C CA . GLN B 1 173 ? 4.095 30.971 -1.559 1.00 0.00 196 GLN B CA 1
ATOM 5198 C C . GLN B 1 173 ? 2.776 30.399 -1.958 1.00 0.00 196 GLN B C 1
ATOM 5199 O O . GLN B 1 173 ? 1.928 31.150 -2.443 1.00 0.00 196 GLN B O 1
ATOM 5205 N N . ASP B 1 174 ? 2.524 29.080 -1.836 1.00 0.00 197 ASP B N 1
ATOM 5206 C CA . ASP B 1 174 ? 1.321 28.690 -2.476 1.00 0.00 197 ASP B CA 1
ATOM 5207 C C . ASP B 1 174 ? 0.796 27.387 -2.097 1.00 0.00 197 ASP B C 1
ATOM 5208 O O . ASP B 1 174 ? 1.308 26.623 -1.294 1.00 0.00 197 ASP B O 1
ATOM 5213 N N . GLY B 1 175 ? -0.320 27.147 -2.775 1.00 0.00 198 GLY B N 1
ATOM 5214 C CA . GLY B 1 175 ? -1.200 26.071 -2.820 1.00 0.00 198 GLY B CA 1
ATOM 5215 C C . GLY B 1 175 ? -0.465 24.860 -3.020 1.00 0.00 198 GLY B C 1
ATOM 5216 O O . GLY B 1 175 ? -1.015 23.836 -2.824 1.00 0.00 198 GLY B O 1
ATOM 5217 N N . PHE B 1 176 ? 0.783 24.903 -3.430 1.00 0.00 199 PHE B N 1
ATOM 5218 C CA . PHE B 1 176 ? 1.608 23.792 -3.632 1.00 0.00 199 PHE B CA 1
ATOM 5219 C C . PHE B 1 176 ? 1.843 23.166 -2.375 1.00 0.00 199 PHE B C 1
ATOM 5220 O O . PHE B 1 176 ? 1.839 21.971 -2.261 1.00 0.00 199 PHE B O 1
ATOM 5228 N N . ALA B 1 177 ? 2.046 23.949 -1.346 1.00 0.00 200 ALA B N 1
ATOM 5229 C CA . ALA B 1 177 ? 2.320 23.363 -0.092 1.00 0.00 200 ALA B CA 1
ATOM 5230 C C . ALA B 1 177 ? 1.164 22.579 0.299 1.00 0.00 200 ALA B C 1
ATOM 5231 O O . ALA B 1 177 ? 1.152 21.464 0.756 1.00 0.00 200 ALA B O 1
ATOM 5233 N N . SER B 1 178 ? 0.104 23.232 0.036 1.00 0.00 201 SER B N 1
ATOM 5234 C CA . SER B 1 178 ? -1.199 22.873 0.288 1.00 0.00 201 SER B CA 1
ATOM 5235 C C . SER B 1 178 ? -1.502 21.665 -0.416 1.00 0.00 201 SER B C 1
ATOM 5236 O O . SER B 1 178 ? -2.147 20.741 0.054 1.00 0.00 201 SER B O 1
ATOM 5239 N N . VAL B 1 179 ? -1.007 21.641 -1.629 1.00 0.00 202 VAL B N 1
ATOM 5240 C CA . VAL B 1 179 ? -1.240 20.643 -2.573 1.00 0.00 202 VAL B CA 1
ATOM 5241 C C . VAL B 1 179 ? -0.723 19.463 -1.969 1.00 0.00 202 VAL B C 1
ATOM 5242 O O . VAL B 1 179 ? -1.356 18.415 -1.934 1.00 0.00 202 VAL B O 1
ATOM 5246 N N . VAL B 1 180 ? 0.435 19.644 -1.371 1.00 0.00 203 VAL B N 1
ATOM 5247 C CA . VAL B 1 180 ? 1.042 18.548 -0.778 1.00 0.00 203 VAL B CA 1
ATOM 5248 C C . VAL B 1 180 ? 0.181 18.008 0.259 1.00 0.00 203 VAL B C 1
ATOM 5249 O O . VAL B 1 180 ? 0.013 16.815 0.353 1.00 0.00 203 VAL B O 1
ATOM 5253 N N . VAL B 1 181 ? -0.349 18.865 1.090 1.00 0.00 204 VAL B N 1
ATOM 5254 C CA . VAL B 1 181 ? -0.989 18.315 2.227 1.00 0.00 204 VAL B CA 1
ATOM 5255 C C . VAL B 1 181 ? -2.102 17.421 1.970 1.00 0.00 204 VAL B C 1
ATOM 5256 O O . VAL B 1 181 ? -2.234 16.364 2.560 1.00 0.00 204 VAL B O 1
ATOM 5260 N N . ALA B 1 182 ? -2.919 17.844 1.045 1.00 0.00 205 ALA B N 1
ATOM 5261 C CA . ALA B 1 182 ? -4.081 17.150 0.703 1.00 0.00 205 ALA B CA 1
ATOM 5262 C C . ALA B 1 182 ? -3.671 15.872 0.219 1.00 0.00 205 ALA B C 1
ATOM 5263 O O . ALA B 1 182 ? -4.114 14.852 0.640 1.00 0.00 205 ALA B O 1
ATOM 5265 N N . LEU B 1 183 ? -2.668 15.857 -0.593 1.00 0.00 206 LEU B N 1
ATOM 5266 C CA . LEU B 1 183 ? -2.236 14.618 -1.095 1.00 0.00 206 LEU B CA 1
ATOM 5267 C C . LEU B 1 183 ? -1.760 13.687 -0.088 1.00 0.00 206 LEU B C 1
ATOM 5268 O O . LEU B 1 183 ? -1.790 12.482 -0.245 1.00 0.00 206 LEU B O 1
ATOM 5273 N N . VAL B 1 184 ? -1.021 14.255 0.836 1.00 0.00 207 VAL B N 1
ATOM 5274 C CA . VAL B 1 184 ? -0.092 13.480 1.593 1.00 0.00 207 VAL B CA 1
ATOM 5275 C C . VAL B 1 184 ? -0.839 12.570 2.418 1.00 0.00 207 VAL B C 1
ATOM 5276 O O . VAL B 1 184 ? -0.683 11.359 2.558 1.00 0.00 207 VAL B O 1
ATOM 5280 N N . MET B 1 185 ? -1.861 13.232 2.842 1.00 0.00 208 MET B N 1
ATOM 5281 C CA . MET B 1 185 ? -2.900 12.783 3.577 1.00 0.00 208 MET B CA 1
ATOM 5282 C C . MET B 1 185 ? -3.486 11.669 2.812 1.00 0.00 208 MET B C 1
ATOM 5283 O O . MET B 1 185 ? -3.810 10.616 3.351 1.00 0.00 208 MET B O 1
ATOM 5288 N N . THR B 1 186 ? -3.635 11.847 1.525 1.00 0.00 209 THR B N 1
ATOM 5289 C CA . THR B 1 186 ? -4.310 10.872 0.766 1.00 0.00 209 THR B CA 1
ATOM 5290 C C . THR B 1 186 ? -3.638 9.573 0.794 1.00 0.00 209 THR B C 1
ATOM 5291 O O . THR B 1 186 ? -4.269 8.525 0.935 1.00 0.00 209 THR B O 1
ATOM 5295 N N . ALA B 1 187 ? -2.317 9.606 0.740 1.00 0.00 210 ALA B N 1
ATOM 5296 C CA . ALA B 1 187 ? -1.637 8.357 0.710 1.00 0.00 210 ALA B CA 1
ATOM 5297 C C . ALA B 1 187 ? -1.921 7.514 1.896 1.00 0.00 210 ALA B C 1
ATOM 5298 O O . ALA B 1 187 ? -2.136 6.298 1.874 1.00 0.00 210 ALA B O 1
ATOM 5300 N N . PHE B 1 188 ? -1.869 8.195 3.010 1.00 0.00 211 PHE B N 1
ATOM 5301 C CA . PHE B 1 188 ? -1.927 7.450 4.215 1.00 0.00 211 PHE B CA 1
ATOM 5302 C C . PHE B 1 188 ? -3.204 6.724 4.416 1.00 0.00 211 PHE B C 1
ATOM 5303 O O . PHE B 1 188 ? -3.292 5.611 4.911 1.00 0.00 211 PHE B O 1
ATOM 5311 N N . GLY B 1 189 ? -4.258 7.440 4.054 1.00 0.00 212 GLY B N 1
ATOM 5312 C CA . GLY B 1 189 ? -5.626 7.045 4.248 1.00 0.00 212 GLY B CA 1
ATOM 5313 C C . GLY B 1 189 ? -5.899 5.802 3.601 1.00 0.00 212 GLY B C 1
ATOM 5314 O O . GLY B 1 189 ? -6.585 4.909 4.065 1.00 0.00 212 GLY B O 1
ATOM 5315 N N . LEU B 1 190 ? -5.310 5.735 2.434 1.00 0.00 213 LEU B N 1
ATOM 5316 C CA . LEU B 1 190 ? -5.469 4.670 1.562 1.00 0.00 213 LEU B CA 1
ATOM 5317 C C . LEU B 1 190 ? -5.008 3.513 2.299 1.00 0.00 213 LEU B C 1
ATOM 5318 O O . LEU B 1 190 ? -5.698 2.522 2.410 1.00 0.00 213 LEU B O 1
ATOM 5323 N N . PHE B 1 191 ? -3.882 3.673 2.954 1.00 0.00 214 PHE B N 1
ATOM 5324 C CA . PHE B 1 191 ? -3.361 2.600 3.712 1.00 0.00 214 PHE B CA 1
ATOM 5325 C C . PHE B 1 191 ? -4.250 2.189 4.727 1.00 0.00 214 PHE B C 1
ATOM 5326 O O . PHE B 1 191 ? -4.420 1.017 4.980 1.00 0.00 214 PHE B O 1
ATOM 5334 N N . PHE B 1 192 ? -4.848 3.149 5.356 1.00 0.00 215 PHE B N 1
ATOM 5335 C CA . PHE B 1 192 ? -5.670 2.857 6.461 1.00 0.00 215 PHE B CA 1
ATOM 5336 C C . PHE B 1 192 ? -6.786 1.992 6.112 1.00 0.00 215 PHE B C 1
ATOM 5337 O O . PHE B 1 192 ? -7.103 1.024 6.764 1.00 0.00 215 PHE B O 1
ATOM 5345 N N . LYS B 1 193 ? -7.333 2.239 4.985 1.00 0.00 216 LYS B N 1
ATOM 5346 C CA . LYS B 1 193 ? -8.319 1.452 4.412 1.00 0.00 216 LYS B CA 1
ATOM 5347 C C . LYS B 1 193 ? -7.907 0.037 4.136 1.00 0.00 216 LYS B C 1
ATOM 5348 O O . LYS B 1 193 ? -8.712 -0.879 3.992 1.00 0.00 216 LYS B O 1
ATOM 5354 N N . SER B 1 194 ? -6.672 -0.095 3.717 1.00 0.00 217 SER B N 1
ATOM 5355 C CA . SER B 1 194 ? -6.269 -1.244 2.983 1.00 0.00 217 SER B CA 1
ATOM 5356 C C . SER B 1 194 ? -6.289 -2.671 3.414 1.00 0.00 217 SER B C 1
ATOM 5357 O O . SER B 1 194 ? -6.643 -3.505 2.597 1.00 0.00 217 SER B O 1
ATOM 5360 N N . PHE B 1 195 ? -6.018 -3.072 4.645 1.00 0.00 218 PHE B N 1
ATOM 5361 C CA . PHE B 1 195 ? -6.135 -4.477 4.969 1.00 0.00 218 PHE B CA 1
ATOM 5362 C C . PHE B 1 195 ? -7.449 -4.856 4.833 1.00 0.00 218 PHE B C 1
ATOM 5363 O O . PHE B 1 195 ? -7.742 -5.929 4.385 1.00 0.00 218 PHE B O 1
ATOM 5371 N N . HIS B 1 196 ? -8.358 -3.970 5.174 1.00 0.00 219 HIS B N 1
ATOM 5372 C CA . HIS B 1 196 ? -9.679 -4.413 5.012 1.00 0.00 219 HIS B CA 1
ATOM 5373 C C . HIS B 1 196 ? -9.979 -4.809 3.616 1.00 0.00 219 HIS B C 1
ATOM 5374 O O . HIS B 1 196 ? -10.370 -5.950 3.465 1.00 0.00 219 HIS B O 1
ATOM 5381 N N . HIS B 1 197 ? -9.708 -4.019 2.576 1.00 0.00 220 HIS B N 1
ATOM 5382 C CA . HIS B 1 197 ? -10.008 -4.695 1.342 1.00 0.00 220 HIS B CA 1
ATOM 5383 C C . HIS B 1 197 ? -9.078 -5.760 0.911 1.00 0.00 220 HIS B C 1
ATOM 5384 O O . HIS B 1 197 ? -9.520 -6.797 0.448 1.00 0.00 220 HIS B O 1
ATOM 5391 N N . TYR B 1 198 ? -7.778 -5.559 1.073 1.00 0.00 221 TYR B N 1
ATOM 5392 C CA . TYR B 1 198 ? -6.834 -6.500 0.567 1.00 0.00 221 TYR B CA 1
ATOM 5393 C C . TYR B 1 198 ? -6.074 -6.604 1.868 1.00 0.00 221 TYR B C 1
ATOM 5394 O O . TYR B 1 198 ? -5.203 -5.790 2.113 1.00 0.00 221 TYR B O 1
ATOM 5403 N N . PRO B 1 199 ? -6.354 -7.560 2.717 1.00 0.00 222 PRO B N 1
ATOM 5404 C CA . PRO B 1 199 ? -5.772 -7.811 4.017 1.00 0.00 222 PRO B CA 1
ATOM 5405 C C . PRO B 1 199 ? -4.363 -7.828 4.197 1.00 0.00 222 PRO B C 1
ATOM 5406 O O . PRO B 1 199 ? -3.622 -7.894 3.235 1.00 0.00 222 PRO B O 1
ATOM 5410 N N . LEU B 1 200 ? -4.022 -7.945 5.471 1.00 0.00 223 LEU B N 1
ATOM 5411 C CA . LEU B 1 200 ? -2.699 -8.119 5.856 1.00 0.00 223 LEU B CA 1
ATOM 5412 C C . LEU B 1 200 ? -2.766 -8.206 7.333 1.00 0.00 223 LEU B C 1
ATOM 5413 O O . LEU B 1 200 ? -1.961 -8.965 7.849 1.00 0.00 223 LEU B O 1
ATOM 5418 N N . PHE B 1 201 ? -3.530 -7.344 8.073 1.00 0.00 224 PHE B N 1
ATOM 5419 C CA . PHE B 1 201 ? -3.393 -7.364 9.545 1.00 0.00 224 PHE B CA 1
ATOM 5420 C C . PHE B 1 201 ? -4.540 -7.520 10.498 1.00 0.00 224 PHE B C 1
ATOM 5421 O O . PHE B 1 201 ? -5.701 -7.457 10.132 1.00 0.00 224 PHE B O 1
ATOM 5429 N N . THR B 1 202 ? -4.148 -7.914 11.746 1.00 0.00 225 THR B N 1
ATOM 5430 C CA . THR B 1 202 ? -4.911 -8.404 12.875 1.00 0.00 225 THR B CA 1
ATOM 5431 C C . THR B 1 202 ? -6.254 -7.866 13.024 1.00 0.00 225 THR B C 1
ATOM 5432 O O . THR B 1 202 ? -6.495 -6.721 12.752 1.00 0.00 225 THR B O 1
ATOM 5436 N N . HIS B 1 203 ? -7.197 -8.773 13.230 1.00 0.00 226 HIS B N 1
ATOM 5437 C CA . HIS B 1 203 ? -8.539 -8.568 12.841 1.00 0.00 226 HIS B CA 1
ATOM 5438 C C . HIS B 1 203 ? -9.126 -7.412 13.406 1.00 0.00 226 HIS B C 1
ATOM 5439 O O . HIS B 1 203 ? -9.383 -6.407 12.810 1.00 0.00 226 HIS B O 1
ATOM 5446 N N . LYS B 1 204 ? -9.186 -7.449 14.676 1.00 0.00 227 LYS B N 1
ATOM 5447 C CA . LYS B 1 204 ? -9.719 -6.435 15.421 1.00 0.00 227 LYS B CA 1
ATOM 5448 C C . LYS B 1 204 ? -8.911 -5.254 15.253 1.00 0.00 227 LYS B C 1
ATOM 5449 O O . LYS B 1 204 ? -9.447 -4.170 15.227 1.00 0.00 227 LYS B O 1
ATOM 5455 N N . ILE B 1 205 ? -7.586 -5.413 15.237 1.00 0.00 228 ILE B N 1
ATOM 5456 C CA . ILE B 1 205 ? -6.704 -4.301 15.347 1.00 0.00 228 ILE B CA 1
ATOM 5457 C C . ILE B 1 205 ? -6.937 -3.412 14.237 1.00 0.00 228 ILE B C 1
ATOM 5458 O O . ILE B 1 205 ? -7.168 -2.224 14.381 1.00 0.00 228 ILE B O 1
ATOM 5463 N N . ARG B 1 206 ? -7.059 -4.074 13.115 1.00 0.00 229 ARG B N 1
ATOM 5464 C CA . ARG B 1 206 ? -7.359 -3.574 11.869 1.00 0.00 229 ARG B CA 1
ATOM 5465 C C . ARG B 1 206 ? -8.676 -2.986 11.986 1.00 0.00 229 ARG B C 1
ATOM 5466 O O . ARG B 1 206 ? -8.918 -1.909 11.486 1.00 0.00 229 ARG B O 1
ATOM 5474 N N . THR B 1 207 ? -9.604 -3.644 12.628 1.00 0.00 230 THR B N 1
ATOM 5475 C CA . THR B 1 207 ? -10.878 -3.068 12.598 1.00 0.00 230 THR B CA 1
ATOM 5476 C C . THR B 1 207 ? -10.955 -1.779 13.290 1.00 0.00 230 THR B C 1
ATOM 5477 O O . THR B 1 207 ? -11.516 -0.866 12.719 1.00 0.00 230 THR B O 1
ATOM 5481 N N . PHE B 1 208 ? -10.380 -1.667 14.506 1.00 0.00 231 PHE B N 1
ATOM 5482 C CA . PHE B 1 208 ? -10.473 -0.485 15.320 1.00 0.00 231 PHE B CA 1
ATOM 5483 C C . PHE B 1 208 ? -9.855 0.532 14.558 1.00 0.00 231 PHE B C 1
ATOM 5484 O O . PHE B 1 208 ? -10.441 1.562 14.314 1.00 0.00 231 PHE B O 1
ATOM 5492 N N . ILE B 1 209 ? -8.670 0.262 14.083 1.00 0.00 232 ILE B N 1
ATOM 5493 C CA . ILE B 1 209 ? -8.056 1.309 13.398 1.00 0.00 232 ILE B CA 1
ATOM 5494 C C . ILE B 1 209 ? -8.716 1.730 12.114 1.00 0.00 232 ILE B C 1
ATOM 5495 O O . ILE B 1 209 ? -8.733 2.906 11.796 1.00 0.00 232 ILE B O 1
ATOM 5500 N N . SER B 1 210 ? -9.132 0.809 11.244 1.00 0.00 233 SER B N 1
ATOM 5501 C CA . SER B 1 210 ? -9.492 1.268 9.930 1.00 0.00 233 SER B CA 1
ATOM 5502 C C . SER B 1 210 ? -10.761 1.934 9.867 1.00 0.00 233 SER B C 1
ATOM 5503 O O . SER B 1 210 ? -11.087 2.568 8.888 1.00 0.00 233 SER B O 1
ATOM 5506 N N . ASP B 1 211 ? -11.591 1.677 10.819 1.00 0.00 234 ASP B N 1
ATOM 5507 C CA . ASP B 1 211 ? -12.868 2.218 10.610 1.00 0.00 234 ASP B CA 1
ATOM 5508 C C . ASP B 1 211 ? -13.017 3.707 10.742 1.00 0.00 234 ASP B C 1
ATOM 5509 O O . ASP B 1 211 ? -13.904 4.255 10.121 1.00 0.00 234 ASP B O 1
ATOM 5514 N N . TYR B 1 212 ? -12.261 4.442 11.561 1.00 0.00 235 TYR B N 1
ATOM 5515 C CA . TYR B 1 212 ? -12.548 5.861 11.647 1.00 0.00 235 TYR B CA 1
ATOM 5516 C C . TYR B 1 212 ? -11.651 6.575 10.797 1.00 0.00 235 TYR B C 1
ATOM 5517 O O . TYR B 1 212 ? -11.069 7.576 11.175 1.00 0.00 235 TYR B O 1
ATOM 5526 N N . SER B 1 213 ? -11.426 6.041 9.614 1.00 0.00 236 SER B N 1
ATOM 5527 C CA . SER B 1 213 ? -10.375 6.512 8.823 1.00 0.00 236 SER B CA 1
ATOM 5528 C C . SER B 1 213 ? -10.585 7.904 8.572 1.00 0.00 236 SER B C 1
ATOM 5529 O O . SER B 1 213 ? -9.705 8.716 8.750 1.00 0.00 236 SER B O 1
ATOM 5532 N N . THR B 1 214 ? -11.772 8.243 8.203 1.00 0.00 237 THR B N 1
ATOM 5533 C CA . THR B 1 214 ? -12.026 9.559 7.864 1.00 0.00 237 THR B CA 1
ATOM 5534 C C . THR B 1 214 ? -11.805 10.476 8.988 1.00 0.00 237 THR B C 1
ATOM 5535 O O . THR B 1 214 ? -11.140 11.494 8.849 1.00 0.00 237 THR B O 1
ATOM 5539 N N . ALA B 1 215 ? -12.286 10.148 10.171 1.00 0.00 238 ALA B N 1
ATOM 5540 C CA . ALA B 1 215 ? -12.087 11.091 11.211 1.00 0.00 238 ALA B CA 1
ATOM 5541 C C . ALA B 1 215 ? -10.684 11.291 11.445 1.00 0.00 238 ALA B C 1
ATOM 5542 O O . ALA B 1 215 ? -10.175 12.360 11.722 1.00 0.00 238 ALA B O 1
ATOM 5544 N N . LEU B 1 216 ? -10.017 10.171 11.410 1.00 0.00 239 LEU B N 1
ATOM 5545 C CA . LEU B 1 216 ? -8.698 10.149 11.833 1.00 0.00 239 LEU B CA 1
ATOM 5546 C C . LEU B 1 216 ? -7.937 11.011 11.048 1.00 0.00 239 LEU B C 1
ATOM 5547 O O . LEU B 1 216 ? -7.172 11.761 11.574 1.00 0.00 239 LEU B O 1
ATOM 5552 N N . SER B 1 217 ? -8.164 10.921 9.780 1.00 0.00 240 SER B N 1
ATOM 5553 C CA . SER B 1 217 ? -7.402 11.656 8.874 1.00 0.00 240 SER B CA 1
ATOM 5554 C C . SER B 1 217 ? -7.570 13.075 9.032 1.00 0.00 240 SER B C 1
ATOM 5555 O O . SER B 1 217 ? -6.612 13.833 8.935 1.00 0.00 240 SER B O 1
ATOM 5558 N N . VAL B 1 218 ? -8.827 13.506 9.188 1.00 0.00 241 VAL B N 1
ATOM 5559 C CA . VAL B 1 218 ? -9.026 14.909 9.090 1.00 0.00 241 VAL B CA 1
ATOM 5560 C C . VAL B 1 218 ? -8.276 15.535 10.123 1.00 0.00 241 VAL B C 1
ATOM 5561 O O . VAL B 1 218 ? -7.443 16.393 9.914 1.00 0.00 241 VAL B O 1
ATOM 5565 N N . LEU B 1 219 ? -8.413 14.879 11.226 1.00 0.00 242 LEU B N 1
ATOM 5566 C CA . LEU B 1 219 ? -7.659 15.188 12.313 1.00 0.00 242 LEU B CA 1
ATOM 5567 C C . LEU B 1 219 ? -6.246 15.021 12.146 1.00 0.00 242 LEU B C 1
ATOM 5568 O O . LEU B 1 219 ? -5.504 15.821 12.667 1.00 0.00 242 LEU B O 1
ATOM 5573 N N . PHE B 1 220 ? -5.816 13.930 11.547 1.00 0.00 243 PHE B N 1
ATOM 5574 C CA . PHE B 1 220 ? -4.470 13.507 11.617 1.00 0.00 243 PHE B CA 1
ATOM 5575 C C . PHE B 1 220 ? -3.662 14.552 11.020 1.00 0.00 243 PHE B C 1
ATOM 5576 O O . PHE B 1 220 ? -2.757 15.059 11.655 1.00 0.00 243 PHE B O 1
ATOM 5584 N N . TRP B 1 221 ? -4.033 15.028 9.840 1.00 0.00 244 TRP B N 1
ATOM 5585 C CA . TRP B 1 221 ? -3.254 16.116 9.377 1.00 0.00 244 TRP B CA 1
ATOM 5586 C C . TRP B 1 221 ? -3.494 17.362 10.143 1.00 0.00 244 TRP B C 1
ATOM 5587 O O . TRP B 1 221 ? -2.660 18.270 10.245 1.00 0.00 244 TRP B O 1
ATOM 5598 N N . SER B 1 222 ? -4.765 17.509 10.472 1.00 0.00 245 SER B N 1
ATOM 5599 C CA . SER B 1 222 ? -5.197 18.771 10.918 1.00 0.00 245 SER B CA 1
ATOM 5600 C C . SER B 1 222 ? -4.423 19.214 12.082 1.00 0.00 245 SER B C 1
ATOM 5601 O O . SER B 1 222 ? -4.142 20.381 12.256 1.00 0.00 245 SER B O 1
ATOM 5604 N N . SER B 1 223 ? -4.026 18.273 12.916 1.00 0.00 246 SER B N 1
ATOM 5605 C CA . SER B 1 223 ? -3.277 18.562 14.089 1.00 0.00 246 SER B CA 1
ATOM 5606 C C . SER B 1 223 ? -1.970 19.199 13.763 1.00 0.00 246 SER B C 1
ATOM 5607 O O . SER B 1 223 ? -1.513 20.020 14.541 1.00 0.00 246 SER B O 1
ATOM 5610 N N . PHE B 1 224 ? -1.363 18.963 12.585 1.00 0.00 247 PHE B N 1
ATOM 5611 C CA . PHE B 1 224 ? -0.186 19.694 12.239 1.00 0.00 247 PHE B CA 1
ATOM 5612 C C . PHE B 1 224 ? -0.590 21.067 12.191 1.00 0.00 247 PHE B C 1
ATOM 5613 O O . PHE B 1 224 ? -0.019 21.902 12.838 1.00 0.00 247 PHE B O 1
ATOM 5621 N N . THR B 1 225 ? -1.692 21.347 11.541 1.00 0.00 248 THR B N 1
ATOM 5622 C CA . THR B 1 225 ? -2.061 22.717 11.664 1.00 0.00 248 THR B CA 1
ATOM 5623 C C . THR B 1 225 ? -2.384 23.185 13.041 1.00 0.00 248 THR B C 1
ATOM 5624 O O . THR B 1 225 ? -1.954 24.276 13.362 1.00 0.00 248 THR B O 1
ATOM 5628 N N . HIS B 1 226 ? -3.033 22.382 13.905 1.00 0.00 249 HIS B N 1
ATOM 5629 C CA . HIS B 1 226 ? -3.352 22.797 15.262 1.00 0.00 249 HIS B CA 1
ATOM 5630 C C . HIS B 1 226 ? -2.127 23.048 16.059 1.00 0.00 249 HIS B C 1
ATOM 5631 O O . HIS B 1 226 ? -2.122 23.969 16.857 1.00 0.00 249 HIS B O 1
ATOM 5638 N N . PHE B 1 227 ? -1.039 22.307 15.836 1.00 0.00 250 PHE B N 1
ATOM 5639 C CA . PHE B 1 227 ? 0.130 22.419 16.642 1.00 0.00 250 PHE B CA 1
ATOM 5640 C C . PHE B 1 227 ? 1.163 22.551 15.614 1.00 0.00 250 PHE B C 1
ATOM 5641 O O . PHE B 1 227 ? 2.154 21.835 15.622 1.00 0.00 250 PHE B O 1
ATOM 5649 N N . GLY B 1 228 ? 0.985 23.588 14.778 1.00 0.00 251 GLY B N 1
ATOM 5650 C CA . GLY B 1 228 ? 1.946 24.082 13.836 1.00 0.00 251 GLY B CA 1
ATOM 5651 C C . GLY B 1 228 ? 2.602 23.106 12.927 1.00 0.00 251 GLY B C 1
ATOM 5652 O O . GLY B 1 228 ? 2.405 21.907 13.011 1.00 0.00 251 GLY B O 1
ATOM 5653 N N . GLY B 1 229 ? 3.498 23.591 12.059 1.00 0.00 252 GLY B N 1
ATOM 5654 C CA . GLY B 1 229 ? 4.142 22.696 11.165 1.00 0.00 252 GLY B CA 1
ATOM 5655 C C . GLY B 1 229 ? 5.578 22.930 10.928 1.00 0.00 252 GLY B C 1
ATOM 5656 O O . GLY B 1 229 ? 6.146 23.987 11.135 1.00 0.00 252 GLY B O 1
ATOM 5657 N N . TYR B 1 230 ? 6.094 21.974 10.145 1.00 0.00 253 TYR B N 1
ATOM 5658 C CA . TYR B 1 230 ? 7.309 22.054 9.452 1.00 0.00 253 TYR B CA 1
ATOM 5659 C C . TYR B 1 230 ? 6.851 22.701 8.180 1.00 0.00 253 TYR B C 1
ATOM 5660 O O . TYR B 1 230 ? 7.635 22.830 7.258 1.00 0.00 253 TYR B O 1
ATOM 5669 N N . LEU B 1 231 ? 5.526 23.047 8.089 1.00 0.00 254 LEU B N 1
ATOM 5670 C CA . LEU B 1 231 ? 4.884 23.784 7.043 1.00 0.00 254 LEU B CA 1
ATOM 5671 C C . LEU B 1 231 ? 3.857 24.835 7.433 1.00 0.00 254 LEU B C 1
ATOM 5672 O O . LEU B 1 231 ? 3.948 25.907 6.851 1.00 0.00 254 LEU B O 1
ATOM 5677 N N . ASN B 1 232 ? 2.733 24.470 8.139 1.00 0.00 255 ASN B N 1
ATOM 5678 C CA . ASN B 1 232 ? 1.480 25.235 8.211 1.00 0.00 255 ASN B CA 1
ATOM 5679 C C . ASN B 1 232 ? 1.500 26.557 8.884 1.00 0.00 255 ASN B C 1
ATOM 5680 O O . ASN B 1 232 ? 0.668 26.892 9.708 1.00 0.00 255 ASN B O 1
ATOM 5685 N N . ASP B 1 233 ? 2.600 27.217 8.638 1.00 0.00 256 ASP B N 1
ATOM 5686 C CA . ASP B 1 233 ? 3.171 28.297 9.285 1.00 0.00 256 ASP B CA 1
ATOM 5687 C C . ASP B 1 233 ? 3.052 29.509 8.464 1.00 0.00 256 ASP B C 1
ATOM 5688 O O . ASP B 1 233 ? 3.885 30.390 8.586 1.00 0.00 256 ASP B O 1
ATOM 5693 N N . VAL B 1 234 ? 1.978 29.642 7.685 1.00 0.00 257 VAL B N 1
ATOM 5694 C CA . VAL B 1 234 ? 1.724 30.803 6.901 1.00 0.00 257 VAL B CA 1
ATOM 5695 C C . VAL B 1 234 ? 0.279 30.732 6.676 1.00 0.00 257 VAL B C 1
ATOM 5696 O O . VAL B 1 234 ? -0.414 30.016 7.377 1.00 0.00 257 VAL B O 1
ATOM 5700 N N . LYS B 1 235 ? -0.230 31.500 5.698 1.00 0.00 258 LYS B N 1
ATOM 5701 C CA . LYS B 1 235 ? -1.610 31.593 5.354 1.00 0.00 258 LYS B CA 1
ATOM 5702 C C . LYS B 1 235 ? -2.032 30.245 4.985 1.00 0.00 258 LYS B C 1
ATOM 5703 O O . LYS B 1 235 ? -1.269 29.559 4.329 1.00 0.00 258 LYS B O 1
ATOM 5709 N N . PHE B 1 236 ? -3.204 29.827 5.461 1.00 0.00 259 PHE B N 1
ATOM 5710 C CA . PHE B 1 236 ? -3.727 28.525 5.194 1.00 0.00 259 PHE B CA 1
ATOM 5711 C C . PHE B 1 236 ? -5.189 28.669 5.143 1.00 0.00 259 PHE B C 1
ATOM 5712 O O . PHE B 1 236 ? -5.663 29.789 5.254 1.00 0.00 259 PHE B O 1
ATOM 5720 N N . LYS B 1 237 ? -5.922 27.599 4.749 1.00 0.00 260 LYS B N 1
ATOM 5721 C CA . LYS B 1 237 ? -7.319 27.732 4.451 1.00 0.00 260 LYS B CA 1
ATOM 5722 C C . LYS B 1 237 ? -8.093 26.854 5.277 1.00 0.00 260 LYS B C 1
ATOM 5723 O O . LYS B 1 237 ? -7.499 25.960 5.822 1.00 0.00 260 LYS B O 1
ATOM 5729 N N . LYS B 1 238 ? -9.387 27.192 5.417 1.00 0.00 261 LYS B N 1
ATOM 5730 C CA . LYS B 1 238 ? -10.386 26.612 6.254 1.00 0.00 261 LYS B CA 1
ATOM 5731 C C . LYS B 1 238 ? -11.707 27.015 5.702 1.00 0.00 261 LYS B C 1
ATOM 5732 O O . LYS B 1 238 ? -11.941 26.611 4.583 1.00 0.00 261 LYS B O 1
ATOM 5738 N N . LEU B 1 239 ? -12.637 27.694 6.462 1.00 0.00 262 LEU B N 1
ATOM 5739 C CA . LEU B 1 239 ? -14.036 27.947 6.095 1.00 0.00 262 LEU B CA 1
ATOM 5740 C C . LEU B 1 239 ? -14.532 29.367 6.134 1.00 0.00 262 LEU B C 1
ATOM 5741 O O . LEU B 1 239 ? -14.427 30.010 7.163 1.00 0.00 262 LEU B O 1
ATOM 5746 N N . PRO B 1 240 ? -15.245 29.836 5.163 1.00 0.00 263 PRO B N 1
ATOM 5747 C CA . PRO B 1 240 ? -16.041 31.023 5.318 1.00 0.00 263 PRO B CA 1
ATOM 5748 C C . PRO B 1 240 ? -17.369 30.444 5.421 1.00 0.00 263 PRO B C 1
ATOM 5749 O O . PRO B 1 240 ? -17.490 29.264 5.130 1.00 0.00 263 PRO B O 1
ATOM 5753 N N . ILE B 1 241 ? -18.284 31.219 5.992 1.00 0.00 264 ILE B N 1
ATOM 5754 C CA . ILE B 1 241 ? -19.594 30.810 6.377 1.00 0.00 264 ILE B CA 1
ATOM 5755 C C . ILE B 1 241 ? -20.001 31.894 7.400 1.00 0.00 264 ILE B C 1
ATOM 5756 O O . ILE B 1 241 ? -19.100 32.616 7.801 1.00 0.00 264 ILE B O 1
ATOM 5761 N N . THR B 1 242 ? -21.330 32.108 7.783 1.00 0.00 265 THR B N 1
ATOM 5762 C CA . THR B 1 242 ? -21.964 33.167 8.655 1.00 0.00 265 THR B CA 1
ATOM 5763 C C . THR B 1 242 ? -22.071 32.857 10.152 1.00 0.00 265 THR B C 1
ATOM 5764 O O . THR B 1 242 ? -22.007 31.710 10.556 1.00 0.00 265 THR B O 1
ATOM 5768 N N . LYS B 1 243 ? -22.384 33.857 11.016 1.00 0.00 266 LYS B N 1
ATOM 5769 C CA . LYS B 1 243 ? -22.593 33.591 12.401 1.00 0.00 266 LYS B CA 1
ATOM 5770 C C . LYS B 1 243 ? -24.052 33.556 12.668 1.00 0.00 266 LYS B C 1
ATOM 5771 O O . LYS B 1 243 ? -24.492 33.690 13.795 1.00 0.00 266 LYS B O 1
ATOM 5777 N N . SER B 1 244 ? -24.892 33.399 11.658 1.00 0.00 267 SER B N 1
ATOM 5778 C CA . SER B 1 244 ? -26.255 33.451 11.973 1.00 0.00 267 SER B CA 1
ATOM 5779 C C . SER B 1 244 ? -26.986 32.614 11.032 1.00 0.00 267 SER B C 1
ATOM 5780 O O . SER B 1 244 ? -26.577 31.503 10.775 1.00 0.00 267 SER B O 1
ATOM 5783 N N . PHE B 1 245 ? -28.105 33.133 10.551 1.00 0.00 268 PHE B N 1
ATOM 5784 C CA . PHE B 1 245 ? -29.070 32.574 9.673 1.00 0.00 268 PHE B CA 1
ATOM 5785 C C . PHE B 1 245 ? -29.500 33.802 8.909 1.00 0.00 268 PHE B C 1
ATOM 5786 O O . PHE B 1 245 ? -28.973 34.875 9.173 1.00 0.00 268 PHE B O 1
ATOM 5794 N N . PHE B 1 246 ? -30.483 33.692 7.974 1.00 0.00 269 PHE B N 1
ATOM 5795 C CA . PHE B 1 246 ? -31.139 34.786 7.239 1.00 0.00 269 PHE B CA 1
ATOM 5796 C C . PHE B 1 246 ? -32.599 34.344 7.445 1.00 0.00 269 PHE B C 1
ATOM 5797 O O . PHE B 1 246 ? -32.795 33.155 7.727 1.00 0.00 269 PHE B O 1
ATOM 5805 N N . PRO B 1 247 ? -33.678 35.149 7.368 1.00 0.00 270 PRO B N 1
ATOM 5806 C CA . PRO B 1 247 ? -35.054 34.666 7.469 1.00 0.00 270 PRO B CA 1
ATOM 5807 C C . PRO B 1 247 ? -35.245 33.623 6.426 1.00 0.00 270 PRO B C 1
ATOM 5808 O O . PRO B 1 247 ? -34.908 33.919 5.295 1.00 0.00 270 PRO B O 1
ATOM 5812 N N . THR B 1 248 ? -35.681 32.398 6.731 1.00 0.00 271 THR B N 1
ATOM 5813 C CA . THR B 1 248 ? -35.828 31.402 5.713 1.00 0.00 271 THR B CA 1
ATOM 5814 C C . THR B 1 248 ? -37.235 31.521 5.220 1.00 0.00 271 THR B C 1
ATOM 5815 O O . THR B 1 248 ? -37.977 30.563 5.208 1.00 0.00 271 THR B O 1
ATOM 5819 N N . SER B 1 249 ? -37.656 32.795 5.063 1.00 0.00 272 SER B N 1
ATOM 5820 C CA . SER B 1 249 ? -38.997 33.288 4.907 1.00 0.00 272 SER B CA 1
ATOM 5821 C C . SER B 1 249 ? -39.164 34.429 3.934 1.00 0.00 272 SER B C 1
ATOM 5822 O O . SER B 1 249 ? -38.283 35.265 3.800 1.00 0.00 272 SER B O 1
ATOM 5825 N N . LYS B 1 250 ? -40.418 34.596 3.449 1.00 0.00 273 LYS B N 1
ATOM 5826 C CA . LYS B 1 250 ? -40.860 35.800 2.828 1.00 0.00 273 LYS B CA 1
ATOM 5827 C C . LYS B 1 250 ? -42.281 35.775 3.114 1.00 0.00 273 LYS B C 1
ATOM 5828 O O . LYS B 1 250 ? -43.053 35.350 2.265 1.00 0.00 273 LYS B O 1
ATOM 5834 N N . PHE B 1 251 ? -42.586 36.198 4.357 1.00 0.00 274 PHE B N 1
ATOM 5835 C CA . PHE B 1 251 ? -43.870 36.321 5.017 1.00 0.00 274 PHE B CA 1
ATOM 5836 C C . PHE B 1 251 ? -43.587 36.976 6.374 1.00 0.00 274 PHE B C 1
ATOM 5837 O O . PHE B 1 251 ? -42.492 37.501 6.531 1.00 0.00 274 PHE B O 1
ATOM 5845 N N . ASN B 1 252 ? -44.542 37.065 7.362 1.00 0.00 275 ASN B N 1
ATOM 5846 C CA . ASN B 1 252 ? -44.302 37.780 8.629 1.00 0.00 275 ASN B CA 1
ATOM 5847 C C . ASN B 1 252 ? -44.277 36.933 9.903 1.00 0.00 275 ASN B C 1
ATOM 5848 O O . ASN B 1 252 ? -43.838 37.438 10.935 1.00 0.00 275 ASN B O 1
ATOM 5853 N N . ARG B 1 253 ? -44.849 35.692 9.846 1.00 0.00 276 ARG B N 1
ATOM 5854 C CA . ARG B 1 253 ? -45.148 34.633 10.839 1.00 0.00 276 ARG B CA 1
ATOM 5855 C C . ARG B 1 253 ? -44.142 34.224 11.917 1.00 0.00 276 ARG B C 1
ATOM 5856 O O . ARG B 1 253 ? -43.036 34.748 11.943 1.00 0.00 276 ARG B O 1
ATOM 5864 N N . PRO B 1 254 ? -44.479 33.381 12.893 1.00 0.00 277 PRO B N 1
ATOM 5865 C CA . PRO B 1 254 ? -43.510 33.086 13.917 1.00 0.00 277 PRO B CA 1
ATOM 5866 C C . PRO B 1 254 ? -42.991 31.755 13.636 1.00 0.00 277 PRO B C 1
ATOM 5867 O O . PRO B 1 254 ? -41.824 31.474 13.883 1.00 0.00 277 PRO B O 1
ATOM 5871 N N . GLN B 1 255 ? -43.952 30.937 13.256 1.00 0.00 278 GLN B N 1
ATOM 5872 C CA . GLN B 1 255 ? -43.961 29.561 13.024 1.00 0.00 278 GLN B CA 1
ATOM 5873 C C . GLN B 1 255 ? -45.023 29.462 11.939 1.00 0.00 278 GLN B C 1
ATOM 5874 O O . GLN B 1 255 ? -45.758 30.440 11.829 1.00 0.00 278 GLN B O 1
ATOM 5880 N N . A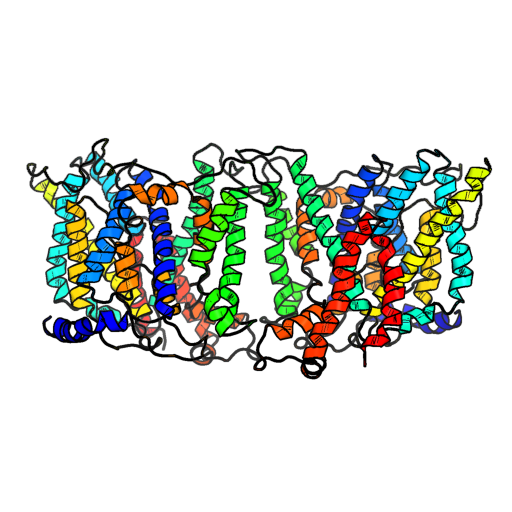SN B 1 256 ? -44.839 28.468 10.955 1.00 0.00 279 ASN B N 1
ATOM 5881 C CA . ASN B 1 256 ? -45.441 28.354 9.574 1.00 0.00 279 ASN B CA 1
ATOM 5882 C C . ASN B 1 256 ? -46.214 27.055 9.028 1.00 0.00 279 ASN B C 1
ATOM 5883 O O . ASN B 1 256 ? -47.196 26.685 9.667 1.00 0.00 279 ASN B O 1
ATOM 5888 N N . THR B 1 257 ? -45.961 26.521 7.729 1.00 0.00 280 THR B N 1
ATOM 5889 C CA . THR B 1 257 ? -46.778 25.536 6.929 1.00 0.00 280 THR B CA 1
ATOM 5890 C C . THR B 1 257 ? -46.075 24.457 6.127 1.00 0.00 280 THR B C 1
ATOM 5891 O O . THR B 1 257 ? -44.878 24.406 5.915 1.00 0.00 280 THR B O 1
ATOM 5895 N N . TRP B 1 258 ? -46.925 23.670 5.480 1.00 0.00 281 TRP B N 1
ATOM 5896 C CA . TRP B 1 258 ? -46.606 22.749 4.481 1.00 0.00 281 TRP B CA 1
ATOM 5897 C C . TRP B 1 258 ? -47.357 23.318 3.352 1.00 0.00 281 TRP B C 1
ATOM 5898 O O . TRP B 1 258 ? -46.996 24.437 3.036 1.00 0.00 281 TRP B O 1
ATOM 5909 N N . LEU B 1 259 ? -48.252 22.588 2.615 1.00 0.00 282 LEU B N 1
ATOM 5910 C CA . LEU B 1 259 ? -48.958 23.041 1.405 1.00 0.00 282 LEU B CA 1
ATOM 5911 C C . LEU B 1 259 ? -49.186 24.458 1.352 1.00 0.00 282 LEU B C 1
ATOM 5912 O O . LEU B 1 259 ? -49.537 25.031 2.362 1.00 0.00 282 LEU B O 1
ATOM 5917 N N . ALA B 1 260 ? -48.996 25.047 0.178 1.00 0.00 283 ALA B N 1
ATOM 5918 C CA . ALA B 1 260 ? -49.170 26.423 0.032 1.00 0.00 283 ALA B CA 1
ATOM 5919 C C . ALA B 1 260 ? -49.100 26.750 -1.413 1.00 0.00 283 ALA B C 1
ATOM 5920 O O . ALA B 1 260 ? -49.086 25.827 -2.230 1.00 0.00 283 ALA B O 1
ATOM 5922 N N . TYR B 1 261 ? -49.082 28.117 -1.653 1.00 0.00 284 TYR B N 1
ATOM 5923 C CA . TYR B 1 261 ? -49.079 29.018 -2.826 1.00 0.00 284 TYR B CA 1
ATOM 5924 C C . TYR B 1 261 ? -49.123 30.582 -2.289 1.00 0.00 284 TYR B C 1
ATOM 5925 O O . TYR B 1 261 ? -49.658 30.760 -1.196 1.00 0.00 284 TYR B O 1
ATOM 5934 N N . GLU B 1 262 ? -48.518 31.732 -2.920 1.00 0.00 285 GLU B N 1
ATOM 5935 C CA . GLU B 1 262 ? -48.278 33.179 -2.411 1.00 0.00 285 GLU B CA 1
ATOM 5936 C C . GLU B 1 262 ? -48.748 34.384 -3.380 1.00 0.00 285 GLU B C 1
ATOM 5937 O O . GLU B 1 262 ? -49.267 34.036 -4.421 1.00 0.00 285 GLU B O 1
ATOM 5943 N N . PRO B 1 263 ? -48.705 35.755 -3.205 1.00 0.00 286 PRO B N 1
ATOM 5944 C CA . PRO B 1 263 ? -49.418 36.771 -4.063 1.00 0.00 286 PRO B CA 1
ATOM 5945 C C . PRO B 1 263 ? -48.789 37.682 -5.140 1.00 0.00 286 PRO B C 1
ATOM 5946 O O . PRO B 1 263 ? -48.361 38.745 -4.742 1.00 0.00 286 PRO B O 1
ATOM 5950 N N . ILE B 1 264 ? -48.629 37.388 -6.457 1.00 0.00 287 ILE B N 1
ATOM 5951 C CA . ILE B 1 264 ? -47.800 38.276 -7.297 1.00 0.00 287 ILE B CA 1
ATOM 5952 C C . ILE B 1 264 ? -47.986 38.034 -8.810 1.00 0.00 287 ILE B C 1
ATOM 5953 O O . ILE B 1 264 ? -48.793 37.196 -9.170 1.00 0.00 287 ILE B O 1
ATOM 5958 N N . PRO B 1 265 ? -47.281 38.690 -9.744 1.00 0.00 288 PRO B N 1
ATOM 5959 C CA . PRO B 1 265 ? -47.267 38.527 -11.189 1.00 0.00 288 PRO B CA 1
ATOM 5960 C C . PRO B 1 265 ? -47.257 37.200 -11.776 1.00 0.00 288 PRO B C 1
ATOM 5961 O O . PRO B 1 265 ? -46.667 36.306 -11.237 1.00 0.00 288 PRO B O 1
ATOM 5965 N N . VAL B 1 266 ? -47.935 37.059 -12.871 1.00 0.00 289 VAL B N 1
ATOM 5966 C CA . VAL B 1 266 ? -48.137 35.866 -13.573 1.00 0.00 289 VAL B CA 1
ATOM 5967 C C . VAL B 1 266 ? -47.180 35.077 -14.352 1.00 0.00 289 VAL B C 1
ATOM 5968 O O . VAL B 1 266 ? -47.232 33.871 -14.297 1.00 0.00 289 VAL B O 1
ATOM 5972 N N . LYS B 1 267 ? -46.339 35.662 -15.194 1.00 0.00 290 LYS B N 1
ATOM 5973 C CA . LYS B 1 267 ? -45.594 34.861 -16.143 1.00 0.00 290 LYS B CA 1
ATOM 5974 C C . LYS B 1 267 ? -44.723 33.960 -15.459 1.00 0.00 290 LYS B C 1
ATOM 5975 O O . LYS B 1 267 ? -44.573 32.763 -15.664 1.00 0.00 290 LYS B O 1
ATOM 5981 N N . ASP B 1 268 ? -44.182 34.675 -14.519 1.00 0.00 291 ASP B N 1
ATOM 5982 C CA . ASP B 1 268 ? -43.261 34.338 -13.566 1.00 0.00 291 ASP B CA 1
ATOM 5983 C C . ASP B 1 268 ? -43.935 33.386 -12.732 1.00 0.00 291 ASP B C 1
ATOM 5984 O O . ASP B 1 268 ? -43.313 32.397 -12.389 1.00 0.00 291 ASP B O 1
ATOM 5989 N N . VAL B 1 269 ? -45.244 33.545 -12.474 1.00 0.00 292 VAL B N 1
ATOM 5990 C CA . VAL B 1 269 ? -45.824 32.445 -11.792 1.00 0.00 292 VAL B CA 1
ATOM 5991 C C . VAL B 1 269 ? -45.768 31.177 -12.538 1.00 0.00 292 VAL B C 1
ATOM 5992 O O . VAL B 1 269 ? -45.760 30.120 -11.944 1.00 0.00 292 VAL B O 1
ATOM 5996 N N . PHE B 1 270 ? -45.882 31.200 -13.837 1.00 0.00 293 PHE B N 1
ATOM 5997 C CA . PHE B 1 270 ? -45.839 29.911 -14.450 1.00 0.00 293 PHE B CA 1
ATOM 5998 C C . PHE B 1 270 ? -44.562 29.213 -14.521 1.00 0.00 293 PHE B C 1
ATOM 5999 O O . PHE B 1 270 ? -44.507 28.013 -14.351 1.00 0.00 293 PHE B O 1
ATOM 6007 N N . ILE B 1 271 ? -43.557 29.913 -15.004 1.00 0.00 294 ILE B N 1
ATOM 6008 C CA . ILE B 1 271 ? -42.551 29.127 -15.657 1.00 0.00 294 ILE B CA 1
ATOM 6009 C C . ILE B 1 271 ? -41.438 28.547 -14.849 1.00 0.00 294 ILE B C 1
ATOM 6010 O O . ILE B 1 271 ? -40.468 28.049 -15.376 1.00 0.00 294 ILE B O 1
ATOM 6015 N N . ALA B 1 272 ? -41.559 28.415 -13.534 1.00 0.00 295 ALA B N 1
ATOM 6016 C CA . ALA B 1 272 ? -40.606 27.691 -12.704 1.00 0.00 295 ALA B CA 1
ATOM 6017 C C . ALA B 1 272 ? -40.655 26.250 -12.982 1.00 0.00 295 ALA B C 1
ATOM 6018 O O . ALA B 1 272 ? -39.914 25.370 -12.535 1.00 0.00 295 ALA B O 1
ATOM 6020 N N . LEU B 1 273 ? -41.793 26.003 -13.586 1.00 0.00 296 LEU B N 1
ATOM 6021 C CA . LEU B 1 273 ? -42.478 24.841 -13.807 1.00 0.00 296 LEU B CA 1
ATOM 6022 C C . LEU B 1 273 ? -41.565 23.906 -14.423 1.00 0.00 296 LEU B C 1
ATOM 6023 O O . LEU B 1 273 ? -41.591 22.823 -13.869 1.00 0.00 296 LEU B O 1
ATOM 6028 N N . PRO B 1 274 ? -40.705 24.076 -15.359 1.00 0.00 297 PRO B N 1
ATOM 6029 C CA . PRO B 1 274 ? -39.872 22.985 -15.788 1.00 0.00 297 PRO B CA 1
ATOM 6030 C C . PRO B 1 274 ? -38.968 22.406 -14.758 1.00 0.00 297 PRO B C 1
ATOM 6031 O O . PRO B 1 274 ? -38.455 21.307 -14.888 1.00 0.00 297 PRO B O 1
ATOM 6035 N N . PHE B 1 275 ? -38.410 23.414 -14.168 1.00 0.00 298 PHE B N 1
ATOM 6036 C CA . PHE B 1 275 ? -37.120 23.247 -13.679 1.00 0.00 298 PHE B CA 1
ATOM 6037 C C . PHE B 1 275 ? -37.086 22.317 -12.550 1.00 0.00 298 PHE B C 1
ATOM 6038 O O . PHE B 1 275 ? -36.195 21.480 -12.368 1.00 0.00 298 PHE B O 1
ATOM 6046 N N . GLY B 1 276 ? -38.159 22.377 -11.777 1.00 0.00 299 GLY B N 1
ATOM 6047 C CA . GLY B 1 276 ? -38.188 21.420 -10.738 1.00 0.00 299 GLY B CA 1
ATOM 6048 C C . GLY B 1 276 ? -38.185 20.041 -11.210 1.00 0.00 299 GLY B C 1
ATOM 6049 O O . GLY B 1 276 ? -37.787 19.144 -10.517 1.00 0.00 299 GLY B O 1
ATOM 6050 N N . ILE B 1 277 ? -38.847 19.828 -12.310 1.00 0.00 300 ILE B N 1
ATOM 6051 C CA . ILE B 1 277 ? -39.172 18.510 -12.684 1.00 0.00 300 ILE B CA 1
ATOM 6052 C C . ILE B 1 277 ? -38.044 17.703 -12.942 1.00 0.00 300 ILE B C 1
ATOM 6053 O O . ILE B 1 277 ? -37.898 16.554 -12.581 1.00 0.00 300 ILE B O 1
ATOM 6058 N N . ILE B 1 278 ? -37.202 18.326 -13.662 1.00 0.00 301 ILE B N 1
ATOM 6059 C CA . ILE B 1 278 ? -36.072 17.722 -14.150 1.00 0.00 301 ILE B CA 1
ATOM 6060 C C . ILE B 1 278 ? -35.245 17.427 -13.009 1.00 0.00 301 ILE B C 1
ATOM 6061 O O . ILE B 1 278 ? -34.689 16.347 -12.846 1.00 0.00 301 ILE B O 1
ATOM 6066 N N . LEU B 1 279 ? -35.296 18.331 -12.062 1.00 0.00 302 LEU B N 1
ATOM 6067 C CA . LEU B 1 279 ? -34.671 18.000 -10.863 1.00 0.00 302 LEU B CA 1
ATOM 6068 C C . LEU B 1 279 ? -35.240 16.760 -10.255 1.00 0.00 302 LEU B C 1
ATOM 6069 O O . LEU B 1 279 ? -34.578 15.951 -9.631 1.00 0.00 302 LEU B O 1
ATOM 6074 N N . THR B 1 280 ? -36.521 16.644 -10.294 1.00 0.00 303 THR B N 1
ATOM 6075 C CA . THR B 1 280 ? -37.140 15.653 -9.495 1.00 0.00 303 THR B CA 1
ATOM 6076 C C . THR B 1 280 ? -36.799 14.283 -9.797 1.00 0.00 303 THR B C 1
ATOM 6077 O O . THR B 1 280 ? -36.624 13.358 -9.022 1.00 0.00 303 THR B O 1
ATOM 6081 N N . ILE B 1 281 ? -36.786 14.116 -11.070 1.00 0.00 304 ILE B N 1
ATOM 6082 C CA . ILE B 1 281 ? -36.662 12.850 -11.619 1.00 0.00 304 ILE B CA 1
ATOM 6083 C C . ILE B 1 281 ? -35.377 12.363 -11.278 1.00 0.00 304 ILE B C 1
ATOM 6084 O O . ILE B 1 281 ? -35.139 11.219 -10.942 1.00 0.00 304 ILE B O 1
ATOM 6089 N N . LEU B 1 282 ? -34.484 13.334 -11.328 1.00 0.00 305 LEU B N 1
ATOM 6090 C CA . LEU B 1 282 ? -33.164 13.091 -11.066 1.00 0.00 305 LEU B CA 1
ATOM 6091 C C . LEU B 1 282 ? -33.102 12.562 -9.763 1.00 0.00 305 LEU B C 1
ATOM 6092 O O . LEU B 1 282 ? -32.613 11.479 -9.599 1.00 0.00 305 LEU B O 1
ATOM 6097 N N . PHE B 1 283 ? -33.693 13.208 -8.804 1.00 0.00 306 PHE B N 1
ATOM 6098 C CA . PHE B 1 283 ? -33.557 12.729 -7.496 1.00 0.00 306 PHE B CA 1
ATOM 6099 C C . PHE B 1 283 ? -33.974 11.409 -7.355 1.00 0.00 306 PHE B C 1
ATOM 6100 O O . PHE B 1 283 ? -33.387 10.620 -6.656 1.00 0.00 306 PHE B O 1
ATOM 6108 N N . TYR B 1 284 ? -35.048 11.128 -8.017 1.00 0.00 307 TYR B N 1
ATOM 6109 C CA . TYR B 1 284 ? -35.677 9.921 -7.871 1.00 0.00 307 TYR B CA 1
ATOM 6110 C C . TYR B 1 284 ? -34.733 8.943 -8.196 1.00 0.00 307 TYR B C 1
ATOM 6111 O O . TYR B 1 284 ? -34.514 7.992 -7.496 1.00 0.00 307 TYR B O 1
ATOM 6120 N N . PHE B 1 285 ? -34.118 9.203 -9.281 1.00 0.00 308 PHE B N 1
ATOM 6121 C CA . PHE B 1 285 ? -33.289 8.310 -9.858 1.00 0.00 308 PHE B CA 1
ATOM 6122 C C . PHE B 1 285 ? -32.304 8.005 -8.998 1.00 0.00 308 PHE B C 1
ATOM 6123 O O . PHE B 1 285 ? -31.879 6.910 -8.904 1.00 0.00 308 PHE B O 1
ATOM 6131 N N . ASP B 1 286 ? -31.800 9.020 -8.449 1.00 0.00 309 ASP B N 1
ATOM 6132 C CA . ASP B 1 286 ? -30.591 9.001 -7.803 1.00 0.00 309 ASP B CA 1
ATOM 6133 C C . ASP B 1 286 ? -30.700 8.132 -6.776 1.00 0.00 309 ASP B C 1
ATOM 6134 O O . ASP B 1 286 ? -29.967 7.200 -6.579 1.00 0.00 309 ASP B O 1
ATOM 6139 N N . HIS B 1 287 ? -31.764 8.396 -6.111 1.00 0.00 310 HIS B N 1
ATOM 6140 C CA . HIS B 1 287 ? -32.048 7.760 -4.955 1.00 0.00 310 HIS B CA 1
ATOM 6141 C C . HIS B 1 287 ? -32.147 6.376 -5.258 1.00 0.00 310 HIS B C 1
ATOM 6142 O O . HIS B 1 287 ? -31.530 5.509 -4.681 1.00 0.00 310 HIS B O 1
ATOM 6149 N N . ASN B 1 288 ? -32.834 6.133 -6.307 1.00 0.00 311 ASN B N 1
ATOM 6150 C CA . ASN B 1 288 ? -32.961 4.831 -6.650 1.00 0.00 311 ASN B CA 1
ATOM 6151 C C . ASN B 1 288 ? -31.676 4.178 -6.947 1.00 0.00 311 ASN B C 1
ATOM 6152 O O . ASN B 1 288 ? -31.443 3.080 -6.510 1.00 0.00 311 ASN B O 1
ATOM 6157 N N . VAL B 1 289 ? -30.860 4.745 -7.771 1.00 0.00 312 VAL B N 1
ATOM 6158 C CA . VAL B 1 289 ? -29.789 3.985 -8.304 1.00 0.00 312 VAL B CA 1
ATOM 6159 C C . VAL B 1 289 ? -28.885 3.529 -7.338 1.00 0.00 312 VAL B C 1
ATOM 6160 O O . VAL B 1 289 ? -28.357 2.426 -7.295 1.00 0.00 312 VAL B O 1
ATOM 6164 N N . SER B 1 290 ? -28.735 4.461 -6.459 1.00 0.00 313 SER B N 1
ATOM 6165 C CA . SER B 1 290 ? -27.881 4.305 -5.412 1.00 0.00 313 SER B CA 1
ATOM 6166 C C . SER B 1 290 ? -28.366 3.192 -4.646 1.00 0.00 313 SER B C 1
ATOM 6167 O O . SER B 1 290 ? -27.645 2.297 -4.220 1.00 0.00 313 SER B O 1
ATOM 6170 N N . SER B 1 291 ? -29.669 3.291 -4.404 1.00 0.00 314 SER B N 1
ATOM 6171 C CA . SER B 1 291 ? -30.241 2.411 -3.503 1.00 0.00 314 SER B CA 1
ATOM 6172 C C . SER B 1 291 ? -30.077 1.133 -4.006 1.00 0.00 314 SER B C 1
ATOM 6173 O O . SER B 1 291 ? -29.777 0.242 -3.281 1.00 0.00 314 SER B O 1
ATOM 6176 N N . LEU B 1 292 ? -30.176 0.988 -5.281 1.00 0.00 315 LEU B N 1
ATOM 6177 C CA . LEU B 1 292 ? -29.974 -0.271 -5.761 1.00 0.00 315 LEU B CA 1
ATOM 6178 C C . LEU B 1 292 ? -28.681 -0.805 -5.529 1.00 0.00 315 LEU B C 1
ATOM 6179 O O . LEU B 1 292 ? -28.601 -1.952 -5.128 1.00 0.00 315 LEU B O 1
ATOM 6184 N N . MET B 1 293 ? -27.627 -0.059 -5.743 1.00 0.00 316 MET B N 1
ATOM 6185 C CA . MET B 1 293 ? -26.394 -0.725 -5.568 1.00 0.00 316 MET B CA 1
ATOM 6186 C C . MET B 1 293 ? -26.224 -1.170 -4.211 1.00 0.00 316 MET B C 1
ATOM 6187 O O . MET B 1 293 ? -25.775 -2.261 -3.927 1.00 0.00 316 MET B O 1
ATOM 6192 N N . ALA B 1 294 ? -26.626 -0.343 -3.301 1.00 0.00 317 ALA B N 1
ATOM 6193 C CA . ALA B 1 294 ? -26.477 -0.779 -1.985 1.00 0.00 317 ALA B CA 1
ATOM 6194 C C . ALA B 1 294 ? -27.276 -1.966 -1.720 1.00 0.00 317 ALA B C 1
ATOM 6195 O O . ALA B 1 294 ? -26.866 -2.948 -1.135 1.00 0.00 317 ALA B O 1
ATOM 6197 N N . GLN B 1 295 ? -28.497 -1.876 -2.160 1.00 0.00 318 GLN B N 1
ATOM 6198 C CA . GLN B 1 295 ? -29.506 -2.732 -1.712 1.00 0.00 318 GLN B CA 1
ATOM 6199 C C . GLN B 1 295 ? -29.202 -4.099 -2.087 1.00 0.00 318 GLN B C 1
ATOM 6200 O O . GLN B 1 295 ? -29.577 -5.032 -1.405 1.00 0.00 318 GLN B O 1
ATOM 6206 N N . ARG B 1 296 ? -28.465 -4.213 -3.164 1.00 0.00 319 ARG B N 1
ATOM 6207 C CA . ARG B 1 296 ? -28.159 -5.395 -3.823 1.00 0.00 319 ARG B CA 1
ATOM 6208 C C . ARG B 1 296 ? -27.928 -6.630 -3.085 1.00 0.00 319 ARG B C 1
ATOM 6209 O O . ARG B 1 296 ? -27.789 -6.689 -1.893 1.00 0.00 319 ARG B O 1
ATOM 6217 N N . HIS B 1 297 ? -27.995 -7.673 -3.865 1.00 0.00 320 HIS B N 1
ATOM 6218 C CA . HIS B 1 297 ? -28.052 -8.975 -3.410 1.00 0.00 320 HIS B CA 1
ATOM 6219 C C . HIS B 1 297 ? -26.648 -9.504 -3.418 1.00 0.00 320 HIS B C 1
ATOM 6220 O O . HIS B 1 297 ? -26.406 -10.490 -2.752 1.00 0.00 320 HIS B O 1
ATOM 6227 N N . GLN B 1 298 ? -25.607 -8.726 -3.835 1.00 0.00 321 GLN B N 1
ATOM 6228 C CA . GLN B 1 298 ? -24.264 -9.182 -3.483 1.00 0.00 321 GLN B CA 1
ATOM 6229 C C . GLN B 1 298 ? -24.169 -8.692 -2.142 1.00 0.00 321 GLN B C 1
ATOM 6230 O O . GLN B 1 298 ? -23.545 -9.258 -1.271 1.00 0.00 321 GLN B O 1
ATOM 6236 N N . TYR B 1 299 ? -24.872 -7.594 -1.933 1.00 0.00 322 TYR B N 1
ATOM 6237 C CA . TYR B 1 299 ? -24.968 -6.966 -0.707 1.00 0.00 322 TYR B CA 1
ATOM 6238 C C . TYR B 1 299 ? -26.128 -7.523 -0.091 1.00 0.00 322 TYR B C 1
ATOM 6239 O O . TYR B 1 299 ? -26.746 -6.904 0.737 1.00 0.00 322 TYR B O 1
ATOM 6248 N N . LYS B 1 300 ? -26.354 -8.782 -0.405 1.00 0.00 323 LYS B N 1
ATOM 6249 C CA . LYS B 1 300 ? -27.281 -9.710 0.058 1.00 0.00 323 LYS B CA 1
ATOM 6250 C C . LYS B 1 300 ? -28.452 -9.170 0.685 1.00 0.00 323 LYS B C 1
ATOM 6251 O O . LYS B 1 300 ? -28.716 -9.551 1.817 1.00 0.00 323 LYS B O 1
ATOM 6257 N N . LEU B 1 301 ? -29.187 -8.283 0.023 1.00 0.00 324 LEU B N 1
ATOM 6258 C CA . LEU B 1 301 ? -30.201 -7.663 0.792 1.00 0.00 324 LEU B CA 1
ATOM 6259 C C . LEU B 1 301 ? -31.470 -7.652 0.060 1.00 0.00 324 LEU B C 1
ATOM 6260 O O . LEU B 1 301 ? -31.560 -7.192 -1.077 1.00 0.00 324 LEU B O 1
ATOM 6265 N N . ARG B 1 302 ? -32.465 -8.149 0.839 1.00 0.00 325 ARG B N 1
ATOM 6266 C CA . ARG B 1 302 ? -33.898 -8.017 0.773 1.00 0.00 325 ARG B CA 1
ATOM 6267 C C . ARG B 1 302 ? -34.244 -8.280 2.319 1.00 0.00 325 ARG B C 1
ATOM 6268 O O . ARG B 1 302 ? -35.406 -8.386 2.702 1.00 0.00 325 ARG B O 1
ATOM 6276 N N . LYS B 1 303 ? -33.250 -8.289 3.292 1.00 0.00 326 LYS B N 1
ATOM 6277 C CA . LYS B 1 303 ? -33.459 -8.605 4.699 1.00 0.00 326 LYS B CA 1
ATOM 6278 C C . LYS B 1 303 ? -34.226 -7.585 5.426 1.00 0.00 326 LYS B C 1
ATOM 6279 O O . LYS B 1 303 ? -33.629 -6.583 5.776 1.00 0.00 326 LYS B O 1
ATOM 6285 N N . PRO B 1 304 ? -35.435 -7.883 5.807 1.00 0.00 327 PRO B N 1
ATOM 6286 C CA . PRO B 1 304 ? -36.347 -6.945 6.380 1.00 0.00 327 PRO B CA 1
ATOM 6287 C C . PRO B 1 304 ? -36.123 -5.513 6.118 1.00 0.00 327 PRO B C 1
ATOM 6288 O O . PRO B 1 304 ? -35.531 -4.961 7.025 1.00 0.00 327 PRO B O 1
ATOM 6292 N N . SER B 1 305 ? -36.538 -4.895 4.992 1.00 0.00 328 SER B N 1
ATOM 6293 C CA . SER B 1 305 ? -36.198 -3.493 4.679 1.00 0.00 328 SER B CA 1
ATOM 6294 C C . SER B 1 305 ? -37.145 -2.853 3.578 1.00 0.00 328 SER B C 1
ATOM 6295 O O . SER B 1 305 ? -38.080 -3.544 3.190 1.00 0.00 328 SER B O 1
ATOM 6298 N N . SER B 1 306 ? -37.019 -1.525 3.111 1.00 0.00 329 SER B N 1
ATOM 6299 C CA . SER B 1 306 ? -37.974 -0.734 2.228 1.00 0.00 329 SER B CA 1
ATOM 6300 C C . SER B 1 306 ? -37.681 -0.414 0.716 1.00 0.00 329 SER B C 1
ATOM 6301 O O . SER B 1 306 ? -36.784 0.379 0.465 1.00 0.00 329 SER B O 1
ATOM 6304 N N . PHE B 1 307 ? -38.340 -1.040 -0.354 1.00 0.00 330 PHE B N 1
ATOM 6305 C CA . PHE B 1 307 ? -37.877 -0.681 -1.692 1.00 0.00 330 PHE B CA 1
ATOM 6306 C C . PHE B 1 307 ? -38.444 0.715 -2.100 1.00 0.00 330 PHE B C 1
ATOM 6307 O O . PHE B 1 307 ? -37.800 1.750 -2.346 1.00 0.00 330 PHE B O 1
ATOM 6315 N N . HIS B 1 308 ? -39.755 0.837 -2.025 1.00 0.00 331 HIS B N 1
ATOM 6316 C CA . HIS B 1 308 ? -40.368 2.043 -2.445 1.00 0.00 331 HIS B CA 1
ATOM 6317 C C . HIS B 1 308 ? -40.233 3.226 -1.629 1.00 0.00 331 HIS B C 1
ATOM 6318 O O . HIS B 1 308 ? -40.443 4.317 -2.086 1.00 0.00 331 HIS B O 1
ATOM 6325 N N . TYR B 1 309 ? -40.416 2.947 -0.361 1.00 0.00 332 TYR B N 1
ATOM 6326 C CA . TYR B 1 309 ? -41.131 3.858 0.507 1.00 0.00 332 TYR B CA 1
ATOM 6327 C C . TYR B 1 309 ? -40.455 5.139 0.570 1.00 0.00 332 TYR B C 1
ATOM 6328 O O . TYR B 1 309 ? -40.960 6.259 0.554 1.00 0.00 332 TYR B O 1
ATOM 6337 N N . ASP B 1 310 ? -39.190 4.910 0.625 1.00 0.00 333 ASP B N 1
ATOM 6338 C CA . ASP B 1 310 ? -38.183 5.817 0.814 1.00 0.00 333 ASP B CA 1
ATOM 6339 C C . ASP B 1 310 ? -38.300 6.674 -0.371 1.00 0.00 333 ASP B C 1
ATOM 6340 O O . ASP B 1 310 ? -38.249 7.883 -0.221 1.00 0.00 333 ASP B O 1
ATOM 6345 N N . PHE B 1 311 ? -38.667 6.109 -1.536 1.00 0.00 334 PHE B N 1
ATOM 6346 C CA . PHE B 1 311 ? -38.957 7.052 -2.568 1.00 0.00 334 PHE B CA 1
ATOM 6347 C C . PHE B 1 311 ? -40.081 7.996 -2.367 1.00 0.00 334 PHE B C 1
ATOM 6348 O O . PHE B 1 311 ? -39.955 9.181 -2.647 1.00 0.00 334 PHE B O 1
ATOM 6356 N N . ALA B 1 312 ? -41.215 7.543 -1.908 1.00 0.00 335 ALA B N 1
ATOM 6357 C CA . ALA B 1 312 ? -42.317 8.450 -1.836 1.00 0.00 335 ALA B CA 1
ATOM 6358 C C . ALA B 1 312 ? -41.991 9.566 -0.961 1.00 0.00 335 ALA B C 1
ATOM 6359 O O . ALA B 1 312 ? -42.174 10.765 -1.166 1.00 0.00 335 ALA B O 1
ATOM 6361 N N . LEU B 1 313 ? -41.430 9.127 0.116 1.00 0.00 336 LEU B N 1
ATOM 6362 C CA . LEU B 1 313 ? -41.117 9.944 1.176 1.00 0.00 336 LEU B CA 1
ATOM 6363 C C . LEU B 1 313 ? -40.191 10.935 0.676 1.00 0.00 336 LEU B C 1
ATOM 6364 O O . LEU B 1 313 ? -40.364 12.126 0.864 1.00 0.00 336 LEU B O 1
ATOM 6369 N N . LEU B 1 314 ? -39.235 10.487 -0.083 1.00 0.00 337 LEU B N 1
ATOM 6370 C CA . LEU B 1 314 ? -38.173 11.318 -0.477 1.00 0.00 337 LEU B CA 1
ATOM 6371 C C . LEU B 1 314 ? -38.706 12.440 -1.228 1.00 0.00 337 LEU B C 1
ATOM 6372 O O . LEU B 1 314 ? -38.222 13.543 -1.043 1.00 0.00 337 LEU B O 1
ATOM 6377 N N . GLY B 1 315 ? -39.625 12.204 -2.161 1.00 0.00 338 GLY B N 1
ATOM 6378 C CA . GLY B 1 315 ? -39.935 13.310 -2.982 1.00 0.00 338 GLY B CA 1
ATOM 6379 C C . GLY B 1 315 ? -40.535 14.332 -2.252 1.00 0.00 338 GLY B C 1
ATOM 6380 O O . GLY B 1 315 ? -40.334 15.511 -2.486 1.00 0.00 338 GLY B O 1
ATOM 6381 N N . LEU B 1 316 ? -41.310 13.928 -1.284 1.00 0.00 339 LEU B N 1
ATOM 6382 C CA . LEU B 1 316 ? -41.863 14.962 -0.520 1.00 0.00 339 LEU B CA 1
ATOM 6383 C C . LEU B 1 316 ? -40.844 15.701 0.129 1.00 0.00 339 LEU B C 1
ATOM 6384 O O . LEU B 1 316 ? -40.881 16.898 0.189 1.00 0.00 339 LEU B O 1
ATOM 6389 N N . THR B 1 317 ? -39.903 15.005 0.655 1.00 0.00 340 THR B N 1
ATOM 6390 C CA . THR B 1 317 ? -38.949 15.706 1.407 1.00 0.00 340 THR B CA 1
ATOM 6391 C C . THR B 1 317 ? -38.199 16.674 0.640 1.00 0.00 340 THR B C 1
ATOM 6392 O O . THR B 1 317 ? -37.976 17.804 1.005 1.00 0.00 340 THR B O 1
ATOM 6396 N N . THR B 1 318 ? -37.902 16.286 -0.540 1.00 0.00 341 THR B N 1
ATOM 6397 C CA . THR B 1 318 ? -37.207 17.106 -1.433 1.00 0.00 341 THR B CA 1
ATOM 6398 C C . THR B 1 318 ? -37.964 18.294 -1.716 1.00 0.00 341 THR B C 1
ATOM 6399 O O . THR B 1 318 ? -37.478 19.408 -1.789 1.00 0.00 341 THR B O 1
ATOM 6403 N N . CYS B 1 319 ? -39.241 18.063 -1.850 1.00 0.00 342 CYS B N 1
ATOM 6404 C CA . CYS B 1 319 ? -40.107 19.102 -2.110 1.00 0.00 342 CYS B CA 1
ATOM 6405 C C . CYS B 1 319 ? -40.032 20.104 -1.037 1.00 0.00 342 CYS B C 1
ATOM 6406 O O . CYS B 1 319 ? -39.863 21.291 -1.248 1.00 0.00 342 CYS B O 1
ATOM 6409 N N . ILE B 1 320 ? -40.032 19.589 0.147 1.00 0.00 343 ILE B N 1
ATOM 6410 C CA . ILE B 1 320 ? -39.968 20.305 1.342 1.00 0.00 343 ILE B CA 1
ATOM 6411 C C . ILE B 1 320 ? -38.706 21.080 1.350 1.00 0.00 343 ILE B C 1
ATOM 6412 O O . ILE B 1 320 ? -38.630 22.193 1.869 1.00 0.00 343 ILE B O 1
ATOM 6417 N N . SER B 1 321 ? -37.636 20.518 0.773 1.00 0.00 344 SER B N 1
ATOM 6418 C CA . SER B 1 321 ? -36.365 21.182 0.798 1.00 0.00 344 SER B CA 1
ATOM 6419 C C . SER B 1 321 ? -36.511 22.508 0.133 1.00 0.00 344 SER B C 1
ATOM 6420 O O . SER B 1 321 ? -36.166 23.553 0.669 1.00 0.00 344 SER B O 1
ATOM 6423 N N . GLY B 1 322 ? -37.273 22.497 -0.953 1.00 0.00 345 GLY B N 1
ATOM 6424 C CA . GLY B 1 322 ? -37.638 23.724 -1.576 1.00 0.00 345 GLY B CA 1
ATOM 6425 C C . GLY B 1 322 ? -38.421 24.647 -0.697 1.00 0.00 345 GLY B C 1
ATOM 6426 O O . GLY B 1 322 ? -38.358 25.856 -0.868 1.00 0.00 345 GLY B O 1
ATOM 6427 N N . VAL B 1 323 ? -39.292 24.083 0.159 1.00 0.00 346 VAL B N 1
ATOM 6428 C CA . VAL B 1 323 ? -40.197 24.860 0.961 1.00 0.00 346 VAL B CA 1
ATOM 6429 C C . VAL B 1 323 ? -39.637 25.776 1.958 1.00 0.00 346 VAL B C 1
ATOM 6430 O O . VAL B 1 323 ? -40.068 26.923 1.964 1.00 0.00 346 VAL B O 1
ATOM 6434 N N . LEU B 1 324 ? -38.646 25.439 2.793 1.00 0.00 347 LEU B N 1
ATOM 6435 C CA . LEU B 1 324 ? -38.256 26.557 3.650 1.00 0.00 347 LEU B CA 1
ATOM 6436 C C . LEU B 1 324 ? -37.528 27.600 2.951 1.00 0.00 347 LEU B C 1
ATOM 6437 O O . LEU B 1 324 ? -37.273 28.693 3.430 1.00 0.00 347 LEU B O 1
ATOM 6442 N N . GLY B 1 325 ? -36.965 27.019 1.905 1.00 0.00 348 GLY B N 1
ATOM 6443 C CA . GLY B 1 325 ? -35.883 27.482 1.171 1.00 0.00 348 GLY B CA 1
ATOM 6444 C C . GLY B 1 325 ? -34.798 26.757 1.897 1.00 0.00 348 GLY B C 1
ATOM 6445 O O . GLY B 1 325 ? -34.579 27.101 3.058 1.00 0.00 348 GLY B O 1
ATOM 6446 N N . ILE B 1 326 ? -34.075 25.853 1.158 1.00 0.00 349 ILE B N 1
ATOM 6447 C CA . ILE B 1 326 ? -32.906 25.042 1.499 1.00 0.00 349 ILE B CA 1
ATOM 6448 C C . ILE B 1 326 ? -32.614 24.003 0.411 1.00 0.00 349 ILE B C 1
ATOM 6449 O O . ILE B 1 326 ? -33.518 23.462 -0.208 1.00 0.00 349 ILE B O 1
ATOM 6454 N N . PRO B 1 327 ? -31.356 23.749 0.122 1.00 0.00 350 PRO B N 1
ATOM 6455 C CA . PRO B 1 327 ? -30.815 22.776 -0.795 1.00 0.00 350 PRO B CA 1
ATOM 6456 C C . PRO B 1 327 ? -31.420 21.426 -0.885 1.00 0.00 350 PRO B C 1
ATOM 6457 O O . PRO B 1 327 ? -32.051 20.986 0.057 1.00 0.00 350 PRO B O 1
ATOM 6461 N N . ALA B 1 328 ? -31.237 20.740 -2.026 1.00 0.00 351 ALA B N 1
ATOM 6462 C CA . ALA B 1 328 ? -31.743 19.420 -2.165 1.00 0.00 351 ALA B CA 1
ATOM 6463 C C . ALA B 1 328 ? -30.820 18.490 -1.493 1.00 0.00 351 ALA B C 1
ATOM 6464 O O . ALA B 1 328 ? -29.692 18.350 -1.932 1.00 0.00 351 ALA B O 1
ATOM 6466 N N . PRO B 1 329 ? -31.218 17.762 -0.505 1.00 0.00 352 PRO B N 1
ATOM 6467 C CA . PRO B 1 329 ? -30.463 16.667 0.018 1.00 0.00 352 PRO B CA 1
ATOM 6468 C C . PRO B 1 329 ? -30.688 15.615 -1.014 1.00 0.00 352 PRO B C 1
ATOM 6469 O O . PRO B 1 329 ? -31.590 15.765 -1.802 1.00 0.00 352 PRO B O 1
ATOM 6473 N N . ASN B 1 330 ? -29.720 14.777 -1.231 1.00 0.00 353 ASN B N 1
ATOM 6474 C CA . ASN B 1 330 ? -29.562 13.910 -2.336 1.00 0.00 353 ASN B CA 1
ATOM 6475 C C . ASN B 1 330 ? -29.151 12.630 -1.781 1.00 0.00 353 ASN B C 1
ATOM 6476 O O . ASN B 1 330 ? -29.176 12.469 -0.629 1.00 0.00 353 ASN B O 1
ATOM 6481 N N . GLY B 1 331 ? -28.909 11.557 -2.455 1.00 0.00 354 GLY B N 1
ATOM 6482 C CA . GLY B 1 331 ? -28.669 10.282 -1.831 1.00 0.00 354 GLY B CA 1
ATOM 6483 C C . GLY B 1 331 ? -27.232 10.185 -1.535 1.00 0.00 354 GLY B C 1
ATOM 6484 O O . GLY B 1 331 ? -26.458 10.630 -2.329 1.00 0.00 354 GLY B O 1
ATOM 6485 N N . LEU B 1 332 ? -26.777 9.786 -0.359 1.00 0.00 355 LEU B N 1
ATOM 6486 C CA . LEU B 1 332 ? -25.413 9.953 0.026 1.00 0.00 355 LEU B CA 1
ATOM 6487 C C . LEU B 1 332 ? -24.573 8.855 -0.428 1.00 0.00 355 LEU B C 1
ATOM 6488 O O . LEU B 1 332 ? -24.521 7.755 0.087 1.00 0.00 355 LEU B O 1
ATOM 6493 N N . ILE B 1 333 ? -24.262 9.119 -1.674 1.00 0.00 356 ILE B N 1
ATOM 6494 C CA . ILE B 1 333 ? -23.880 8.195 -2.599 1.00 0.00 356 ILE B CA 1
ATOM 6495 C C . ILE B 1 333 ? -22.972 7.210 -2.202 1.00 0.00 356 ILE B C 1
ATOM 6496 O O . ILE B 1 333 ? -23.523 6.170 -2.025 1.00 0.00 356 ILE B O 1
ATOM 6501 N N . PRO B 1 334 ? -21.739 7.233 -2.017 1.00 0.00 357 PRO B N 1
ATOM 6502 C CA . PRO B 1 334 ? -21.046 6.036 -1.710 1.00 0.00 357 PRO B CA 1
ATOM 6503 C C . PRO B 1 334 ? -21.297 5.715 -0.367 1.00 0.00 357 PRO B C 1
ATOM 6504 O O . PRO B 1 334 ? -20.689 4.828 0.140 1.00 0.00 357 PRO B O 1
ATOM 6508 N N . GLN B 1 335 ? -21.679 6.757 0.247 1.00 0.00 358 GLN B N 1
ATOM 6509 C CA . GLN B 1 335 ? -21.390 6.944 1.565 1.00 0.00 358 GLN B CA 1
ATOM 6510 C C . GLN B 1 335 ? -22.150 6.115 2.351 1.00 0.00 358 GLN B C 1
ATOM 6511 O O . GLN B 1 335 ? -21.683 5.360 3.182 1.00 0.00 358 GLN B O 1
ATOM 6517 N N . ALA B 1 336 ? -23.381 6.093 1.977 1.00 0.00 359 ALA B N 1
ATOM 6518 C CA . ALA B 1 336 ? -24.254 5.199 2.541 1.00 0.00 359 ALA B CA 1
ATOM 6519 C C . ALA B 1 336 ? -23.741 3.853 2.254 1.00 0.00 359 ALA B C 1
ATOM 6520 O O . ALA B 1 336 ? -23.662 3.068 3.155 1.00 0.00 359 ALA B O 1
ATOM 6522 N N . PRO B 1 337 ? -23.355 3.506 1.113 1.00 0.00 360 PRO B N 1
ATOM 6523 C CA . PRO B 1 337 ? -22.915 2.186 0.838 1.00 0.00 360 PRO B CA 1
ATOM 6524 C C . PRO B 1 337 ? -21.841 1.694 1.617 1.00 0.00 360 PRO B C 1
ATOM 6525 O O . PRO B 1 337 ? -21.708 0.522 1.917 1.00 0.00 360 PRO B O 1
ATOM 6529 N N . LEU B 1 338 ? -20.936 2.572 1.824 1.00 0.00 361 LEU B N 1
ATOM 6530 C CA . LEU B 1 338 ? -19.756 2.187 2.415 1.00 0.00 361 LEU B CA 1
ATOM 6531 C C . LEU B 1 338 ? -20.066 1.857 3.784 1.00 0.00 361 LEU B C 1
ATOM 6532 O O . LEU B 1 338 ? -19.508 0.981 4.397 1.00 0.00 361 LEU B O 1
ATOM 6537 N N . HIS B 1 339 ? -21.069 2.549 4.315 1.00 0.00 362 HIS B N 1
ATOM 6538 C CA . HIS B 1 339 ? -21.524 2.261 5.623 1.00 0.00 362 HIS B CA 1
ATOM 6539 C C . HIS B 1 339 ? -21.987 0.948 5.674 1.00 0.00 362 HIS B C 1
ATOM 6540 O O . HIS B 1 339 ? -22.094 0.283 6.666 1.00 0.00 362 HIS B O 1
ATOM 6547 N N . THR B 1 340 ? -22.496 0.581 4.569 1.00 0.00 363 THR B N 1
ATOM 6548 C CA . THR B 1 340 ? -23.162 -0.602 4.562 1.00 0.00 363 THR B CA 1
ATOM 6549 C C . THR B 1 340 ? -22.152 -1.620 4.603 1.00 0.00 363 THR B C 1
ATOM 6550 O O . THR B 1 340 ? -22.346 -2.612 5.270 1.00 0.00 363 THR B O 1
ATOM 6554 N N . GLU B 1 341 ? -20.986 -1.356 4.036 1.00 0.00 364 GLU B N 1
ATOM 6555 C CA . GLU B 1 341 ? -19.971 -2.318 4.208 1.00 0.00 364 GLU B CA 1
ATOM 6556 C C . GLU B 1 341 ? -19.629 -2.419 5.635 1.00 0.00 364 GLU B C 1
ATOM 6557 O O . GLU B 1 341 ? -19.323 -3.452 6.202 1.00 0.00 364 GLU B O 1
ATOM 6563 N N . THR B 1 342 ? -19.801 -1.329 6.291 1.00 0.00 365 THR B N 1
ATOM 6564 C CA . THR B 1 342 ? -19.559 -1.219 7.656 1.00 0.00 365 THR B CA 1
ATOM 6565 C C . THR B 1 342 ? -20.428 -2.001 8.463 1.00 0.00 365 THR B C 1
ATOM 6566 O O . THR B 1 342 ? -20.110 -2.316 9.583 1.00 0.00 365 THR B O 1
ATOM 6570 N N . LEU B 1 343 ? -21.663 -2.080 8.041 1.00 0.00 366 LEU B N 1
ATOM 6571 C CA . LEU B 1 343 ? -22.654 -2.579 8.909 1.00 0.00 366 LEU B CA 1
ATOM 6572 C C . LEU B 1 343 ? -22.811 -3.974 8.601 1.00 0.00 366 LEU B C 1
ATOM 6573 O O . LEU B 1 343 ? -23.845 -4.429 8.140 1.00 0.00 366 LEU B O 1
ATOM 6578 N N . LEU B 1 344 ? -21.690 -4.656 8.670 1.00 0.00 367 LEU B N 1
ATOM 6579 C CA . LEU B 1 344 ? -21.727 -5.978 8.223 1.00 0.00 367 LEU B CA 1
ATOM 6580 C C . LEU B 1 344 ? -20.591 -6.639 8.807 1.00 0.00 367 LEU B C 1
ATOM 6581 O O . LEU B 1 344 ? -19.640 -5.996 9.227 1.00 0.00 367 LEU B O 1
ATOM 6586 N N . VAL B 1 345 ? -20.630 -7.962 8.663 1.00 0.00 368 VAL B N 1
ATOM 6587 C CA . VAL B 1 345 ? -19.552 -8.800 8.982 1.00 0.00 368 VAL B CA 1
ATOM 6588 C C . VAL B 1 345 ? -18.714 -8.885 7.790 1.00 0.00 368 VAL B C 1
ATOM 6589 O O . VAL B 1 345 ? -19.168 -9.209 6.718 1.00 0.00 368 VAL B O 1
ATOM 6593 N N . ARG B 1 346 ? -17.451 -8.657 7.991 1.00 0.00 369 ARG B N 1
ATOM 6594 C CA . ARG B 1 346 ? -16.454 -8.933 7.056 1.00 0.00 369 ARG B CA 1
ATOM 6595 C C . ARG B 1 346 ? -15.328 -9.123 7.896 1.00 0.00 369 ARG B C 1
ATOM 6596 O O . ARG B 1 346 ? -14.366 -9.671 7.416 1.00 0.00 369 ARG B O 1
ATOM 6604 N N . ASP B 1 347 ? -15.395 -8.715 9.187 1.00 0.00 370 ASP B N 1
ATOM 6605 C CA . ASP B 1 347 ? -14.398 -8.826 10.214 1.00 0.00 370 ASP B CA 1
ATOM 6606 C C . ASP B 1 347 ? -13.782 -10.089 10.000 1.00 0.00 370 ASP B C 1
ATOM 6607 O O . ASP B 1 347 ? -12.713 -10.135 9.418 1.00 0.00 370 ASP B O 1
ATOM 6612 N N . SER B 1 348 ? -14.632 -11.076 10.262 1.00 0.00 371 SER B N 1
ATOM 6613 C CA . SER B 1 348 ? -14.600 -12.445 9.926 1.00 0.00 371 SER B CA 1
ATOM 6614 C C . SER B 1 348 ? -13.373 -12.880 9.264 1.00 0.00 371 SER B C 1
ATOM 6615 O O . SER B 1 348 ? -12.516 -13.524 9.835 1.00 0.00 371 SER B O 1
ATOM 6618 N N . ASN B 1 349 ? -13.190 -12.468 8.050 1.00 0.00 372 ASN B N 1
ATOM 6619 C CA . ASN B 1 349 ? -11.938 -12.677 7.472 1.00 0.00 372 ASN B CA 1
ATOM 6620 C C . ASN B 1 349 ? -12.109 -11.501 6.687 1.00 0.00 372 ASN B C 1
ATOM 6621 O O . ASN B 1 349 ? -11.428 -10.512 6.847 1.00 0.00 372 ASN B O 1
ATOM 6626 N N . GLN B 1 350 ? -13.089 -11.550 5.835 1.00 0.00 373 GLN B N 1
ATOM 6627 C CA . GLN B 1 350 ? -13.348 -10.486 4.979 1.00 0.00 373 GLN B CA 1
ATOM 6628 C C . GLN B 1 350 ? -14.711 -10.793 4.586 1.00 0.00 373 GLN B C 1
ATOM 6629 O O . GLN B 1 350 ? -15.079 -10.615 3.445 1.00 0.00 373 GLN B O 1
ATOM 6635 N N . ASN B 1 351 ? -15.398 -11.553 5.407 1.00 0.00 374 ASN B N 1
ATOM 6636 C CA . ASN B 1 351 ? -16.518 -12.237 4.911 1.00 0.00 374 ASN B CA 1
ATOM 6637 C C . ASN B 1 351 ? -17.689 -11.602 5.302 1.00 0.00 374 ASN B C 1
ATOM 6638 O O . ASN B 1 351 ? -18.004 -11.478 6.465 1.00 0.00 374 ASN B O 1
ATOM 6643 N N . VAL B 1 352 ? -18.441 -11.303 4.277 1.00 0.00 375 VAL B N 1
ATOM 6644 C CA . VAL B 1 352 ? -19.797 -10.975 4.367 1.00 0.00 375 VAL B CA 1
ATOM 6645 C C . VAL B 1 352 ? -20.491 -11.965 5.173 1.00 0.00 375 VAL B C 1
ATOM 6646 O O . VAL B 1 352 ? -20.543 -13.129 4.801 1.00 0.00 375 VAL B O 1
ATOM 6650 N N . VAL B 1 353 ? -21.148 -11.471 6.206 1.00 0.00 376 VAL B N 1
ATOM 6651 C CA . VAL B 1 353 ? -21.976 -12.321 6.950 1.00 0.00 376 VAL B CA 1
ATOM 6652 C C . VAL B 1 353 ? -23.053 -11.390 7.367 1.00 0.00 376 VAL B C 1
ATOM 6653 O O . VAL B 1 353 ? -23.599 -10.737 6.490 1.00 0.00 376 VAL B O 1
ATOM 6657 N N . ARG B 1 354 ? -23.535 -11.427 8.626 1.00 0.00 377 ARG B N 1
ATOM 6658 C CA . ARG B 1 354 ? -24.790 -10.817 8.955 1.00 0.00 377 ARG B CA 1
ATOM 6659 C C . ARG B 1 354 ? -24.895 -9.382 8.722 1.00 0.00 377 ARG B C 1
ATOM 6660 O O . ARG B 1 354 ? -23.983 -8.618 9.027 1.00 0.00 377 ARG B O 1
ATOM 6668 N N . CYS B 1 355 ? -26.077 -8.985 8.171 1.00 0.00 378 CYS B N 1
ATOM 6669 C CA . CYS B 1 355 ? -26.433 -7.620 7.927 1.00 0.00 378 CYS B CA 1
ATOM 6670 C C . CYS B 1 355 ? -26.262 -6.944 9.127 1.00 0.00 378 CYS B C 1
ATOM 6671 O O . CYS B 1 355 ? -26.333 -7.548 10.155 1.00 0.00 378 CYS B O 1
ATOM 6674 N N . VAL B 1 356 ? -26.290 -5.680 9.048 1.00 0.00 379 VAL B N 1
ATOM 6675 C CA . VAL B 1 356 ? -26.476 -5.038 10.239 1.00 0.00 379 VAL B CA 1
ATOM 6676 C C . VAL B 1 356 ? -27.251 -4.016 9.598 1.00 0.00 379 VAL B C 1
ATOM 6677 O O . VAL B 1 356 ? -26.904 -3.484 8.563 1.00 0.00 379 VAL B O 1
ATOM 6681 N N . GLU B 1 357 ? -28.390 -3.769 10.172 1.00 0.00 380 GLU B N 1
ATOM 6682 C CA . GLU B 1 357 ? -29.344 -2.860 9.663 1.00 0.00 380 GLU B CA 1
ATOM 6683 C C . GLU B 1 357 ? -29.720 -2.150 10.961 1.00 0.00 380 GLU B C 1
ATOM 6684 O O . GLU B 1 357 ? -29.363 -2.697 11.995 1.00 0.00 380 GLU B O 1
ATOM 6690 N N . GLN B 1 358 ? -30.426 -0.954 10.952 1.00 0.00 381 GLN B N 1
ATOM 6691 C CA . GLN B 1 358 ? -30.881 -0.099 12.087 1.00 0.00 381 GLN B CA 1
ATOM 6692 C C . GLN B 1 358 ? -31.312 1.237 11.561 1.00 0.00 381 GLN B C 1
ATOM 6693 O O . GLN B 1 358 ? -30.888 1.647 10.486 1.00 0.00 381 GLN B O 1
ATOM 6699 N N . ARG B 1 359 ? -32.174 1.973 12.295 1.00 0.00 382 ARG B N 1
ATOM 6700 C CA . ARG B 1 359 ? -32.318 3.381 12.063 1.00 0.00 382 ARG B CA 1
ATOM 6701 C C . ARG B 1 359 ? -31.306 4.116 12.742 1.00 0.00 382 ARG B C 1
ATOM 6702 O O . ARG B 1 359 ? -31.154 5.273 12.454 1.00 0.00 382 ARG B O 1
ATOM 6710 N N . LEU B 1 360 ? -30.810 3.620 13.852 1.00 0.00 383 LEU B N 1
ATOM 6711 C CA . LEU B 1 360 ? -30.259 4.629 14.698 1.00 0.00 383 LEU B CA 1
ATOM 6712 C C . LEU B 1 360 ? -29.063 5.410 14.216 1.00 0.00 383 LEU B C 1
ATOM 6713 O O . LEU B 1 360 ? -29.053 6.625 14.409 1.00 0.00 383 LEU B O 1
ATOM 6718 N N . THR B 1 361 ? -28.028 4.794 13.601 1.00 0.00 384 THR B N 1
ATOM 6719 C CA . THR B 1 361 ? -26.847 5.556 13.267 1.00 0.00 384 THR B CA 1
ATOM 6720 C C . THR B 1 361 ? -27.196 6.619 12.380 1.00 0.00 384 THR B C 1
ATOM 6721 O O . THR B 1 361 ? -26.817 7.730 12.592 1.00 0.00 384 THR B O 1
ATOM 6725 N N . ASN B 1 362 ? -27.960 6.252 11.382 1.00 0.00 385 ASN B N 1
ATOM 6726 C CA . ASN B 1 362 ? -28.400 7.060 10.347 1.00 0.00 385 ASN B CA 1
ATOM 6727 C C . ASN B 1 362 ? -29.231 8.097 10.880 1.00 0.00 385 ASN B C 1
ATOM 6728 O O . ASN B 1 362 ? -29.109 9.246 10.528 1.00 0.00 385 ASN B O 1
ATOM 6733 N N . THR B 1 363 ? -30.084 7.774 11.819 1.00 0.00 386 THR B N 1
ATOM 6734 C CA . THR B 1 363 ? -30.925 8.777 12.335 1.00 0.00 386 THR B CA 1
ATOM 6735 C C . THR B 1 363 ? -30.096 9.800 12.973 1.00 0.00 386 THR B C 1
ATOM 6736 O O . THR B 1 363 ? -30.312 10.966 12.763 1.00 0.00 386 THR B O 1
ATOM 6740 N N . PHE B 1 364 ? -29.100 9.370 13.721 1.00 0.00 387 PHE B N 1
ATOM 6741 C CA . PHE B 1 364 ? -28.212 10.209 14.438 1.00 0.00 387 PHE B CA 1
ATOM 6742 C C . PHE B 1 364 ? -27.466 11.027 13.503 1.00 0.00 387 PHE B C 1
ATOM 6743 O O . PHE B 1 364 ? -27.258 12.195 13.674 1.00 0.00 387 PHE B O 1
ATOM 6751 N N . GLN B 1 365 ? -27.058 10.414 12.436 1.00 0.00 388 GLN B N 1
ATOM 6752 C CA . GLN B 1 365 ? -26.302 10.952 11.396 1.00 0.00 388 GLN B CA 1
ATOM 6753 C C . GLN B 1 365 ? -27.053 12.014 10.817 1.00 0.00 388 GLN B C 1
ATOM 6754 O O . GLN B 1 365 ? -26.519 13.020 10.423 1.00 0.00 388 GLN B O 1
ATOM 6760 N N . GLY B 1 366 ? -28.345 11.839 10.717 1.00 0.00 389 GLY B N 1
ATOM 6761 C CA . GLY B 1 366 ? -29.181 12.824 10.181 1.00 0.00 389 GLY B CA 1
ATOM 6762 C C . GLY B 1 366 ? -29.193 13.897 11.178 1.00 0.00 389 GLY B C 1
ATOM 6763 O O . GLY B 1 366 ? -29.043 15.082 10.895 1.00 0.00 389 GLY B O 1
ATOM 6764 N N . LEU B 1 367 ? -29.547 13.457 12.367 1.00 0.00 390 LEU B N 1
ATOM 6765 C CA . LEU B 1 367 ? -30.095 14.322 13.298 1.00 0.00 390 LEU B CA 1
ATOM 6766 C C . LEU B 1 367 ? -29.106 15.132 13.933 1.00 0.00 390 LEU B C 1
ATOM 6767 O O . LEU B 1 367 ? -29.097 16.320 13.682 1.00 0.00 390 LEU B O 1
ATOM 6772 N N . MET B 1 368 ? -28.192 14.462 14.625 1.00 0.00 391 MET B N 1
ATOM 6773 C CA . MET B 1 368 ? -27.220 14.946 15.530 1.00 0.00 391 MET B CA 1
ATOM 6774 C C . MET B 1 368 ? -26.856 16.333 15.387 1.00 0.00 391 MET B C 1
ATOM 6775 O O . MET B 1 368 ? -26.696 16.831 14.300 1.00 0.00 391 MET B O 1
ATOM 6780 N N . ILE B 1 369 ? -26.717 17.003 16.517 1.00 0.00 392 ILE B N 1
ATOM 6781 C CA . ILE B 1 369 ? -26.323 18.366 16.686 1.00 0.00 392 ILE B CA 1
ATOM 6782 C C . ILE B 1 369 ? -25.237 18.764 15.755 1.00 0.00 392 ILE B C 1
ATOM 6783 O O . ILE B 1 369 ? -25.150 19.874 15.285 1.00 0.00 392 ILE B O 1
ATOM 6788 N N . LEU B 1 370 ? -24.428 17.811 15.333 1.00 0.00 393 LEU B N 1
ATOM 6789 C CA . LEU B 1 370 ? -23.284 18.072 14.579 1.00 0.00 393 LEU B CA 1
ATOM 6790 C C . LEU B 1 370 ? -23.778 18.456 13.265 1.00 0.00 393 LEU B C 1
ATOM 6791 O O . LEU B 1 370 ? -23.583 19.573 12.812 1.00 0.00 393 LEU B O 1
ATOM 6796 N N . GLY B 1 371 ? -24.655 17.590 12.762 1.00 0.00 394 GLY B N 1
ATOM 6797 C CA . GLY B 1 371 ? -25.286 17.752 11.509 1.00 0.00 394 GLY B CA 1
ATOM 6798 C C . GLY B 1 371 ? -26.533 18.369 11.888 1.00 0.00 394 GLY B C 1
ATOM 6799 O O . GLY B 1 371 ? -27.588 17.754 11.822 1.00 0.00 394 GLY B O 1
ATOM 6800 N N . THR B 1 372 ? -26.329 19.617 12.299 1.00 0.00 395 THR B N 1
ATOM 6801 C CA . THR B 1 372 ? -27.169 20.577 12.892 1.00 0.00 395 THR B CA 1
ATOM 6802 C C . THR B 1 372 ? -26.160 21.583 13.188 1.00 0.00 395 THR B C 1
ATOM 6803 O O . THR B 1 372 ? -25.271 21.766 12.373 1.00 0.00 395 THR B O 1
ATOM 6807 N N . MET B 1 373 ? -26.253 22.167 14.409 1.00 0.00 396 MET B N 1
ATOM 6808 C CA . MET B 1 373 ? -25.514 23.160 15.103 1.00 0.00 396 MET B CA 1
ATOM 6809 C C . MET B 1 373 ? -24.136 23.057 14.709 1.00 0.00 396 MET B C 1
ATOM 6810 O O . MET B 1 373 ? -23.620 21.978 14.449 1.00 0.00 396 MET B O 1
ATOM 6815 N N . THR B 1 374 ? -23.598 24.226 14.506 1.00 0.00 397 THR B N 1
ATOM 6816 C CA . THR B 1 374 ? -22.335 24.340 13.954 1.00 0.00 397 THR B CA 1
ATOM 6817 C C . THR B 1 374 ? -21.801 25.633 14.414 1.00 0.00 397 THR B C 1
ATOM 6818 O O . THR B 1 374 ? -20.627 25.884 14.222 1.00 0.00 397 THR B O 1
ATOM 6822 N N . ARG B 1 375 ? -22.667 26.566 14.871 1.00 0.00 398 ARG B N 1
ATOM 6823 C CA . ARG B 1 375 ? -22.172 27.889 15.094 1.00 0.00 398 ARG B CA 1
ATOM 6824 C C . ARG B 1 375 ? -21.147 27.994 16.160 1.00 0.00 398 ARG B C 1
ATOM 6825 O O . ARG B 1 375 ? -20.102 28.538 15.850 1.00 0.00 398 ARG B O 1
ATOM 6833 N N . PRO B 1 376 ? -21.189 27.454 17.329 1.00 0.00 399 PRO B N 1
ATOM 6834 C CA . PRO B 1 376 ? -20.008 27.397 18.123 1.00 0.00 399 PRO B CA 1
ATOM 6835 C C . PRO B 1 376 ? -19.133 26.315 17.608 1.00 0.00 399 PRO B C 1
ATOM 6836 O O . PRO B 1 376 ? -17.945 26.347 17.899 1.00 0.00 399 PRO B O 1
ATOM 6840 N N . LEU B 1 377 ? -19.700 25.331 16.855 1.00 0.00 400 LEU B N 1
ATOM 6841 C CA . LEU B 1 377 ? -18.965 24.159 16.427 1.00 0.00 400 LEU B CA 1
ATOM 6842 C C . LEU B 1 377 ? -17.986 24.491 15.468 1.00 0.00 400 LEU B C 1
ATOM 6843 O O . LEU B 1 377 ? -17.003 23.784 15.343 1.00 0.00 400 LEU B O 1
ATOM 6848 N N . LEU B 1 378 ? -18.136 25.721 15.007 1.00 0.00 401 LEU B N 1
ATOM 6849 C CA . LEU B 1 378 ? -17.416 26.422 14.093 1.00 0.00 401 LEU B CA 1
ATOM 6850 C C . LEU B 1 378 ? -16.071 26.223 14.472 1.00 0.00 401 LEU B C 1
ATOM 6851 O O . LEU B 1 378 ? -15.277 25.994 13.636 1.00 0.00 401 LEU B O 1
ATOM 6856 N N . VAL B 1 379 ? -15.730 26.248 15.759 1.00 0.00 402 VAL B N 1
ATOM 6857 C CA . VAL B 1 379 ? -14.371 26.131 16.138 1.00 0.00 402 VAL B CA 1
ATOM 6858 C C . VAL B 1 379 ? -13.820 24.903 15.571 1.00 0.00 402 VAL B C 1
ATOM 6859 O O . VAL B 1 379 ? -12.886 25.034 14.825 1.00 0.00 402 VAL B O 1
ATOM 6863 N N . CYS B 1 380 ? -14.434 23.738 15.660 1.00 0.00 403 CYS B N 1
ATOM 6864 C CA . CYS B 1 380 ? -13.893 22.682 14.912 1.00 0.00 403 CYS B CA 1
ATOM 6865 C C . CYS B 1 380 ? -14.027 22.948 13.481 1.00 0.00 403 CYS B C 1
ATOM 6866 O O . CYS B 1 380 ? -13.087 22.723 12.764 1.00 0.00 403 CYS B O 1
ATOM 6869 N N . LEU B 1 381 ? -15.155 23.400 13.006 1.00 0.00 404 LEU B N 1
ATOM 6870 C CA . LEU B 1 381 ? -15.281 23.415 11.600 1.00 0.00 404 LEU B CA 1
ATOM 6871 C C . LEU B 1 381 ? -14.424 24.334 10.881 1.00 0.00 404 LEU B C 1
ATOM 6872 O O . LEU B 1 381 ? -13.777 24.041 9.909 1.00 0.00 404 LEU B O 1
ATOM 6877 N N . GLY B 1 382 ? -14.249 25.463 11.466 1.00 0.00 405 GLY B N 1
ATOM 6878 C CA . GLY B 1 382 ? -13.360 26.458 11.115 1.00 0.00 405 GLY B CA 1
ATOM 6879 C C . GLY B 1 382 ? -12.031 25.975 11.290 1.00 0.00 405 GLY B C 1
ATOM 6880 O O . GLY B 1 382 ? -11.164 26.243 10.479 1.00 0.00 405 GLY B O 1
ATOM 6881 N N . GLU B 1 383 ? -11.808 25.175 12.343 1.00 0.00 406 GLU B N 1
ATOM 6882 C CA . GLU B 1 383 ? -10.493 24.679 12.590 1.00 0.00 406 GLU B CA 1
ATOM 6883 C C . GLU B 1 383 ? -10.167 23.813 11.414 1.00 0.00 406 GLU B C 1
ATOM 6884 O O . GLU B 1 383 ? -9.044 23.877 10.935 1.00 0.00 406 GLU B O 1
ATOM 6890 N N . ILE B 1 384 ? -11.175 23.163 10.790 1.00 0.00 407 ILE B N 1
ATOM 6891 C CA . ILE B 1 384 ? -10.949 22.439 9.574 1.00 0.00 407 ILE B CA 1
ATOM 6892 C C . ILE B 1 384 ? -10.407 23.325 8.509 1.00 0.00 407 ILE B C 1
ATOM 6893 O O . ILE B 1 384 ? -11.067 24.276 8.117 1.00 0.00 407 ILE B O 1
ATOM 6898 N N . PRO B 1 385 ? -9.220 23.033 8.045 1.00 0.00 408 PRO B N 1
ATOM 6899 C CA . PRO B 1 385 ? -8.611 23.782 7.049 1.00 0.00 408 PRO B CA 1
ATOM 6900 C C . PRO B 1 385 ? -9.120 23.254 5.799 1.00 0.00 408 PRO B C 1
ATOM 6901 O O . PRO B 1 385 ? -9.429 22.081 5.685 1.00 0.00 408 PRO B O 1
ATOM 6905 N N . GLN B 1 386 ? -9.219 24.107 4.824 1.00 0.00 409 GLN B N 1
ATOM 6906 C CA . GLN B 1 386 ? -9.796 23.843 3.595 1.00 0.00 409 GLN B CA 1
ATOM 6907 C C . GLN B 1 386 ? -9.017 22.817 2.938 1.00 0.00 409 GLN B C 1
ATOM 6908 O O . GLN B 1 386 ? -9.515 21.864 2.394 1.00 0.00 409 GLN B O 1
ATOM 6914 N N . ALA B 1 387 ? -7.718 22.886 3.113 1.00 0.00 410 ALA B N 1
ATOM 6915 C CA . ALA B 1 387 ? -6.869 21.892 2.518 1.00 0.00 410 ALA B CA 1
ATOM 6916 C C . ALA B 1 387 ? -7.147 20.461 2.947 1.00 0.00 410 ALA B C 1
ATOM 6917 O O . ALA B 1 387 ? -6.951 19.511 2.184 1.00 0.00 410 ALA B O 1
ATOM 6919 N N . VAL B 1 388 ? -7.502 20.256 4.245 1.00 0.00 411 VAL B N 1
ATOM 6920 C CA . VAL B 1 388 ? -7.628 18.920 4.775 1.00 0.00 411 VAL B CA 1
ATOM 6921 C C . VAL B 1 388 ? -8.662 18.266 4.004 1.00 0.00 411 VAL B C 1
ATOM 6922 O O . VAL B 1 388 ? -8.465 17.156 3.548 1.00 0.00 411 VAL B O 1
ATOM 6926 N N . LEU B 1 389 ? -9.753 18.987 3.780 1.00 0.00 412 LEU B N 1
ATOM 6927 C CA . LEU B 1 389 ? -10.838 18.452 3.043 1.00 0.00 412 LEU B CA 1
ATOM 6928 C C . LEU B 1 389 ? -10.523 18.239 1.641 1.00 0.00 412 LEU B C 1
ATOM 6929 O O . LEU B 1 389 ? -11.104 17.422 0.951 1.00 0.00 412 LEU B O 1
ATOM 6934 N N . SER B 1 390 ? -9.619 19.029 1.112 1.00 0.00 413 SER B N 1
ATOM 6935 C CA . SER B 1 390 ? -9.295 18.849 -0.252 1.00 0.00 413 SER B CA 1
ATOM 6936 C C . SER B 1 390 ? -8.631 17.553 -0.408 1.00 0.00 413 SER B C 1
ATOM 6937 O O . SER B 1 390 ? -8.880 16.754 -1.303 1.00 0.00 413 SER B O 1
ATOM 6940 N N . GLY B 1 391 ? -7.832 17.260 0.607 1.00 0.00 414 GLY B N 1
ATOM 6941 C CA . GLY B 1 391 ? -7.199 16.032 0.737 1.00 0.00 414 GLY B CA 1
ATOM 6942 C C . GLY B 1 391 ? -8.247 15.044 0.839 1.00 0.00 414 GLY B C 1
ATOM 6943 O O . GLY B 1 391 ? -8.162 13.999 0.241 1.00 0.00 414 GLY B O 1
ATOM 6944 N N . LEU B 1 392 ? -9.290 15.343 1.585 1.00 0.00 415 LEU B N 1
ATOM 6945 C CA . LEU B 1 392 ? -10.369 14.459 1.826 1.00 0.00 415 LEU B CA 1
ATOM 6946 C C . LEU B 1 392 ? -10.975 14.114 0.572 1.00 0.00 415 LEU B C 1
ATOM 6947 O O . LEU B 1 392 ? -11.372 12.982 0.397 1.00 0.00 415 LEU B O 1
ATOM 6952 N N . PHE B 1 393 ? -11.046 15.051 -0.388 1.00 0.00 416 PHE B N 1
ATOM 6953 C CA . PHE B 1 393 ? -11.646 14.740 -1.628 1.00 0.00 416 PHE B CA 1
ATOM 6954 C C . PHE B 1 393 ? -10.891 13.611 -2.091 1.00 0.00 416 PHE B C 1
ATOM 6955 O O . PHE B 1 393 ? -11.479 12.597 -2.335 1.00 0.00 416 PHE B O 1
ATOM 6963 N N . PHE B 1 394 ? -9.597 13.730 -2.041 1.00 0.00 417 PHE B N 1
ATOM 6964 C CA . PHE B 1 394 ? -8.819 12.636 -2.423 1.00 0.00 417 PHE B CA 1
ATOM 6965 C C . PHE B 1 394 ? -8.936 11.388 -1.701 1.00 0.00 417 PHE B C 1
ATOM 6966 O O . PHE B 1 394 ? -9.035 10.360 -2.351 1.00 0.00 417 PHE B O 1
ATOM 6974 N N . ILE B 1 395 ? -8.946 11.355 -0.359 1.00 0.00 418 ILE B N 1
ATOM 6975 C CA . ILE B 1 395 ? -9.001 10.034 0.223 1.00 0.00 418 ILE B CA 1
ATOM 6976 C C . ILE B 1 395 ? -10.246 9.441 -0.126 1.00 0.00 418 ILE B C 1
ATOM 6977 O O . ILE B 1 395 ? -10.362 8.289 -0.472 1.00 0.00 418 ILE B O 1
ATOM 6982 N N . MET B 1 396 ? -11.239 10.293 -0.070 1.00 0.00 419 MET B N 1
ATOM 6983 C CA . MET B 1 396 ? -12.520 9.909 -0.339 1.00 0.00 419 MET B CA 1
ATOM 6984 C C . MET B 1 396 ? -12.576 9.400 -1.695 1.00 0.00 419 MET B C 1
ATOM 6985 O O . MET B 1 396 ? -13.239 8.432 -2.008 1.00 0.00 419 MET B O 1
ATOM 6990 N N . GLY B 1 397 ? -11.837 10.058 -2.537 1.00 0.00 420 GLY B N 1
ATOM 6991 C CA . GLY B 1 397 ? -11.794 9.748 -3.888 1.00 0.00 420 GLY B CA 1
ATOM 6992 C C . GLY B 1 397 ? -11.280 8.411 -4.222 1.00 0.00 420 GLY B C 1
ATOM 6993 O O . GLY B 1 397 ? -11.808 7.846 -5.168 1.00 0.00 420 GLY B O 1
ATOM 6994 N N . ILE B 1 398 ? -10.179 7.892 -3.652 1.00 0.00 421 ILE B N 1
ATOM 6995 C CA . ILE B 1 398 ? -9.730 6.673 -4.314 1.00 0.00 421 ILE B CA 1
ATOM 6996 C C . ILE B 1 398 ? -10.660 5.586 -4.168 1.00 0.00 421 ILE B C 1
ATOM 6997 O O . ILE B 1 398 ? -11.020 4.991 -5.153 1.00 0.00 421 ILE B O 1
ATOM 7002 N N . ASN B 1 399 ? -11.152 5.443 -2.958 1.00 0.00 422 ASN B N 1
ATOM 7003 C CA . ASN B 1 399 ? -12.249 4.683 -2.488 1.00 0.00 422 ASN B CA 1
ATOM 7004 C C . ASN B 1 399 ? -13.217 4.529 -3.517 1.00 0.00 422 ASN B C 1
ATOM 7005 O O . ASN B 1 399 ? -13.501 5.497 -4.193 1.00 0.00 422 ASN B O 1
ATOM 7010 N N . GLY B 1 400 ? -13.783 3.367 -3.675 1.00 0.00 423 GLY B N 1
ATOM 7011 C CA . GLY B 1 400 ? -14.850 3.260 -4.589 1.00 0.00 423 GLY B CA 1
ATOM 7012 C C . GLY B 1 400 ? -14.394 3.246 -5.978 1.00 0.00 423 GLY B C 1
ATOM 7013 O O . GLY B 1 400 ? -15.082 2.852 -6.888 1.00 0.00 423 GLY B O 1
ATOM 7014 N N . LEU B 1 401 ? -13.099 3.358 -6.165 1.00 0.00 424 LEU B N 1
ATOM 7015 C CA . LEU B 1 401 ? -12.525 2.940 -7.388 1.00 0.00 424 LEU B CA 1
ATOM 7016 C C . LEU B 1 401 ? -12.149 1.567 -7.081 1.00 0.00 424 LEU B C 1
ATOM 7017 O O . LEU B 1 401 ? -11.158 1.061 -7.550 1.00 0.00 424 LEU B O 1
ATOM 7022 N N . MET B 1 402 ? -12.831 1.037 -6.090 1.00 0.00 425 MET B N 1
ATOM 7023 C CA . MET B 1 402 ? -12.576 -0.060 -5.310 1.00 0.00 425 MET B CA 1
ATOM 7024 C C . MET B 1 402 ? -13.761 -0.871 -5.560 1.00 0.00 425 MET B C 1
ATOM 7025 O O . MET B 1 402 ? -13.943 -1.890 -4.909 1.00 0.00 425 MET B O 1
ATOM 7030 N N . THR B 1 403 ? -14.608 -0.469 -6.516 1.00 0.00 426 THR B N 1
ATOM 7031 C CA . THR B 1 403 ? -15.884 -1.082 -6.642 1.00 0.00 426 THR B CA 1
ATOM 7032 C C . THR B 1 403 ? -16.316 -0.905 -8.024 1.00 0.00 426 THR B C 1
ATOM 7033 O O . THR B 1 403 ? -17.415 -1.308 -8.361 1.00 0.00 426 THR B O 1
ATOM 7037 N N . ASN B 1 404 ? -15.416 -0.483 -8.911 1.00 0.00 427 ASN B N 1
ATOM 7038 C CA . ASN B 1 404 ? -15.790 -0.475 -10.265 1.00 0.00 427 ASN B CA 1
ATOM 7039 C C . ASN B 1 404 ? -15.157 -1.742 -10.663 1.00 0.00 427 ASN B C 1
ATOM 7040 O O . ASN B 1 404 ? -13.993 -1.968 -10.874 1.00 0.00 427 ASN B O 1
ATOM 7045 N N . VAL B 1 405 ? -16.039 -2.699 -10.543 1.00 0.00 428 VAL B N 1
ATOM 7046 C CA . VAL B 1 405 ? -15.954 -4.082 -10.649 1.00 0.00 428 VAL B CA 1
ATOM 7047 C C . VAL B 1 405 ? -15.749 -4.337 -12.011 1.00 0.00 428 VAL B C 1
ATOM 7048 O O . VAL B 1 405 ? -15.074 -5.213 -12.394 1.00 0.00 428 VAL B O 1
ATOM 7052 N N . ILE B 1 406 ? -16.232 -3.473 -12.812 1.00 0.00 429 ILE B N 1
ATOM 7053 C CA . ILE B 1 406 ? -16.049 -3.480 -14.180 1.00 0.00 429 ILE B CA 1
ATOM 7054 C C . ILE B 1 406 ? -14.622 -3.352 -14.393 1.00 0.00 429 ILE B C 1
ATOM 7055 O O . ILE B 1 406 ? -14.030 -4.059 -15.144 1.00 0.00 429 ILE B O 1
ATOM 7060 N N . ILE B 1 407 ? -14.018 -2.451 -13.651 1.00 0.00 430 ILE B N 1
ATOM 7061 C CA . ILE B 1 407 ? -12.647 -2.194 -13.686 1.00 0.00 430 ILE B CA 1
ATOM 7062 C C . ILE B 1 407 ? -12.034 -3.330 -13.247 1.00 0.00 430 ILE B C 1
ATOM 7063 O O . ILE B 1 407 ? -11.064 -3.770 -13.752 1.00 0.00 430 ILE B O 1
ATOM 7068 N N . HIS B 1 408 ? -12.606 -3.899 -12.265 1.00 0.00 431 HIS B N 1
ATOM 7069 C CA . HIS B 1 408 ? -12.050 -5.023 -11.738 1.00 0.00 431 HIS B CA 1
ATOM 7070 C C . HIS B 1 408 ? -12.008 -6.063 -12.758 1.00 0.00 431 HIS B C 1
ATOM 7071 O O . HIS B 1 408 ? -11.139 -6.893 -12.879 1.00 0.00 431 HIS B O 1
ATOM 7078 N N . ARG B 1 409 ? -13.090 -6.117 -13.474 1.00 0.00 432 ARG B N 1
ATOM 7079 C CA . ARG B 1 409 ? -13.405 -7.131 -14.360 1.00 0.00 432 ARG B CA 1
ATOM 7080 C C . ARG B 1 409 ? -12.403 -6.884 -15.428 1.00 0.00 432 ARG B C 1
ATOM 7081 O O . ARG B 1 409 ? -11.758 -7.764 -15.956 1.00 0.00 432 ARG B O 1
ATOM 7089 N N . ILE B 1 410 ? -12.085 -5.652 -15.678 1.00 0.00 433 ILE B N 1
ATOM 7090 C CA . ILE B 1 410 ? -11.069 -5.244 -16.514 1.00 0.00 433 ILE B CA 1
ATOM 7091 C C . ILE B 1 410 ? -9.798 -5.725 -16.108 1.00 0.00 433 ILE B C 1
ATOM 7092 O O . ILE B 1 410 ? -8.932 -6.040 -16.882 1.00 0.00 433 ILE B O 1
ATOM 7097 N N . VAL B 1 411 ? -9.611 -5.622 -14.845 1.00 0.00 434 VAL B N 1
ATOM 7098 C CA . VAL B 1 411 ? -8.413 -5.744 -14.188 1.00 0.00 434 VAL B CA 1
ATOM 7099 C C . VAL B 1 411 ? -7.874 -7.044 -14.389 1.00 0.00 434 VAL B C 1
ATOM 7100 O O . VAL B 1 411 ? -6.674 -7.201 -14.557 1.00 0.00 434 VAL B O 1
ATOM 7104 N N . PHE B 1 412 ? -8.755 -8.036 -14.410 1.00 0.00 435 PHE B N 1
ATOM 7105 C CA . PHE B 1 412 ? -8.326 -9.386 -14.513 1.00 0.00 435 PHE B CA 1
ATOM 7106 C C . PHE B 1 412 ? -7.515 -9.537 -15.729 1.00 0.00 435 PHE B C 1
ATOM 7107 O O . PHE B 1 412 ? -6.606 -10.341 -15.751 1.00 0.00 435 PHE B O 1
ATOM 7115 N N . LEU B 1 413 ? -7.787 -8.743 -16.762 1.00 0.00 436 LEU B N 1
ATOM 7116 C CA . LEU B 1 413 ? -7.038 -8.833 -17.954 1.00 0.00 436 LEU B CA 1
ATOM 7117 C C . LEU B 1 413 ? -5.614 -8.662 -17.690 1.00 0.00 436 LEU B C 1
ATOM 7118 O O . LEU B 1 413 ? -4.797 -9.422 -18.172 1.00 0.00 436 LEU B O 1
ATOM 7123 N N . PHE B 1 414 ? -5.226 -7.703 -16.907 1.00 0.00 437 PHE B N 1
ATOM 7124 C CA . PHE B 1 414 ? -3.823 -7.526 -16.709 1.00 0.00 437 PHE B CA 1
ATOM 7125 C C . PHE B 1 414 ? -3.245 -8.621 -16.019 1.00 0.00 437 PHE B C 1
ATOM 7126 O O . PHE B 1 414 ? -2.144 -8.996 -16.345 1.00 0.00 437 PHE B O 1
ATOM 7134 N N . SER B 1 415 ? -3.946 -9.184 -15.046 1.00 0.00 438 SER B N 1
ATOM 7135 C CA . SER B 1 415 ? -3.273 -10.181 -14.292 1.00 0.00 438 SER B CA 1
ATOM 7136 C C . SER B 1 415 ? -3.687 -11.593 -14.563 1.00 0.00 438 SER B C 1
ATOM 7137 O O . SER B 1 415 ? -4.850 -11.963 -14.699 1.00 0.00 438 SER B O 1
ATOM 7140 N N . ASP B 1 416 ? -2.596 -12.378 -14.598 1.00 0.00 439 ASP B N 1
ATOM 7141 C CA . ASP B 1 416 ? -2.318 -13.770 -14.748 1.00 0.00 439 ASP B CA 1
ATOM 7142 C C . ASP B 1 416 ? -3.483 -14.670 -14.799 1.00 0.00 439 ASP B C 1
ATOM 7143 O O . ASP B 1 416 ? -4.383 -14.507 -13.995 1.00 0.00 439 ASP B O 1
ATOM 7148 N N . PRO B 1 417 ? -3.514 -15.676 -15.639 1.00 0.00 440 PRO B N 1
ATOM 7149 C CA . PRO B 1 417 ? -4.563 -16.611 -15.607 1.00 0.00 440 PRO B CA 1
ATOM 7150 C C . PRO B 1 417 ? -4.157 -17.553 -14.602 1.00 0.00 440 PRO B C 1
ATOM 7151 O O . PRO B 1 417 ? -5.046 -18.169 -14.060 1.00 0.00 440 PRO B O 1
ATOM 7155 N N . LYS B 1 418 ? -2.889 -17.523 -14.185 1.00 0.00 441 LYS B N 1
ATOM 7156 C CA . LYS B 1 418 ? -2.501 -18.208 -13.016 1.00 0.00 441 LYS B CA 1
ATOM 7157 C C . LYS B 1 418 ? -2.509 -17.245 -11.910 1.00 0.00 441 LYS B C 1
ATOM 7158 O O . LYS B 1 418 ? -1.898 -17.460 -10.888 1.00 0.00 441 LYS B O 1
ATOM 7164 N N . ARG B 1 419 ? -3.534 -16.409 -12.003 1.00 0.00 442 ARG B N 1
ATOM 7165 C CA . ARG B 1 419 ? -4.101 -15.697 -10.938 1.00 0.00 442 ARG B CA 1
ATOM 7166 C C . ARG B 1 419 ? -5.534 -15.765 -11.355 1.00 0.00 442 ARG B C 1
ATOM 7167 O O . ARG B 1 419 ? -5.870 -16.130 -12.472 1.00 0.00 442 ARG B O 1
ATOM 7175 N N . ARG B 1 420 ? -6.423 -15.549 -10.381 1.00 0.00 443 ARG B N 1
ATOM 7176 C CA . ARG B 1 420 ? -7.837 -15.745 -10.496 1.00 0.00 443 ARG B CA 1
ATOM 7177 C C . ARG B 1 420 ? -8.334 -15.223 -9.221 1.00 0.00 443 ARG B C 1
ATOM 7178 O O . ARG B 1 420 ? -7.743 -15.489 -8.184 1.00 0.00 443 ARG B O 1
ATOM 7186 N N . ASP B 1 421 ? -9.557 -14.702 -9.232 1.00 0.00 444 ASP B N 1
ATOM 7187 C CA . ASP B 1 421 ? -10.202 -14.523 -7.985 1.00 0.00 444 ASP B CA 1
ATOM 7188 C C . ASP B 1 421 ? -11.613 -14.671 -8.344 1.00 0.00 444 ASP B C 1
ATOM 7189 O O . ASP B 1 421 ? -12.008 -14.372 -9.456 1.00 0.00 444 ASP B O 1
ATOM 7194 N N . ASN B 1 422 ? -12.408 -15.080 -7.361 1.00 0.00 445 ASN B N 1
ATOM 7195 C CA . ASN B 1 422 ? -13.830 -15.260 -7.358 1.00 0.00 445 ASN B CA 1
ATOM 7196 C C . ASN B 1 422 ? -14.471 -15.478 -8.700 1.00 0.00 445 ASN B C 1
ATOM 7197 O O . ASN B 1 422 ? -14.129 -16.416 -9.411 1.00 0.00 445 ASN B O 1
ATOM 7202 N N . ASN B 1 423 ? -15.453 -14.618 -9.016 1.00 0.00 446 ASN B N 1
ATOM 7203 C CA . ASN B 1 423 ? -16.336 -14.608 -10.147 1.00 0.00 446 ASN B CA 1
ATOM 7204 C C . ASN B 1 423 ? -15.699 -14.057 -11.392 1.00 0.00 446 ASN B C 1
ATOM 7205 O O . ASN B 1 423 ? -16.397 -13.702 -12.336 1.00 0.00 446 ASN B O 1
ATOM 7210 N N . SER B 1 424 ? -14.351 -14.226 -11.477 1.00 0.00 447 SER B N 1
ATOM 7211 C CA . SER B 1 424 ? -13.492 -13.976 -12.607 1.00 0.00 447 SER B CA 1
ATOM 7212 C C . SER B 1 424 ? -13.965 -14.850 -13.697 1.00 0.00 447 SER B C 1
ATOM 7213 O O . SER B 1 424 ? -13.927 -14.363 -14.806 1.00 0.00 447 SER B O 1
ATOM 7216 N N . PRO B 1 425 ? -14.481 -16.051 -13.522 1.00 0.00 448 PRO B N 1
ATOM 7217 C CA . PRO B 1 425 ? -14.964 -16.864 -14.581 1.00 0.00 448 PRO B CA 1
ATOM 7218 C C . PRO B 1 425 ? -16.030 -16.164 -15.314 1.00 0.00 448 PRO B C 1
ATOM 7219 O O . PRO B 1 425 ? -16.181 -16.524 -16.455 1.00 0.00 448 PRO B O 1
ATOM 7223 N N . LEU B 1 426 ? -16.820 -15.204 -14.745 1.00 0.00 449 LEU B N 1
ATOM 7224 C CA . LEU B 1 426 ? -17.984 -14.612 -15.391 1.00 0.00 449 LEU B CA 1
ATOM 7225 C C . LEU B 1 426 ? -17.432 -14.119 -16.668 1.00 0.00 449 LEU B C 1
ATOM 7226 O O . LEU B 1 426 ? -17.816 -14.536 -17.755 1.00 0.00 449 LEU B O 1
ATOM 7231 N N . ALA B 1 427 ? -16.412 -13.298 -16.504 1.00 0.00 450 ALA B N 1
ATOM 7232 C CA . ALA B 1 427 ? -15.652 -12.749 -17.563 1.00 0.00 450 ALA B CA 1
ATOM 7233 C C . ALA B 1 427 ? -14.784 -13.741 -18.258 1.00 0.00 450 ALA B C 1
ATOM 7234 O O . ALA B 1 427 ? -14.577 -13.664 -19.461 1.00 0.00 450 ALA B O 1
ATOM 7236 N N . LYS B 1 428 ? -14.141 -14.637 -17.510 1.00 0.00 451 LYS B N 1
ATOM 7237 C CA . LYS B 1 428 ? -13.047 -15.402 -17.993 1.00 0.00 451 LYS B CA 1
ATOM 7238 C C . LYS B 1 428 ? -13.542 -16.172 -19.106 1.00 0.00 451 LYS B C 1
ATOM 7239 O O . LYS B 1 428 ? -12.991 -16.244 -20.186 1.00 0.00 451 LYS B O 1
ATOM 7245 N N . ILE B 1 429 ? -14.704 -16.692 -18.844 1.00 0.00 452 ILE B N 1
ATOM 7246 C CA . ILE B 1 429 ? -15.429 -17.424 -19.769 1.00 0.00 452 ILE B CA 1
ATOM 7247 C C . ILE B 1 429 ? -15.883 -16.592 -20.933 1.00 0.00 452 ILE B C 1
ATOM 7248 O O . ILE B 1 429 ? -15.774 -17.046 -22.057 1.00 0.00 452 ILE B O 1
ATOM 7253 N N . SER B 1 430 ? -16.312 -15.348 -20.796 1.00 0.00 453 SER B N 1
ATOM 7254 C CA . SER B 1 430 ? -16.669 -14.619 -21.984 1.00 0.00 453 SER B CA 1
ATOM 7255 C C . SER B 1 430 ? -15.624 -13.590 -22.145 1.00 0.00 453 SER B C 1
ATOM 7256 O O . SER B 1 430 ? -15.793 -12.436 -21.831 1.00 0.00 453 SER B O 1
ATOM 7259 N N . LYS B 1 431 ? -14.422 -14.068 -22.415 1.00 0.00 454 LYS B N 1
ATOM 7260 C CA . LYS B 1 431 ? -13.201 -13.347 -22.325 1.00 0.00 454 LYS B CA 1
ATOM 7261 C C . LYS B 1 431 ? -13.045 -12.190 -23.211 1.00 0.00 454 LYS B C 1
ATOM 7262 O O . LYS B 1 431 ? -12.512 -11.129 -22.958 1.00 0.00 454 LYS B O 1
ATOM 7268 N N . ARG B 1 432 ? -13.354 -12.477 -24.410 1.00 0.00 455 ARG B N 1
ATOM 7269 C CA . ARG B 1 432 ? -13.265 -11.611 -25.482 1.00 0.00 455 ARG B CA 1
ATOM 7270 C C . ARG B 1 432 ? -14.354 -10.761 -25.396 1.00 0.00 455 ARG B C 1
ATOM 7271 O O . ARG B 1 432 ? -14.311 -9.574 -25.598 1.00 0.00 455 ARG B O 1
ATOM 7279 N N . SER B 1 433 ? -15.416 -11.360 -24.999 1.00 0.00 456 SER B N 1
ATOM 7280 C CA . SER B 1 433 ? -16.662 -10.744 -24.940 1.00 0.00 456 SER B CA 1
ATOM 7281 C C . SER B 1 433 ? -16.574 -9.690 -23.874 1.00 0.00 456 SER B C 1
ATOM 7282 O O . SER B 1 433 ? -17.231 -8.647 -23.867 1.00 0.00 456 SER B O 1
ATOM 7285 N N . MET B 1 434 ? -15.674 -9.943 -22.929 1.00 0.00 457 MET B N 1
ATOM 7286 C CA . MET B 1 434 ? -15.474 -9.039 -21.864 1.00 0.00 457 MET B CA 1
ATOM 7287 C C . MET B 1 434 ? -15.062 -7.755 -22.368 1.00 0.00 457 MET B C 1
ATOM 7288 O O . MET B 1 434 ? -15.543 -6.707 -21.951 1.00 0.00 457 MET B O 1
ATOM 7293 N N . VAL B 1 435 ? -14.097 -7.847 -23.269 1.00 0.00 458 VAL B N 1
ATOM 7294 C CA . VAL B 1 435 ? -13.426 -6.700 -23.656 1.00 0.00 458 VAL B CA 1
ATOM 7295 C C . VAL B 1 435 ? -14.328 -5.769 -24.272 1.00 0.00 458 VAL B C 1
ATOM 7296 O O . VAL B 1 435 ? -14.328 -4.578 -24.012 1.00 0.00 458 VAL B O 1
ATOM 7300 N N . ILE B 1 436 ? -15.226 -6.325 -25.047 1.00 0.00 459 ILE B N 1
ATOM 7301 C CA . ILE B 1 436 ? -16.183 -5.528 -25.697 1.00 0.00 459 ILE B CA 1
ATOM 7302 C C . ILE B 1 436 ? -17.007 -4.844 -24.722 1.00 0.00 459 ILE B C 1
ATOM 7303 O O . ILE B 1 436 ? -17.389 -3.706 -24.873 1.00 0.00 459 ILE B O 1
ATOM 7308 N N . PHE B 1 437 ? -17.360 -5.543 -23.678 1.00 0.00 460 PHE B N 1
ATOM 7309 C CA . PHE B 1 437 ? -18.256 -4.982 -22.779 1.00 0.00 460 PHE B CA 1
ATOM 7310 C C . PHE B 1 437 ? -17.786 -3.749 -22.268 1.00 0.00 460 PHE B C 1
ATOM 7311 O O . PHE B 1 437 ? -18.507 -2.799 -22.094 1.00 0.00 460 PHE B O 1
ATOM 7319 N N . LEU B 1 438 ? -16.543 -3.737 -21.984 1.00 0.00 461 LEU B N 1
ATOM 7320 C CA . LEU B 1 438 ? -15.979 -2.629 -21.359 1.00 0.00 461 LEU B CA 1
ATOM 7321 C C . LEU B 1 438 ? -16.168 -1.420 -22.084 1.00 0.00 461 LEU B C 1
ATOM 7322 O O . LEU B 1 438 ? -16.303 -0.339 -21.586 1.00 0.00 461 LEU B O 1
ATOM 7327 N N . CYS B 1 439 ? -16.207 -1.560 -23.334 1.00 0.00 462 CYS B N 1
ATOM 7328 C CA . CYS B 1 439 ? -16.367 -0.499 -24.194 1.00 0.00 462 CYS B CA 1
ATOM 7329 C C . CYS B 1 439 ? -17.603 0.155 -23.943 1.00 0.00 462 CYS B C 1
ATOM 7330 O O . CYS B 1 439 ? -17.743 1.331 -24.056 1.00 0.00 462 CYS B O 1
ATOM 7333 N N . PHE B 1 440 ? -18.594 -0.594 -23.667 1.00 0.00 463 PHE B N 1
ATOM 7334 C CA . PHE B 1 440 ? -19.914 -0.110 -23.528 1.00 0.00 463 PHE B CA 1
ATOM 7335 C C . PHE B 1 440 ? -20.008 0.859 -22.472 1.00 0.00 463 PHE B C 1
ATOM 7336 O O . PHE B 1 440 ? -20.414 2.008 -22.513 1.00 0.00 463 PHE B O 1
ATOM 7344 N N . SER B 1 441 ? -19.381 0.378 -21.475 1.00 0.00 464 SER B N 1
ATOM 7345 C CA . SER B 1 441 ? -19.187 1.015 -20.260 1.00 0.00 464 SER B CA 1
ATOM 7346 C C . SER B 1 441 ? -18.445 2.267 -20.505 1.00 0.00 464 SER B C 1
ATOM 7347 O O . SER B 1 441 ? -18.665 3.351 -19.979 1.00 0.00 464 SER B O 1
ATOM 7350 N N . LEU B 1 442 ? -17.484 2.104 -21.380 1.00 0.00 465 LEU B N 1
ATOM 7351 C CA . LEU B 1 442 ? -16.600 3.120 -21.701 1.00 0.00 465 LEU B CA 1
ATOM 7352 C C . LEU B 1 442 ? -17.338 4.157 -22.389 1.00 0.00 465 LEU B C 1
ATOM 7353 O O . LEU B 1 442 ? -16.959 5.301 -22.324 1.00 0.00 465 LEU B O 1
ATOM 7358 N N . ALA B 1 443 ? -18.365 3.790 -23.144 1.00 0.00 466 ALA B N 1
ATOM 7359 C CA . ALA B 1 443 ? -19.089 4.668 -23.998 1.00 0.00 466 ALA B CA 1
ATOM 7360 C C . ALA B 1 443 ? -19.669 5.728 -23.223 1.00 0.00 466 ALA B C 1
ATOM 7361 O O . ALA B 1 443 ? -19.573 6.915 -23.526 1.00 0.00 466 ALA B O 1
ATOM 7363 N N . GLY B 1 444 ? -20.174 5.280 -22.078 1.00 0.00 467 GLY B N 1
ATOM 7364 C CA . GLY B 1 444 ? -20.611 6.266 -21.171 1.00 0.00 467 GLY B CA 1
ATOM 7365 C C . GLY B 1 444 ? -19.465 7.031 -20.702 1.00 0.00 467 GLY B C 1
ATOM 7366 O O . GLY B 1 444 ? -19.520 8.227 -20.570 1.00 0.00 467 GLY B O 1
ATOM 7367 N N . PHE B 1 445 ? -18.383 6.341 -20.421 1.00 0.00 468 PHE B N 1
ATOM 7368 C CA . PHE B 1 445 ? -17.304 6.975 -19.834 1.00 0.00 468 PHE B CA 1
ATOM 7369 C C . PHE B 1 445 ? -16.785 8.177 -20.572 1.00 0.00 468 PHE B C 1
ATOM 7370 O O . PHE B 1 445 ? -16.600 9.262 -20.047 1.00 0.00 468 PHE B O 1
ATOM 7378 N N . THR B 1 446 ? -16.620 8.116 -21.861 1.00 0.00 469 THR B N 1
ATOM 7379 C CA . THR B 1 446 ? -16.264 9.339 -22.518 1.00 0.00 469 THR B CA 1
ATOM 7380 C C . THR B 1 446 ? -17.366 10.296 -22.441 1.00 0.00 469 THR B C 1
ATOM 7381 O O . THR B 1 446 ? -17.220 11.514 -22.452 1.00 0.00 469 THR B O 1
ATOM 7385 N N . GLY B 1 447 ? -18.478 9.612 -22.751 1.00 0.00 470 GLY B N 1
ATOM 7386 C CA . GLY B 1 447 ? -19.609 10.164 -23.369 1.00 0.00 470 GLY B CA 1
ATOM 7387 C C . GLY B 1 447 ? -20.021 11.203 -22.491 1.00 0.00 470 GLY B C 1
ATOM 7388 O O . GLY B 1 447 ? -20.223 12.312 -22.930 1.00 0.00 470 GLY B O 1
ATOM 7389 N N . GLU B 1 448 ? -20.048 10.938 -21.204 1.00 0.00 471 GLU B N 1
ATOM 7390 C CA . GLU B 1 448 ? -20.415 11.978 -20.337 1.00 0.00 471 GLU B CA 1
ATOM 7391 C C . GLU B 1 448 ? -19.546 13.164 -20.247 1.00 0.00 471 GLU B C 1
ATOM 7392 O O . GLU B 1 448 ? -20.117 14.243 -20.096 1.00 0.00 471 GLU B O 1
ATOM 7398 N N . PHE B 1 449 ? -18.187 13.083 -20.324 1.00 0.00 472 PHE B N 1
ATOM 7399 C CA . PHE B 1 449 ? -17.497 14.354 -20.140 1.00 0.00 472 PHE B CA 1
ATOM 7400 C C . PHE B 1 449 ? -17.908 15.267 -21.202 1.00 0.00 472 PHE B C 1
ATOM 7401 O O . PHE B 1 449 ? -18.139 16.445 -21.012 1.00 0.00 472 PHE B O 1
ATOM 7409 N N . ALA B 1 450 ? -17.970 14.679 -22.370 1.00 0.00 473 ALA B N 1
ATOM 7410 C CA . ALA B 1 450 ? -18.282 15.363 -23.550 1.00 0.00 473 ALA B CA 1
ATOM 7411 C C . ALA B 1 450 ? -19.650 15.940 -23.442 1.00 0.00 473 ALA B C 1
ATOM 7412 O O . ALA B 1 450 ? -19.921 17.065 -23.828 1.00 0.00 473 ALA B O 1
ATOM 7414 N N . ILE B 1 451 ? -20.561 15.185 -22.864 1.00 0.00 474 ILE B N 1
ATOM 7415 C CA . ILE B 1 451 ? -21.934 15.540 -22.727 1.00 0.00 474 ILE B CA 1
ATOM 7416 C C . ILE B 1 451 ? -22.039 16.748 -21.937 1.00 0.00 474 ILE B C 1
ATOM 7417 O O . ILE B 1 451 ? -22.893 17.565 -22.227 1.00 0.00 474 ILE B O 1
ATOM 7422 N N . THR B 1 452 ? -21.246 16.889 -20.884 1.00 0.00 475 THR B N 1
ATOM 7423 C CA . THR B 1 452 ? -21.438 17.921 -19.918 1.00 0.00 475 THR B CA 1
ATOM 7424 C C . THR B 1 452 ? -21.386 19.212 -20.562 1.00 0.00 475 THR B C 1
ATOM 7425 O O . THR B 1 452 ? -22.051 20.165 -20.203 1.00 0.00 475 THR B O 1
ATOM 7429 N N . ASN B 1 453 ? -20.598 19.190 -21.594 1.00 0.00 476 ASN B N 1
ATOM 7430 C CA . ASN B 1 453 ? -20.304 20.256 -22.421 1.00 0.00 476 ASN B CA 1
ATOM 7431 C C . ASN B 1 453 ? -21.502 20.725 -23.169 1.00 0.00 476 ASN B C 1
ATOM 7432 O O . ASN B 1 453 ? -21.654 21.909 -23.412 1.00 0.00 476 ASN B O 1
ATOM 7437 N N . THR B 1 454 ? -22.407 19.851 -23.576 1.00 0.00 477 THR B N 1
ATOM 7438 C CA . THR B 1 454 ? -23.466 20.294 -24.435 1.00 0.00 477 THR B CA 1
ATOM 7439 C C . THR B 1 454 ? -24.673 20.633 -23.674 1.00 0.00 477 THR B C 1
ATOM 7440 O O . THR B 1 454 ? -25.671 21.033 -24.263 1.00 0.00 477 THR B O 1
ATOM 7444 N N . ILE B 1 455 ? -24.601 20.344 -22.373 1.00 0.00 478 ILE B N 1
ATOM 7445 C CA . ILE B 1 455 ? -25.619 20.535 -21.397 1.00 0.00 478 ILE B CA 1
ATOM 7446 C C . ILE B 1 455 ? -24.980 19.763 -20.338 1.00 0.00 478 ILE B C 1
ATOM 7447 O O . ILE B 1 455 ? -24.339 18.758 -20.582 1.00 0.00 478 ILE B O 1
ATOM 7452 N N . ALA B 1 456 ? -25.082 20.237 -19.107 1.00 0.00 479 ALA B N 1
ATOM 7453 C CA . ALA B 1 456 ? -24.522 19.627 -17.955 1.00 0.00 479 ALA B CA 1
ATOM 7454 C C . ALA B 1 456 ? -24.713 18.164 -17.876 1.00 0.00 479 ALA B C 1
ATOM 7455 O O . ALA B 1 456 ? -25.781 17.647 -18.182 1.00 0.00 479 ALA B O 1
ATOM 7457 N N . ALA B 1 457 ? -23.655 17.524 -17.366 1.00 0.00 480 ALA B N 1
ATOM 7458 C CA . ALA B 1 457 ? -23.399 16.116 -17.189 1.00 0.00 480 ALA B CA 1
ATOM 7459 C C . ALA B 1 457 ? -24.477 15.414 -16.485 1.00 0.00 480 ALA B C 1
ATOM 7460 O O . ALA B 1 457 ? -24.675 14.213 -16.575 1.00 0.00 480 ALA B O 1
ATOM 7462 N N . ILE B 1 458 ? -25.145 16.196 -15.667 1.00 0.00 481 ILE B N 1
ATOM 7463 C CA . ILE B 1 458 ? -26.119 15.811 -14.762 1.00 0.00 481 ILE B CA 1
ATOM 7464 C C . ILE B 1 458 ? -27.167 15.012 -15.440 1.00 0.00 481 ILE B C 1
ATOM 7465 O O . ILE B 1 458 ? -27.693 14.128 -14.807 1.00 0.00 481 ILE B O 1
ATOM 7470 N N . GLY B 1 459 ? -27.474 15.299 -16.721 1.00 0.00 482 GLY B N 1
ATOM 7471 C CA . GLY B 1 459 ? -28.474 14.688 -17.564 1.00 0.00 482 GLY B CA 1
ATOM 7472 C C . GLY B 1 459 ? -28.251 13.240 -17.775 1.00 0.00 482 GLY B C 1
ATOM 7473 O O . GLY B 1 459 ? -29.155 12.473 -18.104 1.00 0.00 482 GLY B O 1
ATOM 7474 N N . PHE B 1 460 ? -27.011 12.816 -17.567 1.00 0.00 483 PHE B N 1
ATOM 7475 C CA . PHE B 1 460 ? -26.582 11.536 -17.940 1.00 0.00 483 PHE B CA 1
ATOM 7476 C C . PHE B 1 460 ? -27.395 10.414 -17.503 1.00 0.00 483 PHE B C 1
ATOM 7477 O O . PHE B 1 460 ? -27.447 9.515 -18.282 1.00 0.00 483 PHE B O 1
ATOM 7485 N N . PRO B 1 461 ? -27.923 10.274 -16.329 1.00 0.00 484 PRO B N 1
ATOM 7486 C CA . PRO B 1 461 ? -28.507 9.095 -15.902 1.00 0.00 484 PRO B CA 1
ATOM 7487 C C . PRO B 1 461 ? -29.607 8.788 -16.754 1.00 0.00 484 PRO B C 1
ATOM 7488 O O . PRO B 1 461 ? -30.095 7.711 -16.683 1.00 0.00 484 PRO B O 1
ATOM 7492 N N . LEU B 1 462 ? -30.218 9.797 -17.323 1.00 0.00 485 LEU B N 1
ATOM 7493 C CA . LEU B 1 462 ? -31.432 9.651 -18.002 1.00 0.00 485 LEU B CA 1
ATOM 7494 C C . LEU B 1 462 ? -31.095 8.920 -19.144 1.00 0.00 485 LEU B C 1
ATOM 7495 O O . LEU B 1 462 ? -31.597 7.886 -19.484 1.00 0.00 485 LEU B O 1
ATOM 7500 N N . VAL B 1 463 ? -30.023 9.376 -19.679 1.00 0.00 486 VAL B N 1
ATOM 7501 C CA . VAL B 1 463 ? -29.454 8.786 -20.752 1.00 0.00 486 VAL B CA 1
ATOM 7502 C C . VAL B 1 463 ? -29.029 7.486 -20.353 1.00 0.00 486 VAL B C 1
ATOM 7503 O O . VAL B 1 463 ? -29.133 6.524 -21.052 1.00 0.00 486 VAL B O 1
ATOM 7507 N N . LEU B 1 464 ? -28.538 7.394 -19.158 1.00 0.00 487 LEU B N 1
ATOM 7508 C CA . LEU B 1 464 ? -28.022 6.231 -18.639 1.00 0.00 487 LEU B CA 1
ATOM 7509 C C . LEU B 1 464 ? -29.072 5.283 -18.614 1.00 0.00 487 LEU B C 1
ATOM 7510 O O . LEU B 1 464 ? -28.838 4.128 -18.801 1.00 0.00 487 LEU B O 1
ATOM 7515 N N . LEU B 1 465 ? -30.239 5.727 -18.246 1.00 0.00 488 LEU B N 1
ATOM 7516 C CA . LEU B 1 465 ? -31.314 4.864 -18.094 1.00 0.00 488 LEU B CA 1
ATOM 7517 C C . LEU B 1 465 ? -31.683 4.359 -19.387 1.00 0.00 488 LEU B C 1
ATOM 7518 O O . LEU B 1 465 ? -31.862 3.182 -19.640 1.00 0.00 488 LEU B O 1
ATOM 7523 N N . LEU B 1 466 ? -31.691 5.283 -20.290 1.00 0.00 489 LEU B N 1
ATOM 7524 C CA . LEU B 1 466 ? -32.096 5.053 -21.592 1.00 0.00 489 LEU B CA 1
ATOM 7525 C C . LEU B 1 466 ? -31.262 3.989 -22.147 1.00 0.00 489 LEU B C 1
ATOM 7526 O O . LEU B 1 466 ? -31.700 3.001 -22.702 1.00 0.00 489 LEU B O 1
ATOM 7531 N N . SER B 1 467 ? -30.002 4.143 -21.878 1.00 0.00 490 SER B N 1
ATOM 7532 C CA . SER B 1 467 ? -28.989 3.251 -22.245 1.00 0.00 490 SER B CA 1
ATOM 7533 C C . SER B 1 467 ? -29.081 1.944 -21.640 1.00 0.00 490 SER B C 1
ATOM 7534 O O . SER B 1 467 ? -29.032 0.908 -22.272 1.00 0.00 490 SER B O 1
ATOM 7537 N N . VAL B 1 468 ? -29.073 1.930 -20.336 1.00 0.00 491 VAL B N 1
ATOM 7538 C CA . VAL B 1 468 ? -28.787 0.789 -19.583 1.00 0.00 491 VAL B CA 1
ATOM 7539 C C . VAL B 1 468 ? -29.835 -0.126 -19.907 1.00 0.00 491 VAL B C 1
ATOM 7540 O O . VAL B 1 468 ? -29.540 -1.271 -20.189 1.00 0.00 491 VAL B O 1
ATOM 7544 N N . ILE B 1 469 ? -31.080 0.345 -19.920 1.00 0.00 492 ILE B N 1
ATOM 7545 C CA . ILE B 1 469 ? -32.161 -0.536 -20.142 1.00 0.00 492 ILE B CA 1
ATOM 7546 C C . ILE B 1 469 ? -32.065 -1.187 -21.428 1.00 0.00 492 ILE B C 1
ATOM 7547 O O . ILE B 1 469 ? -32.311 -2.372 -21.533 1.00 0.00 492 ILE B O 1
ATOM 7552 N N . VAL B 1 470 ? -31.679 -0.488 -22.459 1.00 0.00 493 VAL B N 1
ATOM 7553 C CA . VAL B 1 470 ? -31.636 -1.211 -23.637 1.00 0.00 493 VAL B CA 1
ATOM 7554 C C . VAL B 1 470 ? -30.589 -2.235 -23.714 1.00 0.00 493 VAL B C 1
ATOM 7555 O O . VAL B 1 470 ? -30.604 -3.001 -24.631 1.00 0.00 493 VAL B O 1
ATOM 7559 N N . SER B 1 471 ? -29.557 -2.135 -22.893 1.00 0.00 494 SER B N 1
ATOM 7560 C CA . SER B 1 471 ? -28.359 -2.884 -23.107 1.00 0.00 494 SER B CA 1
ATOM 7561 C C . SER B 1 471 ? -28.367 -4.358 -23.037 1.00 0.00 494 SER B C 1
ATOM 7562 O O . SER B 1 471 ? -27.318 -4.990 -23.135 1.00 0.00 494 SER B O 1
ATOM 7565 N N . PHE B 1 472 ? -29.551 -4.977 -23.023 1.00 0.00 495 PHE B N 1
ATOM 7566 C CA . PHE B 1 472 ? -29.775 -6.408 -23.076 1.00 0.00 495 PHE B CA 1
ATOM 7567 C C . PHE B 1 472 ? -29.181 -6.946 -24.237 1.00 0.00 495 PHE B C 1
ATOM 7568 O O . PHE B 1 472 ? -28.802 -8.073 -24.404 1.00 0.00 495 PHE B O 1
ATOM 7576 N N . SER B 1 473 ? -29.104 -6.054 -25.109 1.00 0.00 496 SER B N 1
ATOM 7577 C CA . SER B 1 473 ? -28.609 -6.198 -26.314 1.00 0.00 496 SER B CA 1
ATOM 7578 C C . SER B 1 473 ? -27.261 -6.680 -26.373 1.00 0.00 496 SER B C 1
ATOM 7579 O O . SER B 1 473 ? -26.995 -7.366 -27.335 1.00 0.00 496 SER B O 1
ATOM 7582 N N . PHE B 1 474 ? -26.412 -6.578 -25.357 1.00 0.00 497 PHE B N 1
ATOM 7583 C CA . PHE B 1 474 ? -25.185 -7.296 -25.566 1.00 0.00 497 PHE B CA 1
ATOM 7584 C C . PHE B 1 474 ? -25.420 -8.786 -25.614 1.00 0.00 497 PHE B C 1
ATOM 7585 O O . PHE B 1 474 ? -24.484 -9.490 -25.806 1.00 0.00 497 PHE B O 1
ATOM 7593 N N . THR B 1 475 ? -26.193 -8.828 -24.603 1.00 0.00 498 THR B N 1
ATOM 7594 C CA . THR B 1 475 ? -25.807 -9.556 -23.474 1.00 0.00 498 THR B CA 1
ATOM 7595 C C . THR B 1 475 ? -25.506 -10.974 -23.620 1.00 0.00 498 THR B C 1
ATOM 7596 O O . THR B 1 475 ? -24.481 -11.504 -23.230 1.00 0.00 498 THR B O 1
ATOM 7600 N N . TYR B 1 476 ? -26.186 -11.370 -24.616 1.00 0.00 499 TYR B N 1
ATOM 7601 C CA . TYR B 1 476 ? -26.096 -12.437 -25.471 1.00 0.00 499 TYR B CA 1
ATOM 7602 C C . TYR B 1 476 ? -24.603 -12.838 -25.643 1.00 0.00 499 TYR B C 1
ATOM 7603 O O . TYR B 1 476 ? -23.769 -11.940 -25.870 1.00 0.00 499 TYR B O 1
#

InterPro domains:
  IPR003020 Bicarbonate transporter, eukaryotic [PTHR11453] (1-470)
  IPR011531 Bicarbonate transporter-like, transmembrane domain [PF00955] (2-166)
  IPR011531 Bicarbonate transporter-like, transmembrane domain [PF00955] (175-471)

Organism: Saccharomyces mikatae (NCBI:txid114525)

Nearest PDB structures (foldseek):
  5sv9-assembly1_A  TM=1.002E+00  e=2.228E-67  Saccharomyces mikatae
  5sv9-assembly1_B  TM=9.458E-01  e=1.041E-52  Saccharomyces mikatae
  7tw3-assembly1_B  TM=8.697E-01  e=1.155E-20  Homo sapiens
  8y86-assembly1_A  TM=8.547E-01  e=1.323E-20  Homo sapiens
  7x1i-assembly1_A  TM=9.033E-01  e=1.325E-17  Homo sapiens

Foldseek 3Di:
DVVQVVQVVVVVVCFAVLCPDPLNVLLLPLVLVVPLQQLVLLQVVLCVLLVHAFHSQLQLLQQQVCLAVLLVVPLDNQFAWGDHNVLSLLLSCLSVVVVVVPDFSLQLLLLQLVLLQVVLVVQLVDCVVVQPVVDDDPQLLVVVVLVLVVLLVSLVVVQVVQQPPDDDDPVTRHCVVLVCQLQVLQVVLCVLQDCVVPNDDALVVNLVTSLSSRVCQQVVPLVCVVPHDVHHDDDFAAFDDDLDRGPHTPDPDDPQLAHDDDDDDVVSSPPSHVSNVLVLVLLLLQCNSQVPVLQDVPLPHVDTGHDSVSSSVQSSVQSSSSSSSHHGIGTDHLSSVSSVVSQAPCRNNRHHDDGSGHSNSSSCSSHVCVSPDVNVVVVVRGRGHSSNVSSVSNNSSVRSVPPLVLVVLVVVVVDDVVPDDDVCCVRPVVNPVSNVVSVVSVVLVVVLVVCLVPPVSSCSVVVSSVSVVVCVPVSD/DVVLCVLQVVVQVVLVVLQDDDLLVLLLPLVLVLVLLVQVLLQVCLCVLLCHDQTNVLQLALQQVLLQVCLVVDAFLLWAWFDDNVLSVLVSVLSVVCPVVPDPNLLLLLVLLPLQLVVLLVCLPPCCVVLLVLDDPPDQLLVLVVVLVVLLVSLVVLLVVQFPVDDDDPPDDGSVVLVCVLAVLQVVLLVLQPCLVVNDDDLVVSVVRSSSSNVCSLVVSLVCVVVDHVPNPDDFFADDDDLDHDQLDDDDDDDDDDDDDDDDDDPVNPDSHPSSNLVQVLQLVQQSSQCVVQQDCVVPHPPSTGNRPSSSVQSSSQSVSSVSPHTGTGISHVSSNVSQLSQADCSPNHDGDDGRGRNPSSSCSSHPCVSPPCNVVCCVRRSRTSSSVSSVSNNVNVPSCSRSCLVVLVVVVVDDPVDDDDPVCVCVVVPVLSVVVVVLSCCLVVVQVVVCVVPRSSCVVVVSSVRRNVVVVSVD

Radius of gyration: 33.72 Å; Cα contacts (8 Å, |Δi|>4): 1298; chains: 2; bounding box: 108×59×48 Å

Sequence (952 aa):
IWLDLKDRIPYYKSDWVDAFNYRVIPSTVDTYFNNLLPAIAFAQDMFDRTDNSYGVNEVLLSSAMAGIVFGVLAGQPLCIVGVTGPISIFNYTVYEIIKPLNTSYFGFMFWICLWSMIFHLLLAFTNVVCLLQYVTTFPCDIFGLFINVVYIQKGIQILTRQFHNTSGEKSVQDGFASVVVALVMTAFGLFFKSFHHYPLFTHKIRTFISDYSTALSVLFWSSFTHFGGYLNDVKFKKLPITKSFFPTSKFNRPQNTWLAYEPIPVKDVFIALPFGIILTILFYFDHNVSSLMAQRHQYKLRKPSSFHYDFALLGLTTCISGVLGIPAPNGLIPQAPLHTETLLVRDSNQNVVRCVEQRLTNTFQGLMILGTMTRPLLVCLGEIPQAVLSGLFFIMGINGLMTNVIIHRIVFLFSDPKRRDNNSPLAKISKRSMVIFLCFSLAGFTGEFAITNTIAAIGFPLVLLLSVIVSFSFTYIWLDLKDRIPYYKSDWVDAFNYRVIPSTVDTYFNNLLPAIAFAQDMFDRTDNSYGVNEVLLSSAMAGIVFGVLAGQPLCIVGVTGPISIFNYTVYEIIKPLNTSYFGFMFWICLWSMIFHLLLAFTNVVCLLQYVTTFPCDIFGLFINVVYIQKGIQILTRQFHNTSGEKSVQDGFASVVVALVMTAFGLFFKSFHHYPLFTHKIRTFISDYSTALSVLFWSSFTHFGGYLNDVKFKKLPITKSFFPTSKFNRPQNTWLAYEPIPVKDVFIALPFGIILTILFYFDHNVSSLMAQRHQYKLRKPSSFHYDFALLGLTTCISGVLGIPAPNGLIPQAPLHTETLLVRDSNQNVVRCVEQRLTNTFQGLMILGTMTRPLLVCLGEIPQAVLSGLFFIMGINGLMTNVIIHRIVFLFSDPKRRDNNSPLAKISKRSMVIFLCFSLAGFTGEFAITNTIAAIGFPLVLLLSVIVSFSFTY